Protein 6PBM (pdb70)

InterPro domains:
  IPR016935 Opine metallophore dehydrogenase [PF10100] (10-429)
  IPR016935 Opine metallophore dehydrogenase [PIRSF029692] (6-433)
  IPR036291 NAD(P)-binding domain superfamily [SSF51735] (10-129)

Solvent-accessible surface area: 34990 Å² total; per-residue (Å²): 190,50,2,16,33,0,0,0,5,4,1,16,22,35,0,1,1,2,0,15,0,0,66,115,71,40,1,54,100,0,0,0,16,18,143,92,45,136,89,1,114,68,0,41,97,23,40,91,94,66,44,41,1,62,5,80,2,84,61,142,26,187,156,4,52,25,102,5,60,23,71,41,34,26,66,53,54,62,90,1,131,82,63,4,37,0,0,0,0,16,25,40,3,43,25,2,40,92,34,0,144,54,11,10,26,145,63,2,47,28,2,120,15,0,4,0,3,27,0,4,4,0,1,1,8,8,0,87,42,27,25,59,111,78,43,144,12,20,0,0,0,4,1,5,28,3,12,28,26,136,9,92,56,77,94,78,2,4,76,1,36,0,101,38,31,42,130,58,3,28,0,0,5,34,124,110,128,6,80,8,39,90,17,3,71,139,2,3,44,24,2,51,2,86,4,39,68,39,88,49,14,10,12,0,1,0,24,1,15,36,7,3,7,27,2,4,2,0,0,18,148,28,0,1,45,59,0,25,22,99,163,46,50,25,2,6,23,64,13,11,51,24,13,0,7,0,14,26,50,14,0,2,7,2,37,100,0,18,56,29,0,9,64,0,0,152,105,5,64,7,133,18,16,18,0,0,96,11,2,6,31,8,18,56,30,12,48,100,61,4,1,46,99,85,19,2,70,30,0,49,144,30,48,47,56,66,11,27,2,6,0,0,1,15,11,3,3,18,22,29,13,9,100,15,123,48,69,147,101,6,88,28,137,40,73,1,34,64,71,8,145,63,12,60,112,32,137,116,32,42,14,109,16,2,132,31,0,20,20,8,18,71,8,0,10,16,0,6,14,0,0,51,60,25,126,23,69,5,92,21,0,113,64,12,14,41,35,9,80,94,9,4,54,149,14,29,111,110,51,24,55,90,68,3,42,77,22,9,83,134,80,79,20,172,84,20,0,51,18,0,63,140,40,82,81,116,136,5,26,33,0,0,0,4,10,0,20,17,34,0,0,0,1,0,15,0,1,82,113,72,42,32,31,107,3,0,0,9,15,143,95,37,45,50,0,126,106,0,42,130,18,44,92,91,66,40,33,0,62,6,64,1,91,48,154,27,165,139,3,53,25,107,6,67,26,70,28,45,38,58,66,43,51,103,3,175,73,57,5,61,2,1,0,0,18,28,51,21,84,39,2,51,109,28,0,183,44,8,14,17,144,113,4,50,18,4,131,11,0,1,0,5,39,0,17,3,0,0,0,7,7,0,57,36,27,26,56,118,68,39,153,11,17,0,0,0,0,1,12,29,0,10,31,5,155,24,89,58,75,115,85,7,5,74,0,45,0,134,42,29,70,140,42,1,26,0,0,6,33,129,108,132,7,73,18,40,88,19,1,64,144,2,1,36,25,1,56,4,86,6,37,58,38,87,46,9,10,12,0,2,2,34,10,31,34,8,3,4,26,2,5,2,0,0,19,152,34,0,2,45,61,0,25,25,105,156,44,48,28,3,9,23,61,13,12,55,24,14,0,8,0,17,24,48,14,0,2,8,0,39,102,0,18,54,28,0,7,61,0,0,147,103,6,59,5,138,17,16,13,0,0,98,20,1,8,33,24,82,64,54,12,48,108,62,4,1,48,99,83,18,4,65,33,0,50,164,28,49,47,58,76,10,27,4,7,0,0,1,6,10,3,4,17,24,28,20,8,100,16,125,47,60,154,89,4,76,29,134,43,67,2,26,64,74,8,191,64,14,63,117,29,171,114,29,41,18,100,13,20,142,42,0,18,56,10,15,52,36,1,11,15,0,6,16,0,0,54,66,19,127,26,70,4,94,21,0,112,65,11,16,41,33,9,80,95,8,4,57,150,14,27,112,107,48,28,52,90,74,2,41,76,19,8,81,133,66,80,21,166,94,21,0,53,14,0,62,140,46,92,77,116

B-factor: mean 24.75, std 10.6, range [9.32, 88.2]

Organism: Pseudomonas aeruginosa (strain ATCC 15692 / DSM 22644 / CIP 104116 / JCM 14847 / LMG 12228 / 1C / PRS 101 / PAO1) (NCBI:txid208964)

Nearest PDB structures (foldseek):
  6pbp-assembly1_A  TM=1.001E+00  e=6.819E-84  Pseudomonas aeruginosa PAO1
  6c4n-assembly1_A  TM=1.002E+00  e=1.172E-83  Pseudomonas aeruginosa PAO1
  6pbn-assembly1_B  TM=9.780E-01  e=3.100E-79  Pseudomonas aeruginosa PAO1
  6c4n-assembly1_B  TM=9.732E-01  e=2.852E-76  Pseudomonas aeruginosa PAO1
  6c4t-assembly1_A  TM=9.265E-01  e=3.755E-39  Staphylococcus aureus

Secondary structure (DSSP, 8-state):
--S-SEEEES-SHHHHHHHHHHHHH--SSEEEE--SSHHHHHHHHHHHTT--EEEEE-GGGGGG-EEE--SEEES-GGG--S--SEEEE-S-GGGHHHHHHHS-GGG-TT--EEEETT--TTHHHHHHHHSPTT---EEEEESS-SEEEEES-TTSTTEEEEEEE-SEEEEEESSTT-THHHHHHHHHHTTTPEEEE-SSHHHHHTT-HHHHHHHHHHSSHHHHHHHT-SSS---BTTSBTTTSSB-HHHHHHHHHHHHHHHHHHHHTT-----HHHIIIIII----TTTS-HHHHHTGGGS-HHHHHHHHHHHHHHTSS-TTSPP-TTS----TT-PBPP--EE-TTS-EE--HHHHHHHHHHHHHHHHHHTTT---HHHHHHHHHHHHHHHHHHHHH-GGGB-GGGS----HHHHHHHHHHHH-/---SEEEES-SHHHHHHHHHHHHH--S-EEEE--SSHHHHHHHHHHHTT--EEEEE-GGGGGG-EEE---EEES-GGG--S--SEEEE-S-GGGHHHHHHHS-GGG-TT--EEEETTPPTTHHHHHHHTS-TT---EEEEESS-SEEEEES-TTSTTEEEEEEE-SEEEEEESSTT-SHHHHHHHHHHTTTPEEEE-SSHHHHHT--HHHHHHHHHHSSHHHHHHHT-SSS---BTTSBTTTSSB-HHHHHHHHHHHHHHHHHHHHTT-----HHHHIIIII----TTTS-HHHHHTGGGS-HHHHHHHHHHHHHHTSS-TTSPP-SSS----TT--BPP--EE-TTS-EE--HHHHHHHHHHHHHHHHHHHTT---HHHHHHHHHHHHHHHHHHHHH-GGGB-GGGS----HHHHHHHHHHHH-

Radius of gyration: 34.22 Å; Cα contacts (8 Å, |Δi|>4): 1682; chains: 2; bounding box: 62×56×109 Å

Foldseek 3Di:
DLFAAEEEEAQAFLNLVLQLLCVVLPRHAYEYEYADDDLLVLVVVCVVVPDWFWEAEPDVLRVSTDTGHHPYYYNDLVPDAQRGAEYEYPDQLLCLLVSLLPHPVVRHQNHAEYEDQQAAALSLLLSVLNHDPPRNHKYKYKQHNFFAKHQPDSSNRRYMYTYGGWAEAEMAIPDFPDPVQVVVQSSCVSSNHGYHYDGHRNQRNLLRLCLLPLLLFQLADQNLVLQLDDDDFNAFDLDDPPRGRDDLNSLLLSVLLLVLSQVLCVLLVYHHDQNQLSCAVGGHHADCVQPNPVCSVCLVVDDSVSNSVSVSSGSVRVCFRPPADADPVGDGHRRGRHGDHHWDADPVQATDGPVRVLSSLSSLLLVCLLVVVVVRNSVSSVVSNVSNLVSLVVSCVVPPVVRHDCSSPDDDNNVSSVSSVVSSVD/DQEEEEEEAQFFLNLLLQLLCVVLDYYAYAYEYADDPLLVLVVVCVVVPDWQWEAEPDVLRVSTDTDHHPYYHHALVPDALRGQEYEYPDQLVCLLVVLLRHPQVRNLNHAEYEYADAAQLSLLLSVLNHDPPRNHKYKYKQHHFFAKHQPDSNSRNYMYTHGGWAEIEMAIPDFPDDVRVVVQSSVCVSVHHYHYDGHNNQRNQQHLCLLQLLLFCLADQNLVLQLDDDDFSAFDLDDPPRGRDDLVSLLLSVLLLVLSQVLCVLLPYHHDQNLLSCQVGPHHADCVQPNPVCSVCLVVDDSVSNSVSVSSVSVRVCFRPPADADPVGDGHRVRRHGDHHWDQDPVQATDGPVRVLSNLVSLLLVQLLVVVVVRNSVSSVVSNVSNLVSLVVSCVVPPVVRHDCSSPDDDNNVSSVSSVVSSVD

Structure (mmCIF, N/CA/C/O backbone):
data_6PBM
#
_entry.id   6PBM
#
_cell.length_a   180.854
_cell.length_b   53.865
_cell.length_c   96.881
_cell.angle_alpha   90.00
_cell.angle_beta   99.08
_cell.angle_gamma   90.00
#
_symmetry.space_group_name_H-M   'C 1 2 1'
#
loop_
_entity.id
_entity.type
_entity.pdbx_description
1 polymer 'Pseudopaline Dehydrogenase'
2 non-polymer 'NADP NICOTINAMIDE-ADENINE-DINUCLEOTIDE PHOSPHATE'
3 non-polymer 1,2-ETHANEDIOL
4 water water
#
loop_
_atom_site.group_PDB
_atom_site.id
_atom_site.type_symbol
_atom_site.label_atom_id
_atom_site.label_alt_id
_atom_site.label_comp_id
_atom_site.label_asym_id
_atom_site.label_entity_id
_atom_site.label_seq_id
_atom_site.pdbx_PDB_ins_code
_atom_site.Cartn_x
_atom_site.Cartn_y
_atom_site.Cartn_z
_atom_site.occupancy
_atom_site.B_iso_or_equiv
_atom_site.auth_seq_id
_atom_site.auth_comp_id
_atom_site.auth_asym_id
_atom_site.auth_atom_id
_atom_site.pdbx_PDB_model_num
ATOM 1 N N . GLU A 1 22 ? -63.141 61.883 -43.265 1.00 50.45 6 GLU A N 1
ATOM 2 C CA . GLU A 1 22 ? -61.967 62.527 -43.847 1.00 55.33 6 GLU A CA 1
ATOM 3 C C . GLU A 1 22 ? -60.753 61.634 -43.653 1.00 51.70 6 GLU A C 1
ATOM 4 O O . GLU A 1 22 ? -60.140 61.164 -44.612 1.00 63.00 6 GLU A O 1
ATOM 15 N N . SER A 1 23 ? -60.368 61.397 -42.406 1.00 55.21 7 SER A N 1
ATOM 16 C CA . SER A 1 23 ? -59.410 60.336 -42.139 1.00 54.44 7 SER A CA 1
ATOM 17 C C . SER A 1 23 ? -60.099 58.974 -42.138 1.00 41.70 7 SER A C 1
ATOM 18 O O . SER A 1 23 ? -59.426 57.960 -42.339 1.00 47.64 7 SER A O 1
ATOM 26 N N . LEU A 1 24 ? -61.416 58.931 -41.932 1.00 38.42 8 LEU A N 1
ATOM 27 C CA . LEU A 1 24 ? -62.148 57.674 -42.045 1.00 32.85 8 LEU A CA 1
ATOM 28 C C . LEU A 1 24 ? -62.772 57.476 -43.419 1.00 32.76 8 LEU A C 1
ATOM 29 O O . LEU A 1 24 ? -62.760 56.354 -43.949 1.00 24.32 8 LEU A O 1
ATOM 45 N N . GLY A 1 25 ? -63.266 58.542 -44.045 1.00 22.88 9 GLY A N 1
ATOM 46 C CA . GLY A 1 25 ? -63.852 58.349 -45.360 1.00 23.94 9 GLY A CA 1
ATOM 47 C C . GLY A 1 25 ? -65.064 57.438 -45.268 1.00 20.76 9 GLY A C 1
ATOM 48 O O . GLY A 1 25 ? -65.785 57.435 -44.274 1.00 22.70 9 GLY A O 1
ATOM 52 N N . ASN A 1 26 ? -65.276 56.653 -46.318 1.00 20.37 10 ASN A N 1
ATOM 53 C CA . ASN A 1 26 ? -66.341 55.659 -46.338 1.00 16.82 10 ASN A CA 1
ATOM 54 C C . ASN A 1 26 ? -65.855 54.399 -45.613 1.00 16.96 10 ASN A C 1
ATOM 55 O O . ASN A 1 26 ? -64.761 53.899 -45.897 1.00 17.70 10 ASN A O 1
ATOM 66 N N . VAL A 1 27 ? -66.681 53.899 -44.716 1.00 16.83 11 VAL A N 1
ATOM 67 C CA . VAL A 1 27 ? -66.292 52.860 -43.762 1.00 18.55 11 VAL A CA 1
ATOM 68 C C . VAL A 1 27 ? -67.124 51.616 -44.031 1.00 18.69 11 VAL A C 1
ATOM 69 O O . VAL A 1 27 ? -68.362 51.678 -44.013 1.00 17.42 11 VAL A O 1
ATOM 82 N N . LEU A 1 28 ? -66.434 50.467 -44.200 1.00 15.99 12 LEU A N 1
ATOM 83 C CA . LEU A 1 28 ? -67.085 49.173 -44.398 1.00 17.63 12 LEU A CA 1
ATOM 84 C C . LEU A 1 28 ? -66.876 48.311 -43.155 1.00 17.05 12 LEU A C 1
ATOM 85 O O . LEU A 1 28 ? -65.737 47.954 -42.816 1.00 15.25 12 LEU A O 1
ATOM 101 N N . LEU A 1 29 ? -67.970 47.992 -42.485 1.00 13.68 13 LEU A N 1
ATOM 102 C CA . LEU A 1 29 ? -67.949 47.073 -41.356 1.00 13.94 13 LEU A CA 1
ATOM 103 C C . LEU A 1 29 ? -67.946 45.653 -41.901 1.00 16.27 13 LEU A C 1
ATOM 104 O O . LEU A 1 29 ? -68.788 45.306 -42.730 1.00 19.01 13 LEU A O 1
ATOM 120 N N . VAL A 1 30 ? -66.976 44.859 -41.506 1.00 13.02 14 VAL A N 1
ATOM 121 C CA . VAL A 1 30 ? -66.873 43.473 -41.953 1.00 12.59 14 VAL A CA 1
ATOM 122 C C . VAL A 1 30 ? -67.301 42.586 -40.794 1.00 13.82 14 VAL A C 1
ATOM 123 O O . VAL A 1 30 ? -66.624 42.492 -39.753 1.00 14.55 14 VAL A O 1
ATOM 136 N N . GLY A 1 31 ? -68.450 41.943 -40.966 1.00 14.13 15 GLY A N 1
ATOM 137 C CA . GLY A 1 31 ? -69.132 41.276 -39.875 1.00 15.66 15 GLY A CA 1
ATOM 138 C C . GLY A 1 31 ? -70.146 42.264 -39.343 1.00 24.03 15 GLY A C 1
ATOM 139 O O . GLY A 1 31 ? -69.813 43.434 -39.152 1.00 30.96 15 GLY A O 1
ATOM 143 N N . LEU A 1 32 ? -71.375 41.858 -39.146 1.00 14.38 16 LEU A N 1
ATOM 144 C CA . LEU A 1 32 ? -72.414 42.776 -38.641 1.00 13.69 16 LEU A CA 1
ATOM 145 C C . LEU A 1 32 ? -73.172 42.086 -37.521 1.00 17.59 16 LEU A C 1
ATOM 146 O O . LEU A 1 32 ? -74.329 41.688 -37.664 1.00 18.66 16 LEU A O 1
ATOM 162 N N . GLY A 1 33 ? -72.484 41.922 -36.386 1.00 14.89 17 GLY A N 1
ATOM 163 C CA . GLY A 1 33 ? -73.053 41.425 -35.167 1.00 13.52 17 GLY A CA 1
ATOM 164 C C . GLY A 1 33 ? -73.061 42.478 -34.070 1.00 15.85 17 GLY A C 1
ATOM 165 O O . GLY A 1 33 ? -73.153 43.676 -34.367 1.00 15.36 17 GLY A O 1
ATOM 169 N N . ALA A 1 34 ? -72.962 42.019 -32.828 1.00 14.71 18 ALA A N 1
ATOM 170 C CA . ALA A 1 34 ? -73.127 42.892 -31.658 1.00 15.86 18 ALA A CA 1
ATOM 171 C C . ALA A 1 34 ? -72.068 43.992 -31.635 1.00 16.97 18 ALA A C 1
ATOM 172 O O . ALA A 1 34 ? -72.388 45.175 -31.480 1.00 16.13 18 ALA A O 1
ATOM 179 N N . VAL A 1 35 ? -70.798 43.616 -31.826 1.00 16.30 19 VAL A N 1
ATOM 180 C CA . VAL A 1 35 ? -69.710 44.595 -31.833 1.00 14.05 19 VAL A CA 1
ATOM 181 C C . VAL A 1 35 ? -69.938 45.630 -32.931 1.00 15.60 19 VAL A C 1
ATOM 182 O O . VAL A 1 35 ? -69.770 46.837 -32.734 1.00 15.69 19 VAL A O 1
ATOM 195 N N . ALA A 1 36 ? -70.331 45.174 -34.117 1.00 13.33 20 ALA A N 1
ATOM 196 C CA . ALA A 1 36 ? -70.493 46.075 -35.237 1.00 15.62 20 ALA A CA 1
ATOM 197 C C . ALA A 1 36 ? -71.553 47.135 -34.958 1.00 14.74 20 ALA A C 1
ATOM 198 O O . ALA A 1 36 ? -71.454 48.252 -35.457 1.00 15.81 20 ALA A O 1
ATOM 205 N N . ILE A 1 37 ? -72.610 46.769 -34.248 1.00 14.95 21 ILE A N 1
ATOM 206 C CA . ILE A 1 37 ? -73.696 47.716 -34.023 1.00 18.08 21 ILE A CA 1
ATOM 207 C C . ILE A 1 37 ? -73.246 48.819 -33.076 1.00 15.12 21 ILE A C 1
ATOM 208 O O . ILE A 1 37 ? -73.525 50.003 -33.325 1.00 16.33 21 ILE A O 1
ATOM 224 N N . GLN A 1 38 ? -72.519 48.460 -32.011 1.00 15.58 22 GLN A N 1
ATOM 225 C CA . GLN A 1 38 ? -71.924 49.473 -31.138 1.00 15.73 22 GLN A CA 1
ATOM 226 C C . GLN A 1 38 ? -70.946 50.343 -31.912 1.00 18.04 22 GLN A C 1
ATOM 227 O O . GLN A 1 38 ? -70.967 51.577 -31.800 1.00 16.78 22 GLN A O 1
ATOM 241 N N . VAL A 1 39 ? -70.052 49.721 -32.689 1.00 14.27 23 VAL A N 1
ATOM 242 C CA . VAL A 1 39 ? -69.082 50.495 -33.447 1.00 13.46 23 VAL A CA 1
ATOM 243 C C . VAL A 1 39 ? -69.787 51.424 -34.429 1.00 15.70 23 VAL A C 1
ATOM 244 O O . VAL A 1 39 ? -69.370 52.573 -34.649 1.00 18.40 23 VAL A O 1
ATOM 257 N N . ALA A 1 40 ? -70.870 50.948 -35.044 1.00 15.74 24 ALA A N 1
ATOM 258 C CA . ALA A 1 40 ? -71.598 51.780 -35.987 1.00 14.18 24 ALA A CA 1
ATOM 259 C C . ALA A 1 40 ? -72.172 53.018 -35.301 1.00 15.70 24 ALA A C 1
ATOM 260 O O . ALA A 1 40 ? -72.145 54.110 -35.886 1.00 16.63 24 ALA A O 1
ATOM 267 N N . LEU A 1 41 ? -72.725 52.865 -34.097 1.00 17.31 25 LEU A N 1
ATOM 268 C CA . LEU A 1 41 ? -73.253 54.026 -33.379 1.00 19.22 25 LEU A CA 1
ATOM 269 C C . LEU A 1 41 ? -72.139 55.024 -33.110 1.00 19.69 25 LEU A C 1
ATOM 270 O O . LEU A 1 41 ? -72.319 56.235 -33.324 1.00 18.42 25 LEU A O 1
ATOM 286 N N . ASP A 1 42 ? -70.957 54.526 -32.709 1.00 18.42 26 ASP A N 1
ATOM 287 C CA . ASP A 1 42 ? -69.829 55.434 -32.440 1.00 19.41 26 ASP A CA 1
ATOM 288 C C . ASP A 1 42 ? -69.314 56.089 -33.723 1.00 19.77 26 ASP A C 1
ATOM 289 O O . ASP A 1 42 ? -68.935 57.274 -33.727 1.00 19.33 26 ASP A O 1
ATOM 298 N N . LEU A 1 43 ? -69.337 55.363 -34.846 1.00 17.08 27 LEU A N 1
ATOM 299 C CA . LEU A 1 43 ? -68.890 55.939 -36.107 1.00 16.88 27 LEU A CA 1
ATOM 300 C C . LEU A 1 43 ? -69.859 56.996 -36.633 1.00 21.28 27 LEU A C 1
ATOM 301 O O . LEU A 1 43 ? -69.430 57.987 -37.241 1.00 21.80 27 LEU A O 1
ATOM 317 N N . ARG A 1 44 ? -71.163 56.781 -36.439 1.00 20.71 28 ARG A N 1
ATOM 318 C CA . ARG A 1 44 ? -72.147 57.743 -36.920 1.00 21.95 28 ARG A CA 1
ATOM 319 C C . ARG A 1 44 ? -72.144 59.019 -36.078 1.00 22.38 28 ARG A C 1
ATOM 320 O O . ARG A 1 44 ? -72.448 60.101 -36.600 1.00 26.26 28 ARG A O 1
ATOM 341 N N . ARG A 1 45 ? -71.833 58.919 -34.789 1.00 21.71 29 ARG A N 1
ATOM 342 C CA . ARG A 1 45 ? -71.635 60.132 -33.993 1.00 21.52 29 ARG A CA 1
ATOM 343 C C . ARG A 1 45 ? -70.503 60.966 -34.576 1.00 23.23 29 ARG A C 1
ATOM 344 O O . ARG A 1 45 ? -70.620 62.189 -34.734 1.00 23.90 29 ARG A O 1
ATOM 365 N N . HIS A 1 46 ? -69.383 60.316 -34.891 1.00 23.61 30 HIS A N 1
ATOM 366 C CA . HIS A 1 46 ? -68.188 60.997 -35.372 1.00 25.10 30 HIS A CA 1
ATOM 367 C C . HIS A 1 46 ? -68.377 61.532 -36.781 1.00 26.21 30 HIS A C 1
ATOM 368 O O . HIS A 1 46 ? -68.004 62.671 -37.087 1.00 27.08 30 HIS A O 1
ATOM 382 N N . GLY A 1 47 ? -68.924 60.712 -37.676 1.00 26.54 31 GLY A N 1
ATOM 383 C CA . GLY A 1 47 ? -69.141 61.152 -39.035 1.00 37.31 31 GLY A CA 1
ATOM 384 C C . GLY A 1 47 ? -68.339 60.309 -39.992 1.00 45.79 31 GLY A C 1
ATOM 385 O O . GLY A 1 47 ? -67.158 60.578 -40.239 1.00 48.08 31 GLY A O 1
ATOM 389 N N . ALA A 1 48 ? -68.989 59.291 -40.553 1.00 65.24 32 ALA A N 1
ATOM 390 C CA . ALA A 1 48 ? -68.301 58.233 -41.270 1.00 61.75 32 ALA A CA 1
ATOM 391 C C . ALA A 1 48 ? -68.384 58.364 -42.780 1.00 68.99 32 ALA A C 1
ATOM 392 O O . ALA A 1 48 ? -68.003 57.425 -43.484 1.00 70.40 32 ALA A O 1
ATOM 399 N N . GLY A 1 49 ? -68.861 59.483 -43.305 1.00 54.43 33 GLY A N 1
ATOM 400 C CA . GLY A 1 49 ? -69.204 59.462 -44.716 1.00 39.96 33 GLY A CA 1
ATOM 401 C C . GLY A 1 49 ? -70.236 58.361 -44.896 1.00 35.65 33 GLY A C 1
ATOM 402 O O . GLY A 1 49 ? -71.180 58.240 -44.110 1.00 38.41 33 GLY A O 1
ATOM 406 N N . ARG A 1 50 ? -70.057 57.525 -45.907 1.00 25.80 34 ARG A N 1
ATOM 407 C CA . ARG A 1 50 ? -70.933 56.386 -46.088 1.00 22.97 34 ARG A CA 1
ATOM 408 C C . ARG A 1 50 ? -70.523 55.269 -45.136 1.00 27.31 34 ARG A C 1
ATOM 409 O O . ARG A 1 50 ? -69.337 55.101 -44.827 1.00 26.66 34 ARG A O 1
ATOM 430 N N . LEU A 1 51 ? -71.516 54.537 -44.645 1.00 21.40 35 LEU A N 1
ATOM 431 C CA . LEU A 1 51 ? -71.301 53.398 -43.761 1.00 20.44 35 LEU A CA 1
ATOM 432 C C . LEU A 1 51 ? -71.927 52.185 -44.427 1.00 20.23 35 LEU A C 1
ATOM 433 O O . LEU A 1 51 ? -73.137 52.160 -44.666 1.00 20.47 35 LEU A O 1
ATOM 449 N N . GLY A 1 52 ? -71.106 51.175 -44.720 1.00 18.71 36 GLY A N 1
ATOM 450 C CA . GLY A 1 52 ? -71.579 49.926 -45.271 1.00 18.52 36 GLY A CA 1
ATOM 451 C C . GLY A 1 52 ? -71.195 48.755 -44.371 1.00 17.70 36 GLY A C 1
ATOM 452 O O . GLY A 1 52 ? -70.417 48.888 -43.415 1.00 15.12 36 GLY A O 1
ATOM 456 N N . ALA A 1 53 ? -71.754 47.596 -44.692 1.00 15.34 37 ALA A N 1
ATOM 457 C CA . ALA A 1 53 ? -71.415 46.382 -43.976 1.00 13.19 37 ALA A CA 1
ATOM 458 C C . ALA A 1 53 ? -71.429 45.205 -44.945 1.00 15.36 37 ALA A C 1
ATOM 459 O O . ALA A 1 53 ? -72.199 45.173 -45.912 1.00 15.95 37 ALA A O 1
ATOM 466 N N . LEU A 1 54 ? -70.563 44.240 -44.653 1.00 15.73 38 LEU A N 1
ATOM 467 C CA . LEU A 1 54 ? -70.453 42.986 -45.385 1.00 14.85 38 LEU A CA 1
ATOM 468 C C . LEU A 1 54 ? -70.545 41.866 -44.374 1.00 14.33 38 LEU A C 1
ATOM 469 O O . LEU A 1 54 ? -69.848 41.901 -43.360 1.00 15.44 38 LEU A O 1
ATOM 485 N N . ASN A 1 55 ? -71.417 40.889 -44.620 1.00 14.47 39 ASN A N 1
ATOM 486 C CA . ASN A 1 55 ? -71.539 39.718 -43.760 1.00 13.27 39 ASN A CA 1
ATOM 487 C C . ASN A 1 55 ? -71.788 38.501 -44.639 1.00 17.04 39 ASN A C 1
ATOM 488 O O . ASN A 1 55 ? -72.600 38.557 -45.570 1.00 18.46 39 ASN A O 1
ATOM 499 N N . HIS A 1 56 ? -71.071 37.412 -44.365 1.00 14.04 40 HIS A N 1
ATOM 500 C CA . HIS A 1 56 ? -71.163 36.238 -45.230 1.00 15.90 40 HIS A CA 1
ATOM 501 C C . HIS A 1 56 ? -72.574 35.658 -45.210 1.00 17.55 40 HIS A C 1
ATOM 502 O O . HIS A 1 56 ? -73.350 35.884 -44.283 1.00 15.79 40 HIS A O 1
ATOM 516 N N . PRO A 1 57 ? -72.938 34.924 -46.256 1.00 19.09 41 PRO A N 1
ATOM 517 C CA . PRO A 1 57 ? -74.306 34.394 -4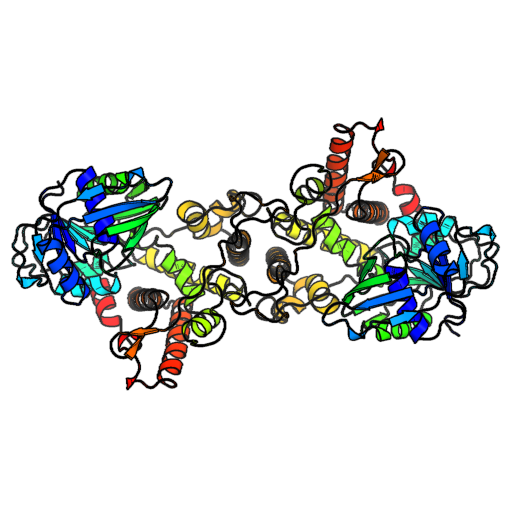6.345 1.00 20.10 41 PRO A CA 1
ATOM 518 C C . PRO A 1 57 ? -74.668 33.480 -45.192 1.00 18.88 41 PRO A C 1
ATOM 519 O O . PRO A 1 57 ? -73.830 32.789 -44.606 1.00 21.05 41 PRO A O 1
ATOM 530 N N . GLY A 1 58 ? -75.951 33.488 -44.871 1.00 18.83 42 GLY A N 1
ATOM 531 C CA . GLY A 1 58 ? -76.445 32.694 -43.776 1.00 17.08 42 GLY A CA 1
ATOM 532 C C . GLY A 1 58 ? -77.734 33.281 -43.259 1.00 15.43 42 GLY A C 1
ATOM 533 O O . GLY A 1 58 ? -78.252 34.264 -43.789 1.00 17.14 42 GLY A O 1
ATOM 537 N N . ARG A 1 59 ? -78.246 32.628 -42.221 1.00 17.90 43 ARG A N 1
ATOM 538 C CA . ARG A 1 59 ? -79.530 33.038 -41.657 1.00 18.59 43 ARG A CA 1
ATOM 539 C C . ARG A 1 59 ? -79.480 34.464 -41.131 1.00 16.24 43 ARG A C 1
ATOM 540 O O . ARG A 1 59 ? -80.433 35.237 -41.305 1.00 17.18 43 ARG A O 1
ATOM 550 N N . ARG A 1 60 ? -78.384 34.840 -40.480 1.00 17.12 44 ARG A N 1
ATOM 551 C CA A ARG A 1 60 ? -78.282 36.206 -39.967 0.52 16.71 44 ARG A CA 1
ATOM 552 C CA B ARG A 1 60 ? -78.280 36.203 -39.968 0.48 16.72 44 ARG A CA 1
ATOM 553 C C . ARG A 1 60 ? -78.305 37.215 -41.102 1.00 15.66 44 ARG A C 1
ATOM 554 O O . ARG A 1 60 ? -79.029 38.209 -41.033 1.00 15.62 44 ARG A O 1
ATOM 592 N N . SER A 1 61 ? -77.508 36.986 -42.158 1.00 13.14 45 SER A N 1
ATOM 593 C CA . SER A 1 61 ? -77.484 37.921 -43.277 1.00 12.74 45 SER A CA 1
ATOM 594 C C . SER A 1 61 ? -78.841 38.025 -43.947 1.00 13.33 45 SER A C 1
ATOM 595 O O . SER A 1 61 ? -79.214 39.097 -44.428 1.00 15.43 45 SER A O 1
ATOM 603 N N . GLN A 1 62 ? -79.554 36.905 -44.045 1.00 14.95 46 GLN A N 1
ATOM 604 C CA . GLN A 1 62 ? -80.889 36.937 -44.610 1.00 14.99 46 GLN A CA 1
ATOM 605 C C . GLN A 1 62 ? -81.806 37.805 -43.773 1.00 14.27 46 GLN A C 1
ATOM 606 O O . GLN A 1 62 ? -82.545 38.639 -44.319 1.00 17.36 46 GLN A O 1
ATOM 620 N N . ARG A 1 63 ? -81.729 37.654 -42.453 1.00 14.29 47 ARG A N 1
ATOM 621 C CA . ARG A 1 63 ? -82.539 38.450 -41.545 1.00 17.50 47 ARG A CA 1
ATOM 622 C C . ARG A 1 63 ? -82.148 39.919 -41.601 1.00 16.96 47 ARG A C 1
ATOM 623 O O . ARG A 1 63 ? -83.020 40.795 -41.528 1.00 16.55 47 ARG A O 1
ATOM 644 N N . ILE A 1 64 ? -80.843 40.207 -41.725 1.00 14.76 48 ILE A N 1
ATOM 645 C CA . ILE A 1 64 ? -80.385 41.589 -41.821 1.00 14.56 48 ILE A CA 1
ATOM 646 C C . ILE A 1 64 ? -80.934 42.245 -43.080 1.00 15.69 48 ILE A C 1
ATOM 647 O O . ILE A 1 64 ? -81.488 43.354 -43.031 1.00 18.35 48 ILE A O 1
ATOM 663 N N . ALA A 1 65 ? -80.782 41.578 -44.237 1.00 15.08 49 ALA A N 1
ATOM 664 C CA . ALA A 1 65 ? -81.274 42.138 -45.496 1.00 15.51 49 ALA A CA 1
ATOM 665 C C . ALA A 1 65 ? -82.775 42.387 -45.423 1.00 15.44 49 ALA A C 1
ATOM 666 O O . ALA A 1 65 ? -83.265 43.418 -45.917 1.00 18.69 49 ALA A O 1
ATOM 673 N N . GLU A 1 66 ? -83.518 41.462 -44.807 1.00 16.13 50 GLU A N 1
ATOM 674 C CA . GLU A 1 66 ? -84.957 41.648 -44.653 1.00 15.94 50 GLU A CA 1
ATOM 675 C C . GLU A 1 66 ? -85.262 42.887 -43.817 1.00 20.61 50 GLU A C 1
ATOM 676 O O . GLU A 1 66 ? -86.135 43.696 -44.168 1.00 20.49 50 GLU A O 1
ATOM 688 N N . ALA A 1 67 ? -84.546 43.049 -42.701 1.00 16.62 51 ALA A N 1
ATOM 689 C CA . ALA A 1 67 ? -84.795 44.190 -41.823 1.00 16.61 51 ALA A CA 1
ATOM 690 C C . ALA A 1 67 ? -84.444 45.494 -42.518 1.00 20.16 51 ALA A C 1
ATOM 691 O O . ALA A 1 67 ? -85.213 46.470 -42.473 1.00 19.43 51 ALA A O 1
ATOM 698 N N . LEU A 1 68 ? -83.294 45.538 -43.182 1.00 16.28 52 LEU A N 1
ATOM 699 C CA . LEU A 1 68 ? -82.918 46.758 -43.880 1.00 19.06 52 LEU A CA 1
ATOM 700 C C . LEU A 1 68 ? -83.918 47.098 -44.978 1.00 18.51 52 LEU A C 1
ATOM 701 O O . LEU A 1 68 ? -84.262 48.276 -45.176 1.00 20.66 52 LEU A O 1
ATOM 717 N N . ALA A 1 69 ? -84.402 46.073 -45.688 1.00 19.24 53 ALA A N 1
ATOM 718 C CA . ALA A 1 69 ? -85.320 46.315 -46.796 1.00 18.32 53 ALA A CA 1
ATOM 719 C C . ALA A 1 69 ? -86.655 46.862 -46.306 1.00 19.46 53 ALA A C 1
ATOM 720 O O . ALA A 1 69 ? -87.332 47.571 -47.074 1.00 20.50 53 ALA A O 1
ATOM 727 N N . ARG A 1 70 ? -87.050 46.552 -45.076 1.00 18.50 54 ARG A N 1
ATOM 728 C CA . ARG A 1 70 ? -88.282 47.074 -44.477 1.00 23.37 54 ARG A CA 1
ATOM 729 C C . ARG A 1 70 ? -88.073 48.433 -43.802 1.00 26.16 54 ARG A C 1
ATOM 730 O O . ARG A 1 70 ? -88.997 48.946 -43.159 1.00 28.45 54 ARG A O 1
ATOM 734 N N . GLY A 1 71 ? -86.879 49.001 -43.909 1.00 23.98 55 GLY A N 1
ATOM 735 C CA . GLY A 1 71 ? -86.590 50.317 -43.381 1.00 25.32 55 GLY A CA 1
ATOM 736 C C . GLY A 1 71 ? -85.958 50.356 -42.010 1.00 26.08 55 GLY A C 1
ATOM 737 O O . GLY A 1 71 ? -85.881 51.436 -41.421 1.00 27.95 55 GLY A O 1
ATOM 741 N N . ALA A 1 72 ? -85.510 49.225 -41.484 1.00 24.38 56 ALA A N 1
ATOM 742 C CA . ALA A 1 72 ? -84.939 49.210 -40.143 1.00 23.21 56 ALA A CA 1
ATOM 743 C C . ALA A 1 72 ? -83.574 49.900 -40.121 1.00 22.26 56 ALA A C 1
ATOM 744 O O . ALA A 1 72 ? -82.861 49.991 -41.121 1.00 24.45 56 ALA A O 1
ATOM 751 N N . CYS A 1 73 ? -83.211 50.397 -38.938 1.00 26.94 57 CYS A N 1
ATOM 752 C CA . CYS A 1 73 ? -81.878 50.932 -38.701 1.00 26.95 57 CYS A CA 1
ATOM 753 C C . CYS A 1 73 ? -81.204 50.112 -37.604 1.00 20.18 57 CYS A C 1
ATOM 754 O O . CYS A 1 73 ? -81.830 49.277 -36.947 1.00 20.81 57 CYS A O 1
ATOM 762 N N . LEU A 1 74 ? -79.906 50.349 -37.419 1.00 21.10 58 LEU A N 1
ATOM 763 C CA . LEU A 1 74 ? -79.186 49.774 -36.294 1.00 20.90 58 LEU A CA 1
ATOM 764 C C . LEU A 1 74 ? -79.657 50.468 -35.024 1.00 21.46 58 LEU A C 1
ATOM 765 O O . LEU A 1 74 ? -79.839 51.693 -35.004 1.00 25.05 58 LEU A O 1
ATOM 781 N N . GLN A 1 75 ? -79.904 49.684 -33.981 1.00 20.48 59 GLN A N 1
ATOM 782 C CA . GLN A 1 75 ? -80.330 50.230 -32.699 1.00 20.68 59 GLN A CA 1
ATOM 783 C C . GLN A 1 75 ? -79.421 49.718 -31.594 1.00 21.22 59 GLN A C 1
ATOM 784 O O . GLN A 1 75 ? -79.304 48.503 -31.392 1.00 21.28 59 GLN A O 1
ATOM 798 N N . LEU A 1 76 ? -78.871 50.650 -30.802 1.00 21.98 60 LEU A N 1
ATOM 799 C CA . LEU A 1 76 ? -78.017 50.329 -29.666 1.00 22.34 60 LEU A CA 1
ATOM 800 C C . LEU A 1 76 ? -78.696 50.843 -28.405 1.00 20.58 60 LEU A C 1
ATOM 801 O O . LEU A 1 76 ? -78.927 52.053 -28.279 1.00 28.23 60 LEU A O 1
ATOM 817 N N . GLU A 1 77 ? -79.032 49.928 -27.504 1.00 21.31 61 GLU A N 1
ATOM 818 C CA . GLU A 1 77 ? -79.555 50.278 -26.181 1.00 22.83 61 GLU A CA 1
ATOM 819 C C . GLU A 1 77 ? -78.468 50.082 -25.137 1.00 23.55 61 GLU A C 1
ATOM 820 O O . GLU A 1 77 ? -77.814 49.036 -25.106 1.00 21.57 61 GLU A O 1
ATOM 832 N N . GLY A 1 78 ? -78.300 51.078 -24.256 1.00 21.92 62 GLY A N 1
ATOM 833 C CA . GLY A 1 78 ? -77.436 50.930 -23.095 1.00 23.88 62 GLY A CA 1
ATOM 834 C C . GLY A 1 78 ? -78.226 50.480 -21.883 1.00 30.77 62 GLY A C 1
ATOM 835 O O . GLY A 1 78 ? -79.300 51.015 -21.601 1.00 27.52 62 GLY A O 1
ATOM 839 N N . GLN A 1 79 ? -77.696 49.483 -21.176 1.00 25.08 63 GLN A N 1
ATOM 840 C CA . GLN A 1 79 ? -78.349 48.922 -19.997 1.00 24.41 63 GLN A CA 1
ATOM 841 C C . GLN A 1 79 ? -77.966 49.683 -18.739 1.00 32.22 63 GLN A C 1
ATOM 842 O O . GLN A 1 79 ? -76.802 50.027 -18.544 1.00 27.90 63 GLN A O 1
ATOM 856 N N . GLY A 1 80 ? -78.944 49.923 -17.881 1.00 29.78 64 GLY A N 1
ATOM 857 C CA . GLY A 1 80 ? -78.662 50.478 -16.562 1.00 31.37 64 GLY A CA 1
ATOM 858 C C . GLY A 1 80 ? -77.931 51.803 -16.627 1.00 29.24 64 GLY A C 1
ATOM 859 O O . GLY A 1 80 ? -78.403 52.785 -17.217 1.00 30.82 64 GLY A O 1
ATOM 863 N N . GLN A 1 81 ? -76.765 51.870 -15.984 1.00 29.75 65 GLN A N 1
ATOM 864 C CA . GLN A 1 81 ? -76.023 53.126 -15.929 1.00 29.20 65 GLN A CA 1
ATOM 865 C C . GLN A 1 81 ? -75.505 53.539 -17.296 1.00 34.16 65 GLN A C 1
ATOM 866 O O . GLN A 1 81 ? -75.067 54.681 -17.466 1.00 32.77 65 GLN A O 1
ATOM 880 N N . HIS A 1 82 ? -75.566 52.640 -18.275 1.00 31.43 66 HIS A N 1
ATOM 881 C CA . HIS A 1 82 ? -75.111 52.916 -19.627 1.00 26.27 66 HIS A CA 1
ATOM 882 C C . HIS A 1 82 ? -76.235 53.380 -20.536 1.00 31.57 66 HIS A C 1
ATOM 883 O O . HIS A 1 82 ? -76.010 53.560 -21.733 1.00 25.29 66 HIS A O 1
ATOM 897 N N . ARG A 1 83 ? -77.432 53.605 -19.992 1.00 27.38 67 ARG A N 1
ATOM 898 C CA . ARG A 1 83 ? -78.573 54.020 -20.798 1.00 29.04 67 ARG A CA 1
ATOM 899 C C . ARG A 1 83 ? -78.287 55.271 -21.613 1.00 28.17 67 ARG A C 1
ATOM 900 O O . ARG A 1 83 ? -78.910 55.456 -22.664 1.00 25.40 67 ARG A O 1
ATOM 921 N N . TRP A 1 84 ? -77.384 56.093 -21.142 1.00 29.02 68 TRP A N 1
ATOM 922 C CA . TRP A 1 84 ? -77.050 57.324 -21.811 1.00 27.08 68 TRP A CA 1
ATOM 923 C C . TRP A 1 84 ? -76.537 57.191 -23.241 1.00 30.48 68 TRP A C 1
ATOM 924 O O . TRP A 1 84 ? -76.678 58.095 -24.004 1.00 28.89 68 TRP A O 1
ATOM 945 N N . LEU A 1 85 ? -75.858 56.115 -23.561 1.00 29.54 69 LEU A N 1
ATOM 946 C CA . LEU A 1 85 ? -75.382 55.998 -24.897 1.00 30.23 69 LEU A CA 1
ATOM 947 C C . LEU A 1 85 ? -76.358 55.341 -25.918 1.00 30.05 69 LEU A C 1
ATOM 948 O O . LEU A 1 85 ? -75.988 55.193 -27.023 1.00 31.17 69 LEU A O 1
ATOM 964 N N . SER A 1 86 ? -77.616 55.041 -25.562 1.00 29.51 70 SER A N 1
ATOM 965 C CA . SER A 1 86 ? -78.545 54.470 -26.479 1.00 25.96 70 SER A CA 1
ATOM 966 C C . SER A 1 86 ? -78.754 55.372 -27.686 1.00 28.51 70 SER A C 1
ATOM 967 O O . SER A 1 86 ? -78.825 56.551 -27.580 1.00 29.29 70 SER A O 1
ATOM 975 N N . GLY A 1 87 ? -78.824 54.769 -28.846 1.00 25.22 71 GLY A N 1
ATOM 976 C CA . GLY A 1 87 ? -79.031 55.527 -30.063 1.00 25.68 71 GLY A CA 1
ATOM 977 C C . GLY A 1 87 ? -79.293 54.625 -31.253 1.00 29.09 71 GLY A C 1
ATOM 978 O O . GLY A 1 87 ? -79.241 53.397 -31.159 1.00 26.42 71 GLY A O 1
ATOM 982 N N . ASN A 1 88 ? -79.585 55.281 -32.375 1.00 27.17 72 ASN A N 1
ATOM 983 C CA . ASN A 1 88 ? -79.872 54.655 -33.657 1.00 29.92 72 ASN A CA 1
ATOM 984 C C . ASN A 1 88 ? -78.837 55.078 -34.687 1.00 32.68 72 ASN A C 1
ATOM 985 O O . ASN A 1 88 ? -78.361 56.214 -34.678 1.00 32.29 72 ASN A O 1
ATOM 996 N N . ALA A 1 89 ? -78.503 54.161 -35.596 1.00 28.05 73 ALA A N 1
ATOM 997 C CA . ALA A 1 89 ? -77.541 54.437 -36.653 1.00 26.70 73 ALA A CA 1
ATOM 998 C C . ALA A 1 89 ? -78.063 53.843 -37.953 1.00 27.98 73 ALA A C 1
ATOM 999 O O . ALA A 1 89 ? -78.518 52.692 -37.966 1.00 27.19 73 ALA A O 1
ATOM 1006 N N . ALA A 1 90 ? -78.014 54.631 -39.027 1.00 26.10 74 ALA A N 1
ATOM 1007 C CA . ALA A 1 90 ? -78.419 54.164 -40.348 1.00 25.31 74 ALA A CA 1
ATOM 1008 C C . ALA A 1 90 ? -77.246 53.510 -41.059 1.00 23.50 74 ALA A C 1
ATOM 1009 O O . ALA A 1 90 ? -76.101 53.957 -40.946 1.00 24.18 74 ALA A O 1
ATOM 1016 N N . LEU A 1 91 ? -77.550 52.466 -41.826 1.00 24.77 75 LEU A N 1
ATOM 1017 C CA . LEU A 1 91 ? -76.595 51.787 -42.691 1.00 21.83 75 LEU A CA 1
ATOM 1018 C C . LEU A 1 91 ? -76.917 52.129 -44.134 1.00 20.86 75 LEU A C 1
ATOM 1019 O O . LEU A 1 91 ? -78.071 52.000 -44.550 1.00 26.85 75 LEU A O 1
ATOM 1035 N N . ASP A 1 92 ? -75.916 52.589 -44.887 1.00 21.81 76 ASP A N 1
ATOM 1036 C CA . ASP A 1 92 ? -76.179 52.988 -46.265 1.00 22.11 76 ASP A CA 1
ATOM 1037 C C . ASP A 1 92 ? -76.313 51.781 -47.186 1.00 21.31 76 ASP A C 1
ATOM 1038 O O . ASP A 1 92 ? -77.197 51.756 -48.057 1.00 24.78 76 ASP A O 1
ATOM 1047 N N . VAL A 1 93 ? -75.447 50.775 -47.006 1.00 19.24 77 VAL A N 1
ATOM 1048 C CA . VAL A 1 93 ? -75.455 49.599 -47.862 1.00 18.06 77 VAL A CA 1
ATOM 1049 C C . VAL A 1 93 ? -75.083 48.382 -47.020 1.00 18.86 77 VAL A C 1
ATOM 1050 O O . VAL A 1 93 ? -74.273 48.464 -46.080 1.00 19.97 77 VAL A O 1
ATOM 1063 N N . PHE A 1 94 ? -75.680 47.239 -47.373 1.00 17.06 78 PHE A N 1
ATOM 1064 C CA . PHE A 1 94 ? -75.377 45.958 -46.761 1.00 15.10 78 PHE A CA 1
ATOM 1065 C C . PHE A 1 94 ? -75.147 44.963 -47.890 1.00 20.13 78 PHE A C 1
ATOM 1066 O O . PHE A 1 94 ? -75.965 44.858 -48.812 1.00 32.87 78 PHE A O 1
ATOM 1083 N N . HIS A 1 95 ? -74.058 44.206 -47.783 1.00 16.52 79 HIS A N 1
ATOM 1084 C CA . HIS A 1 95 ? -73.690 43.189 -48.750 1.00 17.31 79 HIS A CA 1
ATOM 1085 C C . HIS A 1 95 ? -73.574 41.850 -48.047 1.00 18.27 79 HIS A C 1
ATOM 1086 O O . HIS A 1 95 ? -72.961 41.757 -46.977 1.00 16.40 79 HIS A O 1
ATOM 1100 N N . GLN A 1 96 ? -74.142 40.799 -48.647 1.00 17.26 80 GLN A N 1
ATOM 1101 C CA . GLN A 1 96 ? -73.842 39.442 -48.215 1.00 18.69 80 GLN A CA 1
ATOM 1102 C C . GLN A 1 96 ? -73.213 38.673 -49.365 1.00 26.33 80 GLN A C 1
ATOM 1103 O O . GLN A 1 96 ? -73.206 37.432 -49.375 1.00 27.92 80 GLN A O 1
ATOM 1117 N N . ASP A 1 97 ? -72.718 39.430 -50.346 1.00 29.04 81 ASP A N 1
ATOM 1118 C CA . ASP A 1 97 ? -72.132 38.879 -51.576 1.00 29.15 81 ASP A CA 1
ATOM 1119 C C . ASP A 1 97 ? -70.979 39.829 -51.901 1.00 32.01 81 ASP A C 1
ATOM 1120 O O . ASP A 1 97 ? -71.214 40.971 -52.352 1.00 27.20 81 ASP A O 1
ATOM 1129 N N . PRO A 1 98 ? -69.724 39.412 -51.655 1.00 23.37 82 PRO A N 1
ATOM 1130 C CA . PRO A 1 98 ? -68.577 40.306 -51.939 1.00 23.24 82 PRO A CA 1
ATOM 1131 C C . PRO A 1 98 ? -68.433 40.679 -53.404 1.00 21.05 82 PRO A C 1
ATOM 1132 O O . PRO A 1 98 ? -67.693 41.629 -53.711 1.00 21.93 82 PRO A O 1
ATOM 1143 N N . ALA A 1 99 ? -69.105 39.978 -54.318 1.00 21.65 83 ALA A N 1
ATOM 1144 C CA . ALA A 1 99 ? -68.987 40.309 -55.728 1.00 23.12 83 ALA A CA 1
ATOM 1145 C C . ALA A 1 99 ? -69.577 41.658 -56.080 1.00 21.92 83 ALA A C 1
ATOM 1146 O O . ALA A 1 99 ? -69.194 42.223 -57.115 1.00 22.63 83 ALA A O 1
ATOM 1153 N N . GLU A 1 100 ? -70.459 42.190 -55.233 1.00 20.98 84 GLU A N 1
ATOM 1154 C CA . GLU A 1 100 ? -71.084 43.478 -55.472 1.00 21.62 84 GLU A CA 1
ATOM 1155 C C . GLU A 1 100 ? -70.237 44.638 -54.961 1.00 22.03 84 GLU A C 1
ATOM 1156 O O . GLU A 1 100 ? -70.573 45.789 -55.245 1.00 23.47 84 GLU A O 1
ATOM 1168 N N . LEU A 1 101 ? -69.176 44.365 -54.201 1.00 21.53 85 LEU A N 1
ATOM 1169 C CA . LEU A 1 101 ? -68.349 45.430 -53.657 1.00 19.26 85 LEU A CA 1
ATOM 1170 C C . LEU A 1 101 ? -67.543 46.090 -54.766 1.00 22.78 85 LEU A C 1
ATOM 1171 O O . LEU A 1 101 ? -67.046 45.419 -55.683 1.00 22.56 85 LEU A O 1
ATOM 1187 N N . ARG A 1 102 ? -67.399 47.408 -54.654 1.00 21.47 86 ARG A N 1
ATOM 1188 C CA . ARG A 1 102 ? -66.572 48.183 -55.557 1.00 23.11 86 ARG A CA 1
ATOM 1189 C C . ARG A 1 102 ? -65.598 49.013 -54.732 1.00 24.14 86 ARG A C 1
ATOM 1190 O O . ARG A 1 102 ? -65.679 49.078 -53.500 1.00 21.41 86 ARG A O 1
ATOM 1211 N N . ASP A 1 103 ? -64.666 49.663 -55.432 1.00 25.24 87 ASP A N 1
ATOM 1212 C CA . ASP A 1 103 ? -63.588 50.409 -54.778 1.00 25.49 87 ASP A CA 1
ATOM 1213 C C . ASP A 1 103 ? -64.087 51.752 -54.248 1.00 26.00 87 ASP A C 1
ATOM 1214 O O . ASP A 1 103 ? -63.712 52.823 -54.722 1.00 28.77 87 ASP A O 1
ATOM 1223 N N . ASP A 1 104 ? -64.921 51.672 -53.203 1.00 21.10 88 ASP A N 1
ATOM 1224 C CA . ASP A 1 104 ? -65.593 52.809 -52.628 1.00 19.99 88 ASP A CA 1
ATOM 1225 C C . ASP A 1 104 ? -65.237 53.075 -51.169 1.00 21.38 88 ASP A C 1
ATOM 1226 O O . ASP A 1 104 ? -65.852 53.950 -50.555 1.00 21.80 88 ASP A O 1
ATOM 1235 N N . TRP A 1 105 ? -64.288 52.342 -50.601 1.00 20.65 89 TRP A N 1
ATOM 1236 C CA . TRP A 1 105 ? -64.118 52.245 -49.153 1.00 19.49 89 TRP A CA 1
ATOM 1237 C C . TRP A 1 105 ? -62.707 52.653 -48.775 1.00 19.36 89 TRP A C 1
ATOM 1238 O O . TRP A 1 105 ? -61.737 52.168 -49.354 1.00 20.58 89 TRP A O 1
ATOM 1259 N N . GLN A 1 106 ? -62.600 53.534 -47.784 1.00 18.16 90 GLN A N 1
ATOM 1260 C CA . GLN A 1 106 ? -61.297 53.941 -47.274 1.00 18.93 90 GLN A CA 1
ATOM 1261 C C . GLN A 1 106 ? -60.914 53.229 -45.984 1.00 17.43 90 GLN A C 1
ATOM 1262 O O . GLN A 1 106 ? -59.712 53.081 -45.692 1.00 18.62 90 GLN A O 1
ATOM 1276 N N . THR A 1 107 ? -61.887 52.775 -45.209 1.00 15.55 91 THR A N 1
ATOM 1277 C CA . THR A 1 107 ? -61.633 52.139 -43.916 1.00 18.92 91 THR A CA 1
ATOM 1278 C C . THR A 1 107 ? -62.416 50.834 -43.839 1.00 17.77 91 THR A C 1
ATOM 1279 O O . THR A 1 107 ? -63.622 50.812 -44.111 1.00 17.19 91 THR A O 1
ATOM 1290 N N . LEU A 1 108 ? -61.736 49.754 -43.456 1.00 15.07 92 LEU A N 1
ATOM 1291 C CA . LEU A 1 108 ? -62.387 48.489 -43.144 1.00 15.12 92 LEU A CA 1
ATOM 1292 C C . LEU A 1 108 ? -62.295 48.249 -41.639 1.00 13.65 92 LEU A C 1
ATOM 1293 O O . LEU A 1 108 ? -61.225 48.417 -41.053 1.00 16.54 92 LEU A O 1
ATOM 1309 N N . VAL A 1 109 ? -63.395 47.836 -41.016 1.00 14.85 93 VAL A N 1
ATOM 1310 C CA . VAL A 1 109 ? -63.444 47.555 -39.585 1.00 14.30 93 VAL A CA 1
ATOM 1311 C C . VAL A 1 109 ? -63.856 46.093 -39.428 1.00 16.64 93 VAL A C 1
ATOM 1312 O O . VAL A 1 109 ? -65.011 45.733 -39.723 1.00 15.16 93 VAL A O 1
ATOM 1325 N N . LEU A 1 110 ? -62.934 45.261 -38.954 1.00 14.56 94 LEU A N 1
ATOM 1326 C CA . LEU A 1 110 ? -63.219 43.833 -38.800 1.00 15.04 94 LEU A CA 1
ATOM 1327 C C . LEU A 1 110 ? -63.921 43.592 -37.463 1.00 15.12 94 LEU A C 1
ATOM 1328 O O . LEU A 1 110 ? -63.308 43.721 -36.392 1.00 14.67 94 LEU A O 1
ATOM 1344 N N . CYS A 1 111 ? -65.215 43.282 -37.518 1.00 12.85 95 CYS A N 1
ATOM 1345 C CA . CYS A 1 111 ? -66.079 43.012 -36.378 1.00 14.05 95 CYS A CA 1
ATOM 1346 C C . CYS A 1 111 ? -66.431 41.526 -36.295 1.00 16.97 95 CYS A C 1
ATOM 1347 O O . CYS A 1 111 ? -67.293 41.123 -35.509 1.00 18.05 95 CYS A O 1
ATOM 1355 N N . VAL A 1 112 ? -65.796 40.710 -37.123 1.00 16.06 96 VAL A N 1
ATOM 1356 C CA . VAL A 1 112 ? -65.928 39.263 -37.069 1.00 15.10 96 VAL A CA 1
ATOM 1357 C C . VAL A 1 112 ? -65.162 38.732 -35.867 1.00 15.55 96 VAL A C 1
ATOM 1358 O O . VAL A 1 112 ? -64.321 39.437 -35.277 1.00 15.55 96 VAL A O 1
ATOM 1371 N N . PRO A 1 113 ? -65.377 37.480 -35.499 1.00 13.44 97 PRO A N 1
ATOM 1372 C CA . PRO A 1 113 ? -64.568 36.877 -34.437 1.00 14.35 97 PRO A CA 1
ATOM 1373 C C . PRO A 1 113 ? -63.079 36.930 -34.770 1.00 15.00 97 PRO A C 1
ATOM 1374 O O . PRO A 1 113 ? -62.656 36.732 -35.913 1.00 13.75 97 PRO A O 1
ATOM 1385 N N . ALA A 1 114 ? -62.272 37.188 -33.743 1.00 15.09 98 ALA A N 1
ATOM 1386 C CA . ALA A 1 114 ? -60.839 37.278 -33.945 1.00 15.63 98 ALA A CA 1
ATOM 1387 C C . ALA A 1 114 ? -60.225 35.987 -34.480 1.00 16.59 98 ALA A C 1
ATOM 1388 O O . ALA A 1 114 ? -59.216 36.041 -35.196 1.00 17.69 98 ALA A O 1
ATOM 1395 N N . ASP A 1 115 ? -60.818 34.832 -34.198 1.00 15.90 99 ASP A N 1
ATOM 1396 C CA . ASP A 1 115 ? -60.275 33.595 -34.749 1.00 18.04 99 ASP A CA 1
ATOM 1397 C C . ASP A 1 115 ? -60.573 33.427 -36.234 1.00 17.65 99 ASP A C 1
ATOM 1398 O O . ASP A 1 115 ? -60.044 32.499 -36.860 1.00 21.59 99 ASP A O 1
ATOM 1407 N N . SER A 1 116 ? -61.341 34.345 -36.831 1.00 13.97 100 SER A N 1
ATOM 1408 C CA . SER A 1 116 ? -61.671 34.287 -38.243 1.00 13.23 100 SER A CA 1
ATOM 1409 C C . SER A 1 116 ? -60.928 35.343 -39.048 1.00 15.68 100 SER A C 1
ATOM 1410 O O . SER A 1 116 ? -61.158 35.461 -40.262 1.00 15.59 100 SER A O 1
ATOM 1418 N N . TYR A 1 117 ? -60.061 36.145 -38.407 1.00 15.73 101 TYR A N 1
ATOM 1419 C CA . TYR A 1 117 ? -59.443 37.249 -39.133 1.00 14.61 101 TYR A CA 1
ATOM 1420 C C . TYR A 1 117 ? -58.703 36.775 -40.390 1.00 15.54 101 TYR A C 1
ATOM 1421 O O . TYR A 1 117 ? -58.796 37.416 -41.441 1.00 15.50 101 TYR A O 1
ATOM 1439 N N . LEU A 1 118 ? -57.940 35.682 -40.293 1.00 16.03 102 LEU A N 1
ATOM 1440 C CA . LEU A 1 118 ? -57.168 35.206 -41.442 1.00 15.57 102 LEU A CA 1
ATOM 1441 C C . LEU A 1 118 ? -58.094 34.826 -42.599 1.00 15.61 102 LEU A C 1
ATOM 1442 O O . LEU A 1 118 ? -57.909 35.289 -43.744 1.00 16.45 102 LEU A O 1
ATOM 1458 N N . ASP A 1 119 ? -59.105 34.000 -42.314 1.00 15.16 103 ASP A N 1
ATOM 1459 C CA . ASP A 1 119 ? -60.073 33.621 -43.340 1.00 14.10 103 ASP A CA 1
ATOM 1460 C C . ASP A 1 119 ? -60.727 34.851 -43.961 1.00 15.20 103 ASP A C 1
ATOM 1461 O O . ASP A 1 119 ? -60.901 34.949 -45.184 1.00 15.17 103 ASP A O 1
ATOM 1470 N N . VAL A 1 120 ? -61.133 35.799 -43.113 1.00 13.20 104 VAL A N 1
ATOM 1471 C CA . VAL A 1 120 ? -61.924 36.922 -43.578 1.00 10.80 104 VAL A CA 1
ATOM 1472 C C . VAL A 1 120 ? -61.068 37.845 -44.426 1.00 14.53 104 VAL A C 1
ATOM 1473 O O . VAL A 1 120 ? -61.492 38.288 -45.491 1.00 15.88 104 VAL A O 1
ATOM 1486 N N . VAL A 1 121 ? -59.816 38.091 -44.019 1.00 15.00 105 VAL A N 1
ATOM 1487 C CA . VAL A 1 121 ? -58.943 38.938 -44.815 1.00 15.46 105 VAL A CA 1
ATOM 1488 C C . VAL A 1 121 ? -58.606 38.269 -46.149 1.00 16.27 105 VAL A C 1
ATOM 1489 O O . VAL A 1 121 ? -58.636 38.925 -47.200 1.00 16.85 105 VAL A O 1
ATOM 1502 N N . ARG A 1 122 ? -58.376 36.944 -46.147 1.00 14.84 106 ARG A N 1
ATOM 1503 C CA . ARG A 1 122 ? -58.139 36.228 -47.403 1.00 16.75 106 ARG A CA 1
ATOM 1504 C C . ARG A 1 122 ? -59.329 36.312 -48.352 1.00 17.28 106 ARG A C 1
ATOM 1505 O O . ARG A 1 122 ? -59.145 36.369 -49.577 1.00 19.02 106 ARG A O 1
ATOM 1526 N N . GLY A 1 123 ? -60.541 36.326 -47.825 1.00 17.28 107 GLY A N 1
ATOM 1527 C CA . GLY A 1 123 ? -61.728 36.293 -48.643 1.00 16.86 107 GLY A CA 1
ATOM 1528 C C . GLY A 1 123 ? -62.218 37.607 -49.162 1.00 20.50 107 GLY A C 1
ATOM 1529 O O . GLY A 1 123 ? -63.145 37.632 -49.990 1.00 19.23 107 GLY A O 1
ATOM 1533 N N . LEU A 1 124 ? -61.644 38.719 -48.709 1.00 17.56 108 LEU A N 1
ATOM 1534 C CA . LEU A 1 124 ? -62.080 40.014 -49.199 1.00 17.18 108 LEU A CA 1
ATOM 1535 C C . LEU A 1 124 ? -61.637 40.195 -50.649 1.00 19.11 108 LEU A C 1
ATOM 1536 O O . LEU A 1 124 ? -60.579 39.721 -51.062 1.00 20.02 108 LEU A O 1
ATOM 1552 N N . PRO A 1 125 ? -62.441 40.883 -51.452 1.00 19.99 109 PRO A N 1
ATOM 1553 C CA . PRO A 1 125 ? -62.043 41.054 -52.883 1.00 22.72 109 PRO A CA 1
ATOM 1554 C C . PRO A 1 125 ? -61.063 42.206 -53.072 1.00 23.76 109 PRO A C 1
ATOM 1555 O O . PRO A 1 125 ? -61.405 43.305 -53.513 1.00 26.79 109 PRO A O 1
ATOM 1566 N N . TRP A 1 126 ? -59.803 41.967 -52.716 1.00 23.39 110 TRP A N 1
ATOM 1567 C CA . TRP A 1 126 ? -58.827 43.054 -52.651 1.00 24.77 110 TRP A CA 1
ATOM 1568 C C . TRP A 1 126 ? -58.596 43.722 -54.000 1.00 30.58 110 TRP A C 1
ATOM 1569 O O . TRP A 1 126 ? -58.185 44.886 -54.030 1.00 28.61 110 TRP A O 1
ATOM 1590 N N . GLU A 1 127 ? -58.856 43.026 -55.109 1.00 32.06 111 GLU A N 1
ATOM 1591 C CA . GLU A 1 127 ? -58.736 43.643 -56.434 1.00 28.63 111 GLU A CA 1
ATOM 1592 C C . GLU A 1 127 ? -59.690 44.811 -56.612 1.00 31.59 111 GLU A C 1
ATOM 1593 O O . GLU A 1 127 ? -59.427 45.685 -57.451 1.00 31.40 111 GLU A O 1
ATOM 1605 N N . ARG A 1 128 ? -60.780 44.849 -55.846 1.00 26.80 112 ARG A N 1
ATOM 1606 C CA . ARG A 1 128 ? -61.738 45.941 -55.886 1.00 27.03 112 ARG A CA 1
ATOM 1607 C C . ARG A 1 128 ? -61.687 46.797 -54.624 1.00 24.39 112 ARG A C 1
ATOM 1608 O O . ARG A 1 128 ? -62.663 47.489 -54.311 1.00 25.76 112 ARG A O 1
ATOM 1629 N N . LEU A 1 129 ? -60.575 46.743 -53.878 1.00 25.06 113 LEU A N 1
ATOM 1630 C CA . LEU A 1 129 ? -60.453 47.470 -52.619 1.00 20.85 113 LEU A CA 1
ATOM 1631 C C . LEU A 1 129 ? -59.139 48.252 -52.541 1.00 25.75 113 LEU A C 1
ATOM 1632 O O . LEU A 1 129 ? -58.587 48.444 -51.456 1.00 24.11 113 LEU A O 1
ATOM 1648 N N . GLY A 1 130 ? -58.617 48.704 -53.684 1.00 26.55 114 GLY A N 1
ATOM 1649 C CA . GLY A 1 130 ? -57.336 49.383 -53.706 1.00 25.94 114 GLY A CA 1
ATOM 1650 C C . GLY A 1 130 ? -57.318 50.676 -52.933 1.00 20.90 114 GLY A C 1
ATOM 1651 O O . GLY A 1 130 ? -56.248 51.099 -52.476 1.00 26.82 114 GLY A O 1
ATOM 1655 N N . GLY A 1 131 ? -58.468 51.304 -52.772 1.00 20.91 115 GLY A N 1
ATOM 1656 C CA . GLY A 1 131 ? -58.539 52.536 -52.047 1.00 22.65 115 GLY A CA 1
ATOM 1657 C C . GLY A 1 131 ? -58.537 52.415 -50.545 1.00 19.23 115 GLY A C 1
ATOM 1658 O O . GLY A 1 131 ? -58.565 53.448 -49.863 1.00 20.96 115 GLY A O 1
ATOM 1662 N N . VAL A 1 132 ? -58.581 51.195 -50.013 1.00 19.88 116 VAL A N 1
ATOM 1663 C CA . VAL A 1 132 ? -58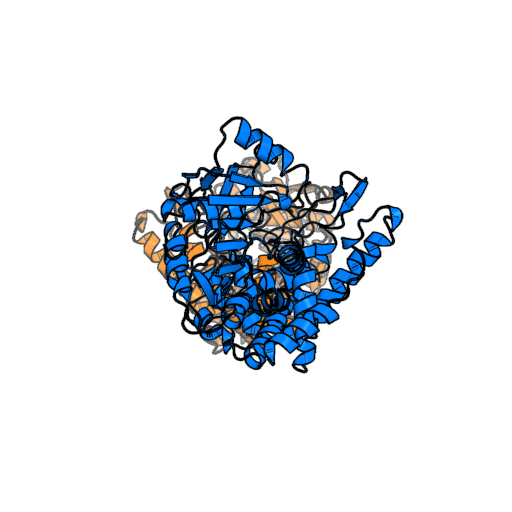.582 51.029 -48.563 1.00 21.21 116 VAL A CA 1
ATOM 1664 C C . VAL A 1 132 ? -57.255 51.510 -48.007 1.00 17.33 116 VAL A C 1
ATOM 1665 O O . VAL A 1 132 ? -56.178 51.091 -48.459 1.00 21.12 116 VAL A O 1
ATOM 1678 N N . ARG A 1 133 ? -57.333 52.417 -47.042 1.00 18.08 117 ARG A N 1
ATOM 1679 C CA . ARG A 1 133 ? -56.136 52.948 -46.398 1.00 21.28 117 ARG A CA 1
ATOM 1680 C C . ARG A 1 133 ? -55.929 52.433 -44.978 1.00 19.78 117 ARG A C 1
ATOM 1681 O O . ARG A 1 133 ? -54.778 52.418 -44.516 1.00 22.26 117 ARG A O 1
ATOM 1702 N N . THR A 1 134 ? -56.989 52.021 -44.273 1.00 19.69 118 THR A N 1
ATOM 1703 C CA . THR A 1 134 ? -56.835 51.489 -42.921 1.00 19.01 118 THR A CA 1
ATOM 1704 C C . THR A 1 134 ? -57.765 50.301 -42.734 1.00 16.69 118 THR A C 1
ATOM 1705 O O . THR A 1 134 ? -58.873 50.255 -43.279 1.00 16.31 118 THR A O 1
ATOM 1716 N N . LEU A 1 135 ? -57.282 49.342 -41.940 1.00 15.56 119 LEU A N 1
ATOM 1717 C CA . LEU A 1 135 ? -58.007 48.144 -41.546 1.00 14.45 119 LEU A CA 1
ATOM 1718 C C . LEU A 1 135 ? -57.873 48.014 -40.038 1.00 14.73 119 LEU A C 1
ATOM 1719 O O . LEU A 1 135 ? -56.754 47.868 -39.527 1.00 17.05 119 LEU A O 1
ATOM 1735 N N . LEU A 1 136 ? -58.989 48.071 -39.328 1.00 13.19 120 LEU A N 1
ATOM 1736 C CA . LEU A 1 136 ? -58.986 48.001 -37.873 1.00 14.41 120 LEU A CA 1
ATOM 1737 C C . LEU A 1 136 ? -59.449 46.631 -37.389 1.00 16.50 120 LEU A C 1
ATOM 1738 O O . LEU A 1 136 ? -60.541 46.169 -37.747 1.00 14.57 120 LEU A O 1
ATOM 1754 N N . LEU A 1 137 ? -58.630 46.016 -36.539 1.00 13.56 121 LEU A N 1
ATOM 1755 C CA . LEU A 1 137 ? -58.960 44.780 -35.837 1.00 13.24 121 LEU A CA 1
ATOM 1756 C C . LEU A 1 137 ? -59.496 45.149 -34.460 1.00 14.44 121 LEU A C 1
ATOM 1757 O O . LEU A 1 137 ? -58.742 45.636 -33.611 1.00 14.17 121 LEU A O 1
ATOM 1773 N N . VAL A 1 138 ? -60.785 44.920 -34.235 1.00 13.92 122 VAL A N 1
ATOM 1774 C CA . VAL A 1 138 ? -61.437 45.414 -33.027 1.00 14.42 122 VAL A CA 1
ATOM 1775 C C . VAL A 1 138 ? -61.100 44.587 -31.800 1.00 18.86 122 VAL A C 1
ATOM 1776 O O . VAL A 1 138 ? -61.142 45.102 -30.686 1.00 16.95 122 VAL A O 1
ATOM 1789 N N . SER A 1 139 ? -60.766 43.323 -31.952 1.00 15.09 123 SER A N 1
ATOM 1790 C CA . SER A 1 139 ? -60.395 42.451 -30.817 1.00 17.89 123 SER A CA 1
ATOM 1791 C C . SER A 1 139 ? -59.112 41.721 -31.192 1.00 18.77 123 SER A C 1
ATOM 1792 O O . SER A 1 139 ? -59.097 40.528 -31.538 1.00 19.32 123 SER A O 1
ATOM 1800 N N . ALA A 1 140 ? -58.000 42.433 -31.101 1.00 18.77 124 ALA A N 1
ATOM 1801 C CA . ALA A 1 140 ? -56.752 41.831 -31.531 1.00 15.52 124 ALA A CA 1
ATOM 1802 C C . ALA A 1 140 ? -56.165 40.955 -30.425 1.00 19.62 124 ALA A C 1
ATOM 1803 O O . ALA A 1 140 ? -56.668 40.885 -29.300 1.00 25.17 124 ALA A O 1
ATOM 1810 N N . PHE A 1 141 ? -55.191 40.162 -30.814 1.00 16.21 125 PHE A N 1
ATOM 1811 C CA . PHE A 1 141 ? -54.429 39.286 -29.943 1.00 18.58 125 PHE A CA 1
ATOM 1812 C C . PHE A 1 141 ? -52.994 39.280 -30.465 1.00 14.79 125 PHE A C 1
ATOM 1813 O O . PHE A 1 141 ? -52.727 39.729 -31.592 1.00 14.52 125 PHE A O 1
ATOM 1830 N N . ILE A 1 142 ? -52.071 38.771 -29.646 1.00 14.05 126 ILE A N 1
ATOM 1831 C CA . ILE A 1 142 ? -50.656 38.864 -29.998 1.00 13.32 126 ILE A CA 1
ATOM 1832 C C . ILE A 1 142 ? -50.413 38.168 -31.334 1.00 14.90 126 ILE A C 1
ATOM 1833 O O . ILE A 1 142 ? -50.681 36.965 -31.478 1.00 16.22 126 ILE A O 1
ATOM 1849 N N . GLY A 1 143 ? -49.856 38.917 -32.312 1.00 11.87 127 GLY A N 1
ATOM 1850 C CA . GLY A 1 143 ? -49.583 38.411 -33.638 1.00 14.31 127 GLY A CA 1
ATOM 1851 C C . GLY A 1 143 ? -50.668 38.678 -34.673 1.00 13.51 127 GLY A C 1
ATOM 1852 O O . GLY A 1 143 ? -50.429 38.431 -35.864 1.00 14.70 127 GLY A O 1
ATOM 1856 N N . ALA A 1 144 ? -51.837 39.183 -34.277 1.00 13.16 128 ALA A N 1
ATOM 1857 C CA . ALA A 1 144 ? -52.927 39.362 -35.229 1.00 11.94 128 ALA A CA 1
ATOM 1858 C C . ALA A 1 144 ? -52.590 40.373 -36.321 1.00 15.29 128 ALA A C 1
ATOM 1859 O O . ALA A 1 144 ? -52.912 40.148 -37.492 1.00 14.39 128 ALA A O 1
ATOM 1866 N N . ASN A 1 145 ? -51.982 41.504 -35.957 1.00 13.29 129 ASN A N 1
ATOM 1867 C CA . ASN A 1 145 ? -51.603 42.524 -36.941 1.00 12.62 129 ASN A CA 1
ATOM 1868 C C . ASN A 1 145 ? -50.687 41.918 -37.989 1.00 13.94 129 ASN A C 1
ATOM 1869 O O . ASN A 1 145 ? -50.909 42.078 -39.195 1.00 14.00 129 ASN A O 1
ATOM 1880 N N . LEU A 1 146 ? -49.671 41.191 -37.538 1.00 14.83 130 LEU A N 1
ATOM 1881 C CA . LEU A 1 146 ? -48.709 40.559 -38.434 1.00 13.60 130 LEU A CA 1
ATOM 1882 C C . LEU A 1 146 ? -49.366 39.496 -39.306 1.00 14.65 130 LEU A C 1
ATOM 1883 O O . LEU A 1 146 ? -49.060 39.390 -40.497 1.00 15.51 130 LEU A O 1
ATOM 1899 N N . LEU A 1 147 ? -50.275 38.710 -38.729 1.00 14.02 131 LEU A N 1
ATOM 1900 C CA . LEU A 1 147 ? -50.981 37.699 -39.516 1.00 14.64 131 LEU A CA 1
ATOM 1901 C C . LEU A 1 147 ? -51.800 38.344 -40.626 1.00 15.95 131 LEU A C 1
ATOM 1902 O O . LEU A 1 147 ? -51.783 37.892 -41.781 1.00 15.88 131 LEU A O 1
ATOM 1918 N N . VAL A 1 148 ? -52.557 39.384 -40.286 1.00 14.69 132 VAL A N 1
ATOM 1919 C CA . VAL A 1 148 ? -53.384 40.074 -41.272 1.00 14.75 132 VAL A CA 1
ATOM 1920 C C . VAL A 1 148 ? -52.513 40.661 -42.369 1.00 17.09 132 VAL A C 1
ATOM 1921 O O . VAL A 1 148 ? -52.820 40.523 -43.559 1.00 16.61 132 VAL A O 1
ATOM 1934 N N . ARG A 1 149 ? -51.405 41.321 -41.992 1.00 14.97 133 ARG A N 1
ATOM 1935 C CA . ARG A 1 149 ? -50.508 41.874 -43.006 1.00 18.71 133 ARG A CA 1
ATOM 1936 C C . ARG A 1 149 ? -49.939 40.789 -43.911 1.00 17.08 133 ARG A C 1
ATOM 1937 O O . ARG A 1 149 ? -49.750 41.015 -45.123 1.00 17.24 133 ARG A O 1
ATOM 1958 N N . SER A 1 150 ? -49.628 39.620 -43.353 1.00 18.28 134 SER A N 1
ATOM 1959 C CA . SER A 1 150 ? -49.121 38.513 -44.157 1.00 16.39 134 SER A CA 1
ATOM 1960 C C . SER A 1 150 ? -50.104 38.064 -45.232 1.00 19.42 134 SER A C 1
ATOM 1961 O O . SER A 1 150 ? -49.665 37.513 -46.250 1.00 21.98 134 SER A O 1
ATOM 1969 N N . ALA A 1 151 ? -51.404 38.281 -45.033 1.00 16.73 135 ALA A N 1
ATOM 1970 C CA . ALA A 1 151 ? -52.450 37.877 -45.973 1.00 16.65 135 ALA A CA 1
ATOM 1971 C C . ALA A 1 151 ? -52.844 38.949 -46.982 1.00 20.71 135 ALA A C 1
ATOM 1972 O O . ALA A 1 151 ? -53.587 38.644 -47.929 1.00 21.47 135 ALA A O 1
ATOM 1979 N N . LEU A 1 152 ? -52.379 40.177 -46.814 1.00 17.08 136 LEU A N 1
ATOM 1980 C CA . LEU A 1 152 ? -52.730 41.247 -47.728 1.00 16.97 136 LEU A CA 1
ATOM 1981 C C . LEU A 1 152 ? -52.005 41.045 -49.058 1.00 21.00 136 LEU A C 1
ATOM 1982 O O . LEU A 1 152 ? -50.931 40.439 -49.111 1.00 21.82 136 LEU A O 1
ATOM 1998 N N . PRO A 1 153 ? -52.586 41.516 -50.153 1.00 22.70 137 PRO A N 1
ATOM 1999 C CA . PRO A 1 153 ? -51.902 41.382 -51.446 1.00 25.73 137 PRO A CA 1
ATOM 2000 C C . PRO A 1 153 ? -50.625 42.207 -51.481 1.00 28.35 137 PRO A C 1
ATOM 2001 O O . PRO A 1 153 ? -50.448 43.184 -50.753 1.00 23.29 137 PRO A O 1
ATOM 2012 N N . ALA A 1 154 ? -49.713 41.797 -52.357 1.00 28.18 138 ALA A N 1
ATOM 2013 C CA . ALA A 1 154 ? -48.451 42.509 -52.485 1.00 31.73 138 ALA A CA 1
ATOM 2014 C C . ALA A 1 154 ? -48.703 43.960 -52.861 1.00 28.16 138 ALA A C 1
ATOM 2015 O O . ALA A 1 154 ? -49.560 44.262 -53.699 1.00 31.50 138 ALA A O 1
ATOM 2022 N N . GLY A 1 155 ? -47.956 44.860 -52.223 1.00 32.13 139 GLY A N 1
ATOM 2023 C CA . GLY A 1 155 ? -48.094 46.277 -52.477 1.00 36.74 139 GLY A CA 1
ATOM 2024 C C . GLY A 1 155 ? -49.313 46.928 -51.869 1.00 40.06 139 GLY A C 1
ATOM 2025 O O . GLY A 1 155 ? -49.584 48.093 -52.166 1.00 37.56 139 GLY A O 1
ATOM 2029 N N . CYS A 1 156 ? -50.060 46.222 -51.021 1.00 33.65 140 CYS A N 1
ATOM 2030 C CA . CYS A 1 156 ? -51.250 46.807 -50.422 1.00 28.35 140 CYS A CA 1
ATOM 2031 C C . CYS A 1 156 ? -50.863 47.987 -49.543 1.00 24.40 140 CYS A C 1
ATOM 2032 O O . CYS A 1 156 ? -49.893 47.933 -48.784 1.00 30.40 140 CYS A O 1
ATOM 2040 N N . GLN A 1 157 ? -51.638 49.072 -49.683 1.00 27.87 141 GLN A N 1
ATOM 2041 C CA . GLN A 1 157 ? -51.328 50.329 -49.020 1.00 35.83 141 GLN A CA 1
ATOM 2042 C C . GLN A 1 157 ? -51.887 50.423 -47.609 1.00 33.14 141 GLN A C 1
ATOM 2043 O O . GLN A 1 157 ? -51.604 51.394 -46.896 1.00 36.11 141 GLN A O 1
ATOM 2057 N N . ALA A 1 158 ? -52.655 49.447 -47.181 1.00 24.49 142 ALA A N 1
ATOM 2058 C CA . ALA A 1 158 ? -53.492 49.628 -46.006 1.00 19.37 142 ALA A CA 1
ATOM 2059 C C . ALA A 1 158 ? -52.644 49.530 -44.744 1.00 20.41 142 ALA A C 1
ATOM 2060 O O . ALA A 1 158 ? -51.827 48.616 -44.601 1.00 24.78 142 ALA A O 1
ATOM 2067 N N . THR A 1 159 ? -52.825 50.498 -43.861 1.00 17.39 143 THR A N 1
ATOM 2068 C CA . THR A 1 159 ? -52.331 50.410 -42.494 1.00 18.09 143 THR A CA 1
ATOM 2069 C C . THR A 1 159 ? -53.263 49.512 -41.690 1.00 15.93 143 THR A C 1
ATOM 2070 O O . THR A 1 159 ? -54.487 49.604 -41.821 1.00 16.26 143 THR A O 1
ATOM 2081 N N . VAL A 1 160 ? -52.687 48.636 -40.870 1.00 15.08 144 VAL A N 1
ATOM 2082 C CA . VAL A 1 160 ? -53.472 47.739 -40.035 1.00 12.35 144 VAL A CA 1
ATOM 2083 C C . VAL A 1 160 ? -53.358 48.228 -38.591 1.00 12.18 144 VAL A C 1
ATOM 2084 O O . VAL A 1 160 ? -52.249 48.343 -38.052 1.00 15.74 144 VAL A O 1
ATOM 2097 N N . LEU A 1 161 ? -54.502 48.434 -37.951 1.00 13.46 145 LEU A N 1
ATOM 2098 C CA . LEU A 1 161 ? -54.581 48.881 -36.565 1.00 13.32 145 LEU A CA 1
ATOM 2099 C C . LEU A 1 161 ? -55.086 47.750 -35.687 1.00 15.45 145 LEU A C 1
ATOM 2100 O O . LEU A 1 161 ? -56.019 47.025 -36.060 1.00 15.45 145 LEU A O 1
ATOM 2116 N N . SER A 1 162 ? -54.473 47.599 -34.519 1.00 12.74 146 SER A N 1
ATOM 2117 C CA . SER A 1 162 ? -54.882 46.605 -33.545 1.00 14.16 146 SER A CA 1
ATOM 2118 C C . SER A 1 162 ? -55.440 47.296 -32.310 1.00 14.49 146 SER A C 1
ATOM 2119 O O . SER A 1 162 ? -54.693 47.950 -31.569 1.00 14.87 146 SER A O 1
ATOM 2127 N N . LEU A 1 163 ? -56.739 47.142 -32.072 1.00 12.64 147 LEU A N 1
ATOM 2128 C CA . LEU A 1 163 ? -57.327 47.490 -30.772 1.00 12.20 147 LEU A CA 1
ATOM 2129 C C . LEU A 1 163 ? -57.149 46.336 -29.783 1.00 13.05 147 LEU A C 1
ATOM 2130 O O . LEU A 1 163 ? -57.363 45.171 -30.116 1.00 14.22 147 LEU A O 1
ATOM 2146 N N . SER A 1 164 ? -56.748 46.672 -28.555 1.00 11.53 148 SER A N 1
ATOM 2147 C CA . SER A 1 164 ? -56.376 45.636 -27.584 1.00 12.18 148 SER A CA 1
ATOM 2148 C C . SER A 1 164 ? -57.524 44.684 -27.297 1.00 14.84 148 SER A C 1
ATOM 2149 O O . SER A 1 164 ? -57.344 43.462 -27.296 1.00 15.41 148 SER A O 1
ATOM 2157 N N . SER A 1 165 ? -58.708 45.227 -27.027 1.00 13.52 149 SER A N 1
ATO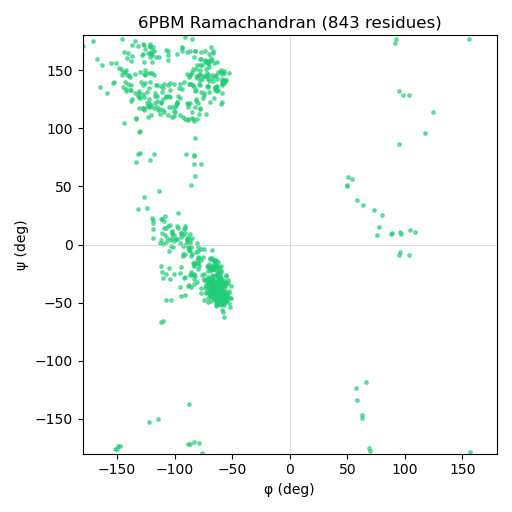M 2158 C CA . SER A 1 165 ? -59.875 44.459 -26.645 1.00 13.99 149 SER A CA 1
ATOM 2159 C C . SER A 1 165 ? -61.096 45.194 -27.178 1.00 15.03 149 SER A C 1
ATOM 2160 O O . SER A 1 165 ? -61.093 46.423 -27.296 1.00 13.97 149 SER A O 1
ATOM 2168 N N . TYR A 1 166 ? -62.163 44.463 -27.470 1.00 16.07 150 TYR A N 1
ATOM 2169 C CA . TYR A 1 166 ? -63.440 45.145 -27.640 1.00 14.02 150 TYR A CA 1
ATOM 2170 C C . TYR A 1 166 ? -63.745 45.936 -26.372 1.00 15.82 150 TYR A C 1
ATOM 2171 O O . TYR A 1 166 ? -63.497 45.461 -25.268 1.00 16.59 150 TYR A O 1
ATOM 2189 N N . TYR A 1 167 ? -64.303 47.130 -26.542 1.00 14.81 151 TYR A N 1
ATOM 2190 C CA . TYR A 1 167 ? -64.331 48.117 -25.463 1.00 15.15 151 TYR A CA 1
ATOM 2191 C C . TYR A 1 167 ? -65.602 48.107 -24.629 1.00 19.38 151 TYR A C 1
ATOM 2192 O O . TYR A 1 167 ? -65.776 48.994 -23.774 1.00 16.49 151 TYR A O 1
ATOM 2210 N N . ALA A 1 168 ? -66.457 47.106 -24.807 1.00 17.35 152 ALA A N 1
ATOM 2211 C CA . ALA A 1 168 ? -67.726 47.033 -24.111 1.00 17.74 152 ALA A CA 1
ATOM 2212 C C . ALA A 1 168 ? -68.132 45.572 -23.953 1.00 18.36 152 ALA A C 1
ATOM 2213 O O . ALA A 1 168 ? -67.365 44.648 -24.243 1.00 18.71 152 ALA A O 1
ATOM 2220 N N . ALA A 1 169 ? -69.318 45.370 -23.397 1.00 18.10 153 ALA A N 1
ATOM 2221 C CA . ALA A 1 169 ? -70.001 44.091 -23.428 1.00 18.21 153 ALA A CA 1
ATOM 2222 C C . ALA A 1 169 ? -71.336 44.340 -24.109 1.00 18.09 153 ALA A C 1
ATOM 2223 O O . ALA A 1 169 ? -72.168 45.101 -23.595 1.00 18.73 153 ALA A O 1
ATOM 2230 N N . THR A 1 170 ? -71.545 43.683 -25.243 1.00 17.91 154 THR A N 1
ATOM 2231 C CA . THR A 1 170 ? -72.668 43.961 -26.125 1.00 17.40 154 THR A CA 1
ATOM 2232 C C . THR A 1 170 ? -73.209 42.644 -26.664 1.00 19.50 154 THR A C 1
ATOM 2233 O O . THR A 1 170 ? -72.441 41.737 -27.009 1.00 18.50 154 THR A O 1
ATOM 2244 N N . LYS A 1 171 ? -74.541 42.540 -26.716 1.00 16.64 155 LYS A N 1
ATOM 2245 C CA . LYS A 1 171 ? -75.193 41.326 -27.199 1.00 19.52 155 LYS A CA 1
ATOM 2246 C C . LYS A 1 171 ? -76.377 41.694 -28.081 1.00 20.08 155 LYS A C 1
ATOM 2247 O O . LYS A 1 171 ? -77.070 42.691 -27.840 1.00 20.33 155 LYS A O 1
ATOM 2266 N N . VAL A 1 172 ? -76.598 40.890 -29.121 1.00 21.50 156 VAL A N 1
ATOM 2267 C CA . VAL A 1 172 ? -77.836 40.957 -29.893 1.00 19.13 156 VAL A CA 1
ATOM 2268 C C . VAL A 1 172 ? -78.881 40.204 -29.069 1.00 21.66 156 VAL A C 1
ATOM 2269 O O . VAL A 1 172 ? -78.788 38.987 -28.893 1.00 28.96 156 VAL A O 1
ATOM 2282 N N . ILE A 1 173 ? -79.859 40.945 -28.552 1.00 27.19 157 ILE A N 1
ATOM 2283 C CA . ILE A 1 173 ? -80.786 40.411 -27.564 1.00 34.43 157 ILE A CA 1
ATOM 2284 C C . ILE A 1 173 ? -81.630 39.300 -28.170 1.00 30.72 157 ILE A C 1
ATOM 2285 O O . ILE A 1 173 ? -81.826 38.233 -27.576 1.00 33.30 157 ILE A O 1
ATOM 2301 N N . ASP A 1 174 ? -82.131 39.552 -29.365 1.00 24.44 158 ASP A N 1
ATOM 2302 C CA . ASP A 1 174 ? -83.130 38.734 -30.047 1.00 26.53 158 ASP A CA 1
ATOM 2303 C C . ASP A 1 174 ? -82.653 38.554 -31.478 1.00 20.31 158 ASP A C 1
ATOM 2304 O O . ASP A 1 174 ? -82.702 39.501 -32.261 1.00 23.29 158 ASP A O 1
ATOM 2313 N N . GLU A 1 175 ? -82.224 37.326 -31.801 1.00 24.65 159 GLU A N 1
ATOM 2314 C CA . GLU A 1 175 ? -81.705 37.036 -33.133 1.00 29.91 159 GLU A CA 1
ATOM 2315 C C . GLU A 1 175 ? -82.718 37.286 -34.244 1.00 27.35 159 GLU A C 1
ATOM 2316 O O . GLU A 1 175 ? -82.311 37.460 -35.400 1.00 28.37 159 GLU A O 1
ATOM 2328 N N . THR A 1 176 ? -84.026 37.365 -33.943 1.00 26.57 160 THR A N 1
ATOM 2329 C CA . THR A 1 176 ? -84.993 37.747 -34.978 1.00 28.23 160 THR A CA 1
ATOM 2330 C C . THR A 1 176 ? -85.071 39.258 -35.205 1.00 36.99 160 THR A C 1
ATOM 2331 O O . THR A 1 176 ? -85.766 39.708 -36.129 1.00 31.60 160 THR A O 1
ATOM 2342 N N . GLN A 1 177 ? -84.387 40.051 -34.379 1.00 31.90 161 GLN A N 1
ATOM 2343 C CA . GLN A 1 177 ? -84.176 41.478 -34.616 1.00 28.03 161 GLN A CA 1
ATOM 2344 C C . GLN A 1 177 ? -82.665 41.676 -34.646 1.00 27.62 161 GLN A C 1
ATOM 2345 O O . GLN A 1 177 ? -82.065 42.211 -33.705 1.00 21.17 161 GLN A O 1
ATOM 2359 N N . PRO A 1 178 ? -82.014 41.231 -35.719 1.00 22.11 162 PRO A N 1
ATOM 2360 C CA . PRO A 1 178 ? -80.550 41.147 -35.718 1.00 22.23 162 PRO A CA 1
ATOM 2361 C C . PRO A 1 178 ? -79.869 42.485 -35.618 1.00 20.54 162 PRO A C 1
ATOM 2362 O O . PRO A 1 178 ? -78.647 42.506 -35.424 1.00 20.40 162 PRO A O 1
ATOM 2373 N N . LEU A 1 179 ? -80.593 43.586 -35.828 1.00 21.31 163 LEU A N 1
ATOM 2374 C CA . LEU A 1 179 ? -79.984 44.902 -35.873 1.00 16.84 163 LEU A CA 1
ATOM 2375 C C . LEU A 1 179 ? -80.101 45.650 -34.555 1.00 17.52 163 LEU A C 1
ATOM 2376 O O . LEU A 1 179 ? -79.665 46.810 -34.492 1.00 19.38 163 LEU A O 1
ATOM 2392 N N . ARG A 1 180 ? -80.642 45.008 -33.517 1.00 17.86 164 ARG A N 1
ATOM 2393 C CA . ARG A 1 180 ? -80.792 45.616 -32.193 1.00 20.90 164 ARG A CA 1
ATOM 2394 C C . ARG A 1 180 ? -79.875 44.963 -31.168 1.00 19.92 164 ARG A C 1
ATOM 2395 O O . ARG A 1 180 ? -79.975 43.755 -30.891 1.00 20.39 164 ARG A O 1
ATOM 2416 N N . ALA A 1 181 ? -79.017 45.776 -30.553 1.00 21.18 165 ALA A N 1
ATOM 2417 C CA . ALA A 1 181 ? -78.053 45.280 -29.586 1.00 18.84 165 ALA A CA 1
ATOM 2418 C C . ALA A 1 181 ? -78.167 46.056 -28.287 1.00 18.90 165 ALA A C 1
ATOM 2419 O O . ALA A 1 181 ? -78.681 47.177 -28.249 1.00 19.83 165 ALA A O 1
ATOM 2426 N N . LEU A 1 182 ? -77.705 45.394 -27.230 1.00 19.39 166 LEU A N 1
ATOM 2427 C CA . LEU A 1 182 ? -77.724 45.884 -25.853 1.00 18.61 166 LEU A CA 1
ATOM 2428 C C . LEU A 1 182 ? -76.294 45.905 -25.337 1.00 19.41 166 LEU A C 1
ATOM 2429 O O . LEU A 1 182 ? -75.648 44.863 -25.277 1.00 18.64 166 LEU A O 1
ATOM 2445 N N . THR A 1 183 ? -75.828 47.058 -24.915 1.00 17.88 167 THR A N 1
ATOM 2446 C CA . THR A 1 183 ? -74.502 47.160 -24.319 1.00 20.22 167 THR A CA 1
ATOM 2447 C C . THR A 1 183 ? -74.680 47.242 -22.799 1.00 16.95 167 THR A C 1
ATOM 2448 O O . THR A 1 183 ? -75.292 48.103 -22.339 1.00 22.33 167 THR A O 1
ATOM 2459 N N . LYS A 1 184 ? -74.160 46.286 -22.071 1.00 19.43 168 LYS A N 1
ATOM 2460 C CA . LYS A 1 184 ? -74.318 46.264 -20.620 1.00 20.82 168 LYS A CA 1
ATOM 2461 C C . LYS A 1 184 ? -73.110 46.654 -19.776 1.00 26.76 168 LYS A C 1
ATOM 2462 O O . LYS A 1 184 ? -73.227 46.665 -18.584 1.00 25.64 168 LYS A O 1
ATOM 2481 N N . ALA A 1 185 ? -71.957 46.889 -20.365 1.00 23.13 169 ALA A N 1
ATOM 2482 C CA . ALA A 1 185 ? -70.786 47.358 -19.658 1.00 21.75 169 ALA A CA 1
ATOM 2483 C C . ALA A 1 185 ? -69.920 48.071 -20.663 1.00 21.24 169 ALA A C 1
ATOM 2484 O O . ALA A 1 185 ? -69.968 47.806 -21.804 1.00 19.15 169 ALA A O 1
ATOM 2491 N N . VAL A 1 186 ? -69.095 48.967 -20.153 1.00 19.34 170 VAL A N 1
ATOM 2492 C CA . VAL A 1 186 ? -68.157 49.702 -20.992 1.00 19.44 170 VAL A CA 1
ATOM 2493 C C . VAL A 1 186 ? -66.845 49.763 -20.233 1.00 18.00 170 VAL A C 1
ATOM 2494 O O . VAL A 1 186 ? -66.828 50.092 -19.040 1.00 20.15 170 VAL A O 1
ATOM 2507 N N . LYS A 1 187 ? -65.749 49.456 -20.910 1.00 17.32 171 LYS A N 1
ATOM 2508 C CA . LYS A 1 187 ? -64.458 49.460 -20.258 1.00 16.46 171 LYS A CA 1
ATOM 2509 C C . LYS A 1 187 ? -64.001 50.890 -20.015 1.00 17.43 171 LYS A C 1
ATOM 2510 O O . LYS A 1 187 ? -64.428 51.821 -20.697 1.00 16.75 171 LYS A O 1
ATOM 2529 N N . ARG A 1 188 ? -63.104 51.056 -19.037 1.00 15.77 172 ARG A N 1
ATOM 2530 C CA . ARG A 1 188 ? -62.539 52.384 -18.785 1.00 17.47 172 ARG A CA 1
ATOM 2531 C C . ARG A 1 188 ? -61.479 52.762 -19.810 1.00 16.03 172 ARG A C 1
ATOM 2532 O O . ARG A 1 188 ? -61.428 53.917 -20.259 1.00 15.53 172 ARG A O 1
ATOM 2553 N N . ARG A 1 189 ? -60.659 51.793 -20.245 1.00 13.93 173 ARG A N 1
ATOM 2554 C CA . ARG A 1 189 ? -59.499 52.066 -21.074 1.00 14.47 173 ARG A CA 1
ATOM 2555 C C . ARG A 1 189 ? -59.160 50.849 -21.917 1.00 13.63 173 ARG A C 1
ATOM 2556 O O . ARG A 1 189 ? -59.206 49.714 -21.434 1.00 14.55 173 ARG A O 1
ATOM 2577 N N . VAL A 1 190 ? -58.812 51.119 -23.179 1.00 13.44 174 VAL A N 1
ATOM 2578 C CA . VAL A 1 190 ? -58.255 50.136 -24.107 1.00 13.80 174 VAL A CA 1
ATOM 2579 C C . VAL A 1 190 ? -57.062 50.796 -24.789 1.00 13.86 174 VAL A C 1
ATOM 2580 O O . VAL A 1 190 ? -56.796 51.983 -24.604 1.00 14.15 174 VAL A O 1
ATOM 2593 N N . TYR A 1 191 ? -56.357 50.023 -25.612 1.00 13.60 175 TYR A N 1
ATOM 2594 C CA . TYR A 1 191 ? -55.076 50.426 -26.204 1.00 14.72 175 TYR A CA 1
ATOM 2595 C C . TYR A 1 191 ? -55.089 50.185 -27.706 1.00 16.00 175 TYR A C 1
ATOM 2596 O O . TYR A 1 191 ? -55.759 49.274 -28.186 1.00 14.26 175 TYR A O 1
ATOM 2614 N N . LEU A 1 192 ? -54.361 51.026 -28.450 1.00 13.33 176 LEU A N 1
ATOM 2615 C CA . LEU A 1 192 ? -54.424 50.977 -29.907 1.00 11.96 176 LEU A CA 1
ATOM 2616 C C . LEU A 1 192 ? -53.034 51.112 -30.500 1.00 12.98 176 LEU A C 1
ATOM 2617 O O . LEU A 1 192 ? -52.345 52.105 -30.255 1.00 16.14 176 LEU A O 1
ATOM 2633 N N . GLY A 1 193 ? -52.640 50.134 -31.313 1.00 12.14 177 GLY A N 1
ATOM 2634 C CA . GLY A 1 193 ? -51.388 50.171 -32.035 1.00 12.22 177 GLY A CA 1
ATOM 2635 C C . GLY A 1 193 ? -51.634 50.079 -33.532 1.00 16.68 177 GLY A C 1
ATOM 2636 O O . GLY A 1 193 ? -52.731 49.718 -33.989 1.00 17.86 177 GLY A O 1
ATOM 2640 N N . SER A 1 194 ? -50.589 50.413 -34.290 1.00 15.21 178 SER A N 1
ATOM 2641 C CA . SER A 1 194 ? -50.679 50.548 -35.736 1.00 15.09 178 SER A CA 1
ATOM 2642 C C . SER A 1 194 ? -49.430 50.008 -36.415 1.00 16.07 178 SER A C 1
ATOM 2643 O O . SER A 1 194 ? -48.318 50.170 -35.904 1.00 15.16 178 SER A O 1
ATOM 2651 N N . SER A 1 195 ? -49.616 49.420 -37.607 1.00 14.52 179 SER A N 1
ATOM 2652 C CA . SER A 1 195 ? -48.483 48.933 -38.376 1.00 14.53 179 SER A CA 1
ATOM 2653 C C . SER A 1 195 ? -47.655 50.086 -38.925 1.00 15.60 179 SER A C 1
ATOM 2654 O O . SER A 1 195 ? -46.501 49.880 -39.315 1.00 18.65 179 SER A O 1
ATOM 2662 N N . ARG A 1 196 ? -48.208 51.280 -38.955 1.00 16.87 180 ARG A N 1
ATOM 2663 C CA . ARG A 1 196 ? -47.486 52.480 -39.382 1.00 18.47 180 ARG A CA 1
ATOM 2664 C C . ARG A 1 196 ? -46.928 53.199 -38.163 1.00 21.46 180 ARG A C 1
ATOM 2665 O O . ARG A 1 196 ? -47.676 53.486 -37.227 1.00 24.81 180 ARG A O 1
ATOM 2686 N N . PRO A 1 197 ? -45.636 53.480 -38.111 1.00 20.33 181 PRO A N 1
ATOM 2687 C CA . PRO A 1 197 ? -45.080 54.175 -36.957 1.00 25.29 181 PRO A CA 1
ATOM 2688 C C . PRO A 1 197 ? -45.660 55.552 -36.819 1.00 22.81 181 PRO A C 1
ATOM 2689 O O . PRO A 1 197 ? -45.918 56.156 -37.796 1.00 26.94 181 PRO A O 1
ATOM 2700 N N . ASP A 1 198 ? -45.902 55.998 -35.603 1.00 26.46 182 ASP A N 1
ATOM 2701 C CA . ASP A 1 198 ? -46.499 57.290 -35.357 1.00 27.57 182 ASP A CA 1
ATOM 2702 C C . ASP A 1 198 ? -47.758 57.519 -36.187 1.00 33.60 182 ASP A C 1
ATOM 2703 O O . ASP A 1 198 ? -47.856 58.484 -36.889 1.00 30.07 182 ASP A O 1
ATOM 2712 N N . CYS A 1 199 ? -48.662 56.576 -36.139 1.00 24.41 183 CYS A N 1
ATOM 2713 C CA . CYS A 1 199 ? -49.837 56.607 -36.986 1.00 31.11 183 CYS A CA 1
ATOM 2714 C C . CYS A 1 199 ? -50.923 57.606 -36.591 1.00 28.82 183 CYS A C 1
ATOM 2715 O O . CYS A 1 199 ? -51.338 57.610 -35.484 1.00 24.74 183 CYS A O 1
ATOM 2723 N N . PRO A 1 200 ? -51.385 58.407 -37.557 1.00 28.05 184 PRO A N 1
ATOM 2724 C CA . PRO A 1 200 ? -52.395 59.422 -37.216 1.00 32.76 184 PRO A CA 1
ATOM 2725 C C . PRO A 1 200 ? -53.804 58.879 -37.098 1.00 29.57 184 PRO A C 1
ATOM 2726 O O . PRO A 1 200 ? -54.685 59.575 -36.560 1.00 29.58 184 PRO A O 1
ATOM 2737 N N . ALA A 1 201 ? -54.054 57.675 -37.606 1.00 25.42 185 ALA A N 1
ATOM 2738 C CA . ALA A 1 201 ? -55.371 57.076 -37.481 1.00 26.66 185 ALA A CA 1
ATOM 2739 C C . ALA A 1 201 ? -55.670 56.718 -36.040 1.00 24.85 185 ALA A C 1
ATOM 2740 O O . ALA A 1 201 ? -56.843 56.549 -35.686 1.00 22.46 185 ALA A O 1
ATOM 2747 N N . ARG A 1 202 ? -54.639 56.560 -35.205 1.00 22.96 186 ARG A N 1
ATOM 2748 C CA . ARG A 1 202 ? -54.890 56.219 -33.814 1.00 24.07 186 ARG A CA 1
ATOM 2749 C C . ARG A 1 202 ? -55.709 57.317 -33.168 1.00 20.97 186 ARG A C 1
ATOM 2750 O O . ARG A 1 202 ? -56.604 57.038 -32.367 1.00 21.26 186 ARG A O 1
ATOM 2771 N N . GLU A 1 203 ? -55.403 58.588 -33.486 1.00 24.96 187 GLU A N 1
ATOM 2772 C CA . GLU A 1 203 ? -56.130 59.686 -32.848 1.00 23.39 187 GLU A CA 1
ATOM 2773 C C . GLU A 1 203 ? -57.587 59.714 -33.296 1.00 21.72 187 GLU A C 1
ATOM 2774 O O . GLU A 1 203 ? -58.485 59.987 -32.481 1.00 20.53 187 GLU A O 1
ATOM 2786 N N . THR A 1 204 ? -57.836 59.422 -34.576 1.00 21.30 188 THR A N 1
ATOM 2787 C CA . THR A 1 204 ? -59.208 59.356 -35.074 1.00 20.35 188 THR A CA 1
ATOM 2788 C C . THR A 1 204 ? -60.024 58.349 -34.275 1.00 19.21 188 THR A C 1
ATOM 2789 O O . THR A 1 204 ? -61.135 58.643 -33.802 1.00 17.84 188 THR A O 1
ATOM 2800 N N . TRP A 1 205 ? -59.474 57.152 -34.087 1.00 19.21 189 TRP A N 1
ATOM 2801 C CA . TRP A 1 205 ? -60.168 56.120 -33.323 1.00 17.66 189 TRP A CA 1
ATOM 2802 C C . TRP A 1 205 ? -60.251 56.442 -31.844 1.00 18.42 189 TRP A C 1
ATOM 2803 O O . TRP A 1 205 ? -61.219 56.036 -31.193 1.00 17.26 189 TRP A O 1
ATOM 2824 N N . ARG A 1 206 ? -59.267 57.167 -31.275 1.00 17.84 190 ARG A N 1
ATOM 2825 C CA . ARG A 1 206 ? -59.419 57.656 -29.910 1.00 16.81 190 ARG A CA 1
ATOM 2826 C C . ARG A 1 206 ? -60.699 58.465 -29.800 1.00 15.29 190 ARG A C 1
ATOM 2827 O O . ARG A 1 206 ? -61.500 58.288 -28.869 1.00 17.96 190 ARG A O 1
ATOM 2848 N N . ARG A 1 207 ? -60.897 59.385 -30.756 1.00 17.27 191 ARG A N 1
ATOM 2849 C CA . ARG A 1 207 ? -62.091 60.219 -30.729 1.00 17.68 191 ARG A CA 1
ATOM 2850 C C . ARG A 1 207 ? -63.363 59.404 -30.908 1.00 16.60 191 ARG A C 1
ATOM 2851 O O . ARG A 1 207 ? -64.327 59.587 -30.158 1.00 16.96 191 ARG A O 1
ATOM 2872 N N . VAL A 1 208 ? -63.363 58.456 -31.843 1.00 17.39 192 VAL A N 1
ATOM 2873 C CA . VAL A 1 208 ? -64.565 57.659 -32.091 1.00 16.19 192 VAL A CA 1
ATOM 2874 C C . VAL A 1 208 ? -65.017 56.950 -30.816 1.00 17.04 192 VAL A C 1
ATOM 2875 O O . VAL A 1 208 ? -66.187 57.040 -30.425 1.00 19.11 192 VAL A O 1
ATOM 2888 N N . LEU A 1 209 ? -64.098 56.252 -30.121 1.00 16.39 193 LEU A N 1
ATOM 2889 C CA . LEU A 1 209 ? -64.466 55.503 -28.913 1.00 19.26 193 LEU A CA 1
ATOM 2890 C C . LEU A 1 209 ? -64.712 56.403 -27.703 1.00 17.66 193 LEU A C 1
ATOM 2891 O O . LEU A 1 209 ? -65.437 56.026 -26.767 1.00 18.58 193 LEU A O 1
ATOM 2907 N N . ALA A 1 210 ? -64.104 57.590 -27.677 1.00 16.82 194 ALA A N 1
ATOM 2908 C CA . ALA A 1 210 ? -64.364 58.509 -26.583 1.00 18.67 194 ALA A CA 1
ATOM 2909 C C . ALA A 1 210 ? -65.834 58.891 -26.531 1.00 16.82 194 ALA A C 1
ATOM 2910 O O . ALA A 1 210 ? -66.361 59.176 -25.456 1.00 19.23 194 ALA A O 1
ATOM 2917 N N . GLY A 1 211 ? -66.500 58.891 -27.680 1.00 16.95 195 GLY A N 1
ATOM 2918 C CA . GLY A 1 211 ? -67.942 59.139 -27.709 1.00 20.69 195 GLY A CA 1
ATOM 2919 C C . GLY A 1 211 ? -68.759 58.208 -26.835 1.00 18.71 195 GLY A C 1
ATOM 2920 O O . GLY A 1 211 ? -69.848 58.576 -26.383 1.00 21.03 195 GLY A O 1
ATOM 2924 N N . SER A 1 212 ? -68.261 56.998 -26.572 1.00 19.59 196 SER A N 1
ATOM 2925 C CA . SER A 1 212 ? -68.927 56.095 -25.641 1.00 18.46 196 SER A CA 1
ATOM 2926 C C . SER A 1 212 ? -68.258 56.041 -24.284 1.00 17.60 196 SER A C 1
ATOM 2927 O O . SER A 1 212 ? -68.629 55.205 -23.444 1.00 20.13 196 SER A O 1
ATOM 2935 N N . GLY A 1 213 ? -67.326 56.965 -24.019 1.00 18.14 197 GLY A N 1
ATOM 2936 C CA . GLY A 1 213 ? -66.757 57.089 -22.702 1.00 18.92 197 GLY A CA 1
ATOM 2937 C C . GLY A 1 213 ? -65.544 56.240 -22.438 1.00 19.96 197 GLY A C 1
ATOM 2938 O O . GLY A 1 213 ? -65.090 56.183 -21.298 1.00 21.36 197 GLY A O 1
ATOM 2942 N N . VAL A 1 214 ? -64.979 55.612 -23.455 1.00 16.52 198 VAL A N 1
ATOM 2943 C CA . VAL A 1 214 ? -63.785 54.788 -23.314 1.00 17.81 198 VAL A CA 1
ATOM 2944 C C . VAL A 1 214 ? -62.577 55.626 -23.665 1.00 16.86 198 VAL A C 1
ATOM 2945 O O . VAL A 1 214 ? -62.586 56.331 -24.680 1.00 18.18 198 VAL A O 1
ATOM 2958 N N . GLU A 1 215 ? -61.532 55.535 -22.830 1.00 14.34 199 GLU A N 1
ATOM 2959 C CA . GLU A 1 215 ? -60.238 56.143 -23.132 1.00 14.62 199 GLU A CA 1
ATOM 2960 C C . GLU A 1 215 ? -59.391 55.170 -23.957 1.00 15.50 199 GLU A C 1
ATOM 2961 O O . GLU A 1 215 ? -59.102 54.061 -23.496 1.00 17.35 199 GLU A O 1
ATOM 2973 N N . VAL A 1 216 ? -58.973 55.593 -25.150 1.00 13.29 200 VAL A N 1
ATOM 2974 C CA . VAL A 1 216 ? -58.052 54.830 -25.994 1.00 13.58 200 VAL A CA 1
ATOM 2975 C C . VAL A 1 216 ? -56.658 55.392 -25.779 1.00 16.85 200 VAL A C 1
ATOM 2976 O O . VAL A 1 216 ? -56.426 56.588 -25.980 1.00 16.99 200 VAL A O 1
ATOM 2989 N N . VAL A 1 217 ? -55.730 54.548 -25.354 1.00 14.10 201 VAL A N 1
ATOM 2990 C CA . VAL A 1 217 ? -54.336 54.934 -25.185 1.00 15.82 201 VAL A CA 1
ATOM 2991 C C . VAL A 1 217 ? -53.535 54.444 -26.389 1.00 16.92 201 VAL A C 1
ATOM 2992 O O . VAL A 1 217 ? -53.417 53.230 -26.593 1.00 15.19 201 VAL A O 1
ATOM 3005 N N . PRO A 1 218 ? -52.983 55.334 -27.197 1.00 16.77 202 PRO A N 1
ATOM 3006 C CA . PRO A 1 218 ? -52.133 54.878 -28.299 1.00 15.80 202 PRO A CA 1
ATOM 3007 C C . PRO A 1 218 ? -50.811 54.341 -27.784 1.00 16.56 202 PRO A C 1
ATOM 3008 O O . PRO A 1 218 ? -50.182 54.925 -26.902 1.00 19.16 202 PRO A O 1
ATOM 3019 N N . LEU A 1 219 ? -50.390 53.216 -28.348 1.00 13.40 203 LEU A N 1
ATOM 3020 C CA . LEU A 1 219 ? -49.111 52.599 -28.045 1.00 13.98 203 LEU A CA 1
ATOM 3021 C C . LEU A 1 219 ? -48.273 52.514 -29.314 1.00 15.88 203 LEU A C 1
ATOM 3022 O O . LEU A 1 219 ? -48.771 52.694 -30.441 1.00 15.95 203 LEU A O 1
ATOM 3038 N N . ALA A 1 220 ? -46.980 52.225 -29.137 1.00 14.82 204 ALA A N 1
ATOM 3039 C CA . ALA A 1 220 ? -46.037 52.493 -30.221 1.00 15.95 204 ALA A CA 1
ATOM 3040 C C . ALA A 1 220 ? -45.978 51.395 -31.258 1.00 16.46 204 ALA A C 1
ATOM 3041 O O . ALA A 1 220 ? -45.449 51.635 -32.365 1.00 17.86 204 ALA A O 1
ATOM 3048 N N . THR A 1 221 ? -46.468 50.201 -30.942 1.00 15.16 205 THR A N 1
ATOM 3049 C CA . THR A 1 221 ? -46.461 49.089 -31.885 1.00 14.51 205 THR A CA 1
ATOM 3050 C C . THR A 1 221 ? -47.760 48.310 -31.725 1.00 16.38 205 THR A C 1
ATOM 3051 O O . THR A 1 221 ? -48.411 48.386 -30.676 1.00 15.05 205 THR A O 1
ATOM 3062 N N . PRO A 1 222 ? -48.137 47.514 -32.731 1.00 14.79 206 PRO A N 1
ATOM 3063 C CA . PRO A 1 222 ? -49.359 46.712 -32.580 1.00 14.40 206 PRO A CA 1
ATOM 3064 C C . PRO A 1 222 ? -49.252 45.700 -31.468 1.00 14.59 206 PRO A C 1
ATOM 3065 O O . PRO A 1 222 ? -50.235 45.462 -30.743 1.00 15.50 206 PRO A O 1
ATOM 3076 N N . GLU A 1 223 ? -48.082 45.078 -31.318 1.00 14.73 207 GLU A N 1
ATOM 3077 C CA . GLU A 1 223 ? -47.946 44.006 -30.341 1.00 17.74 207 GLU A CA 1
ATOM 3078 C C . GLU A 1 223 ? -48.096 44.533 -28.924 1.00 17.90 207 GLU A C 1
ATOM 3079 O O . GLU A 1 223 ? -48.589 43.810 -28.060 1.00 16.62 207 GLU A O 1
ATOM 3091 N N . ALA A 1 224 ? -47.694 45.781 -28.656 1.00 15.71 208 ALA A N 1
ATOM 3092 C CA . ALA A 1 224 ? -47.914 46.349 -27.325 1.00 16.14 208 ALA A CA 1
ATOM 3093 C C . ALA A 1 224 ? -49.408 46.426 -27.016 1.00 17.42 208 ALA A C 1
ATOM 3094 O O . ALA A 1 224 ? -49.849 46.086 -25.907 1.00 14.96 208 ALA A O 1
ATOM 3101 N N . ALA A 1 225 ? -50.220 46.848 -28.004 1.00 14.33 209 ALA A N 1
ATOM 3102 C CA . ALA A 1 225 ? -51.664 46.898 -27.796 1.00 12.80 209 ALA A CA 1
ATOM 3103 C C . ALA A 1 225 ? -52.233 45.480 -27.685 1.00 14.75 209 ALA A C 1
ATOM 3104 O O . ALA A 1 225 ? -53.083 45.208 -26.829 1.00 14.64 209 ALA A O 1
ATOM 3111 N N . GLU A 1 226 ? -51.787 44.566 -28.558 1.00 13.14 210 GLU A N 1
ATOM 3112 C CA . GLU A 1 226 ? -52.276 43.184 -28.544 1.00 12.99 210 GLU A CA 1
ATOM 3113 C C . GLU A 1 226 ? -51.950 42.492 -27.238 1.00 14.10 210 GLU A C 1
ATOM 3114 O O . GLU A 1 226 ? -52.711 41.621 -26.785 1.00 15.56 210 GLU A O 1
ATOM 3126 N N . GLY A 1 227 ? -50.841 42.875 -26.609 1.00 14.82 211 GLY A N 1
ATOM 3127 C CA . GLY A 1 227 ? -50.487 42.350 -25.300 1.00 15.13 211 GLY A CA 1
ATOM 3128 C C . GLY A 1 227 ? -51.406 42.784 -24.180 1.00 14.68 211 GLY A C 1
ATOM 3129 O O . GLY A 1 227 ? -51.232 42.343 -23.035 1.00 14.36 211 GLY A O 1
ATOM 3133 N N . ARG A 1 228 ? -52.358 43.649 -24.474 1.00 11.94 212 ARG A N 1
ATOM 3134 C CA . ARG A 1 228 ? -53.346 44.127 -23.519 1.00 11.60 212 ARG A CA 1
ATOM 3135 C C . ARG A 1 228 ? -54.747 43.618 -23.873 1.00 13.47 212 ARG A C 1
ATOM 3136 O O . ARG A 1 228 ? -55.741 44.152 -23.397 1.00 12.37 212 ARG A O 1
ATOM 3157 N N . ASN A 1 229 ? -54.833 42.532 -24.636 1.00 14.09 213 ASN A N 1
ATOM 3158 C CA . ASN A 1 229 ? -56.105 41.847 -24.912 1.00 12.64 213 ASN A CA 1
ATOM 3159 C C . ASN A 1 229 ? -56.583 41.105 -23.668 1.00 14.70 213 ASN A C 1
ATOM 3160 O O . ASN A 1 229 ? -55.959 40.129 -23.218 1.00 14.85 213 ASN A O 1
ATOM 3171 N N . VAL A 1 230 ? -57.688 41.574 -23.086 1.00 13.91 214 VAL A N 1
ATOM 3172 C CA . VAL A 1 230 ? -58.107 41.058 -21.789 1.00 12.94 214 VAL A CA 1
ATOM 3173 C C . VAL A 1 230 ? -58.523 39.590 -21.871 1.00 13.08 214 VAL A C 1
ATOM 3174 O O . VAL A 1 230 ? -58.191 38.800 -20.978 1.00 13.59 214 VAL A O 1
ATOM 3187 N N . THR A 1 231 ? -59.207 39.179 -22.949 1.00 12.97 215 THR A N 1
ATOM 3188 C CA . THR A 1 231 ? -59.735 37.818 -22.982 1.00 13.64 215 THR A CA 1
ATOM 3189 C C . THR A 1 231 ? -58.621 36.791 -23.044 1.00 13.41 215 THR A C 1
ATOM 3190 O O . THR A 1 231 ? -58.759 35.695 -22.479 1.00 13.72 215 THR A O 1
ATOM 3201 N N . THR A 1 232 ? -57.478 37.118 -23.664 1.00 13.00 216 THR A N 1
ATOM 3202 C CA . THR A 1 232 ? -56.372 36.169 -23.658 1.00 11.76 216 THR A CA 1
ATOM 3203 C C . THR A 1 232 ? -55.942 35.835 -22.232 1.00 12.83 216 THR A C 1
ATOM 3204 O O . THR A 1 232 ? -55.705 34.668 -21.903 1.00 14.13 216 THR A O 1
ATOM 3215 N N . TYR A 1 233 ? -55.860 36.847 -21.352 1.00 12.71 217 TYR A N 1
ATOM 3216 C CA . TYR A 1 233 ? -55.414 36.609 -19.984 1.00 11.52 217 TYR A CA 1
ATOM 3217 C C . TYR A 1 233 ? -56.463 35.932 -19.122 1.00 11.67 217 TYR A C 1
ATOM 3218 O O . TYR A 1 233 ? -56.098 35.229 -18.166 1.00 13.78 217 TYR A O 1
ATOM 3236 N N . VAL A 1 234 ? -57.743 36.164 -19.397 1.00 11.44 218 VAL A N 1
ATOM 3237 C CA . VAL A 1 234 ? -58.817 35.745 -18.479 1.00 12.34 218 VAL A CA 1
ATOM 3238 C C . VAL A 1 234 ? -59.526 34.486 -18.971 1.00 12.23 218 VAL A C 1
ATOM 3239 O O . VAL A 1 234 ? -59.703 33.516 -18.223 1.00 12.36 218 VAL A O 1
ATOM 3252 N N . HIS A 1 235 ? -59.900 34.475 -20.235 1.00 13.61 219 HIS A N 1
ATOM 3253 C CA . HIS A 1 235 ? -60.613 33.326 -20.773 1.00 11.40 219 HIS A CA 1
ATOM 3254 C C . HIS A 1 235 ? -59.731 32.088 -20.820 1.00 13.12 219 HIS A C 1
ATOM 3255 O O . HIS A 1 235 ? -60.224 30.972 -20.629 1.00 14.40 219 HIS A O 1
ATOM 3269 N N . SER A 1 236 ? -58.438 32.250 -21.130 1.00 12.22 220 SER A N 1
ATOM 3270 C CA . SER A 1 236 ? -57.563 31.085 -21.246 1.00 13.49 220 SER A CA 1
ATOM 3271 C C . SER A 1 236 ? -57.514 30.275 -19.956 1.00 14.02 220 SER A C 1
ATOM 3272 O O . SER A 1 236 ? -57.818 29.071 -19.987 1.00 12.97 220 SER A O 1
ATOM 3280 N N . PRO A 1 237 ? -57.155 30.854 -18.793 1.00 12.91 221 PRO A N 1
ATOM 3281 C CA . PRO A 1 237 ? -57.055 30.025 -17.581 1.00 12.71 221 PRO A CA 1
ATOM 3282 C C . PRO A 1 237 ? -58.417 29.585 -17.053 1.00 14.23 221 PRO A C 1
ATOM 3283 O O . PRO A 1 237 ? -58.516 28.493 -16.473 1.00 16.87 221 PRO A O 1
ATOM 3294 N N . PHE A 1 238 ? -59.481 30.376 -17.267 1.00 11.61 222 PHE A N 1
ATOM 3295 C CA . PHE A 1 238 ? -60.753 30.032 -16.664 1.00 11.04 222 PHE A CA 1
ATOM 3296 C C . PHE A 1 238 ? -61.600 29.098 -17.526 1.00 15.42 222 PHE A C 1
ATOM 3297 O O . PHE A 1 238 ? -62.314 28.248 -16.986 1.00 15.94 222 PHE A O 1
ATOM 3314 N N . PHE A 1 239 ? -61.555 29.244 -18.859 1.00 12.45 223 PHE A N 1
ATOM 3315 C CA . PHE A 1 239 ? -62.522 28.549 -19.712 1.00 11.78 223 PHE A CA 1
ATOM 3316 C C . PHE A 1 239 ? -61.886 27.431 -20.525 1.00 14.38 223 PHE A C 1
ATOM 3317 O O . PHE A 1 239 ? -62.614 26.726 -21.231 1.00 16.25 223 PHE A O 1
ATOM 3334 N N . LEU A 1 240 ? -60.576 27.202 -20.386 1.00 13.06 224 LEU A N 1
ATOM 3335 C CA . LEU A 1 240 ? -59.941 26.030 -20.974 1.00 13.38 224 LEU A CA 1
ATOM 3336 C C . LEU A 1 240 ? -59.669 24.950 -19.936 1.00 19.19 224 LEU A C 1
ATOM 3337 O O . LEU A 1 240 ? -59.069 23.920 -20.262 1.00 20.04 224 LEU A O 1
ATOM 3353 N N . GLY A 1 241 ? -60.123 25.143 -18.697 1.00 16.29 225 GLY A N 1
ATOM 3354 C CA . GLY A 1 241 ? -59.924 24.167 -17.649 1.00 18.66 225 GLY A CA 1
ATOM 3355 C C . GLY A 1 241 ? -61.060 23.147 -17.546 1.00 18.83 225 GLY A C 1
ATOM 3356 O O . GLY A 1 241 ? -62.050 23.174 -18.278 1.00 15.85 225 GLY A O 1
ATOM 3360 N N . GLU A 1 242 ? -60.889 22.221 -16.600 1.00 18.19 226 GLU A N 1
ATOM 3361 C CA . GLU A 1 242 ? -61.766 21.050 -16.532 1.00 19.56 226 GLU A CA 1
ATOM 3362 C C . GLU A 1 242 ? -63.210 21.448 -16.257 1.00 16.92 226 GLU A C 1
ATOM 3363 O O . GLU A 1 242 ? -64.143 20.919 -16.882 1.00 16.41 226 GLU A O 1
ATOM 3375 N N . PHE A 1 243 ? -63.426 22.352 -15.296 1.00 17.43 227 PHE A N 1
ATOM 3376 C CA . PHE A 1 243 ? -64.791 22.696 -14.917 1.00 15.65 227 PHE A CA 1
ATOM 3377 C C . PHE A 1 243 ? -65.533 23.316 -16.079 1.00 15.00 227 PHE A C 1
ATOM 3378 O O . PHE A 1 243 ? -66.654 22.913 -16.400 1.00 15.44 227 PHE A O 1
ATOM 3395 N N . ALA A 1 244 ? -64.940 24.328 -16.710 1.00 13.96 228 ALA A N 1
ATOM 3396 C CA . ALA A 1 244 ? -65.657 24.996 -17.779 1.00 12.97 228 ALA A CA 1
ATOM 3397 C C . ALA A 1 244 ? -65.993 24.022 -18.897 1.00 13.68 228 ALA A C 1
ATOM 3398 O O . ALA A 1 244 ? -67.103 24.036 -19.434 1.00 14.69 228 ALA A O 1
ATOM 3405 N N . LEU A 1 245 ? -65.001 23.244 -19.320 1.00 14.59 229 LEU A N 1
ATOM 3406 C CA . LEU A 1 245 ? -65.202 22.305 -20.421 1.00 15.84 229 LEU A CA 1
ATOM 3407 C C . LEU A 1 245 ? -66.288 21.287 -20.100 1.00 17.51 229 LEU A C 1
ATOM 3408 O O . LEU A 1 245 ? -67.098 20.954 -20.976 1.00 16.97 229 LEU A O 1
ATOM 3424 N N . ALA A 1 246 ? -66.369 20.837 -18.840 1.00 16.02 230 ALA A N 1
ATOM 3425 C CA . ALA A 1 246 ? -67.418 19.896 -18.447 1.00 15.51 230 ALA A CA 1
ATOM 3426 C C . ALA A 1 246 ? -68.800 20.512 -18.579 1.00 18.13 230 ALA A C 1
ATOM 3427 O O . ALA A 1 246 ? -69.754 19.829 -18.981 1.00 21.54 230 ALA A O 1
ATOM 3434 N N . ARG A 1 247 ? -68.935 21.793 -18.248 1.00 15.88 231 ARG A N 1
ATOM 3435 C CA A ARG A 1 247 ? -70.219 22.466 -18.399 0.58 17.33 231 ARG A CA 1
ATOM 3436 C CA B ARG A 1 247 ? -70.221 22.460 -18.394 0.42 17.41 231 ARG A CA 1
ATOM 3437 C C . ARG A 1 247 ? -70.539 22.690 -19.869 1.00 17.10 231 ARG A C 1
ATOM 3438 O O . ARG A 1 247 ? -71.652 22.419 -20.331 1.00 17.34 231 ARG A O 1
ATOM 3477 N N . ILE A 1 248 ? -69.564 23.199 -20.623 1.00 16.81 232 ILE A N 1
ATOM 3478 C CA . ILE A 1 248 ? -69.789 23.555 -22.020 1.00 14.25 232 ILE A CA 1
ATOM 3479 C C . ILE A 1 248 ? -70.130 22.331 -22.860 1.00 16.64 232 ILE A C 1
ATOM 3480 O O . ILE A 1 248 ? -70.992 22.406 -23.743 1.00 17.67 232 ILE A O 1
ATOM 3496 N N . LEU A 1 249 ? -69.486 21.198 -22.596 1.00 16.75 233 LEU A N 1
ATOM 3497 C CA . LEU A 1 249 ? -69.683 19.974 -23.381 1.00 16.45 233 LEU A CA 1
ATOM 3498 C C . LEU A 1 249 ? -70.850 19.135 -22.871 1.00 22.44 233 LEU A C 1
ATOM 3499 O O . LEU A 1 249 ? -70.999 17.986 -23.301 1.00 27.40 233 LEU A O 1
ATOM 3515 N N . SER A 1 250 ? -71.636 19.684 -21.933 1.00 25.87 234 SER A N 1
ATOM 3516 C CA . SER A 1 250 ? -72.786 19.022 -21.320 1.00 26.27 234 SER A CA 1
ATOM 3517 C C . SER A 1 250 ? -74.031 19.308 -22.144 1.00 22.80 234 SER A C 1
ATOM 3518 O O . SER A 1 250 ? -74.169 20.397 -22.706 1.00 23.03 234 SER A O 1
ATOM 3526 N N . GLU A 1 251 ? -74.950 18.339 -22.201 1.00 31.56 235 GLU A N 1
ATOM 3527 C CA . GLU A 1 251 ? -76.295 18.663 -22.662 1.00 36.53 235 GLU A CA 1
ATOM 3528 C C . GLU A 1 251 ? -77.338 18.601 -21.559 1.00 37.34 235 GLU A C 1
ATOM 3529 O O . GLU A 1 251 ? -78.333 19.320 -21.623 1.00 46.27 235 GLU A O 1
ATOM 3541 N N . GLN A 1 252 ? -77.135 17.768 -20.556 1.00 36.41 236 GLN A N 1
ATOM 3542 C CA . GLN A 1 252 ? -78.016 17.702 -19.404 1.00 47.96 236 GLN A CA 1
ATOM 3543 C C . GLN A 1 252 ? -77.319 18.350 -18.215 1.00 43.17 236 GLN A C 1
ATOM 3544 O O . GLN A 1 252 ? -76.090 18.448 -18.152 1.00 38.55 236 GLN A O 1
ATOM 3558 N N . GLY A 1 253 ? -78.121 18.762 -17.251 1.00 40.24 237 GLY A N 1
ATOM 3559 C CA . GLY A 1 253 ? -77.582 19.312 -16.044 1.00 38.97 237 GLY A CA 1
ATOM 3560 C C . GLY A 1 253 ? -77.463 20.809 -16.138 1.00 32.41 237 GLY A C 1
ATOM 3561 O O . GLY A 1 253 ? -77.762 21.439 -17.159 1.00 30.96 237 GLY A O 1
ATOM 3565 N N . PRO A 1 254 ? -77.029 21.416 -15.047 1.00 32.57 238 PRO A N 1
ATOM 3566 C CA . PRO A 1 254 ? -77.000 22.862 -14.982 1.00 30.97 238 PRO A CA 1
ATOM 3567 C C . PRO A 1 254 ? -75.810 23.396 -15.755 1.00 20.33 238 PRO A C 1
ATOM 3568 O O . PRO A 1 254 ? -74.708 22.828 -15.681 1.00 28.32 238 PRO A O 1
ATOM 3579 N N . PRO A 1 255 ? -75.982 24.514 -16.456 1.00 19.25 239 PRO A N 1
ATOM 3580 C CA . PRO A 1 255 ? -74.839 25.096 -17.190 1.00 21.76 239 PRO A CA 1
ATOM 3581 C C . PRO A 1 255 ? -73.784 25.717 -16.293 1.00 23.47 239 PRO A C 1
ATOM 3582 O O . PRO A 1 255 ? -72.631 25.852 -16.728 1.00 22.27 239 PRO A O 1
ATOM 3593 N N . GLY A 1 256 ? -74.140 26.097 -15.073 1.00 19.23 240 GLY A N 1
ATOM 3594 C CA . GLY A 1 256 ? -73.193 26.809 -14.228 1.00 17.87 240 GLY A CA 1
ATOM 3595 C C . GLY A 1 256 ? -72.929 28.209 -14.776 1.00 18.46 240 GLY A C 1
ATOM 3596 O O . GLY A 1 256 ? -73.542 28.675 -15.737 1.00 17.06 240 GLY A O 1
ATOM 3600 N N . PHE A 1 257 ? -71.991 28.890 -14.109 1.00 15.87 241 PHE A N 1
ATOM 3601 C CA . PHE A 1 257 ? -71.786 30.310 -14.302 1.00 16.63 241 PHE A CA 1
ATOM 3602 C C . PHE A 1 257 ? -70.323 30.620 -14.574 1.00 15.15 241 PHE A C 1
ATOM 3603 O O . PHE A 1 257 ? -69.428 30.073 -13.921 1.00 15.67 241 PHE A O 1
ATOM 3620 N N . MET A 1 258 ? -70.100 31.541 -15.510 1.00 15.66 242 MET A N 1
ATOM 3621 C CA . MET A 1 258 ? -68.761 31.774 -16.043 1.00 15.05 242 MET A CA 1
ATOM 3622 C C . MET A 1 258 ? -67.801 32.361 -15.013 1.00 14.36 242 MET A C 1
ATOM 3623 O O . MET A 1 258 ? -66.606 32.023 -15.021 1.00 13.82 242 MET A O 1
ATOM 3637 N N . TYR A 1 259 ? -68.277 33.244 -14.135 1.00 14.67 243 TYR A N 1
ATOM 3638 C CA . TYR A 1 259 ? -67.374 33.980 -13.242 1.00 15.16 243 TYR A CA 1
ATOM 3639 C C . TYR A 1 259 ? -67.653 33.724 -11.759 1.00 15.34 243 TYR A C 1
ATOM 3640 O O . TYR A 1 259 ? -67.237 34.520 -10.900 1.00 14.33 243 TYR A O 1
ATOM 3658 N N . LYS A 1 260 ? -68.287 32.605 -11.439 1.00 14.34 244 LYS A N 1
ATOM 3659 C CA . LYS A 1 260 ? -68.463 32.193 -10.057 1.00 12.43 244 LYS A CA 1
ATOM 3660 C C . LYS A 1 260 ? -67.346 31.245 -9.604 1.00 14.68 244 LYS A C 1
ATOM 3661 O O . LYS A 1 260 ? -66.557 30.712 -10.396 1.00 14.17 244 LYS A O 1
ATOM 3680 N N . LEU A 1 261 ? -67.266 31.049 -8.289 1.00 13.78 245 LEU A N 1
ATOM 3681 C CA . LEU A 1 261 ? -66.330 30.119 -7.701 1.00 14.01 245 LEU A CA 1
ATOM 3682 C C . LEU A 1 261 ? -66.873 28.701 -7.794 1.00 13.75 245 LEU A C 1
ATOM 3683 O O . LEU A 1 261 ? -68.090 28.483 -7.810 1.00 15.45 245 LEU A O 1
ATOM 3699 N N . TYR A 1 262 ? -65.962 27.736 -7.788 1.00 14.53 246 TYR A N 1
ATOM 3700 C CA . TYR A 1 262 ? -66.335 26.328 -7.720 1.00 13.84 246 TYR A CA 1
ATOM 3701 C C . TYR A 1 262 ? -67.175 26.115 -6.463 1.00 15.69 246 TYR A C 1
ATOM 3702 O O . TYR A 1 262 ? -66.865 26.696 -5.416 1.00 15.60 246 TYR A O 1
ATOM 3720 N N . PRO A 1 263 ? -68.257 25.313 -6.524 1.00 14.30 247 PRO A N 1
ATOM 3721 C CA . PRO A 1 263 ? -68.729 24.515 -7.661 1.00 15.94 247 PRO A CA 1
ATOM 3722 C C . PRO A 1 263 ? -69.780 25.170 -8.548 1.00 16.99 247 PRO A C 1
ATOM 3723 O O . PRO A 1 263 ? -70.350 24.455 -9.394 1.00 17.46 247 PRO A O 1
ATOM 3734 N N . GLU A 1 264 ? -70.054 26.465 -8.379 1.00 15.28 248 GLU A N 1
ATOM 3735 C CA . GLU A 1 264 ? -71.008 27.132 -9.262 1.00 14.72 248 GLU A CA 1
ATOM 3736 C C . GLU A 1 264 ? -70.376 27.574 -10.582 1.00 17.46 248 GLU A C 1
ATOM 3737 O O . GLU A 1 264 ? -71.085 27.718 -11.585 1.00 17.86 248 GLU A O 1
ATOM 3749 N N . GLY A 1 265 ? -69.067 27.822 -10.573 1.00 15.89 249 GLY A N 1
ATOM 3750 C CA . GLY A 1 265 ? -68.309 28.286 -11.707 1.00 13.41 249 GLY A CA 1
ATOM 3751 C C . GLY A 1 265 ? -66.882 27.780 -11.631 1.00 14.88 249 GLY A C 1
ATOM 3752 O O . GLY A 1 265 ? -66.525 26.981 -10.762 1.00 14.32 249 GLY A O 1
ATOM 3756 N N . PRO A 1 266 ? -66.039 28.207 -12.571 1.00 11.69 250 PRO A N 1
ATOM 3757 C CA . PRO A 1 266 ? -64.705 27.607 -12.729 1.00 12.59 250 PRO A CA 1
ATOM 3758 C C . PRO A 1 266 ? -63.604 28.212 -11.876 1.00 13.80 250 PRO A C 1
ATOM 3759 O O . PRO A 1 266 ? -62.468 27.722 -11.930 1.00 13.90 250 PRO A O 1
ATOM 3770 N N . ILE A 1 267 ? -63.878 29.279 -11.126 1.00 13.22 251 ILE A N 1
ATOM 3771 C CA . ILE A 1 267 ? -62.780 29.971 -10.458 1.00 13.78 251 ILE A CA 1
ATOM 3772 C C . ILE A 1 267 ? -62.376 29.227 -9.195 1.00 14.77 251 ILE A C 1
ATOM 3773 O O . ILE A 1 267 ? -63.184 29.029 -8.270 1.00 14.19 251 ILE A O 1
ATOM 3789 N N . THR A 1 268 ? -61.107 28.835 -9.151 1.00 12.66 252 THR A N 1
ATOM 3790 C CA . THR A 1 268 ? -60.479 28.072 -8.083 1.00 13.14 252 THR A CA 1
ATOM 3791 C C . THR A 1 268 ? -59.088 28.643 -7.874 1.00 13.62 252 THR A C 1
ATOM 3792 O O . THR A 1 268 ? -58.553 29.317 -8.768 1.00 13.36 252 THR A O 1
ATOM 3803 N N . PRO A 1 269 ? -58.426 28.319 -6.761 1.00 11.34 253 PRO A N 1
ATOM 3804 C CA . PRO A 1 269 ? -57.008 28.705 -6.642 1.00 11.92 253 PRO A CA 1
ATOM 3805 C C . PRO A 1 269 ? -56.144 28.135 -7.750 1.00 13.68 253 PRO A C 1
ATOM 3806 O O . PRO A 1 269 ? -55.215 28.801 -8.211 1.00 12.66 253 PRO A O 1
ATOM 3817 N N . GLY A 1 270 ? -56.442 26.930 -8.240 1.00 13.86 254 GLY A N 1
ATOM 3818 C CA . GLY A 1 270 ? -55.677 26.402 -9.360 1.00 13.78 254 GLY A CA 1
ATOM 3819 C C . GLY A 1 270 ? -55.850 27.218 -10.628 1.00 13.65 254 GLY A C 1
ATOM 3820 O O . GLY A 1 270 ? -54.893 27.407 -11.385 1.00 14.35 254 GLY A O 1
ATOM 3824 N N . ALA A 1 271 ? -57.064 27.688 -10.896 1.00 11.90 255 ALA A N 1
ATOM 3825 C CA . ALA A 1 271 ? -57.285 28.506 -12.080 1.00 11.59 255 ALA A CA 1
ATOM 3826 C C . ALA A 1 271 ? -56.536 29.827 -11.949 1.00 12.20 255 ALA A C 1
ATOM 3827 O O . ALA A 1 271 ? -56.034 30.359 -12.933 1.00 12.37 255 ALA A O 1
ATOM 3834 N N . ILE A 1 272 ? -56.521 30.410 -10.748 1.00 12.90 256 ILE A N 1
ATOM 3835 C CA . ILE A 1 272 ? -55.788 31.655 -10.507 1.00 11.47 256 ILE A CA 1
ATOM 3836 C C . ILE A 1 272 ? -54.296 31.446 -10.674 1.00 12.47 256 ILE A C 1
ATOM 3837 O O . ILE A 1 272 ? -53.593 32.308 -11.217 1.00 13.10 256 ILE A O 1
ATOM 3853 N N . GLY A 1 273 ? -53.774 30.297 -10.232 1.00 11.74 257 GLY A N 1
ATOM 3854 C CA . GLY A 1 273 ? -52.366 30.026 -10.475 1.00 14.17 257 GLY A CA 1
ATOM 3855 C C . GLY A 1 273 ? -52.058 29.915 -11.956 1.00 13.33 257 GLY A C 1
ATOM 3856 O O . GLY A 1 273 ? -51.032 30.404 -12.430 1.00 13.48 257 GLY A O 1
ATOM 3860 N N . ALA A 1 274 ? -52.937 29.255 -12.707 1.00 13.28 258 ALA A N 1
ATOM 3861 C CA . ALA A 1 274 ? -52.793 29.213 -14.149 1.00 12.43 258 ALA A CA 1
ATOM 3862 C C . ALA A 1 274 ? -52.819 30.622 -14.743 1.00 12.47 258 ALA A C 1
ATOM 3863 O O . ALA A 1 274 ? -52.055 30.930 -15.655 1.00 13.02 258 ALA A O 1
ATOM 3870 N N . MET A 1 275 ? -53.689 31.491 -14.234 1.00 11.24 259 MET A N 1
ATOM 3871 C CA . MET A 1 275 ? -53.756 32.864 -14.729 1.00 11.57 259 MET A CA 1
ATOM 3872 C C . MET A 1 275 ? -52.430 33.595 -14.508 1.00 12.81 259 MET A C 1
ATOM 3873 O O . MET A 1 275 ? -51.912 34.265 -15.418 1.00 12.07 259 MET A O 1
ATOM 3887 N N . ARG A 1 276 ? -51.868 33.476 -13.301 1.00 12.13 260 ARG A N 1
ATOM 3888 C CA . ARG A 1 276 ? -50.600 34.123 -13.017 1.00 11.19 260 ARG A CA 1
ATOM 3889 C C . ARG A 1 276 ? -49.498 33.571 -13.908 1.00 12.13 260 ARG A C 1
ATOM 3890 O O . ARG A 1 276 ? -48.716 34.340 -14.487 1.00 12.71 260 ARG A O 1
ATOM 3911 N N . ARG A 1 277 ? -49.383 32.239 -13.991 1.00 12.19 261 ARG A N 1
ATOM 3912 C CA . ARG A 1 277 ? -48.285 31.658 -14.757 1.00 11.40 261 ARG A CA 1
ATOM 3913 C C . ARG A 1 277 ? -48.419 31.982 -16.245 1.00 11.52 261 ARG A C 1
ATOM 3914 O O . ARG A 1 277 ? -47.414 32.256 -16.916 1.00 13.35 261 ARG A O 1
ATOM 3935 N N . LEU A 1 278 ? -49.639 31.998 -16.771 1.00 12.85 262 LEU A N 1
ATOM 3936 C CA . LEU A 1 278 ? -49.812 32.377 -18.172 1.00 11.59 262 LEU A CA 1
ATOM 3937 C C . LEU A 1 278 ? -49.422 33.837 -18.398 1.00 12.89 262 LEU A C 1
ATOM 3938 O O . LEU A 1 278 ? -48.834 34.182 -19.428 1.00 13.00 262 LEU A O 1
ATOM 3954 N N . TRP A 1 279 ? -49.801 34.727 -17.488 1.00 11.43 263 TRP A N 1
ATOM 3955 C CA . TRP A 1 279 ? -49.404 36.130 -17.587 1.00 12.37 263 TRP A CA 1
ATOM 3956 C C . TRP A 1 279 ? -47.881 36.264 -17.642 1.00 12.25 263 TRP A C 1
ATOM 3957 O O . TRP A 1 279 ? -47.350 37.036 -18.456 1.00 12.18 263 TRP A O 1
ATOM 3978 N N . CYS A 1 280 ? -47.165 35.499 -16.819 1.00 13.38 264 CYS A N 1
ATOM 3979 C CA . CYS A 1 280 ? -45.710 35.512 -16.888 1.00 14.44 264 CYS A CA 1
ATOM 3980 C C . CYS A 1 280 ? -45.219 35.069 -18.260 1.00 14.43 264 CYS A C 1
ATOM 3981 O O . CYS A 1 280 ? -44.295 35.671 -18.830 1.00 13.94 264 CYS A O 1
ATOM 3989 N N . GLU A 1 281 ? -45.793 33.981 -18.794 1.00 12.81 265 GLU A N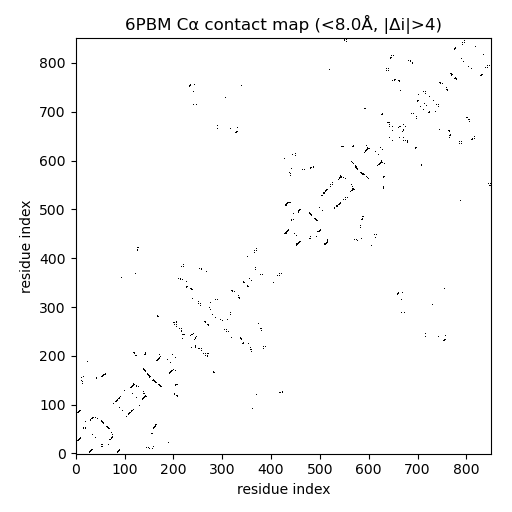 1
ATOM 3990 C CA . GLU A 1 281 ? -45.348 33.474 -20.096 1.00 13.86 265 GLU A CA 1
ATOM 3991 C C . GLU A 1 281 ? -45.627 34.489 -21.192 1.00 11.15 265 GLU A C 1
ATOM 3992 O O . GLU A 1 281 ? -44.762 34.774 -22.040 1.00 13.49 265 GLU A O 1
ATOM 4004 N N . LEU A 1 282 ? -46.854 35.019 -21.228 1.00 11.31 266 LEU A N 1
ATOM 4005 C CA . LEU A 1 282 ? -47.186 36.019 -22.238 1.00 13.93 266 LEU A CA 1
ATOM 4006 C C . LEU A 1 282 ? -46.320 37.271 -22.102 1.00 13.41 266 LEU A C 1
ATOM 4007 O O . LEU A 1 282 ? -45.977 37.889 -23.115 1.00 13.11 266 LEU A O 1
ATOM 4023 N N . SER A 1 283 ? -45.978 37.664 -20.877 1.00 13.19 267 SER A N 1
ATOM 4024 C CA . SER A 1 283 ? -45.139 38.845 -20.665 1.00 12.75 267 SER A CA 1
ATOM 4025 C C . SER A 1 283 ? -43.755 38.641 -21.264 1.00 13.69 267 SER A C 1
ATOM 4026 O O . SER A 1 283 ? -43.188 39.571 -21.843 1.00 14.16 267 SER A O 1
ATOM 4034 N N . GLU A 1 284 ? -43.191 37.436 -21.122 1.00 14.86 268 GLU A N 1
ATOM 4035 C CA . GLU A 1 284 ? -41.879 37.156 -21.716 1.00 14.81 268 GLU A CA 1
ATOM 4036 C C . GLU A 1 284 ? -41.951 37.160 -23.234 1.00 15.90 268 GLU A C 1
ATOM 4037 O O . GLU A 1 284 ? -41.055 37.688 -23.890 1.00 14.36 268 GLU A O 1
ATOM 4049 N N . LEU A 1 285 ? -43.029 36.613 -23.809 1.00 13.52 269 LEU A N 1
ATOM 4050 C CA . LEU A 1 285 ? -43.206 36.691 -25.254 1.00 14.46 269 LEU A CA 1
ATOM 4051 C C . LEU A 1 285 ? -43.240 38.136 -25.717 1.00 13.95 269 LEU A C 1
ATOM 4052 O O . LEU A 1 285 ? -42.570 38.500 -26.683 1.00 15.05 269 LEU A O 1
ATOM 4068 N N . LEU A 1 286 ? -44.030 38.971 -25.045 1.00 13.53 270 LEU A N 1
ATOM 4069 C CA . LEU A 1 286 ? -44.086 40.380 -25.397 1.00 12.85 270 LEU A CA 1
ATOM 4070 C C . LEU A 1 286 ? -42.702 41.006 -25.372 1.00 15.65 270 LEU A C 1
ATOM 4071 O O . LEU A 1 286 ? -42.343 41.743 -26.300 1.00 15.48 270 LEU A O 1
ATOM 4087 N N . ARG A 1 287 ? -41.898 40.713 -24.342 1.00 14.44 271 ARG A N 1
ATOM 4088 C CA . ARG A 1 287 ? -40.568 41.320 -24.263 1.00 15.44 271 ARG A CA 1
ATOM 4089 C C . ARG A 1 287 ? -39.715 40.873 -25.447 1.00 17.63 271 ARG A C 1
ATOM 4090 O O . ARG A 1 287 ? -38.979 41.675 -26.038 1.00 19.70 271 ARG A O 1
ATOM 4111 N N . ARG A 1 288 ? -39.859 39.613 -25.854 1.00 16.36 272 ARG A N 1
ATOM 4112 C CA . ARG A 1 288 ? -39.090 39.137 -27.008 1.00 16.33 272 ARG A CA 1
ATOM 4113 C C . ARG A 1 288 ? -39.585 39.730 -28.311 1.00 18.38 272 ARG A C 1
ATOM 4114 O O . ARG A 1 288 ? -38.824 39.755 -29.291 1.00 18.84 272 ARG A O 1
ATOM 4135 N N . MET A 1 289 ? -40.809 40.247 -28.353 1.00 17.85 273 MET A N 1
ATOM 4136 C CA . MET A 1 289 ? -41.294 40.982 -29.512 1.00 16.68 273 MET A CA 1
ATOM 4137 C C . MET A 1 289 ? -41.168 42.497 -29.357 1.00 21.26 273 MET A C 1
ATOM 4138 O O . MET A 1 289 ? -41.768 43.243 -30.141 1.00 25.94 273 MET A O 1
ATOM 4152 N N . GLY A 1 290 ? -40.402 42.970 -28.381 1.00 17.43 274 GLY A N 1
ATOM 4153 C CA . GLY A 1 290 ? -40.215 44.397 -28.248 1.00 19.74 274 GLY A CA 1
ATOM 4154 C C . GLY A 1 290 ? -41.410 45.164 -27.714 1.00 26.12 274 GLY A C 1
ATOM 4155 O O . GLY A 1 290 ? -41.585 46.345 -28.035 1.00 25.40 274 GLY A O 1
ATOM 4159 N N . ALA A 1 291 ? -42.230 44.537 -26.889 1.00 17.43 275 ALA A N 1
ATOM 4160 C CA . ALA A 1 291 ? -43.346 45.199 -26.268 1.00 14.77 275 ALA A CA 1
ATOM 4161 C C . ALA A 1 291 ? -43.230 45.122 -24.754 1.00 16.63 275 ALA A C 1
ATOM 4162 O O . ALA A 1 291 ? -42.694 44.154 -24.180 1.00 17.69 275 ALA A O 1
ATOM 4169 N N . GLU A 1 292 ? -43.729 46.161 -24.120 1.00 16.67 276 GLU A N 1
ATOM 4170 C CA . GLU A 1 292 ? -43.751 46.247 -22.668 1.00 15.85 276 GLU A CA 1
ATOM 4171 C C . GLU A 1 292 ? -44.934 45.466 -22.093 1.00 16.44 276 GLU A C 1
ATOM 4172 O O . GLU A 1 292 ? -46.082 45.721 -22.477 1.00 16.87 276 GLU A O 1
ATOM 4184 N N . PRO A 1 293 ? -44.699 44.508 -21.210 1.00 14.08 277 PRO A N 1
ATOM 4185 C CA . PRO A 1 293 ? -45.810 43.759 -20.596 1.00 16.75 277 PRO A CA 1
ATOM 4186 C C . PRO A 1 293 ? -46.619 44.658 -19.669 1.00 15.66 277 PRO A C 1
ATOM 4187 O O . PRO A 1 293 ? -46.255 45.780 -19.336 1.00 17.83 277 PRO A O 1
ATOM 4198 N N . LEU A 1 294 ? -47.757 44.117 -19.233 1.00 15.22 278 LEU A N 1
ATOM 4199 C CA . LEU A 1 294 ? -48.659 44.854 -18.345 1.00 14.17 278 LEU A CA 1
ATOM 4200 C C . LEU A 1 294 ? -48.590 44.320 -16.917 1.00 15.46 278 LEU A C 1
ATOM 4201 O O . LEU A 1 294 ? -48.035 43.247 -16.657 1.00 15.41 278 LEU A O 1
ATOM 4217 N N . ASN A 1 295 ? -49.102 45.141 -15.988 1.00 16.41 279 ASN A N 1
ATOM 4218 C CA . ASN A 1 295 ? -49.360 44.766 -14.591 1.00 13.27 279 ASN A CA 1
ATOM 4219 C C . ASN A 1 295 ? -50.766 44.188 -14.571 1.00 11.00 279 ASN A C 1
ATOM 4220 O O . ASN A 1 295 ? -51.740 44.921 -14.755 1.00 13.96 279 ASN A O 1
ATOM 4231 N N . LEU A 1 296 ? -50.878 42.854 -14.419 1.00 11.79 280 LEU A N 1
ATOM 4232 C CA . LEU A 1 296 ? -52.174 42.210 -14.650 1.00 12.29 280 LEU A CA 1
ATOM 4233 C C . LEU A 1 296 ? -53.257 42.747 -13.719 1.00 12.61 280 LEU A C 1
ATOM 4234 O O . LEU A 1 296 ? -54.367 43.029 -14.158 1.00 12.30 280 LEU A O 1
ATOM 4250 N N . LEU A 1 297 ? -52.955 42.895 -12.429 1.00 11.42 281 LEU A N 1
ATOM 4251 C CA . LEU A 1 297 ? -53.988 43.332 -11.495 1.00 12.24 281 LEU A CA 1
ATOM 4252 C C . LEU A 1 297 ? -54.429 44.765 -11.759 1.00 12.71 281 LEU A C 1
ATOM 4253 O O . LEU A 1 297 ? -55.625 45.072 -11.714 1.00 11.83 281 LEU A O 1
ATOM 4269 N N . ARG A 1 298 ? -53.481 45.660 -12.038 1.00 12.90 282 ARG A N 1
ATOM 4270 C CA . ARG A 1 298 ? -53.835 47.039 -12.299 1.00 13.52 282 ARG A CA 1
ATOM 4271 C C . ARG A 1 298 ? -54.628 47.149 -13.595 1.00 12.06 282 ARG A C 1
ATOM 4272 O O . ARG A 1 298 ? -55.605 47.897 -13.676 1.00 13.86 282 ARG A O 1
ATOM 4293 N N . PHE A 1 299 ? -54.235 46.374 -14.601 1.00 12.26 283 PHE A N 1
ATOM 4294 C CA . PHE A 1 299 ? -54.991 46.295 -15.845 1.00 14.69 283 PHE A CA 1
ATOM 4295 C C . PHE A 1 299 ? -56.427 45.859 -15.589 1.00 12.51 283 PHE A C 1
ATOM 4296 O O . PHE A 1 299 ? -57.379 46.480 -16.073 1.00 12.17 283 PHE A O 1
ATOM 4313 N N . LEU A 1 300 ? -56.612 44.755 -14.881 1.00 12.45 284 LEU A N 1
ATOM 4314 C CA . LEU A 1 300 ? -57.973 44.310 -14.614 1.00 11.41 284 LEU A CA 1
ATOM 4315 C C . LEU A 1 300 ? -58.766 45.371 -13.841 1.00 13.09 284 LEU A C 1
ATOM 4316 O O . LEU A 1 300 ? -59.901 45.691 -14.199 1.00 13.55 284 LEU A O 1
ATOM 4332 N N . ASN A 1 301 ? -58.178 45.939 -12.785 1.00 12.50 285 ASN A N 1
ATOM 4333 C CA . ASN A 1 301 ? -58.916 46.832 -11.895 1.00 11.48 285 ASN A CA 1
ATOM 4334 C C . ASN A 1 301 ? -59.154 48.192 -12.525 1.00 12.28 285 ASN A C 1
ATOM 4335 O O . ASN A 1 301 ? -60.265 48.722 -12.459 1.00 14.14 285 ASN A O 1
ATOM 4346 N N . ASP A 1 302 ? -58.115 48.792 -13.100 1.00 12.91 286 ASP A N 1
ATOM 4347 C CA . ASP A 1 302 ? -58.165 50.189 -13.529 1.00 13.10 286 ASP A CA 1
ATOM 4348 C C . ASP A 1 302 ? -58.708 50.330 -14.942 1.00 16.85 286 ASP A C 1
ATOM 4349 O O . ASP A 1 302 ? -59.363 51.329 -15.258 1.00 16.70 286 ASP A O 1
ATOM 4358 N N . ASP A 1 303 ? -58.420 49.380 -15.822 1.00 14.09 287 ASP A N 1
ATOM 4359 C CA . ASP A 1 303 ? -58.829 49.526 -17.211 1.00 15.81 287 ASP A CA 1
ATOM 4360 C C . ASP A 1 303 ? -60.148 48.839 -17.511 1.00 15.95 287 ASP A C 1
ATOM 4361 O O . ASP A 1 303 ? -60.836 49.252 -18.453 1.00 15.47 287 ASP A O 1
ATOM 4370 N N . ASN A 1 304 ? -60.519 47.818 -16.729 1.00 14.30 288 ASN A N 1
ATOM 4371 C CA . ASN A 1 304 ? -61.687 47.014 -17.020 1.00 14.33 288 ASN A CA 1
ATOM 4372 C C . ASN A 1 304 ? -62.797 47.219 -15.996 1.00 16.72 288 ASN A C 1
ATOM 4373 O O . ASN A 1 304 ? -63.833 47.765 -16.359 1.00 16.23 288 ASN A O 1
ATOM 4384 N N . TYR A 1 305 ? -62.625 46.825 -14.735 1.00 13.42 289 TYR A N 1
ATOM 4385 C CA . TYR A 1 305 ? -63.678 47.077 -13.753 1.00 14.31 289 TYR A CA 1
ATOM 4386 C C . TYR A 1 305 ? -63.057 47.033 -12.354 1.00 14.58 289 TYR A C 1
ATOM 4387 O O . TYR A 1 305 ? -62.339 46.069 -12.029 1.00 14.62 289 TYR A O 1
ATOM 4405 N N . PRO A 1 306 ? -63.311 48.032 -11.506 1.00 14.04 290 PRO A N 1
ATOM 4406 C CA . PRO A 1 306 ? -62.612 48.141 -10.220 1.00 13.26 290 PRO A CA 1
ATOM 4407 C C . PRO A 1 306 ? -63.350 47.505 -9.049 1.00 12.36 290 PRO A C 1
ATOM 4408 O O . PRO A 1 306 ? -64.518 47.117 -9.155 1.00 14.87 290 PRO A O 1
ATOM 4419 N N . VAL A 1 307 ? -62.622 47.403 -7.931 1.00 14.64 291 VAL A N 1
ATOM 4420 C CA . VAL A 1 307 ? -63.182 47.090 -6.623 1.00 13.56 291 VAL A CA 1
ATOM 4421 C C . VAL A 1 307 ? -62.749 48.163 -5.619 1.00 14.06 291 VAL A C 1
ATOM 4422 O O . VAL A 1 307 ? -61.916 49.026 -5.904 1.00 16.45 291 VAL A O 1
ATOM 4435 N N . HIS A 1 308 ? -63.335 48.100 -4.425 1.00 16.37 292 HIS A N 1
ATOM 4436 C CA . HIS A 1 308 ? -62.997 49.083 -3.409 1.00 14.53 292 HIS A CA 1
ATOM 4437 C C . HIS A 1 308 ? -61.582 48.867 -2.856 1.00 14.46 292 HIS A C 1
ATOM 4438 O O . HIS A 1 308 ? -61.037 47.749 -2.866 1.00 14.18 292 HIS A O 1
ATOM 4452 N N . GLU A 1 309 ? -61.002 49.965 -2.319 1.00 15.84 293 GLU A N 1
ATOM 4453 C CA . GLU A 1 309 ? -59.700 49.910 -1.653 1.00 17.05 293 GLU A CA 1
ATOM 4454 C C . GLU A 1 309 ? -59.664 48.902 -0.506 1.00 14.50 293 GLU A C 1
ATOM 4455 O O . GLU A 1 309 ? -58.603 48.326 -0.231 1.00 16.49 293 GLU A O 1
ATOM 4467 N N . THR A 1 310 ? -60.802 48.689 0.170 1.00 15.31 294 THR A N 1
ATOM 4468 C CA . THR A 1 310 ? -60.933 47.698 1.234 1.00 16.40 294 THR A CA 1
ATOM 4469 C C . THR A 1 310 ? -60.570 46.300 0.763 1.00 15.47 294 THR A C 1
ATOM 4470 O O . THR A 1 310 ? -60.030 45.501 1.538 1.00 16.35 294 THR A O 1
ATOM 4481 N N . MET A 1 311 ? -60.842 45.992 -0.491 1.00 13.56 295 MET A N 1
ATOM 4482 C CA . MET A 1 311 ? -60.571 44.673 -1.038 1.00 12.06 295 MET A CA 1
ATOM 4483 C C . MET A 1 311 ? -59.217 44.620 -1.732 1.00 14.87 295 MET A C 1
ATOM 4484 O O . MET A 1 311 ? -58.446 43.687 -1.479 1.00 14.38 295 MET A O 1
ATOM 4498 N N . LEU A 1 312 ? -58.874 45.630 -2.534 1.00 14.33 296 LEU A N 1
ATOM 4499 C CA . LEU A 1 312 ? -57.586 45.712 -3.220 1.00 16.22 296 LEU A CA 1
ATOM 4500 C C . LEU A 1 312 ? -57.000 47.092 -2.962 1.00 13.95 296 LEU A C 1
ATOM 4501 O O . LEU A 1 312 ? -57.380 48.061 -3.640 1.00 14.67 296 LEU A O 1
ATOM 4517 N N . PRO A 1 313 ? -56.099 47.230 -1.990 1.00 15.19 297 PRO A N 1
ATOM 4518 C CA . PRO A 1 313 ? -55.494 48.549 -1.731 1.00 15.26 297 PRO A CA 1
ATOM 4519 C C . PRO A 1 313 ? -54.673 49.046 -2.905 1.00 16.23 297 PRO A C 1
ATOM 4520 O O . PRO A 1 313 ? -54.045 48.258 -3.609 1.00 15.47 297 PRO A O 1
ATOM 4531 N N . ARG A 1 314 ? -54.672 50.377 -3.119 1.00 16.39 298 ARG A N 1
ATOM 4532 C CA . ARG A 1 314 ? -53.904 50.937 -4.231 1.00 16.83 298 ARG A CA 1
ATOM 4533 C C . ARG A 1 314 ? -52.446 50.466 -4.201 1.00 14.74 298 ARG A C 1
ATOM 4534 O O . ARG A 1 314 ? -51.852 50.182 -5.250 1.00 16.79 298 ARG A O 1
ATOM 4555 N N . ALA A 1 315 ? -51.825 50.424 -3.013 1.00 15.97 299 ALA A N 1
ATOM 4556 C CA . ALA A 1 315 ? -50.426 50.028 -2.949 1.00 16.53 299 ALA A CA 1
ATOM 4557 C C . ALA A 1 315 ? -50.228 48.608 -3.476 1.00 15.16 299 ALA A C 1
ATOM 4558 O O . ALA A 1 315 ? -49.187 48.301 -4.065 1.00 17.38 299 ALA A O 1
ATOM 4565 N N . SER A 1 316 ? -51.209 47.721 -3.238 1.00 14.68 300 SER A N 1
ATOM 4566 C CA . SER A 1 316 ? -51.111 46.351 -3.709 1.00 14.57 300 SER A CA 1
ATOM 4567 C C . SER A 1 316 ? -51.321 46.283 -5.207 1.00 15.93 300 SER A C 1
ATOM 4568 O O . SER A 1 316 ? -50.698 45.462 -5.886 1.00 15.44 300 SER A O 1
ATOM 4576 N N . ILE A 1 317 ? -52.230 47.116 -5.729 1.00 14.79 301 ILE A N 1
ATOM 4577 C CA . ILE A 1 317 ? -52.458 47.175 -7.172 1.00 13.50 301 ILE A CA 1
ATOM 4578 C C . ILE A 1 317 ? -51.207 47.675 -7.883 1.00 13.96 301 ILE A C 1
ATOM 4579 O O . ILE A 1 317 ? -50.698 47.038 -8.822 1.00 15.74 301 ILE A O 1
ATOM 4595 N N . ASP A 1 318 ? -50.680 48.820 -7.445 1.00 14.42 302 ASP A N 1
ATOM 4596 C CA . ASP A 1 318 ? -49.543 49.397 -8.138 1.00 14.11 302 ASP A CA 1
ATOM 4597 C C . ASP A 1 318 ? -48.298 48.539 -7.992 1.00 15.06 302 ASP A C 1
ATOM 4598 O O . ASP A 1 318 ? -47.470 48.517 -8.909 1.00 17.14 302 ASP A O 1
ATOM 4607 N N . GLY A 1 319 ? -48.147 47.832 -6.874 1.00 16.47 303 GLY A N 1
ATOM 4608 C CA . GLY A 1 319 ? -47.001 47.007 -6.590 1.00 16.84 303 GLY A CA 1
ATOM 4609 C C . GLY A 1 319 ? -47.062 45.566 -7.056 1.00 15.58 303 GLY A C 1
ATOM 4610 O O . GLY A 1 319 ? -46.124 44.794 -6.830 1.00 15.46 303 GLY A O 1
ATOM 4614 N N . PHE A 1 320 ? -48.134 45.191 -7.751 1.00 15.32 304 PHE A N 1
ATOM 4615 C CA . PHE A 1 320 ? -48.416 43.786 -8.046 1.00 14.06 304 PHE A CA 1
ATOM 4616 C C . PHE A 1 320 ? -47.280 43.084 -8.764 1.00 17.18 304 PHE A C 1
ATOM 4617 O O . PHE A 1 320 ? -46.987 41.919 -8.476 1.00 15.10 304 PHE A O 1
ATOM 4634 N N . ALA A 1 321 ? -46.654 43.749 -9.727 1.00 16.36 305 ALA A N 1
ATOM 4635 C CA . ALA A 1 321 ? -45.636 43.074 -10.532 1.00 19.71 305 ALA A CA 1
ATOM 4636 C C . ALA A 1 321 ? -44.396 42.689 -9.734 1.00 22.35 305 ALA A C 1
ATOM 4637 O O . ALA A 1 321 ? -43.675 41.776 -10.144 1.00 23.37 305 ALA A O 1
ATOM 4644 N N . GLU A 1 322 ? -44.145 43.328 -8.592 1.00 17.26 306 GLU A N 1
ATOM 4645 C CA . GLU A 1 322 ? -43.009 43.015 -7.734 1.00 20.27 306 GLU A CA 1
ATOM 4646 C C . GLU A 1 322 ? -43.394 42.226 -6.505 1.00 22.08 306 GLU A C 1
ATOM 4647 O O . GLU A 1 322 ? -42.538 41.968 -5.651 1.00 24.30 306 GLU A O 1
ATOM 4659 N N . ALA A 1 323 ? -44.660 41.848 -6.376 1.00 16.36 307 ALA A N 1
ATOM 4660 C CA . ALA A 1 323 ? -45.084 41.049 -5.249 1.00 17.77 307 ALA A CA 1
ATOM 4661 C C . ALA A 1 323 ? -44.647 39.613 -5.511 1.00 20.35 307 ALA A C 1
ATOM 4662 O O . ALA A 1 323 ? -44.376 39.224 -6.649 1.00 23.68 307 ALA A O 1
ATOM 4669 N N . GLY A 1 324 ? -44.561 38.825 -4.473 1.00 26.49 308 GLY A N 1
ATOM 4670 C CA . GLY A 1 324 ? -44.236 37.432 -4.710 1.00 25.97 308 GLY A CA 1
ATOM 4671 C C . GLY A 1 324 ? -45.357 36.724 -5.456 1.00 19.24 308 GLY A C 1
ATOM 4672 O O . GLY A 1 324 ? -46.482 37.208 -5.535 1.00 16.47 308 GLY A O 1
ATOM 4676 N N . ALA A 1 325 ? -45.046 35.546 -6.003 1.00 16.86 309 ALA A N 1
ATOM 4677 C CA . ALA A 1 325 ? -46.078 34.737 -6.648 1.00 15.09 309 ALA A CA 1
ATOM 4678 C C . ALA A 1 325 ? -47.261 34.444 -5.722 1.00 11.97 309 ALA A C 1
ATOM 4679 O O . ALA A 1 325 ? -48.420 34.445 -6.168 1.00 14.12 309 ALA A O 1
ATOM 4686 N N . GLU A 1 326 ? -47.007 34.139 -4.438 1.00 14.70 310 GLU A N 1
ATOM 4687 C CA . GLU A 1 326 ? -48.115 33.826 -3.534 1.00 16.40 310 GLU A CA 1
ATOM 4688 C C . GLU A 1 326 ? -49.045 35.021 -3.351 1.00 12.62 310 GLU A C 1
ATOM 4689 O O . GLU A 1 326 ? -50.272 34.891 -3.484 1.00 13.30 310 GLU A O 1
ATOM 4701 N N . ARG A 1 327 ? -48.467 36.201 -3.104 1.00 14.71 311 ARG A N 1
ATOM 4702 C CA . ARG A 1 327 ? -49.254 37.423 -2.963 1.00 15.71 311 ARG A CA 1
ATOM 4703 C C . ARG A 1 327 ? -49.992 37.742 -4.255 1.00 13.38 311 ARG A C 1
ATOM 4704 O O . ARG A 1 327 ? -51.150 38.170 -4.217 1.00 12.46 311 ARG A O 1
ATOM 4725 N N . GLN A 1 328 ? -49.348 37.526 -5.401 1.00 14.32 312 GLN A N 1
ATOM 4726 C CA . GLN A 1 328 ? -49.996 37.811 -6.673 1.00 12.51 312 GLN A CA 1
ATOM 4727 C C . GLN A 1 328 ? -51.247 36.954 -6.847 1.00 11.55 312 GLN A C 1
ATOM 4728 O O . GLN A 1 328 ? -52.297 37.447 -7.286 1.00 11.56 312 GLN A O 1
ATOM 4742 N N . GLU A 1 329 ? -51.139 35.650 -6.562 1.00 10.78 313 GLU A N 1
ATOM 4743 C CA . GLU A 1 329 ? -52.295 34.769 -6.691 1.00 11.49 313 GLU A CA 1
ATOM 4744 C C . GLU A 1 329 ? -53.381 35.148 -5.690 1.00 11.34 313 GLU A C 1
ATOM 4745 O O . GLU A 1 329 ? -54.562 35.187 -6.042 1.00 11.60 313 GLU A O 1
ATOM 4757 N N . TYR A 1 330 ? -53.005 35.459 -4.451 1.00 11.44 314 TYR A N 1
ATOM 4758 C CA . TYR A 1 330 ? -53.995 35.900 -3.465 1.00 10.49 314 TYR A CA 1
ATOM 4759 C C . TYR A 1 330 ? -54.757 37.124 -3.964 1.00 12.00 314 TYR A C 1
ATOM 4760 O O . TYR A 1 330 ? -56.000 37.160 -3.923 1.00 11.11 314 TYR A O 1
ATOM 4778 N N . LEU A 1 331 ? -54.036 38.127 -4.473 1.00 10.47 315 LEU A N 1
ATOM 4779 C CA . LEU A 1 331 ? -54.688 39.349 -4.941 1.00 13.54 315 LEU A CA 1
ATOM 4780 C C . LEU A 1 331 ? -55.623 39.083 -6.112 1.00 12.42 315 LEU A C 1
ATOM 4781 O O . LEU A 1 331 ? -56.730 39.642 -6.174 1.00 12.20 315 LEU A O 1
ATOM 4797 N N . LEU A 1 332 ? -55.203 38.234 -7.053 1.00 11.09 316 LEU A N 1
ATOM 4798 C CA . LEU A 1 332 ? -56.074 37.909 -8.179 1.00 12.08 316 LEU A CA 1
ATOM 4799 C C . LEU A 1 332 ? -57.330 37.176 -7.721 1.00 11.45 316 LEU A C 1
ATOM 4800 O O . LEU A 1 332 ? -58.425 37.440 -8.222 1.00 11.61 316 LEU A O 1
ATOM 4816 N N . PHE A 1 333 ? -57.197 36.253 -6.770 1.00 11.20 317 PHE A N 1
ATOM 4817 C CA . PHE A 1 333 ? -58.371 35.569 -6.241 1.00 11.36 317 PHE A CA 1
ATOM 4818 C C . PHE A 1 333 ? -59.326 36.544 -5.575 1.00 11.89 317 PHE A C 1
ATOM 4819 O O . PHE A 1 333 ? -60.542 36.482 -5.786 1.00 11.24 317 PHE A O 1
ATOM 4836 N N . VAL A 1 334 ? -58.790 37.440 -4.743 1.00 12.13 318 VAL A N 1
ATOM 4837 C CA . VAL A 1 334 ? -59.619 38.445 -4.094 1.00 11.36 318 VAL A CA 1
ATOM 4838 C C . VAL A 1 334 ? -60.344 39.278 -5.138 1.00 11.65 318 VAL A C 1
ATOM 4839 O O . VAL A 1 334 ? -61.529 39.598 -4.987 1.00 12.84 318 VAL A O 1
ATOM 4852 N N . ARG A 1 335 ? -59.651 39.641 -6.220 1.00 11.69 319 ARG A N 1
ATOM 4853 C CA . ARG A 1 335 ? -60.275 40.481 -7.234 1.00 12.36 319 ARG A CA 1
ATOM 4854 C C . ARG A 1 335 ? -61.547 39.822 -7.764 1.00 12.93 319 ARG A C 1
ATOM 4855 O O . ARG A 1 335 ? -62.597 40.467 -7.868 1.00 11.94 319 ARG A O 1
ATOM 4876 N N . TYR A 1 336 ? -61.460 38.543 -8.133 1.00 11.21 320 TYR A N 1
ATOM 4877 C CA . TYR A 1 336 ? -62.622 37.856 -8.690 1.00 12.28 320 TYR A CA 1
ATOM 4878 C C . TYR A 1 336 ? -63.668 37.558 -7.614 1.00 11.74 320 TYR A C 1
ATOM 4879 O O . TYR A 1 336 ? -64.862 37.671 -7.901 1.00 13.16 320 TYR A O 1
ATOM 4897 N N . ALA A 1 337 ? -63.254 37.238 -6.376 1.00 12.09 321 ALA A N 1
ATOM 4898 C CA . ALA A 1 337 ? -64.245 37.011 -5.322 1.00 13.90 321 ALA A CA 1
ATOM 4899 C C . ALA A 1 337 ? -64.992 38.302 -4.983 1.00 11.52 321 ALA A C 1
ATOM 4900 O O . ALA A 1 337 ? -66.210 38.273 -4.711 1.00 12.80 321 ALA A O 1
ATOM 4907 N N . ALA A 1 338 ? -64.298 39.437 -5.032 1.00 12.43 322 ALA A N 1
ATOM 4908 C CA . ALA A 1 338 ? -64.896 40.733 -4.752 1.00 10.81 322 ALA A CA 1
ATOM 4909 C C . ALA A 1 338 ? -65.907 41.154 -5.806 1.00 14.08 322 ALA A C 1
ATOM 4910 O O . ALA A 1 338 ? -66.693 42.073 -5.547 1.00 16.08 322 ALA A O 1
ATOM 4917 N N . LEU A 1 339 ? -65.881 40.545 -6.997 1.00 12.60 323 LEU A N 1
ATOM 4918 C CA . LEU A 1 339 ? -66.794 40.885 -8.088 1.00 12.63 323 LEU A CA 1
ATOM 4919 C C . LEU A 1 339 ? -67.857 39.813 -8.320 1.00 15.38 323 LEU A C 1
ATOM 4920 O O . LEU A 1 339 ? -68.559 39.844 -9.334 1.00 15.87 323 LEU A O 1
ATOM 4936 N N . LEU A 1 340 ? -68.038 38.888 -7.384 1.00 13.22 324 LEU A N 1
ATOM 4937 C CA . LEU A 1 340 ? -69.183 37.992 -7.486 1.00 12.66 324 LEU A CA 1
ATOM 4938 C C . LEU A 1 340 ? -70.491 38.773 -7.441 1.00 15.28 324 LEU A C 1
ATOM 4939 O O . LEU A 1 340 ? -71.480 38.368 -8.061 1.00 17.80 324 LEU A O 1
ATOM 4955 N N . VAL A 1 341 ? -70.530 39.857 -6.669 1.00 16.23 325 VAL A N 1
ATOM 4956 C CA . VAL A 1 341 ? -71.568 40.871 -6.776 1.00 16.63 325 VAL A CA 1
ATOM 4957 C C . VAL A 1 341 ? -70.890 42.158 -7.217 1.00 16.30 325 VAL A C 1
ATOM 4958 O O . VAL A 1 341 ? -69.681 42.331 -7.070 1.00 16.56 325 VAL A O 1
ATOM 4971 N N . ASP A 1 342 ? -71.696 43.097 -7.737 1.00 15.74 326 ASP A N 1
ATOM 4972 C CA . ASP A 1 342 ? -71.176 44.403 -8.128 1.00 17.53 326 ASP A CA 1
ATOM 4973 C C . ASP A 1 342 ? -71.053 45.281 -6.892 1.00 17.86 326 ASP A C 1
ATOM 4974 O O . ASP A 1 342 ? -72.071 45.679 -6.322 1.00 17.01 326 ASP A O 1
ATOM 4983 N N . PRO A 1 343 ? -69.853 45.567 -6.399 1.00 16.01 327 PRO A N 1
ATOM 4984 C CA . PRO A 1 343 ? -69.770 46.310 -5.132 1.00 15.73 327 PRO A CA 1
ATOM 4985 C C . PRO A 1 343 ? -70.218 47.746 -5.241 1.00 18.25 327 PRO A C 1
ATOM 4986 O O . PRO A 1 343 ? -70.392 48.405 -4.203 1.00 17.89 327 PRO A O 1
ATOM 4997 N N . PHE A 1 344 ? -70.392 48.269 -6.451 1.00 17.98 328 PHE A N 1
ATOM 4998 C CA . PHE A 1 344 ? -70.793 49.659 -6.644 1.00 18.47 328 PHE A CA 1
ATOM 4999 C C . PHE A 1 344 ? -72.269 49.787 -6.964 1.00 20.87 328 PHE A C 1
ATOM 5000 O O . PHE A 1 344 ? -72.769 50.903 -7.103 1.00 24.54 328 PHE A O 1
ATOM 5017 N N . SER A 1 345 ? -72.976 48.679 -7.066 1.00 18.35 329 SER A N 1
ATOM 5018 C CA . SER A 1 345 ? -74.402 48.710 -7.277 1.00 23.99 329 SER A CA 1
ATOM 5019 C C . SER A 1 345 ? -75.100 49.154 -5.999 1.00 22.60 329 SER A C 1
ATOM 5020 O O . SER A 1 345 ? -74.544 49.063 -4.901 1.00 22.02 329 SER A O 1
ATOM 5028 N N . PRO A 1 346 ? -76.320 49.669 -6.119 1.00 21.97 330 PRO A N 1
ATOM 5029 C CA . PRO A 1 346 ? -77.080 50.000 -4.904 1.00 21.50 330 PRO A CA 1
ATOM 5030 C C . PRO A 1 346 ? -77.503 48.733 -4.187 1.00 25.14 330 PRO A C 1
ATOM 5031 O O . PRO A 1 346 ? -77.828 47.727 -4.815 1.00 32.12 330 PRO A O 1
ATOM 5042 N N . ALA A 1 347 ? -77.440 48.761 -2.857 1.00 24.97 331 ALA A N 1
ATOM 5043 C CA . ALA A 1 347 ? -77.882 47.629 -2.071 1.00 26.35 331 ALA A CA 1
ATOM 5044 C C . ALA A 1 347 ? -79.407 47.609 -1.973 1.00 27.38 331 ALA A C 1
ATOM 5045 O O . ALA A 1 347 ? -80.064 48.651 -1.995 1.00 29.60 331 ALA A O 1
ATOM 5052 N N . ASP A 1 348 ? -79.966 46.411 -1.845 1.00 27.23 332 ASP A N 1
ATOM 5053 C CA . ASP A 1 348 ? -81.392 46.275 -1.565 1.00 34.18 332 ASP A CA 1
ATOM 5054 C C . ASP A 1 348 ? -81.624 46.423 -0.059 1.00 33.16 332 ASP A C 1
ATOM 5055 O O . ASP A 1 348 ? -80.725 46.794 0.704 1.00 29.94 332 ASP A O 1
ATOM 5064 N N . GLU A 1 349 ? -82.854 46.123 0.387 1.00 39.80 333 GLU A N 1
ATOM 5065 C CA . GLU A 1 349 ? -83.243 46.371 1.770 1.00 40.49 333 GLU A CA 1
ATOM 5066 C C . GLU A 1 349 ? -82.437 45.562 2.772 1.00 41.94 333 GLU A C 1
ATOM 5067 O O . GLU A 1 349 ? -82.241 46.013 3.905 1.00 38.75 333 GLU A O 1
ATOM 5079 N N . GLN A 1 350 ? -82.001 44.364 2.404 1.00 46.20 334 GLN A N 1
ATOM 5080 C CA . GLN A 1 350 ? -81.249 43.513 3.317 1.00 40.13 334 GLN A CA 1
ATOM 5081 C C . GLN A 1 350 ? -79.745 43.705 3.185 1.00 40.96 334 GLN A C 1
ATOM 5082 O O . GLN A 1 350 ? -78.989 43.232 4.050 1.00 37.18 334 GLN A O 1
ATOM 5096 N N . GLY A 1 351 ? -79.307 44.455 2.182 1.00 32.04 335 GLY A N 1
ATOM 5097 C CA . GLY A 1 351 ? -77.910 44.739 2.003 1.00 25.17 335 GLY A CA 1
ATOM 5098 C C . GLY A 1 351 ? -77.266 43.948 0.891 1.00 20.86 335 GLY A C 1
ATOM 5099 O O . GLY A 1 351 ? -76.029 43.948 0.800 1.00 24.77 335 GLY A O 1
ATOM 5103 N N . ARG A 1 352 ? -78.063 43.299 0.049 1.00 25.26 336 ARG A N 1
ATOM 5104 C CA . ARG A 1 352 ? -77.514 42.545 -1.072 1.00 19.41 336 ARG A CA 1
ATOM 5105 C C . ARG A 1 352 ? -77.178 43.457 -2.238 1.00 21.66 336 ARG A C 1
ATOM 5106 O O . ARG A 1 352 ? -77.923 44.388 -2.567 1.00 24.34 336 ARG A O 1
ATOM 5127 N N . HIS A 1 353 ? -76.090 43.137 -2.926 1.00 19.29 337 HIS A N 1
ATOM 5128 C CA . HIS A 1 353 ? -75.739 43.831 -4.152 1.00 20.23 337 HIS A CA 1
ATOM 5129 C C . HIS A 1 353 ? -76.025 42.956 -5.370 1.00 18.14 337 HIS A C 1
ATOM 5130 O O . HIS A 1 353 ? -76.340 41.767 -5.268 1.00 18.01 337 HIS A O 1
ATOM 5144 N N . PHE A 1 354 ? -76.005 43.602 -6.524 1.00 18.48 338 PHE A N 1
ATOM 5145 C CA . PHE A 1 354 ? -76.404 42.941 -7.758 1.00 19.98 338 PHE A CA 1
ATOM 5146 C C . PHE A 1 354 ? -75.479 41.785 -8.094 1.00 21.40 338 PHE A C 1
ATOM 5147 O O . PHE A 1 354 ? -74.261 41.942 -8.081 1.00 20.87 338 PHE A O 1
ATOM 5164 N N . ASP A 1 355 ? -76.058 40.670 -8.509 1.00 19.30 339 ASP A N 1
ATOM 5165 C CA . ASP A 1 355 ? -75.294 39.484 -8.803 1.00 18.08 339 ASP A CA 1
ATOM 5166 C C . ASP A 1 355 ? -74.729 39.624 -10.212 1.00 22.74 339 ASP A C 1
ATOM 5167 O O . ASP A 1 355 ? -75.343 39.326 -11.162 1.00 25.47 339 ASP A O 1
ATOM 5176 N N . PHE A 1 356 ? -73.543 40.155 -10.246 1.00 23.32 340 PHE A N 1
ATOM 5177 C CA . PHE A 1 356 ? -72.694 40.381 -11.359 1.00 26.30 340 PHE A CA 1
ATOM 5178 C C . PHE A 1 356 ? -72.092 39.150 -12.067 1.00 22.27 340 PHE A C 1
ATOM 5179 O O . PHE A 1 356 ? -71.649 39.243 -13.168 1.00 26.84 340 PHE A O 1
ATOM 5196 N N . SER A 1 357 ? -72.036 38.036 -11.408 1.00 16.99 341 SER A N 1
ATOM 5197 C CA . SER A 1 357 ? -71.406 36.890 -11.912 1.00 17.75 341 SER A CA 1
ATOM 5198 C C . SER A 1 357 ? -72.395 35.826 -12.310 1.00 20.71 341 SER A C 1
ATOM 5199 O O . SER A 1 357 ? -72.052 34.746 -12.373 1.00 28.34 341 SER A O 1
ATOM 5207 N N . ALA A 1 358 ? -73.599 36.194 -12.624 1.00 20.85 342 ALA A N 1
ATOM 5208 C CA . ALA A 1 358 ? -74.647 35.241 -12.960 1.00 24.21 342 ALA A CA 1
ATOM 5209 C C . ALA A 1 358 ? -74.809 35.046 -14.466 1.00 19.47 342 ALA A C 1
ATOM 5210 O O . ALA A 1 358 ? -75.887 34.653 -14.906 1.00 23.25 342 ALA A O 1
ATOM 5217 N N . VAL A 1 359 ? -73.745 35.254 -15.242 1.00 24.97 343 VAL A N 1
ATOM 5218 C CA . VAL A 1 359 ? -73.749 34.939 -16.671 1.00 21.17 343 VAL A CA 1
ATOM 5219 C C . VAL A 1 359 ? -73.563 33.437 -16.848 1.00 17.26 343 VAL A C 1
ATOM 5220 O O . VAL A 1 359 ? -72.502 32.913 -16.504 1.00 18.35 343 VAL A O 1
ATOM 5233 N N . PRO A 1 360 ? -74.535 32.726 -17.427 1.00 17.00 344 PRO A N 1
ATOM 5234 C CA . PRO A 1 360 ? -74.385 31.275 -17.554 1.00 17.97 344 PRO A CA 1
ATOM 5235 C C . PRO A 1 360 ? -73.458 30.912 -18.699 1.00 16.13 344 PRO A C 1
ATOM 5236 O O . PRO A 1 360 ? -73.278 31.676 -19.651 1.00 19.97 344 PRO A O 1
ATOM 5247 N N . PHE A 1 361 ? -72.848 29.737 -18.579 1.00 15.50 345 PHE A N 1
ATOM 5248 C CA . PHE A 1 361 ? -72.121 29.181 -19.715 1.00 19.31 345 PHE A CA 1
ATOM 5249 C C . PHE A 1 361 ? -73.092 28.876 -20.852 1.00 16.19 345 PHE A C 1
ATOM 5250 O O . PHE A 1 361 ? -74.107 28.207 -20.632 1.00 18.42 345 PHE A O 1
ATOM 5267 N N . ARG A 1 362 ? -72.726 29.302 -22.056 1.00 17.29 346 ARG A N 1
ATOM 5268 C CA . ARG A 1 362 ? -73.281 28.737 -23.284 1.00 19.88 346 ARG A CA 1
ATOM 5269 C C . ARG A 1 362 ? -72.686 27.344 -23.509 1.00 18.93 346 ARG A C 1
ATOM 5270 O O . ARG A 1 362 ? -71.518 27.085 -23.207 1.00 17.30 346 ARG A O 1
ATOM 5291 N N . ARG A 1 363 ? -73.485 26.443 -24.048 1.00 18.44 347 ARG A N 1
ATOM 5292 C CA . ARG A 1 363 ? -73.068 25.056 -24.238 1.00 15.01 347 ARG A CA 1
ATOM 5293 C C . ARG A 1 363 ? -73.140 24.655 -25.703 1.00 17.11 347 ARG A C 1
ATOM 5294 O O . ARG A 1 363 ? -73.655 25.381 -26.554 1.00 18.87 347 ARG A O 1
ATOM 5315 N N . VAL A 1 364 ? -72.574 23.477 -25.973 1.00 16.78 348 VAL A N 1
ATOM 5316 C CA . VAL A 1 364 ? -72.613 22.882 -27.299 1.00 15.55 348 VAL A CA 1
ATOM 5317 C C . VAL A 1 364 ? -74.055 22.842 -27.777 1.00 17.84 348 VAL A C 1
ATOM 5318 O O . VAL A 1 364 ? -74.989 22.671 -26.967 1.00 19.86 348 VAL A O 1
ATOM 5331 N N . SER A 1 365 ? -74.242 22.985 -29.085 1.00 16.73 349 SER A N 1
ATOM 5332 C CA . SER A 1 365 ? -75.563 22.951 -29.686 1.00 18.59 349 SER A CA 1
ATOM 5333 C C . SER A 1 365 ? -75.432 22.435 -31.104 1.00 19.94 349 SER A C 1
ATOM 5334 O O . SER A 1 365 ? -74.379 22.523 -31.723 1.00 18.31 349 SER A O 1
ATOM 5342 N N . ARG A 1 366 ? -76.524 21.887 -31.615 1.00 21.41 350 ARG A N 1
ATOM 5343 C CA . ARG A 1 366 ? -76.540 21.327 -32.957 1.00 23.03 350 ARG A CA 1
ATOM 5344 C C . ARG A 1 366 ? -76.864 22.432 -33.937 1.00 21.88 350 ARG A C 1
ATOM 5345 O O . ARG A 1 366 ? -77.686 23.310 -33.651 1.00 23.58 350 ARG A O 1
ATOM 5366 N N . ASP A 1 367 ? -76.146 22.436 -35.068 1.00 20.37 351 ASP A N 1
ATOM 5367 C CA . ASP A 1 367 ? -76.367 23.425 -36.103 1.00 19.69 351 ASP A CA 1
ATOM 5368 C C . ASP A 1 367 ? -77.452 22.936 -37.068 1.00 21.34 351 ASP A C 1
ATOM 5369 O O . ASP A 1 367 ? -78.118 21.922 -36.825 1.00 20.80 351 ASP A O 1
ATOM 5378 N N . GLU A 1 368 ? -77.657 23.662 -38.171 1.00 23.32 352 GLU A N 1
ATOM 5379 C CA . GLU A 1 368 ? -78.764 23.331 -39.074 1.00 26.89 352 GLU A CA 1
ATOM 5380 C C . GLU A 1 368 ? -78.459 22.127 -39.950 1.00 30.63 352 GLU A C 1
ATOM 5381 O O . GLU A 1 368 ? -79.349 21.664 -40.671 1.00 27.88 352 GLU A O 1
ATOM 5393 N N . ASP A 1 369 ? -77.253 21.575 -39.863 1.00 26.41 353 ASP A N 1
ATOM 5394 C CA . ASP A 1 369 ? -76.930 20.288 -40.459 1.00 25.19 353 ASP A CA 1
ATOM 5395 C C . ASP A 1 369 ? -76.943 19.164 -39.435 1.00 24.46 353 ASP A C 1
ATOM 5396 O O . ASP A 1 369 ? -76.516 18.045 -39.743 1.00 25.05 353 ASP A O 1
ATOM 5405 N N . GLY A 1 370 ? -77.389 19.448 -38.210 1.00 21.93 354 GLY A N 1
ATOM 5406 C CA . GLY A 1 370 ? -77.416 18.461 -37.151 1.00 21.59 354 GLY A CA 1
ATOM 5407 C C . GLY A 1 370 ? -76.093 18.160 -36.477 1.00 20.18 354 GLY A C 1
ATOM 5408 O O . GLY A 1 370 ? -76.003 17.161 -35.761 1.00 23.05 354 GLY A O 1
ATOM 5412 N N . LEU A 1 371 ? -75.079 18.997 -36.655 1.00 20.00 355 LEU A N 1
ATOM 5413 C CA . LEU A 1 371 ? -73.742 18.736 -36.140 1.00 18.88 355 LEU A CA 1
ATOM 5414 C C . LEU A 1 371 ? -73.481 19.589 -34.896 1.00 17.05 355 LEU A C 1
ATOM 5415 O O . LEU A 1 371 ? -73.869 20.767 -34.833 1.00 18.39 355 LEU A O 1
ATOM 5431 N N . TRP A 1 372 ? -72.848 18.972 -33.898 1.00 16.63 356 TRP A N 1
ATOM 5432 C CA . TRP A 1 372 ? -72.454 19.697 -32.701 1.00 16.19 356 TRP A CA 1
ATOM 5433 C C . TRP A 1 372 ? -71.454 20.786 -33.037 1.00 17.26 356 TRP A C 1
ATOM 5434 O O . TRP A 1 372 ? -70.458 20.541 -33.732 1.00 15.88 356 TRP A O 1
ATOM 5455 N N . ARG A 1 373 ? -71.708 21.976 -32.508 1.00 16.24 357 ARG A N 1
ATOM 5456 C CA . ARG A 1 373 ? -70.792 23.092 -32.576 1.00 14.47 357 ARG A CA 1
ATOM 5457 C C . ARG A 1 373 ? -70.489 23.600 -31.170 1.00 17.77 357 ARG A C 1
ATOM 5458 O O . ARG A 1 373 ? -71.336 23.540 -30.264 1.00 17.33 357 ARG A O 1
ATOM 5479 N N . LEU A 1 374 ? -69.273 24.088 -30.988 1.00 15.51 358 LEU A N 1
ATOM 5480 C CA . LEU A 1 374 ? -68.854 24.722 -29.751 1.00 15.04 358 LEU A CA 1
ATOM 5481 C C . LEU A 1 374 ? -69.194 26.202 -29.756 1.00 17.17 358 LEU A C 1
ATOM 5482 O O . LEU A 1 374 ? -69.164 26.865 -30.805 1.00 18.62 358 LEU A O 1
ATOM 5498 N N . PRO A 1 375 ? -69.527 26.746 -28.593 1.00 16.85 359 PRO A N 1
ATOM 5499 C CA . PRO A 1 375 ? -69.699 28.193 -28.504 1.00 18.67 359 PRO A CA 1
ATOM 5500 C C . PRO A 1 375 ? -68.361 28.908 -28.641 1.00 18.43 359 PRO A C 1
ATOM 5501 O O . PRO A 1 375 ? -67.281 28.322 -28.498 1.00 17.53 359 PRO A O 1
ATOM 5512 N N . ARG A 1 376 ? -68.448 30.214 -28.909 1.00 19.27 360 ARG A N 1
ATOM 5513 C CA . ARG A 1 376 ? -67.244 31.019 -29.066 1.00 21.02 360 ARG A CA 1
ATOM 5514 C C . ARG A 1 376 ? -66.331 30.935 -27.843 1.00 18.63 360 ARG A C 1
ATOM 5515 O O . ARG A 1 376 ? -65.104 30.802 -27.974 1.00 18.04 360 ARG A O 1
ATOM 5536 N N . VAL A 1 377 ? -66.889 31.011 -26.635 1.00 17.65 361 VAL A N 1
ATOM 5537 C CA . VAL A 1 377 ? -66.204 30.548 -25.435 1.00 18.40 361 VAL A CA 1
ATOM 5538 C C . VAL A 1 377 ? -66.476 29.045 -25.338 1.00 18.95 361 VAL A C 1
ATOM 5539 O O . VAL A 1 377 ? -67.614 28.667 -25.035 1.00 20.71 361 VAL A O 1
ATOM 5552 N N . PRO A 1 378 ? -65.487 28.176 -25.567 1.00 16.59 362 PRO A N 1
ATOM 5553 C CA . PRO A 1 378 ? -64.043 28.361 -25.614 1.00 17.19 362 PRO A CA 1
ATOM 5554 C C . PRO A 1 378 ? -63.364 28.208 -26.967 1.00 15.27 362 PRO A C 1
ATOM 5555 O O . PRO A 1 378 ? -62.145 28.249 -26.981 1.00 13.88 362 PRO A O 1
ATOM 5566 N N . LEU A 1 379 ? -64.108 27.991 -28.057 1.00 13.21 363 LEU A N 1
ATOM 5567 C CA . LEU A 1 379 ? -63.446 27.702 -29.333 1.00 12.47 363 LEU A CA 1
ATOM 5568 C C . LEU A 1 379 ? -62.504 28.830 -29.761 1.00 13.06 363 LEU A C 1
ATOM 5569 O O . LEU A 1 379 ? -61.366 28.571 -30.179 1.00 14.12 363 LEU A O 1
ATOM 5585 N N . GLU A 1 380 ? -62.979 30.078 -29.733 1.00 14.04 364 GLU A N 1
ATOM 5586 C CA . GLU A 1 380 ? -62.138 31.208 -30.113 1.00 14.92 364 GLU A CA 1
ATOM 5587 C C . GLU A 1 380 ? -60.955 31.332 -29.165 1.00 12.72 364 GLU A C 1
ATOM 5588 O O . GLU A 1 380 ? -59.833 31.620 -29.593 1.00 13.03 364 GLU A O 1
ATOM 5600 N N . ASP A 1 381 ? -61.207 31.155 -27.866 1.00 14.27 365 ASP A N 1
ATOM 5601 C CA . ASP A 1 381 ? -60.146 31.237 -26.867 1.00 14.66 365 ASP A CA 1
ATOM 5602 C C . ASP A 1 381 ? -59.064 30.210 -27.136 1.00 13.55 365 ASP A C 1
ATOM 5603 O O . ASP A 1 381 ? -57.865 30.524 -27.075 1.00 12.75 365 ASP A O 1
ATOM 5612 N N . TYR A 1 382 ? -59.460 28.980 -27.476 1.00 11.99 366 TYR A N 1
ATOM 5613 C CA . TYR A 1 382 ? -58.484 27.948 -27.775 1.00 12.48 366 TYR A CA 1
ATOM 5614 C C . TYR A 1 382 ? -57.689 28.299 -29.030 1.00 12.32 366 TYR A C 1
ATOM 5615 O O . TYR A 1 382 ? -56.455 28.195 -29.059 1.00 13.14 366 TYR A O 1
ATOM 5633 N N . ARG A 1 383 ? -58.380 28.745 -30.083 1.00 12.11 367 ARG A N 1
ATOM 5634 C CA . ARG A 1 383 ? -57.697 28.996 -31.351 1.00 11.85 367 ARG A CA 1
ATOM 5635 C C . ARG A 1 383 ? -56.697 30.145 -31.209 1.00 13.94 367 ARG A C 1
ATOM 5636 O O . ARG A 1 383 ? -55.592 30.089 -31.756 1.00 13.52 367 ARG A O 1
ATOM 5657 N N . LYS A 1 384 ? -57.059 31.182 -30.461 1.00 13.17 368 LYS A N 1
ATOM 5658 C CA . LYS A 1 384 ? -56.123 32.271 -30.206 1.00 11.71 368 LYS A CA 1
ATOM 5659 C C . LYS A 1 384 ? -54.894 31.773 -29.462 1.00 12.70 368 LYS A C 1
ATOM 5660 O O . LYS A 1 384 ? -53.765 32.087 -29.833 1.00 13.67 368 LYS A O 1
ATOM 5679 N N . LEU A 1 385 ? -55.097 31.046 -28.358 1.00 12.79 369 LEU A N 1
ATOM 5680 C CA . LEU A 1 385 ? -53.960 30.637 -27.540 1.00 12.47 369 LEU A CA 1
ATOM 5681 C C . LEU A 1 385 ? -53.087 29.641 -28.301 1.00 12.73 369 LEU A C 1
ATOM 5682 O O . LEU A 1 385 ? -51.858 29.678 -28.190 1.00 13.26 369 LEU A O 1
ATOM 5698 N N . ALA A 1 386 ? -53.701 28.755 -29.091 1.00 12.74 370 ALA A N 1
ATOM 5699 C CA . ALA A 1 386 ? -52.915 27.811 -29.882 1.00 12.47 370 ALA A CA 1
ATOM 5700 C C . ALA A 1 386 ? -51.999 28.536 -30.865 1.00 13.05 370 ALA A C 1
ATOM 5701 O O . ALA A 1 386 ? -50.838 28.133 -31.053 1.00 13.81 370 ALA A O 1
ATOM 5708 N N . LEU A 1 387 ? -52.494 29.611 -31.484 1.00 12.89 371 LEU A N 1
ATOM 5709 C CA . LEU A 1 387 ? -51.658 30.384 -32.395 1.00 12.44 371 LEU A CA 1
ATOM 5710 C C . LEU A 1 387 ? -50.532 31.079 -31.641 1.00 14.19 371 LEU A C 1
ATOM 5711 O O . LEU A 1 387 ? -49.385 31.091 -32.096 1.00 14.93 371 LEU A O 1
ATOM 5727 N N . ILE A 1 388 ? -50.836 31.656 -30.472 1.00 13.27 372 ILE A N 1
ATOM 5728 C CA . ILE A 1 388 ? -49.809 32.342 -29.693 1.00 12.10 372 ILE A CA 1
ATOM 5729 C C . ILE A 1 388 ? -48.697 31.393 -29.273 1.00 13.44 372 ILE A C 1
ATOM 5730 O O . ILE A 1 388 ? -47.510 31.745 -29.333 1.00 14.18 372 ILE A O 1
ATOM 5746 N N . VAL A 1 389 ? -49.050 30.182 -28.862 1.00 12.05 373 VAL A N 1
ATOM 5747 C CA . VAL A 1 389 ? -48.056 29.196 -28.461 1.00 12.51 373 VAL A CA 1
ATOM 5748 C C . VAL A 1 389 ? -47.187 28.805 -29.654 1.00 14.32 373 VAL A C 1
ATOM 5749 O O . VAL A 1 389 ? -45.956 28.725 -29.538 1.00 14.63 373 VAL A O 1
ATOM 5762 N N . ALA A 1 390 ? -47.802 28.580 -30.824 1.00 14.60 374 ALA A N 1
ATOM 5763 C CA . ALA A 1 390 ? -47.031 28.245 -32.016 1.00 15.06 374 ALA A CA 1
ATOM 5764 C C . ALA A 1 390 ? -46.092 29.390 -32.412 1.00 15.82 374 ALA A C 1
ATOM 5765 O O . ALA A 1 390 ? -44.938 29.148 -32.796 1.00 15.39 374 ALA A O 1
ATOM 5772 N N . LEU A 1 391 ? -46.557 30.646 -32.293 1.00 14.29 375 LEU A N 1
ATOM 5773 C CA . LEU A 1 391 ? -45.691 31.794 -32.532 1.00 12.35 375 LEU A CA 1
ATOM 5774 C C . LEU A 1 391 ? -44.545 31.826 -31.537 1.00 15.55 375 LEU A C 1
ATOM 5775 O O . LEU A 1 391 ? -43.402 32.106 -31.902 1.00 15.20 375 LEU A O 1
ATOM 5791 N N . ALA A 1 392 ? -44.840 31.593 -30.262 1.00 13.30 376 ALA A N 1
ATOM 5792 C CA . ALA A 1 392 ? -43.809 31.710 -29.239 1.00 12.25 376 ALA A CA 1
ATOM 5793 C C . ALA A 1 392 ? -42.686 30.716 -29.449 1.00 17.44 376 ALA A C 1
ATOM 5794 O O . ALA A 1 392 ? -41.542 31.003 -29.085 1.00 16.48 376 ALA A O 1
ATOM 5801 N N . ALA A 1 393 ? -42.982 29.566 -30.059 1.00 16.16 377 ALA A N 1
ATOM 5802 C CA . ALA A 1 393 ? -41.928 28.612 -30.388 1.00 16.58 377 ALA A CA 1
ATOM 5803 C C . ALA A 1 393 ? -40.835 29.244 -31.245 1.00 19.26 377 ALA A C 1
ATOM 5804 O O . ALA A 1 393 ? -39.651 28.936 -31.074 1.00 19.80 377 ALA A O 1
ATOM 5811 N N . HIS A 1 394 ? -41.204 30.146 -32.144 1.00 16.29 378 HIS A N 1
ATOM 5812 C CA . HIS A 1 394 ? -40.201 30.809 -32.975 1.00 19.89 378 HIS A CA 1
ATOM 5813 C C . HIS A 1 394 ? -39.280 31.717 -32.164 1.00 21.66 378 HIS A C 1
ATOM 5814 O O . HIS A 1 394 ? -38.189 32.067 -32.637 1.00 24.24 378 HIS A O 1
ATOM 5828 N N . PHE A 1 395 ? -39.710 32.136 -30.973 1.00 17.12 379 PHE A N 1
ATOM 5829 C CA . PHE A 1 395 ? -38.895 32.906 -30.039 1.00 16.07 379 PHE A CA 1
ATOM 5830 C C . PHE A 1 395 ? -38.275 32.025 -28.958 1.00 19.96 379 PHE A C 1
ATOM 5831 O O . PHE A 1 395 ? -37.819 32.541 -27.927 1.00 23.57 379 PHE A O 1
ATOM 5848 N N . ASP A 1 396 ? -38.260 30.716 -29.169 1.00 21.40 380 ASP A N 1
ATOM 5849 C CA . ASP A 1 396 ? -37.658 29.740 -28.252 1.00 23.37 380 ASP A CA 1
ATOM 5850 C C . ASP A 1 396 ? -38.277 29.792 -26.860 1.00 24.22 380 ASP A C 1
ATOM 5851 O O . ASP A 1 396 ? -37.600 29.610 -25.851 1.00 21.93 380 ASP A O 1
ATOM 5860 N N . LEU A 1 397 ? -39.584 29.988 -26.812 1.00 17.62 381 LEU A N 1
ATOM 5861 C CA . LEU A 1 397 ? -40.367 29.988 -25.588 1.00 18.69 381 LEU A CA 1
ATOM 5862 C C . LEU A 1 397 ? -41.340 28.817 -25.602 1.00 19.61 381 LEU A C 1
ATOM 5863 O O . LEU A 1 397 ? -42.203 28.747 -26.483 1.00 22.17 381 LEU A O 1
ATOM 5879 N N . ALA A 1 398 ? -41.185 27.932 -24.659 1.00 19.06 382 ALA A N 1
ATOM 5880 C CA . ALA A 1 398 ? -42.041 26.761 -24.519 1.00 21.50 382 ALA A CA 1
ATOM 5881 C C . ALA A 1 398 ? -43.485 26.976 -24.038 1.00 25.66 382 ALA A C 1
ATOM 5882 O O . ALA A 1 398 ? -44.333 26.216 -24.392 1.00 21.67 382 ALA A O 1
ATOM 5889 N N . MET A 1 399 ? -43.705 27.952 -23.192 1.00 17.69 383 MET A N 1
ATOM 5890 C CA . MET A 1 399 ? -45.033 28.266 -22.716 1.00 15.88 383 MET A CA 1
ATOM 5891 C C . MET A 1 399 ? -45.770 27.046 -22.099 1.00 17.75 383 MET A C 1
ATOM 5892 O O . MET A 1 399 ? -46.820 26.731 -22.476 1.00 14.94 383 MET A O 1
ATOM 5906 N N . PRO A 1 400 ? -45.161 26.414 -21.096 1.00 16.57 384 PRO A N 1
ATOM 5907 C CA . PRO A 1 400 ? -45.778 25.215 -20.534 1.00 16.12 384 PRO A CA 1
ATOM 5908 C C . PRO A 1 400 ? -47.151 25.402 -19.939 1.00 16.03 384 PRO A C 1
ATOM 5909 O O . PRO A 1 400 ? -47.914 24.509 -20.064 1.00 15.30 384 PRO A O 1
ATOM 5920 N N . GLN A 1 401 ? -47.400 26.505 -19.253 1.00 13.73 385 GLN A N 1
ATOM 5921 C CA . GLN A 1 401 ? -48.749 26.700 -18.719 1.00 13.50 385 GLN A CA 1
ATOM 5922 C C . GLN A 1 401 ? -49.765 26.811 -19.845 1.00 12.35 385 GLN A C 1
ATOM 5923 O O . GLN A 1 401 ? -50.857 26.232 -19.771 1.00 14.09 385 GLN A O 1
ATOM 5937 N N . ALA A 1 402 ? -49.443 27.594 -20.869 1.00 14.19 386 ALA A N 1
ATOM 5938 C CA . ALA A 1 402 ? -50.330 27.694 -22.019 1.00 11.79 386 ALA A CA 1
ATOM 5939 C C . ALA A 1 402 ? -50.564 26.328 -22.642 1.00 12.04 386 ALA A C 1
ATOM 5940 O O . ALA A 1 402 ? -51.700 25.986 -22.988 1.00 13.73 386 ALA A O 1
ATOM 5947 N N . ARG A 1 403 ? -49.503 25.549 -22.822 1.00 13.33 387 ARG A N 1
ATOM 5948 C CA . ARG A 1 403 ? -49.648 24.217 -23.402 1.00 13.02 387 ARG A CA 1
ATOM 5949 C C . ARG A 1 403 ? -50.506 23.307 -22.535 1.00 14.75 387 ARG A C 1
ATOM 5950 O O . ARG A 1 403 ? -51.269 22.504 -23.072 1.00 15.75 387 ARG A O 1
ATOM 5971 N N . SER A 1 404 ? -50.439 23.453 -21.214 1.00 14.77 388 SER A N 1
ATOM 5972 C CA . SER A 1 404 ? -51.295 22.678 -20.323 1.00 13.96 388 SER A CA 1
ATOM 5973 C C . SER A 1 404 ? -52.764 23.023 -20.531 1.00 16.42 388 SER A C 1
ATOM 5974 O O . SER A 1 404 ? -53.637 22.139 -20.536 1.00 15.98 388 SER A O 1
ATOM 5982 N N . LEU A 1 405 ? -53.065 24.311 -20.710 1.00 14.08 389 LEU A N 1
ATOM 5983 C CA . LEU A 1 405 ? -54.437 24.718 -21.001 1.00 13.32 389 LEU A CA 1
ATOM 5984 C C . LEU A 1 405 ? -54.903 24.215 -22.357 1.00 13.21 389 LEU A C 1
ATOM 5985 O O . LEU A 1 405 ? -56.057 23.783 -22.486 1.00 14.42 389 LEU A O 1
ATOM 6001 N N . LEU A 1 406 ? -54.053 24.286 -23.377 1.00 13.37 390 LEU A N 1
ATOM 6002 C CA . LEU A 1 406 ? -54.425 23.715 -24.668 1.00 13.42 390 LEU A CA 1
ATOM 6003 C C . LEU A 1 406 ? -54.733 22.222 -24.547 1.00 16.24 390 LEU A C 1
ATOM 6004 O O . LEU A 1 406 ? -55.701 21.725 -25.155 1.00 15.29 390 LEU A O 1
ATOM 6020 N N . ALA A 1 407 ? -53.888 21.492 -23.821 1.00 16.37 391 ALA A N 1
ATOM 6021 C CA . ALA A 1 407 ? -54.075 20.053 -23.654 1.00 15.96 391 ALA A CA 1
ATOM 6022 C C . ALA A 1 407 ? -55.368 19.734 -22.932 1.00 16.60 391 ALA A C 1
ATOM 6023 O O . ALA A 1 407 ? -56.031 18.742 -23.259 1.00 16.35 391 ALA A O 1
ATOM 6030 N N . SER A 1 408 ? -55.740 20.552 -21.926 1.00 15.43 392 SER A N 1
ATOM 6031 C CA . SER A 1 408 ? -56.982 20.362 -21.192 1.00 12.14 392 SER A CA 1
ATOM 6032 C C . SER A 1 408 ? -58.167 20.460 -22.139 1.00 15.76 392 SER A C 1
ATOM 6033 O O . SER A 1 408 ? -59.066 19.599 -22.133 1.00 17.02 392 SER A O 1
ATOM 6041 N N . TYR A 1 409 ? -58.179 21.503 -22.974 1.00 13.81 393 TYR A N 1
ATOM 6042 C CA . TYR A 1 409 ? -59.223 21.635 -23.992 1.00 12.31 393 TYR A CA 1
ATOM 6043 C C . TYR A 1 409 ? -59.219 20.456 -24.949 1.00 15.64 393 TYR A C 1
ATOM 6044 O O . TYR A 1 409 ? -60.280 19.875 -25.246 1.00 15.98 393 TYR A O 1
ATOM 6062 N N . GLU A 1 410 ? -58.043 20.118 -25.482 1.00 14.63 394 GLU A N 1
ATOM 6063 C CA . GLU A 1 410 ? -57.969 19.087 -26.510 1.00 16.32 394 GLU A CA 1
ATOM 6064 C C . GLU A 1 410 ? -58.474 17.757 -25.970 1.00 17.38 394 GLU A C 1
ATOM 6065 O O . GLU A 1 410 ? -59.241 17.054 -26.649 1.00 19.36 394 GLU A O 1
ATOM 6077 N N . ASN A 1 411 ? -58.104 17.424 -24.742 1.00 16.64 395 ASN A N 1
ATOM 6078 C CA . ASN A 1 411 ? -58.514 16.156 -24.137 1.00 15.51 395 ASN A CA 1
ATOM 6079 C C . ASN A 1 411 ? -60.010 16.135 -23.886 1.00 18.71 395 ASN A C 1
ATOM 6080 O O . ASN A 1 411 ? -60.676 15.131 -24.181 1.00 18.10 395 ASN A O 1
ATOM 6091 N N . ALA A 1 412 ? -60.568 17.252 -23.402 1.00 17.03 396 ALA A N 1
ATOM 6092 C CA . ALA A 1 412 ? -61.997 17.299 -23.137 1.00 14.53 396 ALA A CA 1
ATOM 6093 C C . ALA A 1 412 ? -62.801 17.209 -24.424 1.00 17.79 396 ALA A C 1
ATOM 6094 O O . ALA A 1 412 ? -63.790 16.462 -24.488 1.00 17.47 396 ALA A O 1
ATOM 6101 N N . VAL A 1 413 ? -62.403 17.952 -25.465 1.00 14.61 397 VAL A N 1
ATOM 6102 C CA . VAL A 1 413 ? -63.154 17.904 -26.714 1.00 14.12 397 VAL A CA 1
ATOM 6103 C C . VAL A 1 413 ? -62.998 16.531 -27.364 1.00 15.91 397 VAL A C 1
ATOM 6104 O O . VAL A 1 413 ? -63.952 15.983 -27.929 1.00 15.95 397 VAL A O 1
ATOM 6117 N N . SER A 1 414 ? -61.809 15.948 -27.266 1.00 15.68 398 SER A N 1
ATOM 6118 C CA . SER A 1 414 ? -61.619 14.595 -27.793 1.00 18.42 398 SER A CA 1
ATOM 6119 C C . SER A 1 414 ? -62.553 13.582 -27.127 1.00 17.81 398 SER A C 1
ATOM 6120 O O . SER A 1 414 ? -63.096 12.695 -27.806 1.00 17.14 398 SER A O 1
ATOM 6128 N N . ARG A 1 415 ? -62.727 13.673 -25.809 1.00 16.00 399 ARG A N 1
ATOM 6129 C CA . ARG A 1 415 ? -63.628 12.757 -25.111 1.00 15.07 399 ARG A CA 1
ATOM 6130 C C . ARG A 1 415 ? -65.067 12.990 -25.567 1.00 18.09 399 ARG A C 1
ATOM 6131 O O . ARG A 1 415 ? -65.853 12.040 -25.697 1.00 18.85 399 ARG A O 1
ATOM 6152 N N . PHE A 1 416 ? -65.431 14.251 -25.811 1.00 14.33 400 PHE A N 1
ATOM 6153 C CA . PHE A 1 416 ? -66.769 14.542 -26.300 1.00 14.76 400 PHE A CA 1
ATOM 6154 C C . PHE A 1 416 ? -66.997 13.897 -27.654 1.00 15.91 400 PHE A C 1
ATOM 6155 O O . PHE A 1 416 ? -68.064 13.319 -27.900 1.00 16.56 400 PHE A O 1
ATOM 6172 N N . ILE A 1 417 ? -66.016 14.005 -28.560 1.00 13.87 401 ILE A N 1
ATOM 6173 C CA . ILE A 1 417 ? -66.147 13.369 -29.864 1.00 16.11 401 ILE A CA 1
ATOM 6174 C C . ILE A 1 417 ? -66.261 11.858 -29.691 1.00 18.31 401 ILE A C 1
ATOM 6175 O O . ILE A 1 417 ? -67.077 11.211 -30.353 1.00 17.12 401 ILE A O 1
ATOM 6191 N N . ASP A 1 418 ? -65.428 11.276 -28.819 1.00 16.00 402 ASP A N 1
ATOM 6192 C CA . ASP A 1 418 ? -65.523 9.834 -28.534 1.00 18.87 402 ASP A CA 1
ATOM 6193 C C . ASP A 1 418 ? -66.947 9.427 -28.161 1.00 21.07 402 ASP A C 1
ATOM 6194 O O . ASP A 1 418 ? -67.452 8.385 -28.614 1.00 19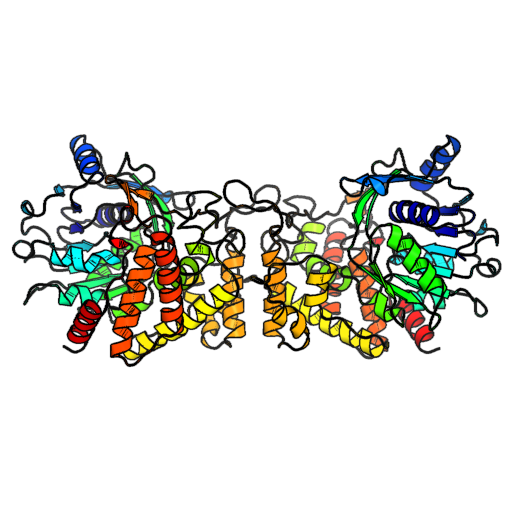.66 402 ASP A O 1
ATOM 6203 N N . CYS A 1 419 ? -67.579 10.205 -27.273 1.00 19.21 403 CYS A N 1
ATOM 6204 C CA A CYS A 1 419 ? -68.889 9.862 -26.732 0.51 19.00 403 CYS A CA 1
ATOM 6205 C CA B CYS A 1 419 ? -68.891 9.869 -26.726 0.49 19.02 403 CYS A CA 1
ATOM 6206 C C . CYS A 1 419 ? -70.011 10.112 -27.725 1.00 22.47 403 CYS A C 1
ATOM 6207 O O . CYS A 1 419 ? -70.895 9.261 -27.878 1.00 21.32 403 CYS A O 1
ATOM 6220 N N . GLN A 1 420 ? -69.987 11.255 -28.417 1.00 18.16 404 GLN A N 1
ATOM 6221 C CA . GLN A 1 420 ? -71.081 11.615 -29.312 1.00 20.97 404 GLN A CA 1
ATOM 6222 C C . GLN A 1 420 ? -70.956 10.972 -30.682 1.00 21.59 404 GLN A C 1
ATOM 6223 O O . GLN A 1 420 ? -71.970 10.761 -31.357 1.00 23.72 404 GLN A O 1
ATOM 6237 N N . GLY A 1 421 ? -69.733 10.719 -31.131 1.00 19.93 405 GLY A N 1
ATOM 6238 C CA . GLY A 1 421 ? -69.484 10.193 -32.449 1.00 22.93 405 GLY A CA 1
ATOM 6239 C C . GLY A 1 421 ? -68.990 11.263 -33.389 1.00 19.99 405 GLY A C 1
ATOM 6240 O O . GLY A 1 421 ? -69.607 12.322 -33.522 1.00 21.60 405 GLY A O 1
ATOM 6244 N N . ALA A 1 422 ? -67.878 10.994 -34.062 1.00 19.88 406 ALA A N 1
ATOM 6245 C CA . ALA A 1 422 ? -67.329 11.954 -35.006 1.00 22.31 406 ALA A CA 1
ATOM 6246 C C . ALA A 1 422 ? -68.344 12.327 -36.073 1.00 23.28 406 ALA A C 1
ATOM 6247 O O . ALA A 1 422 ? -68.370 13.480 -36.517 1.00 21.97 406 ALA A O 1
ATOM 6254 N N . SER A 1 423 ? -69.202 11.372 -36.449 1.00 26.56 407 SER A N 1
ATOM 6255 C CA . SER A 1 423 ? -70.254 11.601 -37.430 1.00 33.19 407 SER A CA 1
ATOM 6256 C C . SER A 1 423 ? -71.130 12.787 -37.062 1.00 25.00 407 SER A C 1
ATOM 6257 O O . SER A 1 423 ? -71.647 13.467 -37.954 1.00 25.88 407 SER A O 1
ATOM 6265 N N . GLN A 1 424 ? -71.298 13.052 -35.761 1.00 22.37 408 GLN A N 1
ATOM 6266 C CA . GLN A 1 424 ? -72.234 14.042 -35.254 1.00 22.94 408 GLN A CA 1
ATOM 6267 C C . GLN A 1 424 ? -71.577 15.371 -34.918 1.00 18.31 408 GLN A C 1
ATOM 6268 O O . GLN A 1 424 ? -72.262 16.263 -34.398 1.00 19.55 408 GLN A O 1
ATOM 6282 N N . CYS A 1 425 ? -70.293 15.522 -35.192 1.00 19.08 409 CYS A N 1
ATOM 6283 C CA . CYS A 1 425 ? -69.549 16.691 -34.722 1.00 16.59 409 CYS A CA 1
ATOM 6284 C C . CYS A 1 425 ? -69.072 17.529 -35.904 1.00 18.63 409 CYS A C 1
ATOM 6285 O O . CYS A 1 425 ? -68.582 17.001 -36.911 1.00 20.57 409 CYS A O 1
ATOM 6293 N N . HIS A 1 426 ? -69.209 18.851 -35.785 1.00 16.25 410 HIS A N 1
ATOM 6294 C CA . HIS A 1 426 ? -68.712 19.755 -36.808 1.00 17.54 410 HIS A CA 1
ATOM 6295 C C . HIS A 1 426 ? -67.176 19.726 -36.846 1.00 16.70 410 HIS A C 1
ATOM 6296 O O . HIS A 1 426 ? -66.522 19.524 -35.822 1.00 17.81 410 HIS A O 1
ATOM 6310 N N . PRO A 1 427 ? -66.567 19.871 -38.033 1.00 16.40 411 PRO A N 1
ATOM 6311 C CA . PRO A 1 427 ? -65.098 19.712 -38.119 1.00 16.84 411 PRO A CA 1
ATOM 6312 C C . PRO A 1 427 ? -64.309 20.758 -37.349 1.00 18.18 411 PRO A C 1
ATOM 6313 O O . PRO A 1 427 ? -63.105 20.545 -37.087 1.00 18.75 411 PRO A O 1
ATOM 6324 N N . SER A 1 428 ? -64.947 21.852 -36.929 1.00 16.95 412 SER A N 1
ATOM 6325 C CA . SER A 1 428 ? -64.259 22.804 -36.065 1.00 17.14 412 SER A CA 1
ATOM 6326 C C . SER A 1 428 ? -63.883 22.213 -34.722 1.00 17.51 412 SER A C 1
ATOM 6327 O O . SER A 1 428 ? -63.047 22.802 -34.015 1.00 19.15 412 SER A O 1
ATOM 6335 N N . LEU A 1 429 ? -64.475 21.081 -34.336 1.00 14.43 413 LEU A N 1
ATOM 6336 C CA . LEU A 1 429 ? -64.093 20.412 -33.115 1.00 14.84 413 LEU A CA 1
ATOM 6337 C C . LEU A 1 429 ? -62.821 19.578 -33.276 1.00 18.70 413 LEU A C 1
ATOM 6338 O O . LEU A 1 429 ? -62.297 19.080 -32.262 1.00 21.96 413 LEU A O 1
ATOM 6354 N N . TYR A 1 430 ? -62.354 19.378 -34.503 1.00 24.64 414 TYR A N 1
ATOM 6355 C CA . TYR A 1 430 ? -61.275 18.436 -34.774 1.00 29.44 414 TYR A CA 1
ATOM 6356 C C . TYR A 1 430 ? -59.942 19.130 -34.588 1.00 33.06 414 TYR A C 1
ATOM 6357 O O . TYR A 1 430 ? -59.869 20.371 -34.536 1.00 24.29 414 TYR A O 1
ATOM 6375 N N . PRO A 1 431 ? -58.857 18.355 -34.518 1.00 35.01 415 PRO A N 1
ATOM 6376 C CA . PRO A 1 431 ? -57.530 18.955 -34.329 1.00 36.07 415 PRO A CA 1
ATOM 6377 C C . PRO A 1 431 ? -57.185 19.922 -35.449 1.00 27.95 415 PRO A C 1
ATOM 6378 O O . PRO A 1 431 ? -57.503 19.688 -36.615 1.00 34.73 415 PRO A O 1
ATOM 6389 N N . ILE A 1 432 ? -56.517 21.003 -35.074 1.00 26.91 416 ILE A N 1
ATOM 6390 C CA . ILE A 1 432 ? -56.043 22.012 -35.999 1.00 32.83 416 ILE A CA 1
ATOM 6391 C C . ILE A 1 432 ? -54.522 22.074 -35.941 1.00 36.23 416 ILE A C 1
ATOM 6392 O O . ILE A 1 432 ? -53.884 21.562 -35.012 1.00 36.25 416 ILE A O 1
ATOM 6408 N N . ASP A 1 433 ? -53.953 22.758 -36.943 1.00 29.65 417 ASP A N 1
ATOM 6409 C CA . ASP A 1 433 ? -52.516 23.007 -37.030 1.00 26.69 417 ASP A CA 1
ATOM 6410 C C . ASP A 1 433 ? -52.292 24.512 -37.110 1.00 21.95 417 ASP A C 1
ATOM 6411 O O . ASP A 1 433 ? -52.615 25.144 -38.123 1.00 24.04 417 ASP A O 1
ATOM 6420 N N . SER A 1 434 ? -51.750 25.095 -36.039 1.00 20.47 418 SER A N 1
ATOM 6421 C CA . SER A 1 434 ? -51.477 26.519 -36.019 1.00 21.16 418 SER A CA 1
ATOM 6422 C C . SER A 1 434 ? -50.099 26.863 -36.557 1.00 20.64 418 SER A C 1
ATOM 6423 O O . SER A 1 434 ? -49.758 28.043 -36.631 1.00 17.48 418 SER A O 1
ATOM 6431 N N . ARG A 1 435 ? -49.296 25.866 -36.934 1.00 19.30 419 ARG A N 1
ATOM 6432 C CA . ARG A 1 435 ? -47.913 26.154 -37.299 1.00 20.46 419 ARG A CA 1
ATOM 6433 C C . ARG A 1 435 ? -47.809 26.960 -38.586 1.00 20.93 419 ARG A C 1
ATOM 6434 O O . ARG A 1 435 ? -47.000 27.894 -38.638 1.00 20.50 419 ARG A O 1
ATOM 6455 N N . PRO A 1 436 ? -48.608 26.695 -39.626 1.00 20.08 420 PRO A N 1
ATOM 6456 C CA . PRO A 1 436 ? -48.516 27.561 -40.818 1.00 19.84 420 PRO A CA 1
ATOM 6457 C C . PRO A 1 436 ? -48.762 29.033 -40.539 1.00 20.99 420 PRO A C 1
ATOM 6458 O O . PRO A 1 436 ? -48.002 29.873 -41.026 1.00 20.41 420 PRO A O 1
ATOM 6469 N N . ALA A 1 437 ? -49.805 29.381 -39.780 1.00 17.81 421 ALA A N 1
ATOM 6470 C CA . ALA A 1 437 ? -50.083 30.778 -39.486 1.00 16.76 421 ALA A CA 1
ATOM 6471 C C . ALA A 1 437 ? -48.974 31.386 -38.633 1.00 17.52 421 ALA A C 1
ATOM 6472 O O . ALA A 1 437 ? -48.598 32.541 -38.829 1.00 16.88 421 ALA A O 1
ATOM 6479 N N . ALA A 1 438 ? -48.458 30.632 -37.668 1.00 17.05 422 ALA A N 1
ATOM 6480 C CA . ALA A 1 438 ? -47.369 31.129 -36.829 1.00 16.38 422 ALA A CA 1
ATOM 6481 C C . ALA A 1 438 ? -46.123 31.398 -37.663 1.00 17.43 422 ALA A C 1
ATOM 6482 O O . ALA A 1 438 ? -45.429 32.395 -37.454 1.00 16.23 422 ALA A O 1
ATOM 6489 N N . ASP A 1 439 ? -45.847 30.531 -38.639 1.00 18.23 423 ASP A N 1
ATOM 6490 C CA . ASP A 1 439 ? -44.723 30.766 -39.531 1.00 17.97 423 ASP A CA 1
ATOM 6491 C C . ASP A 1 439 ? -44.926 32.021 -40.369 1.00 19.31 423 ASP A C 1
ATOM 6492 O O . ASP A 1 439 ? -43.982 32.794 -40.569 1.00 21.28 423 ASP A O 1
ATOM 6501 N N . ALA A 1 440 ? -46.151 32.264 -40.853 1.00 17.13 424 ALA A N 1
ATOM 6502 C CA . ALA A 1 440 ? -46.398 33.477 -41.616 1.00 19.04 424 ALA A CA 1
ATOM 6503 C C . ALA A 1 440 ? -46.184 34.710 -40.749 1.00 17.76 424 ALA A C 1
ATOM 6504 O O . ALA A 1 440 ? -45.683 35.737 -41.222 1.00 18.99 424 ALA A O 1
ATOM 6511 N N . ILE A 1 441 ? -46.621 34.641 -39.486 1.00 16.87 425 ILE A N 1
ATOM 6512 C CA . ILE A 1 441 ? -46.457 35.761 -38.573 1.00 15.35 425 ILE A CA 1
ATOM 6513 C C . ILE A 1 441 ? -44.979 36.042 -38.366 1.00 17.66 425 ILE A C 1
ATOM 6514 O O . ILE A 1 441 ? -44.536 37.193 -38.422 1.00 18.86 425 ILE A O 1
ATOM 6530 N N . TYR A 1 442 ? -44.211 34.991 -38.088 1.00 19.45 426 TYR A N 1
ATOM 6531 C CA . TYR A 1 442 ? -42.799 35.178 -37.785 1.00 19.73 426 TYR A CA 1
ATOM 6532 C C . TYR A 1 442 ? -42.044 35.718 -38.997 1.00 20.93 426 TYR A C 1
ATOM 6533 O O . TYR A 1 442 ? -41.154 36.569 -38.849 1.00 24.42 426 TYR A O 1
ATOM 6551 N N . ARG A 1 443 ? -42.386 35.247 -40.196 1.00 20.48 427 ARG A N 1
ATOM 6552 C CA . ARG A 1 443 ? -41.750 35.782 -41.396 1.00 20.73 427 ARG A CA 1
ATOM 6553 C C . ARG A 1 443 ? -42.087 37.253 -41.593 1.00 23.65 427 ARG A C 1
ATOM 6554 O O . ARG A 1 443 ? -41.212 38.055 -41.946 1.00 25.44 427 ARG A O 1
ATOM 6575 N N . GLN A 1 444 ? -43.351 37.622 -41.383 1.00 20.05 428 GLN A N 1
ATOM 6576 C CA . GLN A 1 444 ? -43.734 39.024 -41.467 1.00 19.59 428 GLN A CA 1
ATOM 6577 C C . GLN A 1 444 ? -42.970 39.848 -40.438 1.00 21.91 428 GLN A C 1
ATOM 6578 O O . GLN A 1 444 ? -42.489 40.954 -40.724 1.00 23.44 428 GLN A O 1
ATOM 6592 N N . TRP A 1 445 ? -42.846 39.318 -39.236 1.00 19.79 429 TRP A N 1
ATOM 6593 C CA . TRP A 1 445 ? -42.075 39.950 -38.182 1.00 24.51 429 TRP A CA 1
ATOM 6594 C C . TRP A 1 445 ? -40.654 40.220 -38.621 1.00 25.07 429 TRP A C 1
ATOM 6595 O O . TRP A 1 445 ? -40.118 41.314 -38.406 1.00 26.27 429 TRP A O 1
ATOM 6616 N N . CYS A 1 446 ? -40.017 39.233 -39.216 1.00 27.03 430 CYS A N 1
ATOM 6617 C CA . CYS A 1 446 ? -38.598 39.373 -39.515 1.00 30.37 430 CYS A CA 1
ATOM 6618 C C . CYS A 1 446 ? -38.347 40.216 -40.759 1.00 37.68 430 CYS A C 1
ATOM 6619 O O . CYS A 1 446 ? -37.192 40.563 -41.019 1.00 44.93 430 CYS A O 1
ATOM 6627 N N . SER A 1 447 ? -39.381 40.518 -41.538 1.00 32.93 431 SER A N 1
ATOM 6628 C CA . SER A 1 447 ? -39.220 41.256 -42.792 1.00 38.47 431 SER A CA 1
ATOM 6629 C C . SER A 1 447 ? -38.910 42.739 -42.573 1.00 35.71 431 SER A C 1
ATOM 6630 O O . SER A 1 447 ? -39.210 43.302 -41.515 1.00 45.46 431 SER A O 1
ATOM 6638 N N . SER B 1 23 ? -72.374 6.971 38.769 1.00 47.44 7 SER B N 1
ATOM 6639 C CA . SER B 1 23 ? -71.152 7.764 38.673 1.00 38.67 7 SER B CA 1
ATOM 6640 C C . SER B 1 23 ? -71.466 9.243 38.414 1.00 37.14 7 SER B C 1
ATOM 6641 O O . SER B 1 23 ? -70.656 10.110 38.711 1.00 42.96 7 SER B O 1
ATOM 6649 N N . LEU B 1 24 ? -72.632 9.516 37.821 1.00 31.89 8 LEU B N 1
ATOM 6650 C CA . LEU B 1 24 ? -73.123 10.893 37.741 1.00 25.70 8 LEU B CA 1
ATOM 6651 C C . LEU B 1 24 ? -73.838 11.291 39.022 1.00 21.97 8 LEU B C 1
ATOM 6652 O O . LEU B 1 24 ? -73.807 12.463 39.438 1.00 20.94 8 LEU B O 1
ATOM 6668 N N . GLY B 1 25 ? -74.508 10.330 39.643 1.00 21.04 9 GLY B N 1
ATOM 6669 C CA . GLY B 1 25 ? -75.297 10.629 40.813 1.00 19.88 9 GLY B CA 1
ATOM 6670 C C . GLY B 1 25 ? -76.433 11.588 40.506 1.00 17.87 9 GLY B C 1
ATOM 6671 O O . GLY B 1 25 ? -76.987 11.612 39.417 1.00 18.39 9 GLY B O 1
ATOM 6675 N N . ASN B 1 26 ? -76.794 12.390 41.510 1.00 17.79 10 ASN B N 1
ATOM 6676 C CA . ASN B 1 26 ? -77.824 13.396 41.326 1.00 18.58 10 ASN B CA 1
ATOM 6677 C C . ASN B 1 26 ? -77.181 14.613 40.663 1.00 14.02 10 ASN B C 1
ATOM 6678 O O . ASN B 1 26 ? -76.111 15.054 41.091 1.00 15.89 10 ASN B O 1
ATOM 6689 N N . VAL B 1 27 ? -77.824 15.130 39.625 1.00 13.99 11 VAL B N 1
ATOM 6690 C CA . VAL B 1 27 ? -77.239 16.163 38.775 1.00 14.65 11 VAL B CA 1
ATOM 6691 C C . VAL B 1 27 ? -78.056 17.436 38.902 1.00 16.81 11 VAL B C 1
ATOM 6692 O O . VAL B 1 27 ? -79.269 17.411 38.671 1.00 16.90 11 VAL B O 1
ATOM 6705 N N . LEU B 1 28 ? -77.378 18.547 39.196 1.00 15.01 12 LEU B N 1
ATOM 6706 C CA . LEU B 1 28 ? -77.982 19.872 39.213 1.00 15.31 12 LEU B CA 1
ATOM 6707 C C . LEU B 1 28 ? -77.568 20.654 37.976 1.00 13.41 12 LEU B C 1
ATOM 6708 O O . LEU B 1 28 ? -76.372 20.904 37.753 1.00 15.25 12 LEU B O 1
ATOM 6724 N N . LEU B 1 29 ? -78.554 21.023 37.168 1.00 15.24 13 LEU B N 1
ATOM 6725 C CA . LEU B 1 29 ? -78.358 21.884 36.008 1.00 15.33 13 LEU B CA 1
ATOM 6726 C C . LEU B 1 29 ? -78.486 23.332 36.461 1.00 17.28 13 LEU B C 1
ATOM 6727 O O . LEU B 1 29 ? -79.528 23.730 36.997 1.00 17.42 13 LEU B O 1
ATOM 6743 N N . VAL B 1 30 ? -77.416 24.100 36.312 1.00 13.91 14 VAL B N 1
ATOM 6744 C CA . VAL B 1 30 ? -77.425 25.511 36.706 1.00 13.01 14 VAL B CA 1
ATOM 6745 C C . VAL B 1 30 ? -77.640 26.331 35.444 1.00 17.28 14 VAL B C 1
ATOM 6746 O O . VAL B 1 30 ? -76.796 26.337 34.537 1.00 16.14 14 VAL B O 1
ATOM 6759 N N . GLY B 1 31 ? -78.785 27.009 35.379 1.00 17.27 15 GLY B N 1
ATOM 6760 C CA . GLY B 1 31 ? -79.172 27.738 34.201 1.00 18.38 15 GLY B CA 1
ATOM 6761 C C . GLY B 1 31 ? -80.061 26.881 33.340 1.00 19.02 15 GLY B C 1
ATOM 6762 O O . GLY B 1 31 ? -79.560 26.164 32.464 1.00 21.42 15 GLY B O 1
ATOM 6766 N N . LEU B 1 32 ? -81.376 26.894 33.607 1.00 17.17 16 LEU B N 1
ATOM 6767 C CA . LEU B 1 32 ? -82.320 25.984 32.954 1.00 17.53 16 LEU B CA 1
ATOM 6768 C C . LEU B 1 32 ? -82.859 26.644 31.684 1.00 19.71 16 LEU B C 1
ATOM 6769 O O . LEU B 1 32 ? -83.997 27.141 31.626 1.00 19.61 16 LEU B O 1
ATOM 6785 N N . GLY B 1 33 ? -82.027 26.614 30.636 1.00 19.17 17 GLY B N 1
ATOM 6786 C CA . GLY B 1 33 ? -82.393 27.088 29.319 1.00 19.24 17 GLY B CA 1
ATOM 6787 C C . GLY B 1 33 ? -82.253 26.017 28.248 1.00 17.70 17 GLY B C 1
ATOM 6788 O O . GLY B 1 33 ? -82.368 24.826 28.539 1.00 20.74 17 GLY B O 1
ATOM 6792 N N . ALA B 1 34 ? -82.008 26.454 27.009 1.00 18.82 18 ALA B N 1
ATOM 6793 C CA . ALA B 1 34 ? -81.949 25.518 25.878 1.00 20.23 18 ALA B CA 1
ATOM 6794 C C . ALA B 1 34 ? -80.869 24.455 26.069 1.00 19.77 18 ALA B C 1
ATOM 6795 O O . ALA B 1 34 ? -81.124 23.250 25.906 1.00 17.95 18 ALA B O 1
ATOM 6802 N N . VAL B 1 35 ? -79.646 24.888 26.371 1.00 19.84 19 VAL B N 1
ATOM 6803 C CA . VAL B 1 35 ? -78.546 23.944 26.585 1.00 18.66 19 VAL B CA 1
ATOM 6804 C C . VAL B 1 35 ? -78.912 22.926 27.656 1.00 17.99 19 VAL B C 1
ATOM 6805 O O . VAL B 1 35 ? -78.714 21.720 27.490 1.00 17.08 19 VAL B O 1
ATOM 6818 N N . ALA B 1 36 ? -79.441 23.402 28.801 1.00 17.68 20 ALA B N 1
ATOM 6819 C CA . ALA B 1 36 ? -79.771 22.503 29.888 1.00 18.56 20 ALA B CA 1
ATOM 6820 C C . ALA B 1 36 ? -80.784 21.440 29.482 1.00 15.42 20 ALA B C 1
ATOM 6821 O O . ALA B 1 36 ? -80.718 20.310 29.975 1.00 17.75 20 ALA B O 1
ATOM 6828 N N . ILE B 1 37 ? -81.734 21.765 28.598 1.00 19.08 21 ILE B N 1
ATOM 6829 C CA . ILE B 1 37 ? -82.764 20.792 28.255 1.00 17.65 21 ILE B CA 1
ATOM 6830 C C . ILE B 1 37 ? -82.176 19.691 27.379 1.00 17.34 21 ILE B C 1
ATOM 6831 O O . ILE B 1 37 ? -82.432 18.509 27.596 1.00 18.94 21 ILE B O 1
ATOM 6847 N N . GLN B 1 38 ? -81.315 20.053 26.436 1.00 18.21 22 GLN B N 1
ATOM 6848 C CA . GLN B 1 38 ? -80.574 19.036 25.685 1.00 18.29 22 GLN B CA 1
ATOM 6849 C C . GLN B 1 38 ? -79.714 18.175 26.608 1.00 17.54 22 GLN B C 1
ATOM 6850 O O . GLN B 1 38 ? -79.745 16.938 26.540 1.00 17.65 22 GLN B O 1
ATOM 6864 N N . VAL B 1 39 ? -78.959 18.805 27.518 1.00 15.62 23 VAL B N 1
ATOM 6865 C CA . VAL B 1 39 ? -78.105 18.022 28.412 1.00 17.90 23 VAL B CA 1
ATOM 6866 C C . VAL B 1 39 ? -78.936 17.074 29.277 1.00 16.13 23 VAL B C 1
ATOM 6867 O O . VAL B 1 39 ? -78.568 15.906 29.475 1.00 17.50 23 VAL B O 1
ATOM 6880 N N . ALA B 1 40 ? -80.089 17.544 29.793 1.00 17.58 24 ALA B N 1
ATOM 6881 C CA . ALA B 1 40 ? -80.920 16.700 30.636 1.00 18.04 24 ALA B CA 1
ATOM 6882 C C . ALA B 1 40 ? -81.327 15.416 29.916 1.00 17.99 24 ALA B C 1
ATOM 6883 O O . ALA B 1 40 ? -81.326 14.339 30.513 1.00 18.56 24 ALA B O 1
ATOM 6890 N N . LEU B 1 41 ? -81.710 15.527 28.642 1.00 18.81 25 LEU B N 1
ATOM 6891 C CA . LEU B 1 41 ? -82.156 14.339 27.923 1.00 21.55 25 LEU B CA 1
ATOM 6892 C C . LEU B 1 41 ? -80.982 13.409 27.648 1.00 20.13 25 LEU B C 1
ATOM 6893 O O . LEU B 1 41 ? -81.111 12.179 27.742 1.00 20.38 25 LEU B O 1
ATOM 6909 N N . ASP B 1 42 ? -79.815 13.972 27.333 1.00 19.32 26 ASP B N 1
ATOM 6910 C CA . ASP B 1 42 ? -78.630 13.134 27.166 1.00 20.91 26 ASP B CA 1
ATOM 6911 C C . ASP B 1 42 ? -78.254 12.436 28.469 1.00 18.85 26 ASP B C 1
ATOM 6912 O O . ASP B 1 42 ? -77.866 11.260 28.475 1.00 19.51 26 ASP B O 1
ATOM 6921 N N . LEU B 1 43 ? -78.367 13.145 29.604 1.00 17.82 27 LEU B N 1
ATOM 6922 C CA . LEU B 1 43 ? -78.145 12.513 30.894 1.00 20.13 27 LEU B CA 1
ATOM 6923 C C . LEU B 1 43 ? -79.121 11.376 31.168 1.00 18.38 27 LEU B C 1
ATOM 6924 O O . LEU B 1 43 ? -78.743 10.342 31.738 1.00 21.11 27 LEU B O 1
ATOM 6940 N N . ARG B 1 44 ? -80.390 11.572 30.821 1.00 20.66 28 ARG B N 1
ATOM 6941 C CA . ARG B 1 44 ? -81.381 10.543 31.092 1.00 23.20 28 ARG B CA 1
ATOM 6942 C C . ARG B 1 44 ? -81.148 9.323 30.213 1.00 24.80 28 ARG B C 1
ATOM 6943 O O . ARG B 1 44 ? -81.327 8.192 30.672 1.00 27.47 28 ARG B O 1
ATOM 6964 N N . ARG B 1 45 ? -80.756 9.538 28.949 1.00 22.07 29 ARG B N 1
ATOM 6965 C CA . ARG B 1 45 ? -80.414 8.404 28.082 1.00 20.95 29 ARG B CA 1
ATOM 6966 C C . ARG B 1 45 ? -79.290 7.573 28.691 1.00 22.77 29 ARG B C 1
ATOM 6967 O O . ARG B 1 45 ? -79.336 6.338 28.681 1.00 25.69 29 ARG B O 1
ATOM 6988 N N . HIS B 1 46 ? -78.274 8.234 29.241 1.00 19.28 30 HIS B N 1
ATOM 6989 C CA . HIS B 1 46 ? -77.140 7.526 29.819 1.00 20.45 30 HIS B CA 1
ATOM 6990 C C . HIS B 1 46 ? -77.528 6.823 31.108 1.00 23.89 30 HIS B C 1
ATOM 6991 O O . HIS B 1 46 ? -77.218 5.638 31.309 1.00 21.86 30 HIS B O 1
ATOM 7005 N N . GLY B 1 47 ? -78.182 7.552 32.018 1.00 23.67 31 GLY B N 1
ATOM 7006 C CA . GLY B 1 47 ? -78.496 7.017 33.319 1.00 24.04 31 GLY B CA 1
ATOM 7007 C C . GLY B 1 47 ? -77.939 7.906 34.412 1.00 22.39 31 GLY B C 1
ATOM 7008 O O . GLY B 1 47 ? -76.724 8.002 34.601 1.00 27.62 31 GLY B O 1
ATOM 7012 N N . ALA B 1 48 ? -78.824 8.528 35.180 1.00 23.36 32 ALA B N 1
ATOM 7013 C CA . ALA B 1 48 ? -78.399 9.397 36.267 1.00 24.40 32 ALA B CA 1
ATOM 7014 C C . ALA B 1 48 ? -79.406 9.259 37.397 1.00 26.61 32 ALA B C 1
ATOM 7015 O O . ALA B 1 48 ? -80.407 8.539 37.292 1.00 26.01 32 ALA B O 1
ATOM 7022 N N . GLY B 1 49 ? -79.128 9.946 38.500 1.00 25.90 33 GLY B N 1
ATOM 7023 C CA . GLY B 1 49 ? -80.048 9.945 39.618 1.00 23.21 33 GLY B CA 1
ATOM 7024 C C . GLY B 1 49 ? -81.091 11.030 39.472 1.00 21.64 33 GLY B C 1
ATOM 7025 O O . GLY B 1 49 ? -81.634 11.246 38.382 1.00 26.30 33 GLY B O 1
ATOM 7029 N N . ARG B 1 50 ? -81.369 11.715 40.580 1.00 22.56 34 ARG B N 1
ATOM 7030 C CA . ARG B 1 50 ? -82.290 12.833 40.562 1.00 22.24 34 ARG B CA 1
ATOM 7031 C C . ARG B 1 50 ? -81.767 13.934 39.666 1.00 21.69 34 ARG B C 1
ATOM 7032 O O . ARG B 1 50 ? -80.560 14.152 39.554 1.00 22.44 34 ARG B O 1
ATOM 7053 N N . LEU B 1 51 ? -82.696 14.646 39.057 1.00 19.89 35 LEU B N 1
ATOM 7054 C CA . LEU B 1 51 ? -82.355 15.781 38.212 1.00 19.07 35 LEU B CA 1
ATOM 7055 C C . LEU B 1 51 ? -82.949 17.041 38.821 1.00 22.53 35 LEU B C 1
ATOM 7056 O O . LEU B 1 51 ? -84.165 17.123 39.053 1.00 19.91 35 LEU B O 1
ATOM 7072 N N . GLY B 1 52 ? -82.092 18.019 39.120 1.00 18.12 36 GLY B N 1
ATOM 7073 C CA . GLY B 1 52 ? -82.519 19.285 39.677 1.00 18.37 36 GLY B CA 1
ATOM 7074 C C . GLY B 1 52 ? -82.055 20.421 38.784 1.00 20.17 36 GLY B C 1
ATOM 7075 O O . GLY B 1 52 ? -81.189 20.248 37.912 1.00 16.96 36 GLY B O 1
ATOM 7079 N N . ALA B 1 53 ? -82.630 21.603 39.004 1.00 17.00 37 ALA B N 1
ATOM 7080 C CA . ALA B 1 53 ? -82.169 22.771 38.296 1.00 16.04 37 ALA B CA 1
ATOM 7081 C C . ALA B 1 53 ? -82.207 23.982 39.212 1.00 17.50 37 ALA B C 1
ATOM 7082 O O . ALA B 1 53 ? -83.023 24.068 40.134 1.00 18.72 37 ALA B O 1
ATOM 7089 N N . LEU B 1 54 ? -81.292 24.900 38.939 1.00 16.67 38 LEU B N 1
ATOM 7090 C CA . LEU B 1 54 ? -81.180 26.208 39.589 1.00 16.22 38 LEU B CA 1
ATOM 7091 C C . LEU B 1 54 ? -81.221 27.257 38.492 1.00 20.33 38 LEU B C 1
ATOM 7092 O O . LEU B 1 54 ? -80.353 27.280 37.623 1.00 18.20 38 LEU B O 1
ATOM 7108 N N . ASN B 1 55 ? -82.230 28.126 38.527 1.00 16.85 39 ASN B N 1
ATOM 7109 C CA . ASN B 1 55 ? -82.351 29.224 37.584 1.00 16.59 39 ASN B CA 1
ATOM 7110 C C . ASN B 1 55 ? -82.592 30.491 38.386 1.00 17.07 39 ASN B C 1
ATOM 7111 O O . ASN B 1 55 ? -83.539 30.535 39.171 1.00 16.53 39 ASN B O 1
ATOM 7122 N N . HIS B 1 56 ? -81.773 31.514 38.159 1.00 16.17 40 HIS B N 1
ATOM 7123 C CA . HIS B 1 56 ? -81.853 32.707 39.023 1.00 18.70 40 HIS B CA 1
ATOM 7124 C C . HIS B 1 56 ? -83.177 33.443 38.806 1.00 22.15 40 HIS B C 1
ATOM 7125 O O . HIS B 1 56 ? -83.864 33.259 37.788 1.00 17.21 40 HIS B O 1
ATOM 7139 N N . PRO B 1 57 ? -83.584 34.244 39.786 1.00 20.39 41 PRO B N 1
ATOM 7140 C CA . PRO B 1 57 ? -84.893 34.910 39.701 1.00 23.57 41 PRO B CA 1
ATOM 7141 C C . PRO B 1 57 ? -85.027 35.763 38.452 1.00 18.03 41 PRO B C 1
ATOM 7142 O O . PRO B 1 57 ? -84.047 36.302 37.933 1.00 21.34 41 PRO B O 1
ATOM 7153 N N . GLY B 1 58 ? -86.261 35.862 37.983 1.00 23.54 42 GLY B N 1
ATOM 7154 C CA . GLY B 1 58 ? -86.558 36.538 36.737 1.00 25.41 42 GLY B CA 1
ATOM 7155 C C . GLY B 1 58 ? -87.853 36.016 36.151 1.00 17.53 42 GLY B C 1
ATOM 7156 O O . GLY B 1 58 ? -88.480 35.072 36.674 1.00 21.61 42 GLY B O 1
ATOM 7160 N N . ARG B 1 59 ? -88.242 36.642 35.024 1.00 25.68 43 ARG B N 1
ATOM 7161 C CA . ARG B 1 59 ? -89.476 36.238 34.353 1.00 21.94 43 ARG B CA 1
ATOM 7162 C C . ARG B 1 59 ? -89.416 34.796 33.870 1.00 21.02 43 ARG B C 1
ATOM 7163 O O . ARG B 1 59 ? -90.400 34.055 33.980 1.00 22.75 43 ARG B O 1
ATOM 7167 N N . ARG B 1 60 ? -88.265 34.356 33.367 1.00 23.41 44 ARG B N 1
ATOM 7168 C CA . ARG B 1 60 ? -88.182 32.971 32.921 1.00 23.17 44 ARG B CA 1
ATOM 7169 C C . ARG B 1 60 ? -88.420 32.005 34.081 1.00 18.22 44 ARG B C 1
ATOM 7170 O O . ARG B 1 60 ? -89.181 31.030 33.958 1.00 21.78 44 ARG B O 1
ATOM 7191 N N . SER B 1 61 ? -87.795 32.272 35.242 1.00 21.29 45 SER B N 1
ATOM 7192 C CA . SER B 1 61 ? -88.037 31.417 36.400 1.00 20.03 45 SER B CA 1
ATOM 7193 C C . SER B 1 61 ? -89.502 31.434 36.825 1.00 18.80 45 SER B C 1
ATOM 7194 O O . SER B 1 61 ? -90.061 30.396 37.198 1.00 20.09 45 SER B O 1
ATOM 7202 N N . GLN B 1 62 ? -90.153 32.595 36.762 1.00 20.46 46 GLN B N 1
ATOM 7203 C CA . GLN B 1 62 ? -91.579 32.622 37.081 1.00 23.24 46 GLN B CA 1
ATOM 7204 C C . GLN B 1 62 ? -92.378 31.720 36.143 1.00 20.99 46 GLN B C 1
ATOM 7205 O O . GLN B 1 62 ? -93.231 30.940 36.605 1.00 22.29 46 GLN B O 1
ATOM 7219 N N . ARG B 1 63 ? -92.075 31.763 34.835 1.00 23.08 47 ARG B N 1
ATOM 7220 C CA . ARG B 1 63 ? -92.791 30.926 33.878 1.00 22.93 47 ARG B CA 1
ATOM 7221 C C . ARG B 1 63 ? -92.496 29.455 34.102 1.00 20.90 47 ARG B C 1
ATOM 7222 O O . ARG B 1 63 ? -93.399 28.612 34.037 1.00 23.58 47 ARG B O 1
ATOM 7243 N N . ILE B 1 64 ? -91.229 29.126 34.408 1.00 22.68 48 ILE B N 1
ATOM 7244 C CA . ILE B 1 64 ? -90.880 27.740 34.705 1.00 20.81 48 ILE B CA 1
ATOM 7245 C C . ILE B 1 64 ? -91.653 27.238 35.915 1.00 19.59 48 ILE B C 1
ATOM 7246 O O . ILE B 1 64 ? -92.180 26.115 35.913 1.00 22.28 48 ILE B O 1
ATOM 7262 N N . ALA B 1 65 ? -91.685 28.034 36.992 1.00 20.94 49 ALA B N 1
ATOM 7263 C CA . ALA B 1 65 ? -92.356 27.604 38.205 1.00 18.62 49 ALA B CA 1
ATOM 7264 C C . ALA B 1 65 ? -93.837 27.340 37.959 1.00 21.58 49 ALA B C 1
ATOM 7265 O O . ALA B 1 65 ? -94.395 26.354 38.473 1.00 23.12 49 ALA B O 1
ATOM 7272 N N . GLU B 1 66 ? -94.491 28.213 37.188 1.00 23.43 50 GLU B N 1
ATOM 7273 C CA . GLU B 1 66 ? -95.895 27.983 36.879 1.00 22.76 50 GLU B CA 1
ATOM 7274 C C . GLU B 1 66 ? -96.059 26.755 35.990 1.00 22.29 50 GLU B C 1
ATOM 7275 O O . GLU B 1 66 ? -96.974 25.946 36.195 1.00 25.57 50 GLU B O 1
ATOM 7287 N N . ALA B 1 67 ? -95.172 26.588 35.009 1.00 22.88 51 ALA B N 1
ATOM 7288 C CA . ALA B 1 67 ? -95.275 25.436 34.121 1.00 23.79 51 ALA B CA 1
ATOM 7289 C C . ALA B 1 67 ? -95.103 24.141 34.896 1.00 22.67 51 ALA B C 1
ATOM 7290 O O . ALA B 1 67 ? -95.867 23.185 34.727 1.00 24.00 51 ALA B O 1
ATOM 7297 N N . LEU B 1 68 ? -94.098 24.089 35.771 1.00 21.75 52 LEU B N 1
ATOM 7298 C CA . LEU B 1 68 ? -93.921 22.914 36.605 1.00 22.26 52 LEU B CA 1
ATOM 7299 C C . LEU B 1 68 ? -95.150 22.663 37.478 1.00 22.41 52 LEU B C 1
ATOM 7300 O O . LEU B 1 68 ? -95.561 21.516 37.661 1.00 25.40 52 LEU B O 1
ATOM 7316 N N . ALA B 1 69 ? -95.751 23.726 38.024 1.00 23.00 53 ALA B N 1
ATOM 7317 C CA . ALA B 1 69 ? -96.940 23.564 38.854 1.00 23.70 53 ALA B CA 1
ATOM 7318 C C . ALA B 1 69 ? -98.091 22.940 38.075 1.00 22.66 53 ALA B C 1
ATOM 7319 O O . ALA B 1 69 ? -98.899 22.197 38.650 1.00 26.41 53 ALA B O 1
ATOM 7326 N N . ARG B 1 70 ? -98.173 23.219 36.778 1.00 23.32 54 ARG B N 1
ATOM 7327 C CA . ARG B 1 70 ? -99.213 22.696 35.901 1.00 29.16 54 ARG B CA 1
ATOM 7328 C C . ARG B 1 70 ? -98.818 21.381 35.236 1.00 28.73 54 ARG B C 1
ATOM 7329 O O . ARG B 1 70 ? -99.466 20.974 34.266 1.00 32.02 54 ARG B O 1
ATOM 7333 N N . GLY B 1 71 ? -97.768 20.727 35.722 1.00 28.46 55 GLY B N 1
ATOM 7334 C CA . GLY B 1 71 ? -97.411 19.394 35.290 1.00 29.09 55 GLY B CA 1
ATOM 7335 C C . GLY B 1 71 ? -96.352 19.293 34.213 1.00 32.07 55 GLY B C 1
ATOM 7336 O O . GLY B 1 71 ? -96.140 18.190 33.684 1.00 28.99 55 GLY B O 1
ATOM 7340 N N . ALA B 1 72 ? -95.684 20.383 33.866 1.00 23.79 56 ALA B N 1
ATOM 7341 C CA . ALA B 1 72 ? -94.770 20.350 32.739 1.00 27.71 56 ALA B CA 1
ATOM 7342 C C . ALA B 1 72 ? -93.520 19.537 33.059 1.00 29.39 56 ALA B C 1
ATOM 7343 O O . ALA B 1 72 ? -93.138 19.320 34.220 1.00 26.99 56 ALA B O 1
ATOM 7350 N N . CYS B 1 73 ? -92.884 19.074 31.992 1.00 28.66 57 CYS B N 1
ATOM 7351 C CA . CYS B 1 73 ? -91.611 18.379 32.066 1.00 30.68 57 CYS B CA 1
ATOM 7352 C C . CYS B 1 73 ? -90.681 19.004 31.038 1.00 25.13 57 CYS B C 1
ATOM 7353 O O . CYS B 1 73 ? -91.076 19.851 30.237 1.00 26.44 57 CYS B O 1
ATOM 7361 N N . LEU B 1 74 ? -89.413 18.613 31.098 1.00 22.17 58 LEU B N 1
ATOM 7362 C CA . LEU B 1 74 ? -88.446 19.047 30.106 1.00 21.30 58 LEU B CA 1
ATOM 7363 C C . LEU B 1 74 ? -88.716 18.285 28.824 1.00 24.67 58 LEU B C 1
ATOM 7364 O O . LEU B 1 74 ? -88.814 17.055 28.839 1.00 25.43 58 LEU B O 1
ATOM 7380 N N . GLN B 1 75 ? -88.833 19.016 27.725 1.00 24.85 59 GLN B N 1
ATOM 7381 C CA . GLN B 1 75 ? -89.251 18.454 26.441 1.00 28.50 59 GLN B CA 1
ATOM 7382 C C . GLN B 1 75 ? -88.239 18.834 25.373 1.00 24.64 59 GLN B C 1
ATOM 7383 O O . GLN B 1 75 ? -88.077 20.018 25.055 1.00 26.76 59 GLN B O 1
ATOM 7397 N N . LEU B 1 76 ? -87.593 17.833 24.789 1.00 26.60 60 LEU B N 1
ATOM 7398 C CA . LEU B 1 76 ? -86.642 18.059 23.718 1.00 23.11 60 LEU B CA 1
ATOM 7399 C C . LEU B 1 76 ? -87.232 17.521 22.423 1.00 24.15 60 LEU B C 1
ATOM 7400 O O . LEU B 1 76 ? -87.737 16.395 22.388 1.00 29.81 60 LEU B O 1
ATOM 7416 N N . GLU B 1 77 ? -87.176 18.330 21.385 1.00 29.72 61 GLU B N 1
ATOM 7417 C CA . GLU B 1 77 ? -87.550 17.906 20.047 1.00 31.71 61 GLU B CA 1
ATOM 7418 C C . GLU B 1 77 ? -86.319 17.997 19.166 1.00 33.55 61 GLU B C 1
ATOM 7419 O O . GLU B 1 77 ? -85.609 19.011 19.184 1.00 26.76 61 GLU B O 1
ATOM 7431 N N . GLY B 1 78 ? -86.047 16.915 18.445 1.00 33.61 62 GLY B N 1
ATOM 7432 C CA . GLY B 1 78 ? -85.001 16.891 17.438 1.00 39.84 62 GLY B CA 1
ATOM 7433 C C . GLY B 1 78 ? -85.623 17.179 16.084 1.00 44.29 62 GLY B C 1
ATOM 7434 O O . GLY B 1 78 ? -86.706 16.686 15.770 1.00 44.65 62 GLY B O 1
ATOM 7438 N N . GLN B 1 79 ? -84.937 17.995 15.297 1.00 47.02 63 GLN B N 1
ATOM 7439 C CA . GLN B 1 79 ? -85.455 18.455 14.016 1.00 50.08 63 GLN B CA 1
ATOM 7440 C C . GLN B 1 79 ? -84.895 17.601 12.883 1.00 53.88 63 GLN B C 1
ATOM 7441 O O . GLN B 1 79 ? -83.678 17.396 12.788 1.00 53.65 63 GLN B O 1
ATOM 7455 N N . GLY B 1 80 ? -85.797 17.085 12.051 1.00 58.69 64 GLY B N 1
ATOM 7456 C CA . GLY B 1 80 ? -85.405 16.371 10.837 1.00 54.73 64 GLY B CA 1
ATOM 7457 C C . GLY B 1 80 ? -84.688 15.070 11.154 1.00 60.67 64 GLY B C 1
ATOM 7458 O O . GLY B 1 80 ? -85.243 14.121 11.735 1.00 55.15 64 GLY B O 1
ATOM 7459 N N . GLN B 1 81 ? -83.425 14.998 10.715 1.00 57.54 65 GLN B N 1
ATOM 7460 C CA . GLN B 1 81 ? -82.621 13.800 10.939 1.00 54.49 65 GLN B CA 1
ATOM 7461 C C . GLN B 1 81 ? -82.329 13.567 12.413 1.00 59.90 65 GLN B C 1
ATOM 7462 O O . GLN B 1 81 ? -81.992 12.441 12.798 1.00 56.00 65 GLN B O 1
ATOM 7468 N N . HIS B 1 82 ? -82.446 14.601 13.241 1.00 51.92 66 HIS B N 1
ATOM 7469 C CA . HIS B 1 82 ? -82.255 14.475 14.679 1.00 48.35 66 HIS B CA 1
ATOM 7470 C C . HIS B 1 82 ? -83.556 14.185 15.414 1.00 51.61 66 HIS B C 1
ATOM 7471 O O . HIS B 1 82 ? -83.586 14.265 16.646 1.00 47.61 66 HIS B O 1
ATOM 7485 N N . ARG B 1 83 ? -84.613 13.809 14.688 1.00 44.34 67 ARG B N 1
ATOM 7486 C CA . ARG B 1 83 ? -85.895 13.508 15.319 1.00 49.93 67 ARG B CA 1
ATOM 7487 C C . ARG B 1 83 ? -85.734 12.528 16.471 1.00 45.56 67 ARG B C 1
ATOM 7488 O O . ARG B 1 83 ? -86.450 12.608 17.477 1.00 46.60 67 ARG B O 1
ATOM 7509 N N . TRP B 1 84 ? -84.803 11.578 16.331 1.00 39.74 68 TRP B N 1
ATOM 7510 C CA . TRP B 1 84 ? -84.554 10.536 17.317 1.00 43.56 68 TRP B CA 1
ATOM 7511 C C . TRP B 1 84 ? -84.006 11.068 18.637 1.00 45.43 68 TRP B C 1
ATOM 7512 O O . TRP B 1 84 ? -83.984 10.316 19.619 1.00 44.70 68 TRP B O 1
ATOM 7533 N N . LEU B 1 85 ? -83.551 12.325 18.688 1.00 48.15 69 LEU B N 1
ATOM 7534 C CA . LEU B 1 85 ? -83.168 12.918 19.961 1.00 48.97 69 LEU B CA 1
ATOM 7535 C C . LEU B 1 85 ? -84.372 13.318 20.811 1.00 40.13 69 LEU B C 1
ATOM 7536 O O . LEU B 1 85 ? -84.197 13.688 21.975 1.00 37.63 69 LEU B O 1
ATOM 7552 N N . SER B 1 86 ? -85.577 13.295 20.249 1.00 38.36 70 SER B N 1
ATOM 7553 C CA . SER B 1 86 ? -86.736 13.840 20.945 1.00 37.44 70 SER B CA 1
ATOM 7554 C C . SER B 1 86 ? -87.064 12.998 22.171 1.00 41.88 70 SER B C 1
ATOM 7555 O O . SER B 1 86 ? -86.961 11.767 22.143 1.00 38.97 70 SER B O 1
ATOM 7563 N N . GLY B 1 87 ? -87.450 13.666 23.258 1.00 31.20 71 GLY B N 1
ATOM 7564 C CA . GLY B 1 87 ? -87.812 12.955 24.471 1.00 30.81 71 GLY B CA 1
ATOM 7565 C C . GLY B 1 87 ? -88.234 13.920 25.559 1.00 27.52 71 GLY B C 1
ATOM 7566 O O . GLY B 1 87 ? -88.082 15.142 25.430 1.00 27.99 71 GLY B O 1
ATOM 7570 N N . ASN B 1 88 ? -88.762 13.334 26.637 1.00 30.06 72 ASN B N 1
ATOM 7571 C CA . ASN B 1 88 ? -89.225 14.057 27.816 1.00 28.13 72 ASN B CA 1
ATOM 7572 C C . ASN B 1 88 ? -88.451 13.601 29.047 1.00 30.06 72 ASN B C 1
ATOM 7573 O O . ASN B 1 88 ? -88.085 12.431 29.175 1.00 28.54 72 ASN B O 1
ATOM 7584 N N . ALA B 1 89 ? -88.243 14.527 29.983 1.00 26.77 73 ALA B N 1
ATOM 7585 C CA . ALA B 1 89 ? -87.574 14.221 31.238 1.00 30.80 73 ALA B CA 1
ATOM 7586 C C . ALA B 1 89 ? -88.237 15.009 32.358 1.00 23.81 73 ALA B C 1
ATOM 7587 O O . ALA B 1 89 ? -88.472 16.212 32.214 1.00 26.90 73 ALA B O 1
ATOM 7594 N N . ALA B 1 90 ? -88.548 14.332 33.457 1.00 25.54 74 ALA B N 1
ATOM 7595 C CA . ALA B 1 90 ? -89.114 15.010 34.612 1.00 24.15 74 ALA B CA 1
ATOM 7596 C C . ALA B 1 90 ? -88.026 15.790 35.330 1.00 27.36 74 ALA B C 1
ATOM 7597 O O . ALA B 1 90 ? -86.871 15.353 35.401 1.00 26.02 74 ALA B O 1
ATOM 7604 N N . LEU B 1 91 ? -88.399 16.935 35.875 1.00 26.58 75 LEU B N 1
ATOM 7605 C CA . LEU B 1 91 ? -87.526 17.689 36.762 1.00 25.28 75 LEU B CA 1
ATOM 7606 C C . LEU B 1 91 ? -87.915 17.383 38.200 1.00 28.46 75 LEU B C 1
ATOM 7607 O O . LEU B 1 91 ? -89.051 17.637 38.603 1.00 27.19 75 LEU B O 1
ATOM 7623 N N . ASP B 1 92 ? -86.972 16.849 38.971 1.00 23.28 76 ASP B N 1
ATOM 7624 C CA . ASP B 1 92 ? -87.270 16.454 40.340 1.00 23.66 76 ASP B CA 1
ATOM 7625 C C . ASP B 1 92 ? -87.259 17.623 41.317 1.00 25.96 76 ASP B C 1
ATOM 7626 O O . ASP B 1 92 ? -88.010 17.599 42.296 1.00 25.72 76 ASP B O 1
ATOM 7635 N N . VAL B 1 93 ? -86.426 18.629 41.083 1.00 21.72 77 VAL B N 1
ATOM 7636 C CA . VAL B 1 93 ? -86.225 19.741 42.011 1.00 21.79 77 VAL B CA 1
ATOM 7637 C C . VAL B 1 93 ? -85.991 21.002 41.193 1.00 20.34 77 VAL B C 1
ATOM 7638 O O . VAL B 1 93 ? -85.193 20.990 40.256 1.00 20.60 77 VAL B O 1
ATOM 7651 N N . PHE B 1 94 ? -86.636 22.111 41.580 1.00 19.74 78 PHE B N 1
ATOM 7652 C CA . PHE B 1 94 ? -86.375 23.404 40.966 1.00 17.18 78 PHE B CA 1
ATOM 7653 C C . PHE B 1 94 ? -86.143 24.464 42.026 1.00 19.54 78 PHE B C 1
ATOM 7654 O O . PHE B 1 94 ? -86.993 24.668 42.900 1.00 20.56 78 PHE B O 1
ATOM 7671 N N . HIS B 1 95 ? -85.016 25.163 41.904 1.00 17.22 79 HIS B N 1
ATOM 7672 C CA . HIS B 1 95 ? -84.607 26.212 42.812 1.00 17.17 79 HIS B CA 1
ATOM 7673 C C . HIS B 1 95 ? -84.317 27.494 42.039 1.00 18.93 79 HIS B C 1
ATOM 7674 O O . HIS B 1 95 ? -83.839 27.465 40.900 1.00 18.64 79 HIS B O 1
ATOM 7688 N N . GLN B 1 96 ? -84.531 28.628 42.689 1.00 17.59 80 GLN B N 1
ATOM 7689 C CA . GLN B 1 96 ? -84.051 29.907 42.190 1.00 17.75 80 GLN B CA 1
ATOM 7690 C C . GLN B 1 96 ? -82.940 30.499 43.042 1.00 17.52 80 GLN B C 1
ATOM 7691 O O . GLN B 1 96 ? -82.146 31.301 42.539 1.00 18.54 80 GLN B O 1
ATOM 7705 N N . ASP B 1 97 ? -82.865 30.100 44.313 1.00 20.08 81 ASP B N 1
ATOM 7706 C CA . ASP B 1 97 ? -81.988 30.683 45.320 1.00 17.68 81 ASP B CA 1
ATOM 7707 C C . ASP B 1 97 ? -80.868 29.720 45.670 1.00 14.78 81 ASP B C 1
ATOM 7708 O O . ASP B 1 97 ? -81.144 28.637 46.193 1.00 16.94 81 ASP B O 1
ATOM 7717 N N . PRO B 1 98 ? -79.603 30.039 45.368 1.00 17.05 82 PRO B N 1
ATOM 7718 C CA . PRO B 1 98 ? -78.532 29.075 45.660 1.00 15.31 82 PRO B CA 1
ATOM 7719 C C . PRO B 1 98 ? -78.454 28.699 47.120 1.00 18.73 82 PRO B C 1
ATOM 7720 O O . PRO B 1 98 ? -78.041 27.580 47.455 1.00 16.62 82 PRO B O 1
ATOM 7731 N N . ALA B 1 99 ? -78.833 29.610 48.035 1.00 16.56 83 ALA B N 1
ATOM 7732 C CA . ALA B 1 99 ? -78.758 29.291 49.453 1.00 16.96 83 ALA B CA 1
ATOM 7733 C C . ALA B 1 99 ? -79.712 28.182 49.870 1.00 17.00 83 ALA B C 1
ATOM 7734 O O . ALA B 1 99 ? -79.521 27.573 50.927 1.00 18.91 83 ALA B O 1
ATOM 7741 N N . GLU B 1 100 ? -80.705 27.874 49.039 1.00 14.84 84 GLU B N 1
ATOM 7742 C CA . GLU B 1 100 ? -81.678 26.841 49.351 1.00 18.45 84 GLU B CA 1
ATOM 7743 C C . GLU B 1 100 ? -81.208 25.442 48.955 1.00 17.60 84 GLU B C 1
ATOM 7744 O O . GLU B 1 100 ? -81.909 24.469 49.262 1.00 20.46 84 GLU B O 1
ATOM 7756 N N . LEU B 1 101 ? -80.025 25.303 48.344 1.00 17.46 85 LEU B N 1
ATOM 7757 C CA . LEU B 1 101 ? -79.559 23.988 47.922 1.00 16.10 85 LEU B CA 1
ATOM 7758 C C . LEU B 1 101 ? -79.184 23.115 49.105 1.00 17.77 85 LEU B C 1
ATOM 7759 O O . LEU B 1 101 ? -78.432 23.547 49.981 1.00 18.34 85 LEU B O 1
ATOM 7775 N N . ARG B 1 102 ? -79.694 21.888 49.108 1.00 17.62 86 ARG B N 1
ATOM 7776 C CA . ARG B 1 102 ? -79.214 20.858 49.997 1.00 18.46 86 ARG B CA 1
ATOM 7777 C C . ARG B 1 102 ? -77.977 20.184 49.411 1.00 18.07 86 ARG B C 1
ATOM 7778 O O . ARG B 1 102 ? -77.701 20.275 48.204 1.00 18.24 86 ARG B O 1
ATOM 7799 N N . ASP B 1 103 ? -77.228 19.513 50.286 1.00 18.38 87 ASP B N 1
ATOM 7800 C CA . ASP B 1 103 ? -76.002 18.809 49.918 1.00 18.57 87 ASP B CA 1
ATOM 7801 C C . ASP B 1 103 ? -76.359 17.437 49.344 1.00 17.91 87 ASP B C 1
ATOM 7802 O O . ASP B 1 103 ? -75.976 16.400 49.881 1.00 21.30 87 ASP B O 1
ATOM 7811 N N . ASP B 1 104 ? -77.147 17.469 48.263 1.00 18.38 88 ASP B N 1
ATOM 7812 C CA . ASP B 1 104 ? -77.734 16.279 47.669 1.00 19.17 88 ASP B CA 1
ATOM 7813 C C . ASP B 1 104 ? -77.273 16.068 46.228 1.00 17.96 88 ASP B C 1
ATOM 7814 O O . ASP B 1 104 ? -77.898 15.283 45.493 1.00 20.37 88 ASP B O 1
ATOM 7823 N N . TRP B 1 105 ? -76.238 16.784 45.785 1.00 16.15 89 TRP B N 1
ATOM 7824 C CA . TRP B 1 105 ? -75.845 16.844 44.381 1.00 15.49 89 TRP B CA 1
ATOM 7825 C C . TRP B 1 105 ? -74.412 16.388 44.212 1.00 16.34 89 TRP B C 1
ATOM 7826 O O . TRP B 1 105 ? -73.505 16.915 44.853 1.00 19.94 89 TRP B O 1
ATOM 7847 N N . GLN B 1 106 ? -74.218 15.403 43.342 1.00 15.52 90 GLN B N 1
ATOM 7848 C CA . GLN B 1 106 ? -72.886 14.910 43.046 1.00 18.18 90 GLN B CA 1
ATOM 7849 C C . GLN B 1 106 ? -72.271 15.626 41.852 1.00 16.14 90 GLN B C 1
ATOM 7850 O O . GLN B 1 106 ? -71.046 15.739 41.766 1.00 18.16 90 GLN B O 1
ATOM 7864 N N . THR B 1 107 ? -73.093 16.102 40.929 1.00 14.77 91 THR B N 1
ATOM 7865 C CA . THR B 1 107 ? -72.625 16.701 39.683 1.00 14.78 91 THR B CA 1
ATOM 7866 C C . THR B 1 107 ? -73.381 17.992 39.429 1.00 13.89 91 THR B C 1
ATOM 7867 O O . THR B 1 107 ? -74.614 18.005 39.478 1.00 17.18 91 THR B O 1
ATOM 7878 N N . LEU B 1 108 ? -72.643 19.067 39.139 1.00 13.49 92 LEU B N 1
ATOM 7879 C CA . LEU B 1 108 ? -73.220 20.329 38.689 1.00 15.64 92 LEU B CA 1
ATOM 7880 C C . LEU B 1 108 ? -72.828 20.565 37.238 1.00 13.72 92 LEU B C 1
ATOM 7881 O O . LEU B 1 108 ? -71.660 20.378 36.861 1.00 16.96 92 LEU B O 1
ATOM 7897 N N . VAL B 1 109 ? -73.790 21.010 36.431 1.00 14.67 93 VAL B N 1
ATOM 7898 C CA . VAL B 1 109 ? -73.522 21.367 35.041 1.00 15.15 93 VAL B CA 1
ATOM 7899 C C . VAL B 1 109 ? -73.895 22.836 34.854 1.00 16.94 93 VAL B C 1
ATOM 7900 O O . VAL B 1 109 ? -75.063 23.211 35.041 1.00 17.37 93 VAL B O 1
ATOM 7913 N N . LEU B 1 110 ? -72.925 23.654 34.467 1.00 13.91 94 LEU B N 1
ATOM 7914 C CA . LEU B 1 110 ? -73.163 25.092 34.282 1.00 14.33 94 LEU B CA 1
ATOM 7915 C C . LEU B 1 110 ? -73.575 25.341 32.836 1.00 17.19 94 LEU B C 1
ATOM 7916 O O . LEU B 1 110 ? -72.741 25.244 31.918 1.00 17.74 94 LEU B O 1
ATOM 7932 N N . CYS B 1 111 ? -74.860 25.655 32.648 1.00 16.86 95 CYS B N 1
ATOM 7933 C CA . CYS B 1 111 ? -75.497 25.895 31.361 1.00 17.13 95 CYS B CA 1
ATOM 7934 C C . CYS B 1 111 ? -75.875 27.366 31.205 1.00 16.81 95 CYS B C 1
ATOM 7935 O O . CYS B 1 111 ? -76.783 27.704 30.435 1.00 20.56 95 CYS B O 1
ATOM 7943 N N . VAL B 1 112 ? -75.217 28.242 31.951 1.00 19.67 96 VAL B N 1
ATOM 7944 C CA . VAL B 1 112 ? -75.442 29.676 31.873 1.00 18.75 96 VAL B CA 1
ATOM 7945 C C . VAL B 1 112 ? -74.438 30.268 30.889 1.00 19.38 96 VAL B C 1
ATOM 7946 O O . VAL B 1 112 ? -73.492 29.578 30.475 1.00 18.91 96 VAL B O 1
ATOM 7959 N N . PRO B 1 113 ? -74.576 31.536 30.491 1.00 20.20 97 PRO B N 1
ATOM 7960 C CA . PRO B 1 113 ? -73.511 32.165 29.697 1.00 22.53 97 PRO B CA 1
ATOM 7961 C C . PRO B 1 113 ? -72.177 32.080 30.419 1.00 18.36 97 PRO B C 1
ATOM 7962 O O . PRO B 1 113 ? -72.092 32.251 31.639 1.00 18.98 97 PRO B O 1
ATOM 7973 N N . ALA B 1 114 ? -71.110 31.846 29.654 1.00 21.26 98 ALA B N 1
ATOM 7974 C CA . ALA B 1 114 ? -69.796 31.667 30.268 1.00 22.26 98 ALA B CA 1
ATOM 7975 C C . ALA B 1 114 ? -69.343 32.894 31.053 1.00 22.81 98 ALA B C 1
ATOM 7976 O O . ALA B 1 114 ? -68.606 32.759 32.039 1.00 21.78 98 ALA B O 1
ATOM 7983 N N . ASP B 1 115 ? -69.766 34.100 30.648 1.00 19.80 99 ASP B N 1
ATOM 7984 C CA . ASP B 1 115 ? -69.389 35.278 31.417 1.00 20.89 99 ASP B CA 1
ATOM 7985 C C . ASP B 1 115 ? -69.951 35.236 32.837 1.00 22.86 99 ASP B C 1
ATOM 7986 O O . ASP B 1 115 ? -69.446 35.946 33.722 1.00 23.40 99 ASP B O 1
ATOM 7995 N N . SER B 1 116 ? -70.980 34.431 33.069 1.00 19.33 100 SER B N 1
ATOM 7996 C CA . SER B 1 116 ? -71.573 34.304 34.393 1.00 19.13 100 SER B CA 1
ATOM 7997 C C . SER B 1 116 ? -70.994 33.165 35.229 1.00 19.52 100 SER B C 1
ATOM 7998 O O . SER B 1 116 ? -71.440 32.976 36.359 1.00 18.97 100 SER B O 1
ATOM 8006 N N . TYR B 1 117 ? -70.044 32.382 34.708 1.00 18.78 101 TYR B N 1
ATOM 8007 C CA . TYR B 1 117 ? -69.552 31.236 35.473 1.00 17.98 101 TYR B CA 1
ATOM 8008 C C . TYR B 1 117 ? -68.982 31.660 36.832 1.00 18.56 101 TYR B C 1
ATOM 8009 O O . TYR B 1 117 ? -69.261 31.024 37.862 1.00 18.56 101 TYR B O 1
ATOM 8027 N N . LEU B 1 118 ? -68.160 32.709 36.852 1.00 20.46 102 LEU B N 1
ATOM 8028 C CA . LEU B 1 118 ? -67.536 33.142 38.103 1.00 22.42 102 LEU B CA 1
ATOM 8029 C C . LEU B 1 118 ? -68.601 33.558 39.116 1.00 20.95 102 LEU B C 1
ATOM 8030 O O . LEU B 1 118 ? -68.595 33.098 40.262 1.00 19.69 102 LEU B O 1
ATOM 8046 N N . ASP B 1 119 ? -69.545 34.399 38.691 1.00 21.16 103 ASP B N 1
ATOM 8047 C CA . ASP B 1 119 ? -70.649 34.806 39.561 1.00 20.03 103 ASP B CA 1
ATOM 8048 C C . ASP B 1 119 ? -71.417 33.607 40.103 1.00 19.33 103 ASP B C 1
ATOM 8049 O O . ASP B 1 119 ? -71.785 33.574 41.282 1.00 18.71 103 ASP B O 1
ATOM 8058 N N . VAL B 1 120 ? -71.705 32.626 39.252 1.00 17.48 104 VAL B N 1
ATOM 8059 C CA . VAL B 1 120 ? -72.489 31.485 39.696 1.00 18.23 104 VAL B CA 1
ATOM 8060 C C . VAL B 1 120 ? -71.728 30.723 40.763 1.00 18.66 104 VAL B C 1
ATOM 8061 O O . VAL B 1 120 ? -72.294 30.315 41.793 1.00 17.46 104 VAL B O 1
ATOM 8074 N N . VAL B 1 121 ? -70.437 30.476 40.515 1.00 16.03 105 VAL B N 1
ATOM 8075 C CA . VAL B 1 121 ? -69.639 29.698 41.451 1.00 15.68 105 VAL B CA 1
ATOM 8076 C C . VAL B 1 121 ? -69.470 30.445 42.759 1.00 17.51 105 VAL B C 1
ATOM 8077 O O . VAL B 1 121 ? -69.566 29.838 43.833 1.00 18.22 105 VAL B O 1
ATOM 8090 N N . ARG B 1 122 ? -69.245 31.772 42.699 1.00 17.84 106 ARG B N 1
ATOM 8091 C CA . ARG B 1 122 ? -69.102 32.551 43.930 1.00 18.64 106 ARG B CA 1
ATOM 8092 C C . ARG B 1 122 ? -70.389 32.550 44.754 1.00 20.66 106 ARG B C 1
ATOM 8093 O O . ARG B 1 122 ? -70.353 32.766 45.973 1.00 21.13 106 ARG B O 1
ATOM 8114 N N . GLY B 1 123 ? -71.533 32.372 44.109 1.00 15.71 107 GLY B N 1
ATOM 8115 C CA . GLY B 1 123 ? -72.812 32.431 44.779 1.00 15.58 107 GLY B CA 1
ATOM 8116 C C . GLY B 1 123 ? -73.261 31.163 45.457 1.00 16.98 107 GLY B C 1
ATOM 8117 O O . GLY B 1 123 ? -74.202 31.200 46.253 1.00 17.65 107 GLY B O 1
ATOM 8121 N N . LEU B 1 124 ? -72.648 30.034 45.145 1.00 15.01 108 LEU B N 1
ATOM 8122 C CA . LEU B 1 124 ? -73.061 28.763 45.701 1.00 16.23 108 LEU B CA 1
ATOM 8123 C C . LEU B 1 124 ? -72.490 28.561 47.105 1.00 13.54 108 LEU B C 1
ATOM 8124 O O . LEU B 1 124 ? -71.353 28.968 47.395 1.00 16.52 108 LEU B O 1
ATOM 8140 N N . PRO B 1 125 ? -73.250 27.910 47.993 1.00 16.45 109 PRO B N 1
ATOM 8141 C CA . PRO B 1 125 ? -72.781 27.703 49.389 1.00 16.19 109 PRO B CA 1
ATOM 8142 C C . PRO B 1 125 ? -71.864 26.492 49.510 1.00 17.51 109 PRO B C 1
ATOM 8143 O O . PRO B 1 125 ? -72.206 25.474 50.118 1.00 14.96 109 PRO B O 1
ATOM 8154 N N . TRP B 1 126 ? -70.659 26.620 48.938 1.00 18.61 110 TRP B N 1
ATOM 8155 C CA . TRP B 1 126 ? -69.772 25.467 48.791 1.00 18.49 110 TRP B CA 1
ATOM 8156 C C . TRP B 1 126 ? -69.392 24.826 50.120 1.00 19.87 110 TRP B C 1
ATOM 8157 O O . TRP B 1 126 ? -69.116 23.618 50.163 1.00 20.11 110 TRP B O 1
ATOM 8178 N N . GLU B 1 127 ? -69.356 25.605 51.201 1.00 17.00 111 GLU B N 1
ATOM 8179 C CA . GLU B 1 127 ? -69.017 25.026 52.496 1.00 19.93 111 GLU B CA 1
ATOM 8180 C C . GLU B 1 127 ? -70.038 23.994 52.971 1.00 19.69 111 GLU B C 1
ATOM 8181 O O . GLU B 1 127 ? -69.724 23.195 53.873 1.00 21.23 111 GLU B O 1
ATOM 8193 N N . ARG B 1 128 ? -71.249 23.973 52.396 1.00 17.84 112 ARG B N 1
ATOM 8194 C CA . ARG B 1 128 ? -72.235 22.941 52.690 1.00 17.17 112 ARG B CA 1
ATOM 8195 C C . ARG B 1 128 ? -72.694 22.234 51.415 1.00 18.86 112 ARG B C 1
ATOM 8196 O O . ARG B 1 128 ? -73.841 21.785 51.319 1.00 19.66 112 ARG B O 1
ATOM 8217 N N . LEU B 1 129 ? -71.790 22.133 50.442 1.00 18.12 113 LEU B N 1
ATOM 8218 C CA . LEU B 1 129 ? -71.987 21.334 49.234 1.00 18.06 113 LEU B CA 1
ATOM 8219 C C . LEU B 1 129 ? -70.819 20.373 49.066 1.00 18.49 113 LEU B C 1
ATOM 8220 O O . LEU B 1 129 ? -70.320 20.132 47.959 1.00 17.73 113 LEU B O 1
ATOM 8236 N N . GLY B 1 130 ? -70.389 19.785 50.191 1.00 17.82 114 GLY B N 1
ATOM 8237 C CA . GLY B 1 130 ? -69.260 18.873 50.173 1.00 22.42 114 GLY B CA 1
ATOM 8238 C C . GLY B 1 130 ? -69.452 17.639 49.315 1.00 21.20 114 GLY B C 1
ATOM 8239 O O . GLY B 1 130 ? -68.463 17.000 48.956 1.00 22.61 114 GLY B O 1
ATOM 8243 N N . GLY B 1 131 ? -70.689 17.289 48.985 1.00 17.71 115 GLY B N 1
ATOM 8244 C CA . GLY B 1 131 ? -70.980 16.143 48.153 1.00 18.87 115 GLY B CA 1
ATOM 8245 C C . GLY B 1 131 ? -70.734 16.337 46.673 1.00 17.73 115 GLY B C 1
ATOM 8246 O O . GLY B 1 131 ? -70.750 15.348 45.922 1.00 16.66 115 GLY B O 1
ATOM 8250 N N . VAL B 1 132 ? -70.540 17.580 46.228 1.00 16.25 116 VAL B N 1
ATOM 8251 C CA . VAL B 1 132 ? -70.293 17.818 44.809 1.00 15.95 116 VAL B CA 1
ATOM 8252 C C . VAL B 1 132 ? -68.923 17.270 44.435 1.00 14.99 116 VAL B C 1
ATOM 8253 O O . VAL B 1 132 ? -67.902 17.643 45.015 1.00 17.99 116 VAL B O 1
ATOM 8266 N N . ARG B 1 133 ? -68.903 16.375 43.463 1.00 16.68 117 ARG B N 1
ATOM 8267 C CA . ARG B 1 133 ? -67.671 15.760 42.998 1.00 17.28 117 ARG B CA 1
ATOM 8268 C C . ARG B 1 133 ? -67.203 16.321 41.661 1.00 17.88 117 ARG B C 1
ATOM 8269 O O . ARG B 1 133 ? -65.993 16.350 41.406 1.00 20.00 117 ARG B O 1
ATOM 8290 N N . THR B 1 134 ? -68.139 16.772 40.816 1.00 17.50 118 THR B N 1
ATOM 8291 C CA . THR B 1 134 ? -67.850 17.201 39.458 1.00 16.01 118 THR B CA 1
ATOM 8292 C C . THR B 1 134 ? -68.626 18.467 39.123 1.00 16.54 118 THR B C 1
ATOM 8293 O O . THR B 1 134 ? -69.830 18.553 39.393 1.00 16.26 118 THR B O 1
ATOM 8304 N N . LEU B 1 135 ? -67.946 19.405 38.460 1.00 14.28 119 LEU B N 1
ATOM 8305 C CA . LEU B 1 135 ? -68.550 20.629 37.938 1.00 15.26 119 LEU B CA 1
ATOM 8306 C C . LEU B 1 135 ? -68.176 20.736 36.469 1.00 16.61 119 LEU B C 1
ATOM 8307 O O . LEU B 1 135 ? -66.983 20.806 36.159 1.00 17.05 119 LEU B O 1
ATOM 8323 N N . LEU B 1 136 ? -69.179 20.716 35.578 1.00 14.59 120 LEU B N 1
ATOM 8324 C CA . LEU B 1 136 ? -68.932 20.762 34.133 1.00 15.45 120 LEU B CA 1
ATOM 8325 C C . LEU B 1 136 ? -69.266 22.142 33.576 1.00 16.26 120 LEU B C 1
ATOM 8326 O O . LEU B 1 136 ? -70.386 22.645 33.747 1.00 15.50 120 LEU B O 1
ATOM 8342 N N . LEU B 1 137 ? -68.313 22.718 32.860 1.00 13.91 121 LEU B N 1
ATOM 8343 C CA . LEU B 1 137 ? -68.462 23.997 32.174 1.00 16.11 121 LEU B CA 1
ATOM 8344 C C . LEU B 1 137 ? -68.721 23.696 30.702 1.00 16.35 121 LEU B C 1
ATOM 8345 O O . LEU B 1 137 ? -67.828 23.230 29.997 1.00 16.69 121 LEU B O 1
ATOM 8361 N N . VAL B 1 138 ? -69.932 23.970 30.233 1.00 15.37 122 VAL B N 1
ATOM 8362 C CA . VAL B 1 138 ? -70.308 23.545 28.884 1.00 15.86 122 VAL B CA 1
ATOM 8363 C C . VAL B 1 138 ? -69.675 24.390 27.787 1.00 20.08 122 VAL B C 1
ATOM 8364 O O . VAL B 1 138 ? -69.417 23.877 26.687 1.00 20.95 122 VAL B O 1
ATOM 8377 N N . SER B 1 139 ? -69.410 25.658 28.029 1.00 23.89 123 SER B N 1
ATOM 8378 C CA . SER B 1 139 ? -68.730 26.494 27.033 1.00 22.17 123 SER B CA 1
ATOM 8379 C C . SER B 1 139 ? -67.560 27.224 27.660 1.00 23.69 123 SER B C 1
ATOM 8380 O O . SER B 1 139 ? -67.628 28.417 27.941 1.00 29.03 123 SER B O 1
ATOM 8388 N N . ALA B 1 140 ? -66.452 26.521 27.833 1.00 21.11 124 ALA B N 1
ATOM 8389 C CA . ALA B 1 140 ? -65.326 27.023 28.610 1.00 20.81 124 ALA B CA 1
ATOM 8390 C C . ALA B 1 140 ? -64.371 27.835 27.733 1.00 30.05 124 ALA B C 1
ATOM 8391 O O . ALA B 1 140 ? -63.807 27.307 26.773 1.00 33.68 124 ALA B O 1
ATOM 8398 N N . PHE B 1 141 ? -64.163 29.101 28.096 1.00 23.36 125 PHE B N 1
ATOM 8399 C CA . PHE B 1 141 ? -63.154 29.959 27.497 1.00 24.49 125 PHE B CA 1
ATOM 8400 C C . PHE B 1 141 ? -61.791 29.684 28.137 1.00 19.62 125 PHE B C 1
ATOM 8401 O O . PHE B 1 141 ? -61.691 29.061 29.194 1.00 19.03 125 PHE B O 1
ATOM 8418 N N . ILE B 1 142 ? -60.723 30.185 27.499 1.00 18.83 126 ILE B N 1
ATOM 8419 C CA . ILE B 1 142 ? -59.364 29.997 28.002 1.00 17.96 126 ILE B CA 1
ATOM 8420 C C . ILE B 1 142 ? -59.274 30.600 29.394 1.00 19.56 126 ILE B C 1
ATOM 8421 O O . ILE B 1 142 ? -59.506 31.800 29.570 1.00 20.50 126 ILE B O 1
ATOM 8437 N N . GLY B 1 143 ? -58.925 29.773 30.381 1.00 19.85 127 GLY B N 1
ATOM 8438 C CA . GLY B 1 143 ? -58.829 30.207 31.758 1.00 19.26 127 GLY B CA 1
ATOM 8439 C C . GLY B 1 143 ? -60.065 29.952 32.590 1.00 18.54 127 GLY B C 1
ATOM 8440 O O . GLY B 1 143 ? -60.026 30.198 33.802 1.00 18.95 127 GLY B O 1
ATOM 8444 N N . ALA B 1 144 ? -61.155 29.479 31.985 1.00 17.39 128 ALA B N 1
ATOM 8445 C CA . ALA B 1 144 ? -62.404 29.298 32.742 1.00 17.00 128 ALA B CA 1
ATOM 8446 C C . ALA B 1 144 ? -62.244 28.284 33.872 1.00 18.77 128 ALA B C 1
ATOM 8447 O O . ALA B 1 144 ? -62.707 28.515 35.002 1.00 16.91 128 ALA B O 1
ATOM 8454 N N . ASN B 1 145 ? -61.607 27.145 33.590 1.00 16.22 129 ASN B N 1
ATOM 8455 C CA . ASN B 1 145 ? -61.384 26.118 34.608 1.00 15.97 129 ASN B CA 1
ATOM 8456 C C . ASN B 1 145 ? -60.632 26.698 35.801 1.00 18.24 129 ASN B C 1
ATOM 8457 O O . ASN B 1 145 ? -61.047 26.530 36.959 1.00 16.72 129 ASN B O 1
ATOM 8468 N N . LEU B 1 146 ? -59.539 27.420 35.535 1.00 17.49 130 LEU B N 1
ATOM 8469 C CA . LEU B 1 146 ? -58.763 28.059 36.591 1.00 16.84 130 LEU B CA 1
ATOM 8470 C C . LEU B 1 146 ? -59.573 29.121 37.335 1.00 18.43 130 LEU B C 1
ATOM 8471 O O . LEU B 1 146 ? -59.433 29.266 38.559 1.00 19.15 130 LEU B O 1
ATOM 8487 N N . LEU B 1 147 ? -60.377 29.904 36.617 1.00 16.96 131 LEU B N 1
ATOM 8488 C CA . LEU B 1 147 ? -61.177 30.955 37.251 1.00 18.23 131 LEU B CA 1
ATOM 8489 C C . LEU B 1 147 ? -62.188 30.352 38.208 1.00 20.47 131 LEU B C 1
ATOM 8490 O O . LEU B 1 147 ? -62.359 30.834 39.335 1.00 19.70 131 LEU B O 1
ATOM 8506 N N . VAL B 1 148 ? -62.875 29.295 37.769 1.00 18.47 132 VAL B N 1
ATOM 8507 C CA . VAL B 1 148 ? -63.857 28.621 38.619 1.00 18.19 132 VAL B CA 1
ATOM 8508 C C . VAL B 1 148 ? -63.182 28.069 39.859 1.00 21.90 132 VAL B C 1
ATOM 8509 O O . VAL B 1 148 ? -63.690 28.222 40.989 1.00 19.67 132 VAL B O 1
ATOM 8522 N N . ARG B 1 149 ? -62.029 27.428 39.685 1.00 16.07 133 ARG B N 1
ATOM 8523 C CA . ARG B 1 149 ? -61.328 26.849 40.821 1.00 16.82 133 ARG B CA 1
ATOM 8524 C C . ARG B 1 149 ? -60.839 27.910 41.785 1.00 17.37 133 ARG B C 1
ATOM 8525 O O . ARG B 1 149 ? -60.763 27.659 42.996 1.00 22.72 133 ARG B O 1
ATOM 8546 N N . SER B 1 150 ? -60.516 29.098 41.292 1.00 19.53 134 SER B N 1
ATOM 8547 C CA . SER B 1 150 ? -60.058 30.147 42.199 1.00 21.15 134 SER B CA 1
ATOM 8548 C C . SER B 1 150 ? -61.158 30.589 43.161 1.00 22.25 134 SER B C 1
ATOM 8549 O O . SER B 1 150 ? -60.853 31.201 44.192 1.00 25.72 134 SER B O 1
ATOM 8557 N N . ALA B 1 151 ? -62.419 30.349 42.817 1.00 19.54 135 ALA B N 1
ATOM 8558 C CA . ALA B 1 151 ? -63.546 30.743 43.647 1.00 22.52 135 ALA B CA 1
ATOM 8559 C C . ALA B 1 151 ? -63.956 29.662 44.631 1.00 23.53 135 ALA B C 1
ATOM 8560 O O . ALA B 1 151 ? -64.818 29.916 45.479 1.00 27.45 135 ALA B O 1
ATOM 8567 N N . LEU B 1 152 ? -63.398 28.468 44.535 1.00 19.24 136 LEU B N 1
ATOM 8568 C CA . LEU B 1 152 ? -63.788 27.373 45.415 1.00 21.39 136 LEU B CA 1
ATOM 8569 C C . LEU B 1 152 ? -63.068 27.486 46.761 1.00 23.38 136 LEU B C 1
ATOM 8570 O O . LEU B 1 152 ? -61.963 28.032 46.834 1.00 26.01 136 LEU B O 1
ATOM 8586 N N . PRO B 1 153 ? -63.679 26.998 47.842 1.00 26.79 137 PRO B N 1
ATOM 8587 C CA . PRO B 1 153 ? -62.993 27.034 49.145 1.00 29.39 137 PRO B CA 1
ATOM 8588 C C . PRO B 1 153 ? -61.830 26.055 49.214 1.00 29.30 137 PRO B C 1
ATOM 8589 O O . PRO B 1 153 ? -61.785 25.040 48.518 1.00 34.60 137 PRO B O 1
ATOM 8600 N N . ALA B 1 154 ? -60.893 26.353 50.129 1.00 41.97 138 ALA B N 1
ATOM 8601 C CA . ALA B 1 154 ? -59.571 25.729 50.071 1.00 44.04 138 ALA B CA 1
ATOM 8602 C C . ALA B 1 154 ? -59.649 24.205 50.069 1.00 43.01 138 ALA B C 1
ATOM 8603 O O . ALA B 1 154 ? -58.941 23.545 49.298 1.00 58.34 138 ALA B O 1
ATOM 8610 N N . GLY B 1 155 ? -60.483 23.623 50.916 1.00 34.94 139 GLY B N 1
ATOM 8611 C CA . GLY B 1 155 ? -60.576 22.178 50.937 1.00 40.08 139 GLY B CA 1
ATOM 8612 C C . GLY B 1 155 ? -61.418 21.539 49.852 1.00 43.89 139 GLY B C 1
ATOM 8613 O O . GLY B 1 155 ? -61.493 20.307 49.794 1.00 41.22 139 GLY B O 1
ATOM 8617 N N . CYS B 1 156 ? -62.044 22.337 48.986 1.00 38.63 140 CYS B N 1
ATOM 8618 C CA . CYS B 1 156 ? -63.016 21.805 48.035 1.00 30.28 140 CYS B CA 1
ATOM 8619 C C . CYS B 1 156 ? -62.388 20.744 47.145 1.00 32.89 140 CYS B C 1
ATOM 8620 O O . CYS B 1 156 ? -61.325 20.959 46.559 1.00 35.69 140 CYS B O 1
ATOM 8628 N N . GLN B 1 157 ? -63.052 19.598 47.028 1.00 29.84 141 GLN B N 1
ATOM 8629 C CA . GLN B 1 157 ? -62.511 18.497 46.241 1.00 36.16 141 GLN B CA 1
ATOM 8630 C C . GLN B 1 157 ? -63.273 18.257 44.937 1.00 29.62 141 GLN B C 1
ATOM 8631 O O . GLN B 1 157 ? -63.077 17.216 44.307 1.00 31.58 141 GLN B O 1
ATOM 8645 N N . ALA B 1 158 ? -64.120 19.198 44.515 1.00 24.91 142 ALA B N 1
ATOM 8646 C CA . ALA B 1 158 ? -64.787 19.070 43.226 1.00 20.27 142 ALA B CA 1
ATOM 8647 C C . ALA B 1 158 ? -63.771 19.124 42.089 1.00 24.42 142 ALA B C 1
ATOM 8648 O O . ALA B 1 158 ? -62.857 19.954 42.082 1.00 24.94 142 ALA B O 1
ATOM 8655 N N . THR B 1 159 ? -63.931 18.220 41.129 1.00 17.85 143 THR B N 1
ATOM 8656 C CA . THR B 1 159 ? -63.199 18.261 39.864 1.00 17.84 143 THR B CA 1
ATOM 8657 C C . THR B 1 159 ? -63.943 19.170 38.895 1.00 16.79 143 THR B C 1
ATOM 8658 O O . THR B 1 159 ? -65.167 19.113 38.812 1.00 17.50 143 THR B O 1
ATOM 8669 N N . VAL B 1 160 ? -63.209 19.993 38.156 1.00 16.20 144 VAL B N 1
ATOM 8670 C CA . VAL B 1 160 ? -63.825 20.921 37.207 1.00 15.20 144 VAL B CA 1
ATOM 8671 C C . VAL B 1 160 ? -63.484 20.439 35.798 1.00 14.87 144 VAL B C 1
ATOM 8672 O O . VAL B 1 160 ? -62.296 20.280 35.477 1.00 15.91 144 VAL B O 1
ATOM 8685 N N . LEU B 1 161 ? -64.524 20.224 34.966 1.00 15.11 145 LEU B N 1
ATOM 8686 C CA . LEU B 1 161 ? -64.375 19.809 33.571 1.00 15.50 145 LEU B CA 1
ATOM 8687 C C . LEU B 1 161 ? -64.663 20.989 32.647 1.00 17.88 145 LEU B C 1
ATOM 8688 O O . LEU B 1 161 ? -65.615 21.742 32.866 1.00 16.09 145 LEU B O 1
ATOM 8704 N N . SER B 1 162 ? -63.840 21.144 31.610 1.00 14.60 146 SER B N 1
ATOM 8705 C CA . SER B 1 162 ? -64.032 22.166 30.575 1.00 15.07 146 SER B CA 1
ATOM 8706 C C . SER B 1 162 ? -64.374 21.518 29.243 1.00 16.32 146 SER B C 1
ATOM 8707 O O . SER B 1 162 ? -63.558 20.764 28.688 1.00 16.89 146 SER B O 1
ATOM 8715 N N . LEU B 1 163 ? -65.569 21.801 28.734 1.00 14.78 147 LEU B N 1
ATOM 8716 C CA . LEU B 1 163 ? -65.954 21.415 27.382 1.00 13.69 147 LEU B CA 1
ATOM 8717 C C . LEU B 1 163 ? -65.606 22.577 26.459 1.00 15.64 147 LEU B C 1
ATOM 8718 O O . LEU B 1 163 ? -65.809 23.741 26.811 1.00 17.68 147 LEU B O 1
ATOM 8734 N N . SER B 1 164 ? -65.094 22.254 25.274 1.00 13.98 148 SER B N 1
ATOM 8735 C CA . SER B 1 164 ? -64.613 23.295 24.372 1.00 14.66 148 SER B CA 1
ATOM 8736 C C . SER B 1 164 ? -65.726 24.227 23.895 1.00 16.99 148 SER B C 1
ATOM 8737 O O . SER B 1 164 ? -65.485 25.417 23.647 1.00 18.92 148 SER B O 1
ATOM 8745 N N . SER B 1 165 ? -66.924 23.700 23.688 1.00 16.54 149 SER B N 1
ATOM 8746 C CA . SER B 1 165 ? -68.080 24.456 23.227 1.00 18.16 149 SER B CA 1
ATOM 8747 C C . SER B 1 165 ? -69.307 23.580 23.418 1.00 17.16 149 SER B C 1
ATOM 8748 O O . SER B 1 165 ? -69.200 22.358 23.587 1.00 16.57 149 SER B O 1
ATOM 8756 N N . TYR B 1 166 ? -70.469 24.221 23.458 1.00 17.97 150 TYR B N 1
ATOM 8757 C CA . TYR B 1 166 ? -71.707 23.475 23.392 1.00 16.25 150 TYR B CA 1
ATOM 8758 C C . TYR B 1 166 ? -71.720 22.683 22.086 1.00 19.92 150 TYR B C 1
ATOM 8759 O O . TYR B 1 166 ? -71.162 23.106 21.062 1.00 19.60 150 TYR B O 1
ATOM 8777 N N . TYR B 1 167 ? -72.344 21.513 22.139 1.00 16.14 151 TYR B N 1
ATOM 8778 C CA . TYR B 1 167 ? -72.194 20.484 21.122 1.00 16.98 151 TYR B CA 1
ATOM 8779 C C . TYR B 1 167 ? -73.367 20.406 20.167 1.00 18.58 151 TYR B C 1
ATOM 8780 O O . TYR B 1 167 ? -73.433 19.469 19.365 1.00 19.52 151 TYR B O 1
ATOM 8798 N N . ALA B 1 168 ? -74.284 21.369 20.224 1.00 19.27 152 ALA B N 1
ATOM 8799 C CA . ALA B 1 168 ? -75.450 21.360 19.360 1.00 21.83 152 ALA B CA 1
ATOM 8800 C C . ALA B 1 168 ? -75.872 22.798 19.076 1.00 19.63 152 ALA B C 1
ATOM 8801 O O . ALA B 1 168 ? -75.166 23.761 19.400 1.00 21.55 152 ALA B O 1
ATOM 8808 N N . ALA B 1 169 ? -77.017 22.926 18.404 1.00 22.82 153 ALA B N 1
ATOM 8809 C CA . ALA B 1 169 ? -77.700 24.198 18.202 1.00 21.76 153 ALA B CA 1
ATOM 8810 C C . ALA B 1 169 ? -79.125 23.979 18.683 1.00 24.03 153 ALA B C 1
ATOM 8811 O O . ALA B 1 169 ? -79.829 23.124 18.147 1.00 22.16 153 ALA B O 1
ATOM 8818 N N . THR B 1 170 ? -79.520 24.687 19.736 1.00 23.18 154 THR B N 1
ATOM 8819 C CA . THR B 1 170 ? -80.736 24.397 20.480 1.00 22.93 154 THR B CA 1
ATOM 8820 C C . THR B 1 170 ? -81.363 25.712 20.910 1.00 20.02 154 THR B C 1
ATOM 8821 O O . THR B 1 170 ? -80.655 26.644 21.289 1.00 26.09 154 THR B O 1
ATOM 8832 N N . LYS B 1 171 ? -82.689 25.802 20.827 1.00 22.25 155 LYS B N 1
ATOM 8833 C CA . LYS B 1 171 ? -83.369 27.002 21.301 1.00 27.36 155 LYS B CA 1
ATOM 8834 C C . LYS B 1 171 ? -84.717 26.641 21.883 1.00 23.09 155 LYS B C 1
ATOM 8835 O O . LYS B 1 171 ? -85.303 25.599 21.575 1.00 25.70 155 LYS B O 1
ATOM 8854 N N . VAL B 1 172 ? -85.141 27.460 22.849 1.00 24.10 156 VAL B N 1
ATOM 8855 C CA . VAL B 1 172 ? -86.495 27.354 23.379 1.00 26.50 156 VAL B CA 1
ATOM 8856 C C . VAL B 1 172 ? -87.422 28.007 22.363 1.00 32.38 156 VAL B C 1
ATOM 8857 O O . VAL B 1 172 ? -87.286 29.193 22.062 1.00 35.54 156 VAL B O 1
ATOM 8870 N N . ILE B 1 173 ? -88.322 27.207 21.795 1.00 30.66 157 ILE B N 1
ATOM 8871 C CA . ILE B 1 173 ? -89.175 27.660 20.702 1.00 43.68 157 ILE B CA 1
ATOM 8872 C C . ILE B 1 173 ? -89.969 28.885 21.138 1.00 39.00 157 ILE B C 1
ATOM 8873 O O . ILE B 1 173 ? -89.851 29.970 20.558 1.00 45.81 157 ILE B O 1
ATOM 8889 N N . ASP B 1 174 ? -90.787 28.704 22.130 1.00 36.81 158 ASP B N 1
ATOM 8890 C CA . ASP B 1 174 ? -91.645 29.741 22.597 1.00 40.36 158 ASP B CA 1
ATOM 8891 C C . ASP B 1 174 ? -91.584 29.899 24.104 1.00 35.27 158 ASP B C 1
ATOM 8892 O O . ASP B 1 174 ? -91.845 28.988 24.783 1.00 37.87 158 ASP B O 1
ATOM 8901 N N . GLU B 1 175 ? -91.358 31.085 24.616 1.00 40.99 159 GLU B N 1
ATOM 8902 C CA . GLU B 1 175 ? -91.301 31.217 26.083 1.00 45.92 159 GLU B CA 1
ATOM 8903 C C . GLU B 1 175 ? -92.580 30.891 26.891 1.00 46.92 159 GLU B C 1
ATOM 8904 O O . GLU B 1 175 ? -92.465 30.697 28.078 1.00 43.86 159 GLU B O 1
ATOM 8916 N N . THR B 1 176 ? -93.768 30.864 26.285 1.00 42.51 160 THR B N 1
ATOM 8917 C CA . THR B 1 176 ? -94.973 30.449 26.924 1.00 39.13 160 THR B CA 1
ATOM 8918 C C . THR B 1 176 ? -94.970 28.952 27.200 1.00 48.16 160 THR B C 1
ATOM 8919 O O . THR B 1 176 ? -95.773 28.499 27.973 1.00 40.39 160 THR B O 1
ATOM 8930 N N . GLN B 1 177 ? -94.106 28.180 26.504 1.00 46.11 161 GLN B N 1
ATOM 8931 C CA . GLN B 1 177 ? -93.862 26.780 26.855 1.00 38.03 161 GLN B CA 1
ATOM 8932 C C . GLN B 1 177 ? -92.383 26.712 27.223 1.00 33.10 161 GLN B C 1
ATOM 8933 O O . GLN B 1 177 ? -91.556 26.263 26.418 1.00 29.03 161 GLN B O 1
ATOM 8947 N N . PRO B 1 178 ? -92.010 27.156 28.424 1.00 30.47 162 PRO B N 1
ATOM 8948 C CA . PRO B 1 178 ? -90.601 27.515 28.665 1.00 29.32 162 PRO B CA 1
ATOM 8949 C C . PRO B 1 178 ? -89.645 26.334 28.712 1.00 26.63 162 PRO B C 1
ATOM 8950 O O . PRO B 1 178 ? -88.432 26.551 28.563 1.00 25.43 162 PRO B O 1
ATOM 8961 N N . LEU B 1 179 ? -90.136 25.113 28.910 1.00 23.90 163 LEU B N 1
ATOM 8962 C CA . LEU B 1 179 ? -89.276 23.946 29.081 1.00 22.52 163 LEU B CA 1
ATOM 8963 C C . LEU B 1 179 ? -89.230 23.062 27.830 1.00 22.18 163 LEU B C 1
ATOM 8964 O O . LEU B 1 179 ? -88.833 21.896 27.915 1.00 24.27 163 LEU B O 1
ATOM 8980 N N . ARG B 1 180 ? -89.647 23.585 26.694 1.00 25.76 164 ARG B N 1
ATOM 8981 C CA . ARG B 1 180 ? -89.676 22.831 25.441 1.00 26.59 164 ARG B CA 1
ATOM 8982 C C . ARG B 1 180 ? -88.672 23.445 24.467 1.00 25.23 164 ARG B C 1
ATOM 8983 O O . ARG B 1 180 ? -88.797 24.605 24.064 1.00 25.09 164 ARG B O 1
ATOM 9004 N N . ALA B 1 181 ? -87.648 22.672 24.119 1.00 27.17 165 ALA B N 1
ATOM 9005 C CA . ALA B 1 181 ? -86.547 23.146 23.311 1.00 25.15 165 ALA B CA 1
ATOM 9006 C C . ALA B 1 181 ? -86.458 22.328 22.028 1.00 21.33 165 ALA B C 1
ATOM 9007 O O . ALA B 1 181 ? -86.891 21.175 21.972 1.00 26.93 165 ALA B O 1
ATOM 9014 N N . LEU B 1 182 ? -85.837 22.942 21.031 1.00 28.11 166 LEU B N 1
ATOM 9015 C CA . LEU B 1 182 ? -85.634 22.356 19.713 1.00 30.68 166 LEU B CA 1
ATOM 9016 C C . LEU B 1 182 ? -84.153 22.369 19.379 1.00 20.84 166 LEU B C 1
ATOM 9017 O O . LEU B 1 182 ? -83.537 23.442 19.307 1.00 22.08 166 LEU B O 1
ATOM 9033 N N . THR B 1 183 ? -83.601 21.190 19.111 1.00 23.06 167 THR B N 1
ATOM 9034 C CA . THR B 1 183 ? -82.232 21.044 18.616 1.00 23.21 167 THR B CA 1
ATOM 9035 C C . THR B 1 183 ? -82.278 20.840 17.106 1.00 22.62 167 THR B C 1
ATOM 9036 O O . THR B 1 183 ? -82.868 19.869 16.632 1.00 26.25 167 THR B O 1
ATOM 9047 N N . LYS B 1 184 ? -81.678 21.769 16.378 1.00 24.49 168 LYS B N 1
ATOM 9048 C CA . LYS B 1 184 ? -81.714 21.747 14.917 1.00 31.23 168 LYS B CA 1
ATOM 9049 C C . LYS B 1 184 ? -80.498 21.056 14.313 1.00 33.47 168 LYS B C 1
ATOM 9050 O O . LYS B 1 184 ? -80.555 20.632 13.148 1.00 30.84 168 LYS B O 1
ATOM 9069 N N . ALA B 1 185 ? -79.411 20.922 15.075 1.00 26.97 169 ALA B N 1
ATOM 9070 C CA . ALA B 1 185 ? -78.162 20.387 14.557 1.00 24.35 169 ALA B CA 1
ATOM 9071 C C . ALA B 1 185 ? -77.275 19.984 15.721 1.00 27.04 169 ALA B C 1
ATOM 9072 O O . ALA B 1 185 ? -77.380 20.541 16.814 1.00 21.84 169 ALA B O 1
ATOM 9079 N N . VAL B 1 186 ? -76.379 19.040 15.451 1.00 21.11 170 VAL B N 1
ATOM 9080 C CA . VAL B 1 186 ? -75.380 18.549 16.395 1.00 21.56 170 VAL B CA 1
ATOM 9081 C C . VAL B 1 186 ? -74.002 18.677 15.752 1.00 23.63 170 VAL B C 1
ATOM 9082 O O . VAL B 1 186 ? -73.836 18.405 14.552 1.00 24.57 170 VAL B O 1
ATOM 9095 N N . LYS B 1 187 ? -73.016 19.103 16.545 1.00 18.98 171 LYS B N 1
ATOM 9096 C CA . LYS B 1 187 ? -71.653 19.240 16.058 1.00 19.62 171 LYS B CA 1
ATOM 9097 C C . LYS B 1 187 ? -71.021 17.880 15.781 1.00 18.99 171 LYS B C 1
ATOM 9098 O O . LYS B 1 187 ? -71.406 16.846 16.334 1.00 22.12 171 LYS B O 1
ATOM 9117 N N . ARG B 1 188 ? -70.000 17.901 14.926 1.00 22.50 172 ARG B N 1
ATOM 9118 C CA . ARG B 1 188 ? -69.222 16.697 14.696 1.00 19.55 172 ARG B CA 1
ATOM 9119 C C . ARG B 1 188 ? -68.388 16.321 15.914 1.00 18.67 172 ARG B C 1
ATOM 9120 O O . ARG B 1 188 ? -68.347 15.152 16.315 1.00 21.60 172 ARG B O 1
ATOM 9141 N N . ARG B 1 189 ? -67.740 17.305 16.528 1.00 18.76 173 ARG B N 1
ATOM 9142 C CA . ARG B 1 189 ? -66.681 17.049 17.491 1.00 21.40 173 ARG B CA 1
ATOM 9143 C C . ARG B 1 189 ? -66.573 18.188 18.492 1.00 18.82 173 ARG B C 1
ATOM 9144 O O . ARG B 1 189 ? -66.664 19.353 18.123 1.00 19.55 173 ARG B O 1
ATOM 9165 N N . VAL B 1 190 ? -66.356 17.831 19.765 1.00 16.43 174 VAL B N 1
ATOM 9166 C CA . VAL B 1 190 ? -65.949 18.779 20.801 1.00 14.51 174 VAL B CA 1
ATOM 9167 C C . VAL B 1 190 ? -64.849 18.119 21.632 1.00 14.98 174 VAL B C 1
ATOM 9168 O O . VAL B 1 190 ? -64.584 16.921 21.509 1.00 17.33 174 VAL B O 1
ATOM 9181 N N . TYR B 1 191 ? -64.245 18.905 22.521 1.00 15.12 175 TYR B N 1
ATOM 9182 C CA . TYR B 1 191 ? -63.080 18.497 23.302 1.00 14.62 175 TYR B CA 1
ATOM 9183 C C . TYR B 1 191 ? -63.367 18.721 24.783 1.00 14.78 175 TYR B C 1
ATOM 9184 O O . TYR B 1 191 ? -64.065 19.667 25.133 1.00 15.01 175 TYR B O 1
ATOM 9202 N N . LEU B 1 192 ? -62.805 17.857 25.637 1.00 14.85 176 LEU B N 1
ATOM 9203 C CA . LEU B 1 192 ? -63.118 17.848 27.067 1.00 13.94 176 LEU B CA 1
ATOM 9204 C C . LEU B 1 192 ? -61.827 17.686 27.855 1.00 15.90 176 LEU B C 1
ATOM 9205 O O . LEU B 1 192 ? -61.109 16.693 27.667 1.00 18.28 176 LEU B O 1
ATOM 9221 N N . GLY B 1 193 ? -61.566 18.617 28.786 1.00 15.12 177 GLY B N 1
ATOM 9222 C CA . GLY B 1 193 ? -60.431 18.506 29.671 1.00 14.55 177 GLY B CA 1
ATOM 9223 C C . GLY B 1 193 ? -60.865 18.639 31.119 1.00 17.98 177 GLY B C 1
ATOM 9224 O O . GLY B 1 193 ? -61.960 19.091 31.415 1.00 17.34 177 GLY B O 1
ATOM 9228 N N . SER B 1 194 ? -59.979 18.225 32.019 1.00 17.20 178 SER B N 1
ATOM 9229 C CA . SER B 1 194 ? -60.306 18.108 33.436 1.00 16.15 178 SER B CA 1
ATOM 9230 C C . SER B 1 194 ? -59.199 18.706 34.290 1.00 18.16 178 SER B C 1
ATOM 9231 O O . SER B 1 194 ? -58.015 18.601 33.968 1.00 20.38 178 SER B O 1
ATOM 9239 N N . SER B 1 195 ? -59.595 19.294 35.426 1.00 16.24 179 SER B N 1
ATOM 9240 C CA . SER B 1 195 ? -58.611 19.772 36.396 1.00 17.56 179 SER B CA 1
ATOM 9241 C C . SER B 1 195 ? -57.872 18.623 37.078 1.00 19.72 179 SER B C 1
ATOM 9242 O O . SER B 1 195 ? -56.807 18.836 37.667 1.00 21.39 179 SER B O 1
ATOM 9250 N N . ARG B 1 196 ? -58.425 17.426 37.046 1.00 16.14 180 ARG B N 1
ATOM 9251 C CA . ARG B 1 196 ? -57.820 16.261 37.646 1.00 23.58 180 ARG B CA 1
ATOM 9252 C C . ARG B 1 196 ? -57.086 15.474 36.584 1.00 29.08 180 ARG B C 1
ATOM 9253 O O . ARG B 1 196 ? -57.716 15.009 35.620 1.00 32.00 180 ARG B O 1
ATOM 9274 N N . PRO B 1 197 ? -55.797 15.256 36.741 1.00 26.68 181 PRO B N 1
ATOM 9275 C CA . PRO B 1 197 ? -55.044 14.547 35.743 1.00 38.19 181 PRO B CA 1
ATOM 9276 C C . PRO B 1 197 ? -55.626 13.184 35.539 1.00 35.28 181 PRO B C 1
ATOM 9277 O O . PRO B 1 197 ? -56.068 12.592 36.477 1.00 35.20 181 PRO B O 1
ATOM 9288 N N . ASP B 1 198 ? -55.670 12.751 34.299 1.00 36.07 182 ASP B N 1
ATOM 9289 C CA . ASP B 1 198 ? -56.129 11.423 33.947 1.00 54.85 182 ASP B CA 1
ATOM 9290 C C . ASP B 1 198 ? -57.506 11.122 34.623 1.00 54.11 182 ASP B C 1
ATOM 9291 O O . ASP B 1 198 ? -57.630 10.227 35.384 1.00 51.05 182 ASP B O 1
ATOM 9296 N N . CYS B 1 199 ? -58.449 12.039 34.464 1.00 57.72 183 CYS B N 1
ATOM 9297 C CA . CYS B 1 199 ? -59.789 12.016 35.100 1.00 56.11 183 CYS B CA 1
ATOM 9298 C C . CYS B 1 199 ? -60.898 11.126 34.520 1.00 53.88 183 CYS B C 1
ATOM 9299 O O . CYS B 1 199 ? -61.056 11.164 33.324 1.00 60.95 183 CYS B O 1
ATOM 9302 N N . PRO B 1 200 ? -61.682 10.441 35.364 1.00 39.62 184 PRO B N 1
ATOM 9303 C CA . PRO B 1 200 ? -62.804 9.524 35.104 1.00 47.47 184 PRO B CA 1
ATOM 9304 C C . PRO B 1 200 ? -64.254 10.017 34.928 1.00 50.44 184 PRO B C 1
ATOM 9305 O O . PRO B 1 200 ? -65.110 9.282 34.468 1.00 37.94 184 PRO B O 1
ATOM 9316 N N . ALA B 1 201 ? -64.545 11.157 35.523 1.00 44.91 185 ALA B N 1
ATOM 9317 C CA . ALA B 1 201 ? -65.753 11.801 35.301 1.00 35.52 185 ALA B CA 1
ATOM 9318 C C . ALA B 1 201 ? -65.598 12.142 33.829 1.00 32.15 185 ALA B C 1
ATOM 9319 O O . ALA B 1 201 ? -66.549 12.240 33.142 1.00 25.95 185 ALA B O 1
ATOM 9326 N N . ARG B 1 202 ? -64.375 12.300 33.364 1.00 32.66 186 ARG B N 1
ATOM 9327 C CA . ARG B 1 202 ? -64.127 12.655 31.983 1.00 25.34 186 ARG B CA 1
ATOM 9328 C C . ARG B 1 202 ? -64.657 11.594 31.014 1.00 30.16 186 ARG B C 1
ATOM 9329 O O . ARG B 1 202 ? -65.299 11.921 30.011 1.00 24.14 186 ARG B O 1
ATOM 9350 N N . GLU B 1 203 ? -64.403 10.307 31.294 1.00 29.82 187 GLU B N 1
ATOM 9351 C CA . GLU B 1 203 ? -64.900 9.278 30.380 1.00 30.15 187 GLU B CA 1
ATOM 9352 C C . GLU B 1 203 ? -66.421 9.156 30.444 1.00 19.80 187 GLU B C 1
ATOM 9353 O O . GLU B 1 203 ? -67.068 8.895 29.418 1.00 23.58 187 GLU B O 1
ATOM 9365 N N . THR B 1 204 ? -66.998 9.370 31.624 1.00 24.27 188 THR B N 1
ATOM 9366 C CA . THR B 1 204 ? -68.446 9.324 31.759 1.00 24.38 188 THR B CA 1
ATOM 9367 C C . THR B 1 204 ? -69.101 10.371 30.866 1.00 22.18 188 THR B C 1
ATOM 9368 O O . THR B 1 204 ? -70.026 10.073 30.101 1.00 20.16 188 THR B O 1
ATOM 9379 N N . TRP B 1 205 ? -68.611 11.613 30.936 1.00 22.65 189 TRP B N 1
ATOM 9380 C CA . TRP B 1 205 ? -69.190 12.683 30.130 1.00 24.70 189 TRP B CA 1
ATOM 9381 C C . TRP B 1 205 ? -68.891 12.506 28.647 1.00 18.53 189 TRP B C 1
ATOM 9382 O O . TRP B 1 205 ? -69.694 12.897 27.800 1.00 19.14 189 TRP B O 1
ATOM 9403 N N . ARG B 1 206 ? -67.769 11.868 28.286 1.00 22.75 190 ARG B N 1
ATOM 9404 C CA . ARG B 1 206 ? -67.582 11.501 26.889 1.00 21.28 190 ARG B CA 1
ATOM 9405 C C . ARG B 1 206 ? -68.735 10.628 26.392 1.00 18.81 190 ARG B C 1
ATOM 9406 O O . ARG B 1 206 ? -69.299 10.860 25.314 1.00 21.18 190 ARG B O 1
ATOM 9427 N N . ARG B 1 207 ? -69.092 9.599 27.168 1.00 16.93 191 ARG B N 1
ATOM 9428 C CA . ARG B 1 207 ? -70.194 8.740 26.773 1.00 18.60 191 ARG B CA 1
ATOM 9429 C C . ARG B 1 207 ? -71.537 9.467 26.809 1.00 17.17 191 ARG B C 1
ATOM 9430 O O . ARG B 1 207 ? -72.335 9.340 25.880 1.00 18.01 191 ARG B O 1
ATOM 9451 N N . VAL B 1 208 ? -71.811 10.232 27.872 1.00 19.88 192 VAL B N 1
ATOM 9452 C CA . VAL B 1 208 ? -73.093 10.930 27.951 1.00 20.30 192 VAL B CA 1
ATOM 9453 C C . VAL B 1 208 ? -73.339 11.739 26.687 1.00 18.43 192 VAL B C 1
ATOM 9454 O O . VAL B 1 208 ? -74.381 11.624 26.040 1.00 18.96 192 VAL B O 1
ATOM 9467 N N . LEU B 1 209 ? -72.383 12.603 26.331 1.00 17.84 193 LEU B N 1
ATOM 9468 C CA . LEU B 1 209 ? -72.590 13.521 25.223 1.00 22.59 193 LEU B CA 1
ATOM 9469 C C . LEU B 1 209 ? -72.580 12.790 23.891 1.00 21.56 193 LEU B C 1
ATOM 9470 O O . LEU B 1 209 ? -73.276 13.194 22.954 1.00 23.62 193 LEU B O 1
ATOM 9486 N N . ALA B 1 210 ? -71.868 11.665 23.805 1.00 22.85 194 ALA B N 1
ATOM 9487 C CA . ALA B 1 210 ? -71.868 10.873 22.586 1.00 20.66 194 ALA B CA 1
ATOM 9488 C C . ALA B 1 210 ? -73.259 10.372 22.198 1.00 19.94 194 ALA B C 1
ATOM 9489 O O . ALA B 1 210 ? -73.497 10.083 21.024 1.00 21.84 194 ALA B O 1
ATOM 9496 N N . GLY B 1 211 ? -74.182 10.255 23.151 1.00 21.24 195 GLY B N 1
ATOM 9497 C CA . GLY B 1 211 ? -75.537 9.864 22.814 1.00 25.55 195 GLY B CA 1
ATOM 9498 C C . GLY B 1 211 ? -76.235 10.808 21.858 1.00 21.19 195 GLY B C 1
ATOM 9499 O O . GLY B 1 211 ? -77.193 10.404 21.186 1.00 23.59 195 GLY B O 1
ATOM 9503 N N . SER B 1 212 ? -75.773 12.061 21.772 1.00 20.48 196 SER B N 1
ATOM 9504 C CA . SER B 1 212 ? -76.317 13.021 20.832 1.00 19.06 196 SER B CA 1
ATOM 9505 C C . SER B 1 212 ? -75.754 12.839 19.433 1.00 20.80 196 SER B C 1
ATOM 9506 O O . SER B 1 212 ? -76.272 13.427 18.474 1.00 24.28 196 SER B O 1
ATOM 9514 N N . GLY B 1 213 ? -74.692 12.063 19.303 1.00 19.66 197 GLY B N 1
ATOM 9515 C CA . GLY B 1 213 ? -74.011 11.905 18.034 1.00 22.64 197 GLY B CA 1
ATOM 9516 C C . GLY B 1 213 ? -72.709 12.667 17.917 1.00 26.78 197 GLY B C 1
ATOM 9517 O O . GLY B 1 213 ? -71.981 12.476 16.932 1.00 24.56 197 GLY B O 1
ATOM 9521 N N . VAL B 1 214 ? -72.389 13.527 18.869 1.00 19.51 198 VAL B N 1
ATOM 9522 C CA . VAL B 1 214 ? -71.122 14.245 18.818 1.00 17.79 198 VAL B CA 1
ATOM 9523 C C . VAL B 1 214 ? -70.009 13.318 19.281 1.00 19.59 198 VAL B C 1
ATOM 9524 O O . VAL B 1 214 ? -70.218 12.438 20.126 1.00 22.29 198 VAL B O 1
ATOM 9537 N N . GLU B 1 215 ? -68.821 13.492 18.696 1.00 19.16 199 GLU B N 1
ATOM 9538 C CA . GLU B 1 215 ? -67.606 12.844 19.174 1.00 18.59 199 GLU B CA 1
ATOM 9539 C C . GLU B 1 215 ? -66.950 13.756 20.206 1.00 17.53 199 GLU B C 1
ATOM 9540 O O . GLU B 1 215 ? -66.639 14.903 19.900 1.00 18.59 199 GLU B O 1
ATOM 9552 N N . VAL B 1 216 ? -66.757 13.261 21.420 1.00 19.35 200 VAL B N 1
ATOM 9553 C CA . VAL B 1 216 ? -66.051 14.001 22.451 1.00 20.04 200 VAL B CA 1
ATOM 9554 C C . VAL B 1 216 ? -64.623 13.488 22.467 1.00 19.16 200 VAL B C 1
ATOM 9555 O O . VAL B 1 216 ? -64.393 12.287 22.644 1.00 21.37 200 VAL B O 1
ATOM 9568 N N . VAL B 1 217 ? -63.668 14.389 22.273 1.00 17.76 201 VAL B N 1
ATOM 9569 C CA . VAL B 1 217 ? -62.248 14.050 22.280 1.00 17.61 201 VAL B CA 1
ATOM 9570 C C . VAL B 1 217 ? -61.668 14.480 23.627 1.00 16.54 201 VAL B C 1
ATOM 9571 O O . VAL B 1 217 ? -61.547 15.690 23.884 1.00 17.20 201 VAL B O 1
ATOM 9584 N N . PRO B 1 218 ? -61.310 13.554 24.509 1.00 18.69 202 PRO B N 1
ATOM 9585 C CA . PRO B 1 218 ? -60.660 13.971 25.751 1.00 16.29 202 PRO B CA 1
ATOM 9586 C C . PRO B 1 218 ? -59.240 14.458 25.510 1.00 17.90 202 PRO B C 1
ATOM 9587 O O . PRO B 1 218 ? -58.489 13.874 24.724 1.00 20.66 202 PRO B O 1
ATOM 9598 N N . LEU B 1 219 ? -58.897 15.562 26.167 1.00 18.52 203 LEU B N 1
ATOM 9599 C CA . LEU B 1 219 ? -57.567 16.146 26.122 1.00 15.62 203 LEU B CA 1
ATOM 9600 C C . LEU B 1 219 ? -56.980 16.227 27.523 1.00 17.20 203 LEU B C 1
ATOM 9601 O O . LEU B 1 219 ? -57.693 16.158 28.538 1.00 17.38 203 LEU B O 1
ATOM 9617 N N . ALA B 1 220 ? -55.657 16.373 27.577 1.00 17.41 204 ALA B N 1
ATOM 9618 C CA . ALA B 1 220 ? -54.943 16.134 28.821 1.00 18.81 204 ALA B CA 1
ATOM 9619 C C . ALA B 1 220 ? -55.033 17.293 29.803 1.00 20.12 204 ALA B C 1
ATOM 9620 O O . ALA B 1 220 ? -54.763 17.091 30.999 1.00 20.97 204 ALA B O 1
ATOM 9627 N N . THR B 1 221 ? -55.383 18.493 29.354 1.00 17.58 205 THR B N 1
ATOM 9628 C CA . THR B 1 221 ? -55.558 19.605 30.278 1.00 21.00 205 THR B CA 1
ATOM 9629 C C . THR B 1 221 ? -56.795 20.406 29.889 1.00 18.81 205 THR B C 1
ATOM 9630 O O . THR B 1 221 ? -57.245 20.362 28.739 1.00 17.17 205 THR B O 1
ATOM 9641 N N . PRO B 1 222 ? -57.364 21.157 30.837 1.00 17.32 206 PRO B N 1
ATOM 9642 C CA . PRO B 1 222 ? -58.529 21.989 30.495 1.00 19.37 206 PRO B CA 1
ATOM 9643 C C . PRO B 1 222 ? -58.230 23.022 29.445 1.00 16.69 206 PRO B C 1
ATOM 9644 O O . PRO B 1 222 ? -59.096 23.308 28.606 1.00 16.67 206 PRO B O 1
ATOM 9655 N N . GLU B 1 223 ? -57.029 23.620 29.490 1.00 17.84 207 GLU B N 1
ATOM 9656 C CA . GLU B 1 223 ? -56.733 24.728 28.600 1.00 18.72 207 GLU B CA 1
ATOM 9657 C C . GLU B 1 223 ? -56.629 24.244 27.161 1.00 17.26 207 GLU B C 1
ATOM 9658 O O . GLU B 1 223 ? -56.911 25.008 26.230 1.00 17.75 207 GLU B O 1
ATOM 9670 N N . ALA B 1 224 ? -56.213 22.991 26.970 1.00 16.27 208 ALA B N 1
ATOM 9671 C CA . ALA B 1 224 ? -56.197 22.415 25.631 1.00 14.99 208 ALA B CA 1
ATOM 9672 C C . ALA B 1 224 ? -57.602 22.364 25.040 1.00 15.49 208 ALA B C 1
ATOM 9673 O O . ALA B 1 224 ? -57.797 22.649 23.847 1.00 17.11 208 ALA B O 1
ATOM 9680 N N . ALA B 1 225 ? -58.605 22.013 25.851 1.00 14.23 209 ALA B N 1
ATOM 9681 C CA . ALA B 1 225 ? -59.980 22.033 25.379 1.00 13.59 209 ALA B CA 1
ATOM 9682 C C . ALA B 1 225 ? -60.503 23.461 25.215 1.00 15.06 209 ALA B C 1
ATOM 9683 O O . ALA B 1 225 ? -61.155 23.776 24.213 1.00 17.28 209 ALA B O 1
ATOM 9690 N N . GLU B 1 226 ? -60.197 24.351 26.167 1.00 15.50 210 GLU B N 1
ATOM 9691 C CA . GLU B 1 226 ? -60.665 25.728 26.098 1.00 18.26 210 GLU B CA 1
ATOM 9692 C C . GLU B 1 226 ? -60.129 26.454 24.868 1.00 19.72 210 GLU B C 1
ATOM 9693 O O . GLU B 1 226 ? -60.784 27.367 24.353 1.00 19.92 210 GLU B O 1
ATOM 9705 N N . GLY B 1 227 ? -58.973 26.039 24.369 1.00 17.75 211 GLY B N 1
ATOM 9706 C CA . GLY B 1 227 ? -58.374 26.661 23.203 1.00 20.95 211 GLY B CA 1
ATOM 9707 C C . GLY B 1 227 ? -58.939 26.197 21.893 1.00 20.25 211 GLY B C 1
ATOM 9708 O O . GLY B 1 227 ? -58.493 26.636 20.828 1.00 18.40 211 GLY B O 1
ATOM 9712 N N . ARG B 1 228 ? -59.921 25.306 21.930 1.00 16.11 212 ARG B N 1
ATOM 9713 C CA . ARG B 1 228 ? -60.532 24.739 20.732 1.00 14.64 212 ARG B CA 1
ATOM 9714 C C . ARG B 1 228 ? -61.992 25.176 20.577 1.00 14.99 212 ARG B C 1
ATOM 9715 O O . ARG B 1 228 ? -62.866 24.364 20.330 1.00 19.23 212 ARG B O 1
ATOM 9736 N N . ASN B 1 229 ? -62.287 26.460 20.750 1.00 25.28 213 ASN B N 1
ATOM 9737 C CA . ASN B 1 229 ? -63.616 26.978 20.441 1.00 25.58 213 ASN B CA 1
ATOM 9738 C C . ASN B 1 229 ? -63.541 27.903 19.234 1.00 24.01 213 ASN B C 1
ATOM 9739 O O . ASN B 1 229 ? -62.818 28.905 19.254 1.00 25.50 213 ASN B O 1
ATOM 9750 N N . VAL B 1 230 ? -64.313 27.590 18.192 1.00 24.26 214 VAL B N 1
ATOM 9751 C CA . VAL B 1 230 ? -64.212 28.324 16.939 1.00 26.26 214 VAL B CA 1
ATOM 9752 C C . VAL B 1 230 ? -64.507 29.804 17.145 1.00 22.24 214 VAL B C 1
ATOM 9753 O O . VAL B 1 230 ? -63.906 30.657 16.486 1.00 20.34 214 VAL B O 1
ATOM 9766 N N . THR B 1 231 ? -65.440 30.146 18.047 1.00 18.99 215 THR B N 1
ATOM 9767 C CA . THR B 1 231 ? -65.877 31.539 18.136 1.00 18.30 215 THR B CA 1
ATOM 9768 C C . THR B 1 231 ? -64.725 32.451 18.538 1.00 17.41 215 THR B C 1
ATOM 9769 O O . THR B 1 231 ? -64.621 33.585 18.057 1.00 16.99 215 THR B O 1
ATOM 9780 N N . THR B 1 232 ? -63.833 31.975 19.410 1.00 17.18 216 THR B N 1
ATOM 9781 C CA . THR B 1 232 ? -62.722 32.807 19.831 1.00 16.44 216 THR B CA 1
ATOM 9782 C C . THR B 1 232 ? -61.892 33.254 18.632 1.00 15.70 216 THR B C 1
ATOM 9783 O O . THR B 1 232 ? -61.445 34.405 18.560 1.00 17.09 216 THR B O 1
ATOM 9794 N N . TYR B 1 233 ? -61.682 32.345 17.683 1.00 14.65 217 TYR B N 1
ATOM 9795 C CA . TYR B 1 233 ? -60.822 32.627 16.541 1.00 14.25 217 TYR B CA 1
ATOM 9796 C C . TYR B 1 233 ? -61.540 33.384 15.426 1.00 14.38 217 TYR B C 1
ATOM 9797 O O . TYR B 1 233 ? -60.881 34.027 14.610 1.00 16.55 217 TYR B O 1
ATOM 9815 N N . VAL B 1 234 ? -62.861 33.260 15.319 1.00 15.12 218 VAL B N 1
ATOM 9816 C CA . VAL B 1 234 ? -63.615 33.773 14.174 1.00 14.89 218 VAL B CA 1
ATOM 9817 C C . VAL B 1 234 ? -64.432 35.001 14.544 1.00 14.29 218 VAL B C 1
ATOM 9818 O O . VAL B 1 234 ? -64.415 36.011 13.828 1.00 14.16 218 VAL B O 1
ATOM 9831 N N . HIS B 1 235 ? -65.166 34.937 15.657 1.00 16.19 219 HIS B N 1
ATOM 9832 C CA . HIS B 1 235 ? -65.992 36.084 16.014 1.00 13.69 219 HIS B CA 1
ATOM 9833 C C . HIS B 1 235 ? -65.138 37.313 16.334 1.00 13.00 219 HIS B C 1
ATOM 9834 O O . HIS B 1 235 ? -65.522 38.450 16.020 1.00 16.33 219 HIS B O 1
ATOM 9848 N N . SER B 1 236 ? -63.989 37.115 16.980 1.00 13.97 220 SER B N 1
ATOM 9849 C CA . SER B 1 236 ? -63.137 38.248 17.327 1.00 18.02 220 SER B CA 1
ATOM 9850 C C . SER B 1 236 ? -62.727 39.062 16.111 1.00 16.14 220 SER B C 1
ATOM 9851 O O . SER B 1 236 ? -63.006 40.269 16.072 1.00 17.94 220 SER B O 1
ATOM 9859 N N . PRO B 1 237 ? -62.075 38.490 15.092 1.00 14.13 221 PRO B N 1
ATOM 9860 C CA . PRO B 1 237 ? -61.680 39.320 13.948 1.00 12.71 221 PRO B CA 1
ATOM 9861 C C . PRO B 1 237 ? -62.832 39.807 13.079 1.00 14.82 221 PRO B C 1
ATOM 9862 O O . PRO B 1 237 ? -62.733 40.910 12.522 1.00 19.07 221 PRO B O 1
ATOM 9873 N N . PHE B 1 238 ? -63.898 39.022 12.916 1.00 13.93 222 PHE B N 1
ATOM 9874 C CA . PHE B 1 238 ? -64.941 39.401 11.984 1.00 14.33 222 PHE B CA 1
ATOM 9875 C C . PHE B 1 238 ? -65.971 40.332 12.602 1.00 18.30 222 PHE B C 1
ATOM 9876 O O . PHE B 1 238 ? -66.491 41.209 11.904 1.00 17.13 222 PHE B O 1
ATOM 9893 N N . PHE B 1 239 ? -66.320 40.157 13.888 1.00 16.39 223 PHE B N 1
ATOM 9894 C CA . PHE B 1 239 ? -67.475 40.874 14.430 1.00 15.42 223 PHE B CA 1
ATOM 9895 C C . PHE B 1 239 ? -67.090 41.914 15.477 1.00 18.61 223 PHE B C 1
ATOM 9896 O O . PHE B 1 239 ? -67.985 42.600 16.005 1.00 19.95 223 PHE B O 1
ATOM 9913 N N . LEU B 1 240 ? -65.800 42.090 15.766 1.00 15.04 224 LEU B N 1
ATOM 9914 C CA . LEU B 1 240 ? -65.336 43.249 16.535 1.00 15.56 224 LEU B CA 1
ATOM 9915 C C . LEU B 1 240 ? -64.736 44.337 15.654 1.00 17.77 224 LEU B C 1
ATOM 9916 O O . LEU B 1 240 ? -64.296 45.370 16.182 1.00 21.29 224 LEU B O 1
ATOM 9932 N N . GLY B 1 241 ? -64.749 44.163 14.313 1.00 19.49 225 GLY B N 1
ATOM 9933 C CA . GLY B 1 241 ? -64.246 45.159 13.398 1.00 17.23 225 GLY B CA 1
ATOM 9934 C C . GLY B 1 241 ? -65.276 46.226 13.049 1.00 17.98 225 GLY B C 1
ATOM 9935 O O . GLY B 1 241 ? -66.448 46.165 13.434 1.00 18.69 225 GLY B O 1
ATOM 9939 N N . GLU B 1 242 ? -64.816 47.196 12.247 1.00 20.35 226 GLU B N 1
ATOM 9940 C CA . GLU B 1 242 ? -65.597 48.402 11.990 1.00 20.99 226 GLU B CA 1
ATOM 9941 C C . GLU B 1 242 ? -66.892 48.103 11.242 1.00 20.52 226 GLU B C 1
ATOM 9942 O O . GLU B 1 242 ? -67.951 48.634 11.601 1.00 20.49 226 GLU B O 1
ATOM 9954 N N . PHE B 1 243 ? -66.846 47.231 10.232 1.00 19.74 227 PHE B N 1
ATOM 9955 C CA . PHE B 1 243 ? -68.044 46.948 9.448 1.00 15.94 227 PHE B CA 1
ATOM 9956 C C . PHE B 1 243 ? -69.123 46.308 10.309 1.00 18.92 227 PHE B C 1
ATOM 9957 O O . PHE B 1 243 ? -70.287 46.728 10.283 1.00 18.49 227 PHE B O 1
ATOM 9974 N N . ALA B 1 244 ? -68.767 45.241 11.037 1.00 15.75 228 ALA B N 1
ATOM 9975 C CA . ALA B 1 244 ? -69.742 44.536 11.861 1.00 15.52 228 ALA B CA 1
ATOM 9976 C C . ALA B 1 244 ? -70.345 45.468 12.897 1.00 15.96 228 ALA B C 1
ATOM 9977 O O . ALA B 1 244 ? -71.558 45.476 13.093 1.00 16.65 228 ALA B O 1
ATOM 9984 N N . LEU B 1 245 ? -69.512 46.272 13.551 1.00 18.01 229 LEU B N 1
ATOM 9985 C CA . LEU B 1 245 ? -70.018 47.147 14.602 1.00 18.58 229 LEU B CA 1
ATOM 9986 C C . LEU B 1 245 ? -70.951 48.213 14.026 1.00 21.08 229 LEU B C 1
ATOM 9987 O O . LEU B 1 245 ? -71.977 48.539 14.635 1.00 17.27 229 LEU B O 1
ATOM 10003 N N . ALA B 1 246 ? -70.658 48.728 12.835 1.00 17.69 230 ALA B N 1
ATOM 10004 C CA . ALA B 1 246 ? -71.567 49.684 12.211 1.00 16.73 230 ALA B CA 1
ATOM 10005 C C . ALA B 1 246 ? -72.935 49.076 11.932 1.00 18.74 230 ALA B C 1
ATOM 10006 O O . ALA B 1 246 ? -73.966 49.746 12.110 1.00 22.55 230 ALA B O 1
ATOM 10013 N N . ARG B 1 247 ? -72.985 47.814 11.503 1.00 17.16 231 ARG B N 1
ATOM 10014 C CA . ARG B 1 247 ? -74.270 47.149 11.299 1.00 17.12 231 ARG B CA 1
ATOM 10015 C C . ARG B 1 247 ? -74.982 46.896 12.624 1.00 21.05 231 ARG B C 1
ATOM 10016 O O . ARG B 1 247 ? -76.173 47.221 12.783 1.00 21.71 231 ARG B O 1
ATOM 10037 N N . ILE B 1 248 ? -74.257 46.338 13.601 1.00 17.90 232 ILE B N 1
ATOM 10038 C CA . ILE B 1 248 ? -74.858 45.927 14.869 1.00 18.42 232 ILE B CA 1
ATOM 10039 C C . ILE B 1 248 ? -75.436 47.117 15.618 1.00 18.47 232 ILE B C 1
ATOM 10040 O O . ILE B 1 248 ? -76.488 47.001 16.257 1.00 20.90 232 ILE B O 1
ATOM 10056 N N . LEU B 1 249 ? -74.773 48.265 15.559 1.00 18.98 233 LEU B N 1
ATOM 10057 C CA . LEU B 1 249 ? -75.173 49.439 16.323 1.00 19.76 233 LEU B CA 1
ATOM 10058 C C . LEU B 1 249 ? -76.146 50.313 15.547 1.00 23.01 233 LEU B C 1
ATOM 10059 O O . LEU B 1 249 ? -76.562 51.359 16.047 1.00 28.61 233 LEU B O 1
ATOM 10075 N N . SER B 1 250 ? -76.503 49.905 14.337 1.00 25.70 234 SER B N 1
ATOM 10076 C CA . SER B 1 250 ? -77.447 50.660 13.527 1.00 28.20 234 SER B CA 1
ATOM 10077 C C . SER B 1 250 ? -78.875 50.292 13.901 1.00 25.11 234 SER B C 1
ATOM 10078 O O . SER B 1 250 ? -79.165 49.176 14.328 1.00 26.80 234 SER B O 1
ATOM 10086 N N . GLU B 1 251 ? -79.787 51.245 13.724 1.00 35.19 235 GLU B N 1
ATOM 10087 C CA . GLU B 1 251 ? -81.202 50.948 13.903 1.00 38.68 235 GLU B CA 1
ATOM 10088 C C . GLU B 1 251 ? -81.983 50.999 12.599 1.00 42.84 235 GLU B C 1
ATOM 10089 O O . GLU B 1 251 ? -83.071 50.432 12.525 1.00 50.08 235 GLU B O 1
ATOM 10101 N N . GLN B 1 252 ? -81.445 51.632 11.575 1.00 33.89 236 GLN B N 1
ATOM 10102 C CA . GLN B 1 252 ? -82.063 51.709 10.269 1.00 45.20 236 GLN B CA 1
ATOM 10103 C C . GLN B 1 252 ? -81.040 51.271 9.230 1.00 44.24 236 GLN B C 1
ATOM 10104 O O . GLN B 1 252 ? -79.828 51.240 9.479 1.00 39.21 236 GLN B O 1
ATOM 10118 N N . GLY B 1 253 ? -81.544 50.950 8.046 1.00 43.46 237 GLY B N 1
ATOM 10119 C CA . GLY B 1 253 ? -80.708 50.453 6.989 1.00 42.92 237 GLY B CA 1
ATOM 10120 C C . GLY B 1 253 ? -80.644 48.943 7.038 1.00 39.65 237 GLY B C 1
ATOM 10121 O O . GLY B 1 253 ? -81.167 48.290 7.958 1.00 31.43 237 GLY B O 1
ATOM 10125 N N . PRO B 1 254 ? -80.011 48.349 6.034 1.00 38.83 238 PRO B N 1
ATOM 10126 C CA . PRO B 1 254 ? -79.921 46.893 5.993 1.00 39.65 238 PRO B CA 1
ATOM 10127 C C . PRO B 1 254 ? -78.962 46.400 7.059 1.00 20.24 238 PRO B C 1
ATOM 10128 O O . PRO B 1 254 ? -77.911 47.021 7.296 1.00 29.03 238 PRO B O 1
ATOM 10139 N N . PRO B 1 255 ? -79.259 45.258 7.664 1.00 25.16 239 PRO B N 1
ATOM 10140 C CA . PRO B 1 255 ? -78.332 44.701 8.661 1.00 22.18 239 PRO B CA 1
ATOM 10141 C C . PRO B 1 255 ? -77.043 44.135 8.082 1.00 28.01 239 PRO B C 1
ATOM 10142 O O . PRO B 1 255 ? -76.080 43.944 8.837 1.00 24.54 239 PRO B O 1
ATOM 10153 N N . GLY B 1 256 ? -76.998 43.829 6.788 1.00 23.48 240 GLY B N 1
ATOM 10154 C CA . GLY B 1 256 ? -75.848 43.130 6.236 1.00 22.66 240 GLY B CA 1
ATOM 10155 C C . GLY B 1 256 ? -75.805 41.690 6.726 1.00 21.47 240 GLY B C 1
ATOM 10156 O O . GLY B 1 256 ? -76.676 41.205 7.451 1.00 20.06 240 GLY B O 1
ATOM 10160 N N . PHE B 1 257 ? -74.753 40.984 6.301 1.00 16.30 241 PHE B N 1
ATOM 10161 C CA . PHE B 1 257 ? -74.668 39.545 6.480 1.00 17.25 241 PHE B CA 1
ATOM 10162 C C . PHE B 1 257 ? -73.355 39.152 7.143 1.00 16.50 241 PHE B C 1
ATOM 10163 O O . PHE B 1 257 ? -72.290 39.639 6.766 1.00 16.91 241 PHE B O 1
ATOM 10180 N N . MET B 1 258 ? -73.431 38.229 8.093 1.00 17.60 242 MET B N 1
ATOM 10181 C CA . MET B 1 258 ? -72.282 37.985 8.963 1.00 17.47 242 MET B CA 1
ATOM 10182 C C . MET B 1 258 ? -71.109 37.331 8.242 1.00 15.31 242 MET B C 1
ATOM 10183 O O . MET B 1 258 ? -69.955 37.572 8.618 1.00 15.14 242 MET B O 1
ATOM 10197 N N . TYR B 1 259 ? -71.361 36.496 7.220 1.00 15.44 243 TYR B N 1
ATOM 10198 C CA . TYR B 1 259 ? -70.298 35.704 6.591 1.00 14.06 243 TYR B CA 1
ATOM 10199 C C . TYR B 1 259 ? -70.108 36.040 5.110 1.00 16.28 243 TYR B C 1
ATOM 10200 O O . TYR B 1 259 ? -69.508 35.245 4.363 1.00 16.22 243 TYR B O 1
ATOM 10218 N N . LYS B 1 260 ? -70.553 37.215 4.670 1.00 13.00 244 LYS B N 1
ATOM 10219 C CA . LYS B 1 260 ? -70.300 37.622 3.297 1.00 11.63 244 LYS B CA 1
ATOM 10220 C C . LYS B 1 260 ? -69.097 38.553 3.191 1.00 14.51 244 LYS B C 1
ATOM 10221 O O . LYS B 1 260 ? -68.576 39.100 4.172 1.00 14.44 244 LYS B O 1
ATOM 10240 N N . LEU B 1 261 ? -68.616 38.682 1.963 1.00 14.69 245 LEU B N 1
ATOM 10241 C CA . LEU B 1 261 ? -67.528 39.595 1.668 1.00 11.02 245 LEU B CA 1
ATOM 10242 C C . LEU B 1 261 ? -68.026 41.031 1.632 1.00 13.53 245 LEU B C 1
ATOM 10243 O O . LEU B 1 261 ? -69.172 41.299 1.252 1.00 15.11 245 LEU B O 1
ATOM 10259 N N . TYR B 1 262 ? -67.131 41.957 1.902 1.00 14.44 246 TYR B N 1
ATOM 10260 C CA . TYR B 1 262 ? -67.423 43.376 1.758 1.00 15.11 246 TYR B CA 1
ATOM 10261 C C . TYR B 1 262 ? -67.836 43.660 0.319 1.00 16.08 246 TYR B C 1
ATOM 10262 O O . TYR B 1 262 ? -67.246 43.108 -0.597 1.00 14.55 246 TYR B O 1
ATOM 10280 N N . PRO B 1 263 ? -68.850 44.495 0.080 1.00 14.70 247 PRO B N 1
ATOM 10281 C CA . PRO B 1 263 ? -69.616 45.325 1.026 1.00 16.67 247 PRO B CA 1
ATOM 10282 C C . PRO B 1 263 ? -70.894 44.695 1.577 1.00 16.29 247 PRO B C 1
ATOM 10283 O O . PRO B 1 263 ? -71.640 45.407 2.288 1.00 18.71 247 PRO B O 1
ATOM 10294 N N . GLU B 1 264 ? -71.146 43.421 1.316 1.00 15.26 248 GLU B N 1
ATOM 10295 C CA . GLU B 1 264 ? -72.347 42.781 1.864 1.00 16.70 248 GLU B CA 1
ATOM 10296 C C . GLU B 1 264 ? -72.145 42.277 3.289 1.00 16.83 248 GLU B C 1
ATOM 10297 O O . GLU B 1 264 ? -73.125 42.132 4.052 1.00 18.68 248 GLU B O 1
ATOM 10309 N N . GLY B 1 265 ? -70.894 41.978 3.650 1.00 15.30 249 GLY B N 1
ATOM 10310 C CA . GLY B 1 265 ? -70.538 41.480 4.956 1.00 15.38 249 GLY B CA 1
ATOM 10311 C C . GLY B 1 265 ? -69.159 41.962 5.336 1.00 11.59 249 GLY B C 1
ATOM 10312 O O . GLY B 1 265 ? -68.544 42.751 4.625 1.00 15.16 249 GLY B O 1
ATOM 10316 N N . PRO B 1 266 ? -68.633 41.480 6.466 1.00 11.95 250 PRO B N 1
ATOM 10317 C CA . PRO B 1 266 ? -67.390 42.024 7.033 1.00 13.88 250 PRO B CA 1
ATOM 10318 C C . PRO B 1 266 ? -66.094 41.409 6.538 1.00 14.44 250 PRO B C 1
ATOM 10319 O O . PRO B 1 266 ? -65.008 41.860 6.954 1.00 15.20 250 PRO B O 1
ATOM 10330 N N . ILE B 1 267 ? -66.176 40.395 5.690 1.00 13.99 251 ILE B N 1
ATOM 10331 C CA . ILE B 1 267 ? -64.975 39.636 5.360 1.00 12.99 251 ILE B CA 1
ATOM 10332 C C . ILE B 1 267 ? -64.188 40.366 4.276 1.00 14.51 251 ILE B C 1
ATOM 10333 O O . ILE B 1 267 ? -64.668 40.581 3.152 1.00 15.03 251 ILE B O 1
ATOM 10349 N N . THR B 1 268 ? -62.968 40.748 4.628 1.00 12.77 252 THR B N 1
ATOM 10350 C CA . THR B 1 268 ? -62.020 41.484 3.812 1.00 12.03 252 THR B CA 1
ATOM 10351 C C . THR B 1 268 ? -60.650 40.849 4.009 1.00 13.38 252 THR B C 1
ATOM 10352 O O . THR B 1 268 ? -60.430 40.127 4.986 1.00 12.54 252 THR B O 1
ATOM 10363 N N . PRO B 1 269 ? -59.697 41.116 3.110 1.00 12.34 253 PRO B N 1
ATOM 10364 C CA . PRO B 1 269 ? -58.315 40.690 3.386 1.00 12.47 253 PRO B CA 1
ATOM 10365 C C . PRO B 1 269 ? -57.790 41.225 4.717 1.00 13.26 253 PRO B C 1
ATOM 10366 O O . PRO B 1 269 ? -57.069 40.504 5.417 1.00 13.42 253 PRO B O 1
ATOM 10377 N N . GLY B 1 270 ? -58.196 42.432 5.133 1.00 13.70 254 GLY B N 1
ATOM 10378 C CA . GLY B 1 270 ? -57.775 42.933 6.427 1.00 15.63 254 GLY B CA 1
ATOM 10379 C C . GLY B 1 270 ? -58.337 42.116 7.575 1.00 13.76 254 GLY B C 1
ATOM 10380 O O . GLY B 1 270 ? -57.648 41.889 8.581 1.00 14.12 254 GLY B O 1
ATOM 10384 N N . ALA B 1 271 ? -59.600 41.704 7.468 1.00 12.85 255 ALA B N 1
ATOM 10385 C CA . ALA B 1 271 ? -60.199 40.872 8.507 1.00 13.14 255 ALA B CA 1
ATOM 10386 C C . ALA B 1 271 ? -59.514 39.512 8.590 1.00 14.72 255 ALA B C 1
ATOM 10387 O O . ALA B 1 271 ? -59.308 38.970 9.682 1.00 13.16 255 ALA B O 1
ATOM 10394 N N . ILE B 1 272 ? -59.132 38.952 7.442 1.00 13.35 256 ILE B N 1
ATOM 10395 C CA . ILE B 1 272 ? -58.428 37.680 7.407 1.00 12.83 256 ILE B CA 1
ATOM 10396 C C . ILE B 1 272 ? -57.029 37.821 7.999 1.00 12.15 256 ILE B C 1
ATOM 10397 O O . ILE B 1 272 ? -56.553 36.930 8.705 1.00 14.00 256 ILE B O 1
ATOM 10413 N N . GLY B 1 273 ? -56.352 38.939 7.740 1.00 12.43 257 GLY B N 1
ATOM 10414 C CA . GLY B 1 273 ? -55.075 39.200 8.398 1.00 13.70 257 GLY B CA 1
ATOM 10415 C C . GLY B 1 273 ? -55.202 39.306 9.910 1.00 13.58 257 GLY B C 1
ATOM 10416 O O . GLY B 1 273 ? -54.392 38.763 10.658 1.00 14.64 257 GLY B O 1
ATOM 10420 N N . ALA B 1 274 ? -56.223 40.004 10.381 1.00 13.29 258 ALA B N 1
ATOM 10421 C CA . ALA B 1 274 ? -56.511 39.994 11.810 1.00 12.43 258 ALA B CA 1
ATOM 10422 C C . ALA B 1 274 ? -56.745 38.587 12.339 1.00 13.61 258 ALA B C 1
ATOM 10423 O O . ALA B 1 274 ? -56.294 38.263 13.447 1.00 14.02 258 ALA B O 1
ATOM 10430 N N . MET B 1 275 ? -57.474 37.755 11.591 1.00 12.98 259 MET B N 1
ATOM 10431 C CA . MET B 1 275 ? -57.728 36.386 12.027 1.00 13.34 259 MET B CA 1
ATOM 10432 C C . MET B 1 275 ? -56.419 35.622 12.174 1.00 12.16 259 MET B C 1
ATOM 10433 O O . MET B 1 275 ? -56.211 34.918 13.174 1.00 13.29 259 MET B O 1
ATOM 10447 N N . ARG B 1 276 ? -55.530 35.724 11.176 1.00 12.41 260 ARG B N 1
ATOM 10448 C CA . ARG B 1 276 ? -54.267 35.006 11.273 1.00 14.22 260 ARG B CA 1
ATOM 10449 C C . ARG B 1 276 ? -53.469 35.512 12.459 1.00 14.92 260 ARG B C 1
ATOM 10450 O O . ARG B 1 276 ? -52.928 34.713 13.226 1.00 14.29 260 ARG B O 1
ATOM 10471 N N . ARG B 1 277 ? -53.357 36.841 12.610 1.00 12.61 261 ARG B N 1
ATOM 10472 C CA . ARG B 1 277 ? -52.514 37.393 13.659 1.00 13.28 261 ARG B CA 1
ATOM 10473 C C . ARG B 1 277 ? -53.062 37.013 15.026 1.00 14.26 261 ARG B C 1
ATOM 10474 O O . ARG B 1 277 ? -52.297 36.652 15.927 1.00 15.11 261 ARG B O 1
ATOM 10495 N N . LEU B 1 278 ? -54.388 37.071 15.198 1.00 13.75 262 LEU B N 1
ATOM 10496 C CA . LEU B 1 278 ? -54.966 36.681 16.482 1.00 12.62 262 LEU B CA 1
ATOM 10497 C C . LEU B 1 278 ? -54.718 35.203 16.776 1.00 13.52 262 LEU B C 1
ATOM 10498 O O . LEU B 1 278 ? -54.439 34.834 17.926 1.00 14.04 262 LEU B O 1
ATOM 10514 N N . TRP B 1 279 ? -54.834 34.343 15.755 1.00 12.15 263 TRP B N 1
ATOM 10515 C CA . TRP B 1 279 ? -54.570 32.921 15.940 1.00 12.43 263 TRP B CA 1
ATOM 10516 C C . TRP B 1 279 ? -53.140 32.703 16.426 1.00 12.88 263 TRP B C 1
ATOM 10517 O O . TRP B 1 279 ? -52.903 31.893 17.322 1.00 13.48 263 TRP B O 1
ATOM 10538 N N . CYS B 1 280 ? -52.184 33.438 15.873 1.00 12.99 264 CYS B N 1
ATOM 10539 C CA . CYS B 1 280 ? -50.808 33.341 16.345 1.00 14.85 264 CYS B CA 1
ATOM 10540 C C . CYS B 1 280 ? -50.700 33.765 17.800 1.00 14.80 264 CYS B C 1
ATOM 10541 O O . CYS B 1 280 ? -50.022 33.104 18.592 1.00 16.64 264 CYS B O 1
ATOM 10549 N N . GLU B 1 281 ? -51.371 34.854 18.178 1.00 13.75 265 GLU B N 1
ATOM 10550 C CA . GLU B 1 281 ? -51.303 35.338 19.559 1.00 15.56 265 GLU B CA 1
ATOM 10551 C C . GLU B 1 281 ? -51.909 34.335 20.519 1.00 14.12 265 GLU B C 1
ATOM 10552 O O . GLU B 1 281 ? -51.327 34.033 21.581 1.00 15.44 265 GLU B O 1
ATOM 10564 N N . LEU B 1 282 ? -53.103 33.832 20.181 1.00 13.43 266 LEU B N 1
ATOM 10565 C CA . LEU B 1 282 ? -53.774 32.847 21.021 1.00 14.45 266 LEU B CA 1
ATOM 10566 C C . LEU B 1 282 ? -52.960 31.573 21.121 1.00 14.36 266 LEU B C 1
ATOM 10567 O O . LEU B 1 282 ? -52.918 30.932 22.185 1.00 14.90 266 LEU B O 1
ATOM 10583 N N . SER B 1 283 ? -52.308 31.180 20.018 1.00 13.45 267 SER B N 1
ATOM 10584 C CA . SER B 1 283 ? -51.541 29.945 20.038 1.00 15.00 267 SER B CA 1
ATOM 10585 C C . SER B 1 283 ? -50.360 30.054 20.984 1.00 15.99 267 SER B C 1
ATOM 10586 O O . SER B 1 283 ? -50.024 29.080 21.661 1.00 16.02 267 SER B O 1
ATOM 10594 N N . GLU B 1 284 ? -49.697 31.209 21.016 1.00 13.81 268 GLU B N 1
ATOM 10595 C CA . GLU B 1 284 ? -48.585 31.383 21.947 1.00 14.79 268 GLU B CA 1
ATOM 10596 C C . GLU B 1 284 ? -49.082 31.432 23.394 1.00 15.03 268 GLU B C 1
ATOM 10597 O O . GLU B 1 284 ? -48.428 30.883 24.285 1.00 15.04 268 GLU B O 1
ATOM 10609 N N . LEU B 1 285 ? -50.221 32.081 23.663 1.00 15.40 269 LEU B N 1
ATOM 10610 C CA . LEU B 1 285 ? -50.780 32.021 25.016 1.00 16.24 269 LEU B CA 1
ATOM 10611 C C . LEU B 1 285 ? -51.021 30.582 25.447 1.00 16.72 269 LEU B C 1
ATOM 10612 O O . LEU B 1 285 ? -50.665 30.184 26.577 1.00 15.94 269 LEU B O 1
ATOM 10628 N N . LEU B 1 286 ? -51.657 29.781 24.569 1.00 13.80 270 LEU B N 1
ATOM 10629 C CA . LEU B 1 286 ? -51.900 28.384 24.902 1.00 15.43 270 LEU B CA 1
ATOM 10630 C C . LEU B 1 286 ? -50.594 27.662 25.216 1.00 15.41 270 LEU B C 1
ATOM 10631 O O . LEU B 1 286 ? -50.518 26.903 26.180 1.00 16.17 270 LEU B O 1
ATOM 10647 N N . ARG B 1 287 ? -49.554 27.870 24.416 1.00 14.39 271 ARG B N 1
ATOM 10648 C CA . ARG B 1 287 ? -48.280 27.226 24.690 1.00 14.07 271 ARG B CA 1
ATOM 10649 C C . ARG B 1 287 ? -47.742 27.619 26.058 1.00 18.26 271 ARG B C 1
ATOM 10650 O O . ARG B 1 287 ? -47.229 26.767 26.789 1.00 16.91 271 ARG B O 1
ATOM 10671 N N . ARG B 1 288 ? -47.841 28.895 26.420 1.00 15.84 272 ARG B N 1
ATOM 10672 C CA . ARG B 1 288 ? -47.341 29.318 27.729 1.00 16.48 272 ARG B CA 1
ATOM 10673 C C . ARG B 1 288 ? -48.197 28.778 28.864 1.00 15.77 272 ARG B C 1
ATOM 10674 O O . ARG B 1 288 ? -47.707 28.669 29.994 1.00 15.56 272 ARG B O 1
ATOM 10695 N N . MET B 1 289 ? -49.448 28.420 28.609 1.00 16.73 273 MET B N 1
ATOM 10696 C CA . MET B 1 289 ? -50.286 27.746 29.609 1.00 18.02 273 MET B CA 1
ATOM 10697 C C . MET B 1 289 ? -50.199 26.218 29.537 1.00 21.17 273 MET B C 1
ATOM 10698 O O . MET B 1 289 ? -50.991 25.523 30.187 1.00 28.08 273 MET B O 1
ATOM 10712 N N . GLY B 1 290 ? -49.264 25.677 28.763 1.00 15.50 274 GLY B N 1
ATOM 10713 C CA . GLY B 1 290 ? -49.058 24.245 28.724 1.00 18.79 274 GLY B CA 1
ATOM 10714 C C . GLY B 1 290 ? -50.022 23.465 27.856 1.00 21.61 274 GLY B C 1
ATOM 10715 O O . GLY B 1 290 ? -50.244 22.273 28.098 1.00 21.66 274 GLY B O 1
ATOM 10719 N N . ALA B 1 291 ? -50.598 24.105 26.842 1.00 16.72 275 ALA B N 1
ATOM 10720 C CA . ALA B 1 291 ? -51.554 23.483 25.947 1.00 16.66 275 ALA B CA 1
ATOM 10721 C C . ALA B 1 291 ? -51.048 23.552 24.509 1.00 18.21 275 ALA B C 1
ATOM 10722 O O . ALA B 1 291 ? -50.494 24.572 24.071 1.00 20.55 275 ALA B O 1
ATOM 10729 N N . GLU B 1 292 ? -51.248 22.468 23.778 1.00 17.29 276 GLU B N 1
ATOM 10730 C CA . GLU B 1 292 ? -50.878 22.416 22.370 1.00 18.73 276 GLU B CA 1
ATOM 10731 C C . GLU B 1 292 ? -51.900 23.206 21.560 1.00 15.99 276 GLU B C 1
ATOM 10732 O O . GLU B 1 292 ? -53.093 22.918 21.647 1.00 18.45 276 GLU B O 1
ATOM 10744 N N . PRO B 1 293 ? -51.476 24.172 20.759 1.00 17.71 277 PRO B N 1
ATOM 10745 C CA . PRO B 1 293 ? -52.425 24.948 19.962 1.00 17.01 277 PRO B CA 1
ATOM 10746 C C . PRO B 1 293 ? -52.913 24.158 18.753 1.00 16.93 277 PRO B C 1
ATOM 10747 O O . PRO B 1 293 ? -52.548 23.004 18.513 1.00 17.98 277 PRO B O 1
ATOM 10758 N N . LEU B 1 294 ? -53.771 24.800 17.979 1.00 17.13 278 LEU B N 1
ATOM 10759 C CA . LEU B 1 294 ? -54.424 24.127 16.867 1.00 16.74 278 LEU B CA 1
ATOM 10760 C C . LEU B 1 294 ? -53.976 24.699 15.524 1.00 18.48 278 LEU B C 1
ATOM 10761 O O . LEU B 1 294 ? -53.365 25.761 15.441 1.00 16.21 278 LEU B O 1
ATOM 10777 N N . ASN B 1 295 ? -54.213 23.906 14.478 1.00 17.26 279 ASN B N 1
ATOM 10778 C CA . ASN B 1 295 ? -54.040 24.317 13.085 1.00 16.17 279 ASN B CA 1
ATOM 10779 C C . ASN B 1 295 ? -55.368 24.939 12.684 1.00 13.91 279 ASN B C 1
ATOM 10780 O O 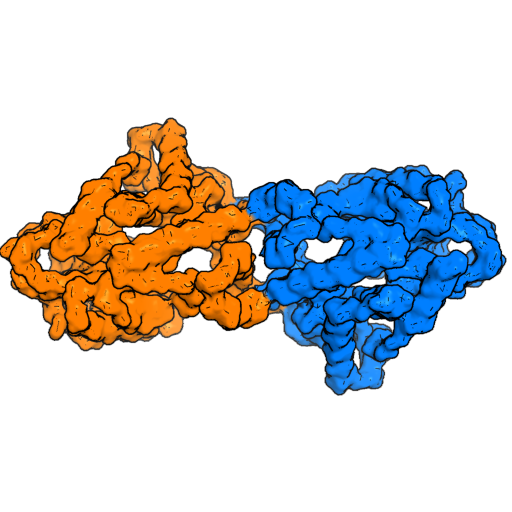. ASN B 1 295 ? -56.368 24.223 12.608 1.00 14.27 279 ASN B O 1
ATOM 10791 N N . LEU B 1 296 ? -55.408 26.279 12.521 1.00 13.34 280 LEU B N 1
ATOM 10792 C CA . LEU B 1 296 ? -56.699 26.945 12.397 1.00 13.52 280 LEU B CA 1
ATOM 10793 C C . LEU B 1 296 ? -57.481 26.433 11.194 1.00 15.43 280 LEU B C 1
ATOM 10794 O O . LEU B 1 296 ? -58.687 26.187 11.283 1.00 14.20 280 LEU B O 1
ATOM 10810 N N . LEU B 1 297 ? -56.820 26.312 10.039 1.00 14.01 281 LEU B N 1
ATOM 10811 C CA . LEU B 1 297 ? -57.544 25.897 8.839 1.00 12.56 281 LEU B CA 1
ATOM 10812 C C . LEU B 1 297 ? -58.060 24.463 8.958 1.00 14.25 281 LEU B C 1
ATOM 10813 O O . LEU B 1 297 ? -59.200 24.169 8.561 1.00 13.31 281 LEU B O 1
ATOM 10829 N N . ARG B 1 298 ? -57.257 23.567 9.532 1.00 15.82 282 ARG B N 1
ATOM 10830 C CA . ARG B 1 298 ? -57.718 22.197 9.720 1.00 15.91 282 ARG B CA 1
ATOM 10831 C C . ARG B 1 298 ? -58.888 22.156 10.693 1.00 13.91 282 ARG B C 1
ATOM 10832 O O . ARG B 1 298 ? -59.869 21.447 10.455 1.00 14.40 282 ARG B O 1
ATOM 10853 N N . PHE B 1 299 ? -58.817 22.951 11.760 1.00 14.59 283 PHE B N 1
ATOM 10854 C CA . PHE B 1 299 ? -59.901 23.045 12.732 1.00 14.06 283 PHE B CA 1
ATOM 10855 C C . PHE B 1 299 ? -61.188 23.526 12.079 1.00 15.16 283 PHE B C 1
ATOM 10856 O O . PHE B 1 299 ? -62.253 22.934 12.270 1.00 16.68 283 PHE B O 1
ATOM 10873 N N . LEU B 1 300 ? -61.111 24.603 11.292 1.00 13.51 284 LEU B N 1
ATOM 10874 C CA . LEU B 1 300 ? -62.297 25.107 10.623 1.00 14.27 284 LEU B CA 1
ATOM 10875 C C . LEU B 1 300 ? -62.862 24.069 9.655 1.00 17.87 284 LEU B C 1
ATOM 10876 O O . LEU B 1 300 ? -64.064 23.810 9.633 1.00 16.08 284 LEU B O 1
ATOM 10892 N N . ASN B 1 301 ? -62.004 23.471 8.833 1.00 14.30 285 ASN B N 1
ATOM 10893 C CA . ASN B 1 301 ? -62.484 22.561 7.806 1.00 15.02 285 ASN B CA 1
ATOM 10894 C C . ASN B 1 301 ? -63.064 21.285 8.400 1.00 14.52 285 ASN B C 1
ATOM 10895 O O . ASN B 1 301 ? -64.105 20.795 7.931 1.00 15.08 285 ASN B O 1
ATOM 10906 N N . ASP B 1 302 ? -62.385 20.714 9.399 1.00 15.43 286 ASP B N 1
ATOM 10907 C CA . ASP B 1 302 ? -62.750 19.396 9.907 1.00 16.95 286 ASP B CA 1
ATOM 10908 C C . ASP B 1 302 ? -63.754 19.459 11.055 1.00 19.36 286 ASP B C 1
ATOM 10909 O O . ASP B 1 302 ? -64.531 18.516 11.227 1.00 21.52 286 ASP B O 1
ATOM 10918 N N . ASP B 1 303 ? -63.766 20.536 11.824 1.00 16.14 287 ASP B N 1
ATOM 10919 C CA . ASP B 1 303 ? -64.665 20.666 12.966 1.00 17.25 287 ASP B CA 1
ATOM 10920 C C . ASP B 1 303 ? -65.848 21.591 12.738 1.00 21.47 287 ASP B C 1
ATOM 10921 O O . ASP B 1 303 ? -66.853 21.457 13.446 1.00 23.53 287 ASP B O 1
ATOM 10930 N N . ASN B 1 304 ? -65.800 22.504 11.760 1.00 16.45 288 ASN B N 1
ATOM 10931 C CA . ASN B 1 304 ? -66.880 23.459 11.521 1.00 18.37 288 ASN B CA 1
ATOM 10932 C C . ASN B 1 304 ? -67.596 23.135 10.216 1.00 19.40 288 ASN B C 1
ATOM 10933 O O . ASN B 1 304 ? -68.773 22.785 10.238 1.00 21.16 288 ASN B O 1
ATOM 10944 N N . TYR B 1 305 ? -66.933 23.253 9.072 1.00 17.95 289 TYR B N 1
ATOM 10945 C CA . TYR B 1 305 ? -67.571 22.886 7.814 1.00 17.67 289 TYR B CA 1
ATOM 10946 C C . TYR B 1 305 ? -66.527 22.754 6.710 1.00 17.87 289 TYR B C 1
ATOM 10947 O O . TYR B 1 305 ? -65.632 23.594 6.585 1.00 15.98 289 TYR B O 1
ATOM 10965 N N . PRO B 1 306 ? -66.608 21.703 5.905 1.00 16.82 290 PRO B N 1
ATOM 10966 C CA . PRO B 1 306 ? -65.558 21.424 4.924 1.00 17.66 290 PRO B CA 1
ATOM 10967 C C . PRO B 1 306 ? -65.812 22.118 3.592 1.00 13.48 290 PRO B C 1
ATOM 10968 O O . PRO B 1 306 ? -66.920 22.599 3.297 1.00 16.23 290 PRO B O 1
ATOM 10979 N N . VAL B 1 307 ? -64.753 22.151 2.779 1.00 14.94 291 VAL B N 1
ATOM 10980 C CA . VAL B 1 307 ? -64.831 22.513 1.369 1.00 16.19 291 VAL B CA 1
ATOM 10981 C C . VAL B 1 307 ? -64.194 21.401 0.528 1.00 15.85 291 VAL B C 1
ATOM 10982 O O . VAL B 1 307 ? -63.518 20.503 1.036 1.00 17.78 291 VAL B O 1
ATOM 10995 N N . HIS B 1 308 ? -64.414 21.478 -0.781 1.00 15.68 292 HIS B N 1
ATOM 10996 C CA . HIS B 1 308 ? -63.864 20.492 -1.698 1.00 17.28 292 HIS B CA 1
ATOM 10997 C C . HIS B 1 308 ? -62.348 20.614 -1.829 1.00 19.02 292 HIS B C 1
ATOM 10998 O O . HIS B 1 308 ? -61.772 21.698 -1.680 1.00 16.85 292 HIS B O 1
ATOM 11012 N N . GLU B 1 309 ? -61.708 19.479 -2.161 1.00 17.53 293 GLU B N 1
ATOM 11013 C CA . GLU B 1 309 ? -60.282 19.444 -2.447 1.00 15.13 293 GLU B CA 1
ATOM 11014 C C . GLU B 1 309 ? -59.888 20.451 -3.520 1.00 15.74 293 GLU B C 1
ATOM 11015 O O . GLU B 1 309 ? -58.781 21.004 -3.466 1.00 16.69 293 GLU B O 1
ATOM 11027 N N . THR B 1 310 ? -60.783 20.711 -4.483 1.00 16.00 294 THR B N 1
ATOM 11028 C CA . THR B 1 310 ? -60.540 21.698 -5.537 1.00 16.57 294 THR B CA 1
ATOM 11029 C C . THR B 1 310 ? -60.300 23.080 -4.976 1.00 18.90 294 THR B C 1
ATOM 11030 O O . THR B 1 310 ? -59.545 23.869 -5.554 1.00 20.34 294 THR B O 1
ATOM 11041 N N . MET B 1 311 ? -60.970 23.421 -3.881 1.00 15.12 295 MET B N 1
ATOM 11042 C CA . MET B 1 311 ? -60.760 24.729 -3.290 1.00 15.93 295 MET B CA 1
ATOM 11043 C C . MET B 1 311 ? -59.663 24.731 -2.237 1.00 17.43 295 MET B C 1
ATOM 11044 O O . MET B 1 311 ? -58.843 25.659 -2.215 1.00 18.64 295 MET B O 1
ATOM 11058 N N . LEU B 1 312 ? -59.623 23.739 -1.349 1.00 16.81 296 LEU B N 1
ATOM 11059 C CA . LEU B 1 312 ? -58.582 23.635 -0.330 1.00 16.39 296 LEU B CA 1
ATOM 11060 C C . LEU B 1 312 ? -58.044 22.213 -0.379 1.00 16.21 296 LEU B C 1
ATOM 11061 O O . LEU B 1 312 ? -58.659 21.305 0.206 1.00 15.80 296 LEU B O 1
ATOM 11077 N N . PRO B 1 313 ? -56.936 21.973 -1.077 1.00 17.66 297 PRO B N 1
ATOM 11078 C CA . PRO B 1 313 ? -56.331 20.632 -1.054 1.00 17.70 297 PRO B CA 1
ATOM 11079 C C . PRO B 1 313 ? -56.016 20.179 0.362 1.00 16.42 297 PRO B C 1
ATOM 11080 O O . PRO B 1 313 ? -55.555 20.962 1.206 1.00 16.19 297 PRO B O 1
ATOM 11091 N N . ARG B 1 314 ? -56.230 18.882 0.623 1.00 18.07 298 ARG B N 1
ATOM 11092 C CA . ARG B 1 314 ? -55.915 18.335 1.939 1.00 18.78 298 ARG B CA 1
ATOM 11093 C C . ARG B 1 314 ? -54.483 18.642 2.370 1.00 17.26 298 ARG B C 1
ATOM 11094 O O . ARG B 1 314 ? -54.238 18.985 3.533 1.00 16.06 298 ARG B O 1
ATOM 11115 N N . ALA B 1 315 ? -53.515 18.559 1.449 1.00 17.40 299 ALA B N 1
ATOM 11116 C CA . ALA B 1 315 ? -52.149 18.881 1.836 1.00 14.83 299 ALA B CA 1
ATOM 11117 C C . ALA B 1 315 ? -51.990 20.330 2.281 1.00 17.84 299 ALA B C 1
ATOM 11118 O O . ALA B 1 315 ? -51.152 20.618 3.139 1.00 19.29 299 ALA B O 1
ATOM 11125 N N . SER B 1 316 ? -52.754 21.252 1.693 1.00 16.12 300 SER B N 1
ATOM 11126 C CA . SER B 1 316 ? -52.711 22.645 2.117 1.00 16.90 300 SER B CA 1
ATOM 11127 C C . SER B 1 316 ? -53.352 22.814 3.487 1.00 14.61 300 SER B C 1
ATOM 11128 O O . SER B 1 316 ? -52.873 23.600 4.314 1.00 18.66 300 SER B O 1
ATOM 11136 N N . ILE B 1 317 ? -54.434 22.075 3.751 1.00 15.58 301 ILE B N 1
ATOM 11137 C CA . ILE B 1 317 ? -55.071 22.120 5.061 1.00 12.33 301 ILE B CA 1
ATOM 11138 C C . ILE B 1 317 ? -54.109 21.596 6.123 1.00 16.02 301 ILE B C 1
ATOM 11139 O O . ILE B 1 317 ? -53.862 22.247 7.151 1.00 16.91 301 ILE B O 1
ATOM 11155 N N . ASP B 1 318 ? -53.541 20.408 5.884 1.00 17.65 302 ASP B N 1
ATOM 11156 C CA . ASP B 1 318 ? -52.683 19.807 6.897 1.00 18.10 302 ASP B CA 1
ATOM 11157 C C . ASP B 1 318 ? -51.401 20.599 7.097 1.00 17.98 302 ASP B C 1
ATOM 11158 O O . ASP B 1 318 ? -50.859 20.617 8.211 1.00 19.82 302 ASP B O 1
ATOM 11167 N N . GLY B 1 319 ? -50.902 21.253 6.044 1.00 17.52 303 GLY B N 1
ATOM 11168 C CA . GLY B 1 319 ? -49.692 22.037 6.092 1.00 18.15 303 GLY B CA 1
ATOM 11169 C C . GLY B 1 319 ? -49.856 23.471 6.525 1.00 19.55 303 GLY B C 1
ATOM 11170 O O . GLY B 1 319 ? -48.868 24.205 6.584 1.00 19.26 303 GLY B O 1
ATOM 11174 N N . PHE B 1 320 ? -51.079 23.887 6.842 1.00 16.03 304 PHE B N 1
ATOM 11175 C CA . PHE B 1 320 ? -51.360 25.301 7.078 1.00 17.20 304 PHE B CA 1
ATOM 11176 C C . PHE B 1 320 ? -50.451 25.900 8.143 1.00 16.17 304 PHE B C 1
ATOM 11177 O O . PHE B 1 320 ? -49.963 27.026 7.984 1.00 15.09 304 PHE B O 1
ATOM 11194 N N . ALA B 1 321 ? -50.245 25.202 9.260 1.00 17.65 305 ALA B N 1
ATOM 11195 C CA . ALA B 1 321 ? -49.498 25.806 10.362 1.00 18.98 305 ALA B CA 1
ATOM 11196 C C . ALA B 1 321 ? -48.050 26.118 9.994 1.00 19.07 305 ALA B C 1
ATOM 11197 O O . ALA B 1 321 ? -47.442 27.002 10.611 1.00 21.56 305 ALA B O 1
ATOM 11204 N N . GLU B 1 322 ? -47.493 25.456 8.990 1.00 18.53 306 GLU B N 1
ATOM 11205 C CA . GLU B 1 322 ? -46.117 25.667 8.581 1.00 22.13 306 GLU B CA 1
ATOM 11206 C C . GLU B 1 322 ? -45.988 26.433 7.271 1.00 23.29 306 GLU B C 1
ATOM 11207 O O . GLU B 1 322 ? -44.871 26.6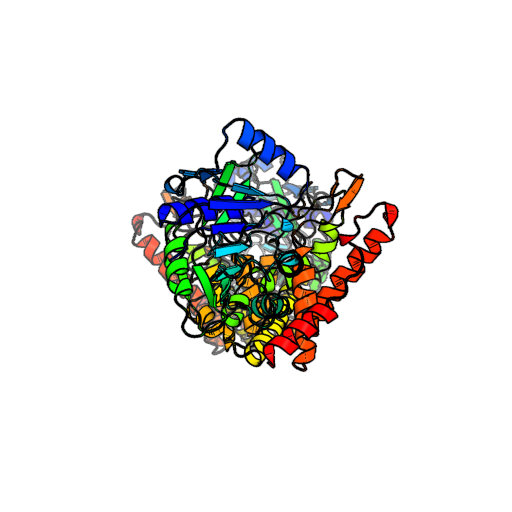10 6.771 1.00 25.76 306 GLU B O 1
ATOM 11219 N N . ALA B 1 323 ? -47.090 26.914 6.711 1.00 18.26 307 ALA B N 1
ATOM 11220 C CA . ALA B 1 323 ? -47.061 27.745 5.529 1.00 16.60 307 ALA B CA 1
ATOM 11221 C C . ALA B 1 323 ? -46.650 29.162 5.940 1.00 19.08 307 ALA B C 1
ATOM 11222 O O . ALA B 1 323 ? -46.723 29.544 7.106 1.00 23.28 307 ALA B O 1
ATOM 11229 N N . GLY B 1 324 ? -46.182 29.931 4.997 1.00 27.03 308 GLY B N 1
ATOM 11230 C CA . GLY B 1 324 ? -45.883 31.313 5.327 1.00 24.26 308 GLY B CA 1
ATOM 11231 C C . GLY B 1 324 ? -47.141 32.092 5.663 1.00 18.88 308 GLY B C 1
ATOM 11232 O O . GLY B 1 324 ? -48.255 31.656 5.399 1.00 17.72 308 GLY B O 1
ATOM 11236 N N . ALA B 1 325 ? -46.947 33.281 6.236 1.00 17.42 309 ALA B N 1
ATOM 11237 C CA . ALA B 1 325 ? -48.087 34.132 6.581 1.00 15.02 309 ALA B CA 1
ATOM 11238 C C . ALA B 1 325 ? -48.942 34.484 5.359 1.00 13.12 309 ALA B C 1
ATOM 11239 O O . ALA B 1 325 ? -50.175 34.529 5.441 1.00 14.28 309 ALA B O 1
ATOM 11246 N N . GLU B 1 326 ? -48.318 34.784 4.242 1.00 14.68 310 GLU B N 1
ATOM 11247 C CA . GLU B 1 326 ? -49.090 35.137 3.063 1.00 13.87 310 GLU B CA 1
ATOM 11248 C C . GLU B 1 326 ? -49.983 33.990 2.572 1.00 13.63 310 GLU B C 1
ATOM 11249 O O . GLU B 1 326 ? -51.081 34.164 2.263 1.00 14.41 310 GLU B O 1
ATOM 11261 N N . ARG B 1 327 ? -49.421 32.814 2.500 1.00 14.09 311 ARG B N 1
ATOM 11262 C CA . ARG B 1 327 ? -50.197 31.662 2.128 1.00 13.52 311 ARG B CA 1
ATOM 11263 C C . ARG B 1 327 ? -51.302 31.362 3.148 1.00 11.70 311 ARG B C 1
ATOM 11264 O O . ARG B 1 327 ? -52.342 31.009 2.778 1.00 13.84 311 ARG B O 1
ATOM 11285 N N . GLN B 1 328 ? -51.007 31.506 4.433 1.00 11.57 312 GLN B N 1
ATOM 11286 C CA . GLN B 1 328 ? -52.013 31.261 5.421 1.00 10.30 312 GLN B CA 1
ATOM 11287 C C . GLN B 1 328 ? -53.204 32.212 5.236 1.00 12.27 312 GLN B C 1
ATOM 11288 O O . GLN B 1 328 ? -54.296 31.799 5.317 1.00 12.31 312 GLN B O 1
ATOM 11302 N N . GLU B 1 329 ? -52.938 33.488 5.002 1.00 11.83 313 GLU B N 1
ATOM 11303 C CA . GLU B 1 329 ? -54.051 34.418 4.778 1.00 11.67 313 GLU B CA 1
ATOM 11304 C C . GLU B 1 329 ? -54.828 34.070 3.503 1.00 10.97 313 GLU B C 1
ATOM 11305 O O . GLU B 1 329 ? -56.067 34.064 3.506 1.00 12.44 313 GLU B O 1
ATOM 11317 N N . TYR B 1 330 ? -54.129 33.780 2.409 1.00 11.98 314 TYR B N 1
ATOM 11318 C CA . TYR B 1 330 ? -54.801 33.361 1.186 1.00 10.69 314 TYR B CA 1
ATOM 11319 C C . TYR B 1 330 ? -55.705 32.161 1.427 1.00 11.63 314 TYR B C 1
ATOM 11320 O O . TYR B 1 330 ? -56.877 32.185 1.035 1.00 11.58 314 TYR B O 1
ATOM 11338 N N . LEU B 1 331 ? -55.193 31.119 2.109 1.00 11.50 315 LEU B N 1
ATOM 11339 C CA . LEU B 1 331 ? -55.999 29.927 2.365 1.00 11.07 315 LEU B CA 1
ATOM 11340 C C . LEU B 1 331 ? -57.243 30.251 3.197 1.00 10.77 315 LEU B C 1
ATOM 11341 O O . LEU B 1 331 ? -58.336 29.739 2.921 1.00 12.32 315 LEU B O 1
ATOM 11357 N N . LEU B 1 332 ? -57.103 31.108 4.206 1.00 11.36 316 LEU B N 1
ATOM 11358 C CA . LEU B 1 332 ? -58.249 31.466 5.034 1.00 11.39 316 LEU B CA 1
ATOM 11359 C C . LEU B 1 332 ? -59.272 32.241 4.220 1.00 9.81 316 LEU B C 1
ATOM 11360 O O . LEU B 1 332 ? -60.484 32.008 4.331 1.00 11.94 316 LEU B O 1
ATOM 11376 N N . PHE B 1 333 ? -58.801 33.155 3.376 1.00 11.02 317 PHE B N 1
ATOM 11377 C CA . PHE B 1 333 ? -59.722 33.901 2.526 1.00 12.58 317 PHE B CA 1
ATOM 11378 C C . PHE B 1 333 ? -60.484 32.958 1.591 1.00 9.95 317 PHE B C 1
ATOM 11379 O O . PHE B 1 333 ? -61.709 33.053 1.443 1.00 12.49 317 PHE B O 1
ATOM 11396 N N . VAL B 1 334 ? -59.762 32.045 0.939 1.00 11.16 318 VAL B N 1
ATOM 11397 C CA . VAL B 1 334 ? -60.392 31.040 0.086 1.00 12.49 318 VAL B CA 1
ATOM 11398 C C . VAL B 1 334 ? -61.451 30.267 0.861 1.00 13.49 318 VAL B C 1
ATOM 11399 O O . VAL B 1 334 ? -62.544 30.019 0.351 1.00 12.79 318 VAL B O 1
ATOM 11412 N N . ARG B 1 335 ? -61.121 29.826 2.080 1.00 11.44 319 ARG B N 1
ATOM 11413 C CA . ARG B 1 335 ? -62.068 29.054 2.877 1.00 12.30 319 ARG B CA 1
ATOM 11414 C C . ARG B 1 335 ? -63.399 29.788 2.997 1.00 13.72 319 ARG B C 1
ATOM 11415 O O . ARG B 1 335 ? -64.458 29.202 2.767 1.00 13.68 319 ARG B O 1
ATOM 11436 N N . TYR B 1 336 ? -63.373 31.071 3.383 1.00 12.60 320 TYR B N 1
ATOM 11437 C CA . TYR B 1 336 ? -64.633 31.787 3.570 1.00 13.79 320 TYR B CA 1
ATOM 11438 C C . TYR B 1 336 ? -65.306 32.115 2.242 1.00 12.33 320 TYR B C 1
ATOM 11439 O O . TYR B 1 336 ? -66.540 32.042 2.136 1.00 14.67 320 TYR B O 1
ATOM 11457 N N . ALA B 1 337 ? -64.530 32.415 1.194 1.00 12.10 321 ALA B N 1
ATOM 11458 C CA . ALA B 1 337 ? -65.142 32.663 -0.107 1.00 11.00 321 ALA B CA 1
ATOM 11459 C C . ALA B 1 337 ? -65.820 31.408 -0.646 1.00 13.89 321 ALA B C 1
ATOM 11460 O O . ALA B 1 337 ? -66.885 31.481 -1.274 1.00 13.82 321 ALA B O 1
ATOM 11467 N N . ALA B 1 338 ? -65.199 30.259 -0.425 1.00 13.01 322 ALA B N 1
ATOM 11468 C CA . ALA B 1 338 ? -65.720 28.980 -0.890 1.00 12.64 322 ALA B CA 1
ATOM 11469 C C . ALA B 1 338 ? -67.026 28.601 -0.198 1.00 15.82 322 ALA B C 1
ATOM 11470 O O . ALA B 1 338 ? -67.736 27.726 -0.702 1.00 17.58 322 ALA B O 1
ATOM 11477 N N . LEU B 1 339 ? -67.312 29.180 0.978 1.00 13.90 323 LEU B N 1
ATOM 11478 C CA . LEU B 1 339 ? -68.519 28.896 1.744 1.00 13.19 323 LEU B CA 1
ATOM 11479 C C . LEU B 1 339 ? -69.538 30.031 1.672 1.00 15.01 323 LEU B C 1
ATOM 11480 O O . LEU B 1 339 ? -70.497 30.050 2.445 1.00 16.02 323 LEU B O 1
ATOM 11496 N N . LEU B 1 340 ? -69.396 30.956 0.713 1.00 12.58 324 LEU B N 1
ATOM 11497 C CA . LEU B 1 340 ? -70.464 31.912 0.492 1.00 13.55 324 LEU B CA 1
ATOM 11498 C C . LEU B 1 340 ? -71.743 31.184 0.109 1.00 17.48 324 LEU B C 1
ATOM 11499 O O . LEU B 1 340 ? -72.847 31.630 0.439 1.00 16.60 324 LEU B O 1
ATOM 11515 N N . VAL B 1 341 ? -71.616 30.060 -0.604 1.00 15.27 325 VAL B N 1
ATOM 11516 C CA . VAL B 1 341 ? -72.724 29.137 -0.827 1.00 16.66 325 VAL B CA 1
ATOM 11517 C C . VAL B 1 341 ? -72.285 27.807 -0.231 1.00 17.15 325 VAL B C 1
ATOM 11518 O O . VAL B 1 341 ? -71.107 27.593 0.063 1.00 17.80 325 VAL B O 1
ATOM 11531 N N . ASP B 1 342 ? -73.254 26.927 -0.002 1.00 16.56 326 ASP B N 1
ATOM 11532 C CA . ASP B 1 342 ? -72.948 25.608 0.538 1.00 15.85 326 ASP B CA 1
ATOM 11533 C C . ASP B 1 342 ? -72.525 24.682 -0.595 1.00 17.06 326 ASP B C 1
ATOM 11534 O O . ASP B 1 342 ? -73.369 24.273 -1.409 1.00 19.22 326 ASP B O 1
ATOM 11543 N N . PRO B 1 343 ? -71.238 24.344 -0.716 1.00 17.26 327 PRO B N 1
ATOM 11544 C CA . PRO B 1 343 ? -70.818 23.560 -1.894 1.00 16.56 327 PRO B CA 1
ATOM 11545 C C . PRO B 1 343 ? -71.336 22.135 -1.903 1.00 15.69 327 PRO B C 1
ATOM 11546 O O . PRO B 1 343 ? -71.263 21.481 -2.953 1.00 17.52 327 PRO B O 1
ATOM 11557 N N . PHE B 1 344 ? -71.897 21.655 -0.795 1.00 19.19 328 PHE B N 1
ATOM 11558 C CA . PHE B 1 344 ? -72.415 20.296 -0.700 1.00 23.72 328 PHE B CA 1
ATOM 11559 C C . PHE B 1 344 ? -73.930 20.225 -0.791 1.00 26.69 328 PHE B C 1
ATOM 11560 O O . PHE B 1 344 ? -74.480 19.122 -0.804 1.00 27.03 328 PHE B O 1
ATOM 11577 N N . SER B 1 345 ? -74.600 21.366 -0.920 1.00 20.28 329 SER B N 1
ATOM 11578 C CA . SER B 1 345 ? -76.033 21.415 -1.120 1.00 24.13 329 SER B CA 1
ATOM 11579 C C . SER B 1 345 ? -76.393 20.993 -2.537 1.00 26.57 329 SER B C 1
ATOM 11580 O O . SER B 1 345 ? -75.574 21.049 -3.461 1.00 23.19 329 SER B O 1
ATOM 11588 N N . PRO B 1 346 ? -77.630 20.570 -2.745 1.00 26.27 330 PRO B N 1
ATOM 11589 C CA . PRO B 1 346 ? -78.069 20.293 -4.114 1.00 26.40 330 PRO B CA 1
ATOM 11590 C C . PRO B 1 346 ? -78.140 21.573 -4.931 1.00 24.80 330 PRO B C 1
ATOM 11591 O O . PRO B 1 346 ? -78.492 22.643 -4.429 1.00 33.72 330 PRO B O 1
ATOM 11602 N N . ALA B 1 347 ? -77.779 21.462 -6.193 1.00 25.68 331 ALA B N 1
ATOM 11603 C CA . ALA B 1 347 ? -77.815 22.597 -7.090 1.00 26.65 331 ALA B CA 1
ATOM 11604 C C . ALA B 1 347 ? -79.210 22.728 -7.675 1.00 32.54 331 ALA B C 1
ATOM 11605 O O . ALA B 1 347 ? -79.903 21.735 -7.897 1.00 33.38 331 ALA B O 1
ATOM 11612 N N . ASP B 1 348 ? -79.623 23.964 -7.919 1.00 29.93 332 ASP B N 1
ATOM 11613 C CA . ASP B 1 348 ? -80.874 24.206 -8.629 1.00 33.98 332 ASP B CA 1
ATOM 11614 C C . ASP B 1 348 ? -80.630 24.002 -10.128 1.00 27.25 332 ASP B C 1
ATOM 11615 O O . ASP B 1 348 ? -79.575 23.516 -10.556 1.00 28.57 332 ASP B O 1
ATOM 11624 N N . GLU B 1 349 ? -81.625 24.363 -10.949 1.00 36.41 333 GLU B N 1
ATOM 11625 C CA . GLU B 1 349 ? -81.556 24.042 -12.368 1.00 37.80 333 GLU B CA 1
ATOM 11626 C C . GLU B 1 349 ? -80.465 24.825 -13.092 1.00 37.17 333 GLU B C 1
ATOM 11627 O O . GLU B 1 349 ? -79.899 24.323 -14.074 1.00 34.88 333 GLU B O 1
ATOM 11639 N N . GLN B 1 350 ? -80.147 26.039 -12.631 1.00 36.13 334 GLN B N 1
ATOM 11640 C CA . GLN B 1 350 ? -79.079 26.817 -13.245 1.00 33.91 334 GLN B CA 1
ATOM 11641 C C . GLN B 1 350 ? -77.698 26.431 -12.724 1.00 36.01 334 GLN B C 1
ATOM 11642 O O . GLN B 1 350 ? -76.686 26.746 -13.372 1.00 27.62 334 GLN B O 1
ATOM 11656 N N . GLY B 1 351 ? -77.636 25.760 -11.577 1.00 27.47 335 GLY B N 1
ATOM 11657 C CA . GLY B 1 351 ? -76.381 25.377 -10.972 1.00 26.00 335 GLY B CA 1
ATOM 11658 C C . GLY B 1 351 ? -76.046 26.150 -9.724 1.00 24.50 335 GLY B C 1
ATOM 11659 O O . GLY B 1 351 ? -74.908 26.048 -9.247 1.00 22.33 335 GLY B O 1
ATOM 11663 N N . ARG B 1 352 ? -76.993 26.910 -9.185 1.00 24.51 336 ARG B N 1
ATOM 11664 C CA . ARG B 1 352 ? -76.752 27.644 -7.951 1.00 23.50 336 ARG B CA 1
ATOM 11665 C C . ARG B 1 352 ? -76.858 26.726 -6.749 1.00 23.98 336 ARG B C 1
ATOM 11666 O O . ARG B 1 352 ? -77.706 25.835 -6.692 1.00 24.95 336 ARG B O 1
ATOM 11687 N N . HIS B 1 353 ? -76.047 27.005 -5.740 1.00 17.67 337 HIS B N 1
ATOM 11688 C CA . HIS B 1 353 ? -76.108 26.312 -4.468 1.00 18.68 337 HIS B CA 1
ATOM 11689 C C . HIS B 1 353 ? -76.704 27.226 -3.402 1.00 17.99 337 HIS B C 1
ATOM 11690 O O . HIS B 1 353 ? -76.870 28.434 -3.591 1.00 21.58 337 HIS B O 1
ATOM 11704 N N . PHE B 1 354 ? -77.050 26.611 -2.287 1.00 20.09 338 PHE B N 1
ATOM 11705 C CA . PHE B 1 354 ? -77.743 27.319 -1.220 1.00 20.75 338 PHE B CA 1
ATOM 11706 C C . PHE B 1 354 ? -76.879 28.421 -0.607 1.00 21.18 338 PHE B C 1
ATOM 11707 O O . PHE B 1 354 ? -75.703 28.211 -0.280 1.00 22.38 338 PHE B O 1
ATOM 11724 N N . ASP B 1 355 ? -77.486 29.563 -0.418 1.00 20.91 339 ASP B N 1
ATOM 11725 C CA . ASP B 1 355 ? -76.790 30.730 0.089 1.00 16.92 339 ASP B CA 1
ATOM 11726 C C . ASP B 1 355 ? -76.708 30.689 1.578 1.00 23.70 339 ASP B C 1
ATOM 11727 O O . ASP B 1 355 ? -77.405 31.398 2.225 1.00 27.90 339 ASP B O 1
ATOM 11736 N N . PHE B 1 356 ? -75.830 29.881 2.112 1.00 24.38 340 PHE B N 1
ATOM 11737 C CA . PHE B 1 356 ? -75.745 29.872 3.553 1.00 28.36 340 PHE B CA 1
ATOM 11738 C C . PHE B 1 356 ? -74.861 30.922 4.239 1.00 25.84 340 PHE B C 1
ATOM 11739 O O . PHE B 1 356 ? -74.751 30.843 5.402 1.00 26.11 340 PHE B O 1
ATOM 11756 N N . SER B 1 357 ? -74.288 31.867 3.522 1.00 19.37 341 SER B N 1
ATOM 11757 C CA . SER B 1 357 ? -73.606 32.931 4.142 1.00 19.18 341 SER B CA 1
ATOM 11758 C C . SER B 1 357 ? -74.557 34.086 4.464 1.00 21.65 341 SER B C 1
ATOM 11759 O O . SER B 1 357 ? -74.164 34.971 5.142 1.00 22.13 341 SER B O 1
ATOM 11767 N N . ALA B 1 358 ? -75.807 34.015 4.059 1.00 20.05 342 ALA B N 1
ATOM 11768 C CA . ALA B 1 358 ? -76.737 35.139 4.232 1.00 20.97 342 ALA B CA 1
ATOM 11769 C C . ALA B 1 358 ? -77.386 35.111 5.602 1.00 23.61 342 ALA B C 1
ATOM 11770 O O . ALA B 1 358 ? -78.605 35.184 5.758 1.00 24.80 342 ALA B O 1
ATOM 11777 N N . VAL B 1 359 ? -76.544 35.010 6.628 1.00 19.75 343 VAL B N 1
ATOM 11778 C CA . VAL B 1 359 ? -76.968 35.093 8.008 1.00 21.72 343 VAL B CA 1
ATOM 11779 C C . VAL B 1 359 ? -77.029 36.593 8.381 1.00 20.00 343 VAL B C 1
ATOM 11780 O O . VAL B 1 359 ? -75.966 37.212 8.423 1.00 20.71 343 VAL B O 1
ATOM 11793 N N . PRO B 1 360 ? -78.194 37.153 8.654 1.00 20.64 344 PRO B N 1
ATOM 11794 C CA . PRO B 1 360 ? -78.215 38.599 8.933 1.00 20.43 344 PRO B CA 1
ATOM 11795 C C . PRO B 1 360 ? -77.606 38.924 10.291 1.00 17.96 344 PRO B C 1
ATOM 11796 O O . PRO B 1 360 ? -77.675 38.131 11.239 1.00 20.77 344 PRO B O 1
ATOM 11807 N N . PHE B 1 361 ? -76.972 40.094 10.371 1.00 18.43 345 PHE B N 1
ATOM 11808 C CA . PHE B 1 361 ? -76.556 40.594 11.681 1.00 21.04 345 PHE B CA 1
ATOM 11809 C C . PHE B 1 361 ? -77.789 40.840 12.541 1.00 21.34 345 PHE B C 1
ATOM 11810 O O . PHE B 1 361 ? -78.757 41.451 12.072 1.00 21.49 345 PHE B O 1
ATOM 11827 N N . ARG B 1 362 ? -77.744 40.337 13.780 1.00 22.70 346 ARG B N 1
ATOM 11828 C CA . ARG B 1 362 ? -78.621 40.810 14.850 1.00 21.34 346 ARG B CA 1
ATOM 11829 C C . ARG B 1 362 ? -78.103 42.150 15.330 1.00 18.33 346 ARG B C 1
ATOM 11830 O O . ARG B 1 362 ? -76.889 42.372 15.418 1.00 19.65 346 ARG B O 1
ATOM 11851 N N . ARG B 1 363 ? -79.022 43.058 15.650 1.00 20.64 347 ARG B N 1
ATOM 11852 C CA . ARG B 1 363 ? -78.641 44.424 15.977 1.00 20.10 347 ARG B CA 1
ATOM 11853 C C . ARG B 1 363 ? -79.121 44.791 17.375 1.00 19.16 347 ARG B C 1
ATOM 11854 O O . ARG B 1 363 ? -79.801 44.023 18.058 1.00 21.57 347 ARG B O 1
ATOM 11875 N N . VAL B 1 364 ? -78.688 45.969 17.815 1.00 20.73 348 VAL B N 1
ATOM 11876 C CA . VAL B 1 364 ? -79.119 46.454 19.120 1.00 19.98 348 VAL B CA 1
ATOM 11877 C C . VAL B 1 364 ? -80.645 46.509 19.162 1.00 23.24 348 VAL B C 1
ATOM 11878 O O . VAL B 1 364 ? -81.312 46.794 18.150 1.00 23.01 348 VAL B O 1
ATOM 11891 N N . SER B 1 365 ? -81.190 46.265 20.363 1.00 22.15 349 SER B N 1
ATOM 11892 C CA . SER B 1 365 ? -82.619 46.152 20.619 1.00 22.10 349 SER B CA 1
ATOM 11893 C C . SER B 1 365 ? -82.852 46.787 21.985 1.00 25.90 349 SER B C 1
ATOM 11894 O O . SER B 1 365 ? -82.000 46.662 22.863 1.00 22.27 349 SER B O 1
ATOM 11902 N N . ARG B 1 366 ? -84.036 47.386 22.165 1.00 23.67 350 ARG B N 1
ATOM 11903 C CA . ARG B 1 366 ? -84.436 47.837 23.502 1.00 23.88 350 ARG B CA 1
ATOM 11904 C C . ARG B 1 366 ? -85.061 46.694 24.301 1.00 24.88 350 ARG B C 1
ATOM 11905 O O . ARG B 1 366 ? -85.858 45.915 23.777 1.00 28.74 350 ARG B O 1
ATOM 11926 N N . ASP B 1 367 ? -84.694 46.595 25.582 1.00 22.65 351 ASP B N 1
ATOM 11927 C CA . ASP B 1 367 ? -85.201 45.542 26.452 1.00 22.48 351 ASP B CA 1
ATOM 11928 C C . ASP B 1 367 ? -86.530 45.959 27.097 1.00 24.59 351 ASP B C 1
ATOM 11929 O O . ASP B 1 367 ? -87.123 46.981 26.736 1.00 25.09 351 ASP B O 1
ATOM 11938 N N . GLU B 1 368 ? -87.003 45.142 28.058 1.00 26.25 352 GLU B N 1
ATOM 11939 C CA . GLU B 1 368 ? -88.297 45.388 28.692 1.00 34.27 352 GLU B CA 1
ATOM 11940 C C . GLU B 1 368 ? -88.337 46.743 29.384 1.00 35.21 352 GLU B C 1
ATOM 11941 O O . GLU B 1 368 ? -89.406 47.360 29.495 1.00 37.84 352 GLU B O 1
ATOM 11953 N N . ASP B 1 369 ? -87.195 47.192 29.907 1.00 27.05 353 ASP B N 1
ATOM 11954 C CA . ASP B 1 369 ? -87.100 48.465 30.607 1.00 25.84 353 ASP B CA 1
ATOM 11955 C C . ASP B 1 369 ? -86.789 49.623 29.682 1.00 26.31 353 ASP B C 1
ATOM 11956 O O . ASP B 1 369 ? -86.580 50.742 30.163 1.00 27.90 353 ASP B O 1
ATOM 11965 N N . GLY B 1 370 ? -86.738 49.389 28.373 1.00 26.43 354 GLY B N 1
ATOM 11966 C CA . GLY B 1 370 ? -86.499 50.449 27.422 1.00 25.80 354 GLY B CA 1
ATOM 11967 C C . GLY B 1 370 ? -85.048 50.738 27.114 1.00 22.50 354 GLY B C 1
ATOM 11968 O O . GLY B 1 370 ? -84.766 51.720 26.428 1.00 23.42 354 GLY B O 1
ATOM 11972 N N . LEU B 1 371 ? -84.137 49.904 27.573 1.00 20.99 355 LEU B N 1
ATOM 11973 C CA . LEU B 1 371 ? -82.704 50.154 27.498 1.00 20.01 355 LEU B CA 1
ATOM 11974 C C . LEU B 1 371 ? -82.087 49.371 26.345 1.00 18.65 355 LEU B C 1
ATOM 11975 O O . LEU B 1 371 ? -82.413 48.193 26.123 1.00 21.90 355 LEU B O 1
ATOM 11991 N N . TRP B 1 372 ? -81.189 50.028 25.627 1.00 18.20 356 TRP B N 1
ATOM 11992 C CA . TRP B 1 372 ? -80.506 49.374 24.519 1.00 18.86 356 TRP B CA 1
ATOM 11993 C C . TRP B 1 372 ? -79.630 48.241 25.029 1.00 16.19 356 TRP B C 1
ATOM 11994 O O . TRP B 1 372 ? -78.845 48.418 25.977 1.00 18.57 356 TRP B O 1
ATOM 12015 N N . ARG B 1 373 ? -79.720 47.091 24.345 1.00 18.74 357 ARG B N 1
ATOM 12016 C CA . ARG B 1 373 ? -78.891 45.931 24.624 1.00 18.71 357 ARG B CA 1
ATOM 12017 C C . ARG B 1 373 ? -78.176 45.486 23.359 1.00 16.98 357 ARG B C 1
ATOM 12018 O O . ARG B 1 373 ? -78.718 45.591 22.258 1.00 20.82 357 ARG B O 1
ATOM 12039 N N . LEU B 1 374 ? -76.988 44.998 23.524 1.00 15.61 358 LEU B N 1
ATOM 12040 C CA . LEU B 1 374 ? -76.266 44.348 22.438 1.00 18.79 358 LEU B CA 1
ATOM 12041 C C . LEU B 1 374 ? -76.660 42.881 22.342 1.00 18.43 358 LEU B C 1
ATOM 12042 O O . LEU B 1 374 ? -76.926 42.229 23.358 1.00 21.71 358 LEU B O 1
ATOM 12058 N N . PRO B 1 375 ? -76.643 42.327 21.132 1.00 18.72 359 PRO B N 1
ATOM 12059 C CA . PRO B 1 375 ? -76.803 40.877 20.989 1.00 18.18 359 PRO B CA 1
ATOM 12060 C C . PRO B 1 375 ? -75.593 40.141 21.543 1.00 18.96 359 PRO B C 1
ATOM 12061 O O . PRO B 1 375 ? -74.505 40.711 21.707 1.00 19.47 359 PRO B O 1
ATOM 12072 N N . ARG B 1 376 ? -75.799 38.846 21.830 1.00 21.13 360 ARG B N 1
ATOM 12073 C CA . ARG B 1 376 ? -74.732 38.021 22.388 1.00 21.19 360 ARG B CA 1
ATOM 12074 C C . ARG B 1 376 ? -73.516 38.019 21.470 1.00 21.08 360 ARG B C 1
ATOM 12075 O O . ARG B 1 376 ? -72.373 38.043 21.939 1.00 19.32 360 ARG B O 1
ATOM 12096 N N . VAL B 1 377 ? -73.734 37.999 20.156 1.00 19.37 361 VAL B N 1
ATOM 12097 C CA . VAL B 1 377 ? -72.699 38.362 19.195 1.00 20.63 361 VAL B CA 1
ATOM 12098 C C . VAL B 1 377 ? -72.860 39.856 18.908 1.00 23.25 361 VAL B C 1
ATOM 12099 O O . VAL B 1 377 ? -73.846 40.243 18.259 1.00 26.24 361 VAL B O 1
ATOM 12112 N N . PRO B 1 378 ? -71.941 40.721 19.355 1.00 19.19 362 PRO B N 1
ATOM 12113 C CA . PRO B 1 378 ? -70.598 40.433 19.853 1.00 20.48 362 PRO B CA 1
ATOM 12114 C C . PRO B 1 378 ? -70.322 40.650 21.332 1.00 19.58 362 PRO B C 1
ATOM 12115 O O . PRO B 1 378 ? -69.149 40.646 21.699 1.00 18.82 362 PRO B O 1
ATOM 12126 N N . LEU B 1 379 ? -71.348 40.889 22.153 1.00 18.68 363 LEU B N 1
ATOM 12127 C CA . LEU B 1 379 ? -71.091 41.198 23.558 1.00 17.76 363 LEU B CA 1
ATOM 12128 C C . LEU B 1 379 ? -70.290 40.094 24.231 1.00 17.33 363 LEU B C 1
ATOM 12129 O O . LEU B 1 379 ? -69.307 40.367 24.948 1.00 16.79 363 LEU B O 1
ATOM 12145 N N . GLU B 1 380 ? -70.719 38.836 24.046 1.00 19.20 364 GLU B N 1
ATOM 12146 C CA . GLU B 1 380 ? -70.050 37.729 24.719 1.00 16.34 364 GLU B CA 1
ATOM 12147 C C . GLU B 1 380 ? -68.637 37.568 24.178 1.00 16.27 364 GLU B C 1
ATOM 12148 O O . GLU B 1 380 ? -67.714 37.207 24.917 1.00 16.62 364 GLU B O 1
ATOM 12160 N N . ASP B 1 381 ? -68.462 37.833 22.888 1.00 17.82 365 ASP B N 1
ATOM 12161 C CA . ASP B 1 381 ? -67.150 37.700 22.263 1.00 17.06 365 ASP B CA 1
ATOM 12162 C C . ASP B 1 381 ? -66.185 38.752 22.770 1.00 14.72 365 ASP B C 1
ATOM 12163 O O . ASP B 1 381 ? -65.014 38.455 23.050 1.00 16.94 365 ASP B O 1
ATOM 12172 N N . TYR B 1 382 ? -66.642 39.996 22.904 1.00 13.96 366 TYR B N 1
ATOM 12173 C CA . TYR B 1 382 ? -65.793 41.028 23.490 1.00 13.72 366 TYR B CA 1
ATOM 12174 C C . TYR B 1 382 ? -65.378 40.679 24.924 1.00 15.43 366 TYR B C 1
ATOM 12175 O O . TYR B 1 382 ? -64.203 40.797 25.296 1.00 15.41 366 TYR B O 1
ATOM 12193 N N . ARG B 1 383 ? -66.341 40.281 25.760 1.00 15.45 367 ARG B N 1
ATOM 12194 C CA . ARG B 1 383 ? -66.018 39.931 27.146 1.00 14.16 367 ARG B CA 1
ATOM 12195 C C . ARG B 1 383 ? -64.995 38.809 27.214 1.00 14.43 367 ARG B C 1
ATOM 12196 O O . ARG B 1 383 ? -64.055 38.873 28.013 1.00 15.87 367 ARG B O 1
ATOM 12217 N N . LYS B 1 384 ? -65.137 37.796 26.367 1.00 13.75 368 LYS B N 1
ATOM 12218 C CA . LYS B 1 384 ? -64.170 36.707 26.387 1.00 14.24 368 LYS B CA 1
ATOM 12219 C C . LYS B 1 384 ? -62.781 37.198 25.997 1.00 14.47 368 LYS B C 1
ATOM 12220 O O . LYS B 1 384 ? -61.784 36.894 26.674 1.00 15.62 368 LYS B O 1
ATOM 12239 N N . LEU B 1 385 ? -62.672 37.958 24.906 1.00 14.53 369 LEU B N 1
ATOM 12240 C CA . LEU B 1 385 ? -61.345 38.412 24.493 1.00 13.67 369 LEU B CA 1
ATOM 12241 C C . LEU B 1 385 ? -60.728 39.396 25.483 1.00 15.24 369 LEU B C 1
ATOM 12242 O O . LEU B 1 385 ? -59.509 39.396 25.674 1.00 14.98 369 LEU B O 1
ATOM 12258 N N . ALA B 1 386 ? -61.547 40.239 26.130 1.00 13.57 370 ALA B N 1
ATOM 12259 C CA . ALA B 1 386 ? -61.011 41.153 27.122 1.00 15.93 370 ALA B CA 1
ATOM 12260 C C . ALA B 1 386 ? -60.346 40.382 28.258 1.00 15.00 370 ALA B C 1
ATOM 12261 O O . ALA B 1 386 ? -59.262 40.760 28.733 1.00 15.11 370 ALA B O 1
ATOM 12268 N N . LEU B 1 387 ? -60.966 39.282 28.695 1.00 13.08 371 LEU B N 1
ATOM 12269 C CA . LEU B 1 387 ? -60.367 38.469 29.738 1.00 15.37 371 LEU B CA 1
ATOM 12270 C C . LEU B 1 387 ? -59.071 37.844 29.240 1.00 16.31 371 LEU B C 1
ATOM 12271 O O . LEU B 1 387 ? -58.057 37.823 29.948 1.00 14.50 371 LEU B O 1
ATOM 12287 N N . ILE B 1 388 ? -59.102 37.293 28.024 1.00 14.44 372 ILE B N 1
ATOM 12288 C CA . ILE B 1 388 ? -57.911 36.647 27.464 1.00 15.58 372 ILE B CA 1
ATOM 12289 C C . ILE B 1 388 ? -56.727 37.613 27.409 1.00 16.64 372 ILE B C 1
ATOM 12290 O O . ILE B 1 388 ? -55.593 37.244 27.738 1.00 16.04 372 ILE B O 1
ATOM 12306 N N . VAL B 1 389 ? -56.954 38.851 26.997 1.00 15.30 373 VAL B N 1
ATOM 12307 C CA . VAL B 1 389 ? -55.862 39.810 26.898 1.00 16.76 373 VAL B CA 1
ATOM 12308 C C . VAL B 1 389 ? -55.305 40.125 28.276 1.00 16.27 373 VAL B C 1
ATOM 12309 O O . VAL B 1 389 ? -54.084 40.184 28.464 1.00 17.14 373 VAL B O 1
ATOM 12322 N N . ALA B 1 390 ? -56.184 40.361 29.248 1.00 15.29 374 ALA B N 1
ATOM 12323 C CA . ALA B 1 390 ? -55.713 40.620 30.604 1.00 17.94 374 ALA B CA 1
ATOM 12324 C C . ALA B 1 390 ? -54.919 39.446 31.161 1.00 16.38 374 ALA B C 1
ATOM 12325 O O . ALA B 1 390 ? -53.929 39.650 31.878 1.00 18.37 374 ALA B O 1
ATOM 12332 N N . LEU B 1 391 ? -55.342 38.225 30.852 1.00 15.32 375 LEU B N 1
ATOM 12333 C CA . LEU B 1 391 ? -54.635 37.038 31.309 1.00 16.12 375 LEU B CA 1
ATOM 12334 C C . LEU B 1 391 ? -53.273 36.950 30.651 1.00 16.76 375 LEU B C 1
ATOM 12335 O O . LEU B 1 391 ? -52.260 36.677 31.311 1.00 15.56 375 LEU B O 1
ATOM 12351 N N . ALA B 1 392 ? -53.234 37.175 29.344 1.00 14.73 376 ALA B N 1
ATOM 12352 C CA . ALA B 1 392 ? -51.991 37.044 28.597 1.00 16.78 376 ALA B CA 1
ATOM 12353 C C . ALA B 1 392 ? -50.919 38.002 29.097 1.00 16.34 376 ALA B C 1
ATOM 12354 O O . ALA B 1 392 ? -49.724 37.707 28.979 1.00 18.46 376 ALA B O 1
ATOM 12361 N N . ALA B 1 393 ? -51.314 39.162 29.623 1.00 17.24 377 ALA B N 1
ATOM 12362 C CA . ALA B 1 393 ? -50.343 40.098 30.168 1.00 20.44 377 ALA B CA 1
ATOM 12363 C C . ALA B 1 393 ? -49.509 39.453 31.267 1.00 21.71 377 ALA B C 1
ATOM 12364 O O . ALA B 1 393 ? -48.312 39.742 31.400 1.00 20.64 377 ALA B O 1
ATOM 12371 N N . HIS B 1 394 ? -50.111 38.573 32.060 1.00 16.89 378 HIS B N 1
ATOM 12372 C CA . HIS B 1 394 ? -49.355 37.916 33.117 1.00 17.83 378 HIS B CA 1
ATOM 12373 C C . HIS B 1 394 ? -48.306 36.976 32.555 1.00 21.60 378 HIS B C 1
ATOM 12374 O O . HIS B 1 394 ? -47.311 36.694 33.235 1.00 22.90 378 HIS B O 1
ATOM 12388 N N . PHE B 1 395 ? -48.524 36.453 31.343 1.00 21.05 379 PHE B N 1
ATOM 12389 C CA . PHE B 1 395 ? -47.552 35.616 30.645 1.00 21.60 379 PHE B CA 1
ATOM 12390 C C . PHE B 1 395 ? -46.615 36.426 29.753 1.00 24.36 379 PHE B C 1
ATOM 12391 O O . PHE B 1 395 ? -45.940 35.848 28.891 1.00 25.38 379 PHE B O 1
ATOM 12408 N N . ASP B 1 396 ? -46.561 37.748 29.944 1.00 21.33 380 ASP B N 1
ATOM 12409 C CA . ASP B 1 396 ? -45.666 38.634 29.212 1.00 24.96 380 ASP B CA 1
ATOM 12410 C C . ASP B 1 396 ? -45.982 38.660 27.718 1.00 22.94 380 ASP B C 1
ATOM 12411 O O . ASP B 1 396 ? -45.088 38.823 26.892 1.00 23.83 380 ASP B O 1
ATOM 12420 N N . LEU B 1 397 ? -47.263 38.543 27.374 1.00 21.11 381 LEU B N 1
ATOM 12421 C CA . LEU B 1 397 ? -47.739 38.610 26.002 1.00 20.48 381 LEU B CA 1
ATOM 12422 C C . LEU B 1 397 ? -48.636 39.826 25.827 1.00 19.26 381 LEU B C 1
ATOM 12423 O O . LEU B 1 397 ? -49.648 39.948 26.518 1.00 21.91 381 LEU B O 1
ATOM 12439 N N . ALA B 1 398 ? -48.287 40.694 24.880 1.00 20.84 382 ALA B N 1
ATOM 12440 C CA . ALA B 1 398 ? -48.971 41.960 24.700 1.00 20.90 382 ALA B CA 1
ATOM 12441 C C . ALA B 1 398 ? -50.212 41.882 23.823 1.00 23.49 382 ALA B C 1
ATOM 12442 O O . ALA B 1 398 ? -51.096 42.740 23.954 1.00 21.40 382 ALA B O 1
ATOM 12449 N N . MET B 1 399 ? -50.294 40.885 22.954 1.00 18.51 383 MET B N 1
ATOM 12450 C CA . MET B 1 399 ? -51.468 40.636 22.126 1.00 15.90 383 MET B CA 1
ATOM 12451 C C . MET B 1 399 ? -51.942 41.877 21.373 1.00 17.70 383 MET B C 1
ATOM 12452 O O . MET B 1 399 ? -53.113 42.268 21.491 1.00 17.97 383 MET B O 1
ATOM 12466 N N . PRO B 1 400 ? -51.091 42.482 20.541 1.00 17.89 384 PRO B N 1
ATOM 12467 C CA . PRO B 1 400 ? -51.504 43.735 19.900 1.00 18.67 384 PRO B CA 1
ATOM 12468 C C . PRO B 1 400 ? -52.718 43.580 18.986 1.00 16.84 384 PRO B C 1
ATOM 12469 O O . PRO B 1 400 ? -53.540 44.506 18.925 1.00 17.53 384 PRO B O 1
ATOM 12480 N N . GLN B 1 401 ? -52.850 42.464 18.254 1.00 14.69 385 GLN B N 1
ATOM 12481 C CA . GLN B 1 401 ? -54.010 42.308 17.385 1.00 12.97 385 GLN B CA 1
ATOM 12482 C C . GLN B 1 401 ? -55.288 42.221 18.210 1.00 15.30 385 GLN B C 1
ATOM 12483 O O . GLN B 1 401 ? -56.296 42.859 17.885 1.00 14.63 385 GLN B O 1
ATOM 12497 N N . ALA B 1 402 ? -55.274 41.404 19.263 1.00 15.62 386 ALA B N 1
ATOM 12498 C CA . ALA B 1 402 ? -56.413 41.317 20.169 1.00 14.13 386 ALA B CA 1
ATOM 12499 C C . ALA B 1 402 ? -56.763 42.695 20.728 1.00 15.90 386 ALA B C 1
ATOM 12500 O O . ALA B 1 402 ? -57.943 43.077 20.771 1.00 15.29 386 ALA B O 1
ATOM 12507 N N . ARG B 1 403 ? -55.748 43.456 21.131 1.00 17.11 387 ARG B N 1
ATOM 12508 C CA . ARG B 1 403 ? -56.004 44.762 21.730 1.00 15.44 387 ARG B CA 1
ATOM 12509 C C . ARG B 1 403 ? -56.603 45.719 20.705 1.00 17.87 387 ARG B C 1
ATOM 12510 O O . ARG B 1 403 ? -57.444 46.555 21.059 1.00 16.14 387 ARG B O 1
ATOM 12531 N N . SER B 1 404 ? -56.203 45.616 19.436 1.00 16.35 388 SER B N 1
ATOM 12532 C CA . SER B 1 404 ? -56.804 46.441 18.398 1.00 16.80 388 SER B CA 1
ATOM 12533 C C . SER B 1 404 ? -58.281 46.123 18.210 1.00 16.77 388 SER B C 1
ATOM 12534 O O . SER B 1 404 ? -59.090 47.029 17.999 1.00 17.55 388 SER B O 1
ATOM 12542 N N . LEU B 1 405 ? -58.652 44.842 18.265 1.00 15.80 389 LEU B N 1
ATOM 12543 C CA . LEU B 1 405 ? -60.055 44.465 18.151 1.00 13.15 389 LEU B CA 1
ATOM 12544 C C . LEU B 1 405 ? -60.852 44.937 19.363 1.00 16.49 389 LEU B C 1
ATOM 12545 O O . LEU B 1 405 ? -61.982 45.423 19.214 1.00 16.23 389 LEU B O 1
ATOM 12561 N N . LEU B 1 406 ? -60.278 44.820 20.560 1.00 15.62 390 LEU B N 1
ATOM 12562 C CA . LEU B 1 406 ? -60.945 45.354 21.747 1.00 14.49 390 LEU B CA 1
ATOM 12563 C C . LEU B 1 406 ? -61.186 46.848 21.600 1.00 18.42 390 LEU B C 1
ATOM 12564 O O . LEU B 1 406 ? -62.274 47.339 21.932 1.00 16.81 390 LEU B O 1
ATOM 12580 N N . ALA B 1 407 ? -60.186 47.586 21.104 1.00 17.33 391 ALA B N 1
ATOM 12581 C CA . ALA B 1 407 ? -60.314 49.039 20.974 1.00 17.48 391 ALA B CA 1
ATOM 12582 C C . ALA B 1 407 ? -61.382 49.417 19.960 1.00 17.73 391 ALA B C 1
ATOM 12583 O O . ALA B 1 407 ? -62.086 50.419 20.127 1.00 18.35 391 ALA B O 1
ATOM 12590 N N . SER B 1 408 ? -61.469 48.659 18.882 1.00 14.80 392 SER B N 1
ATOM 12591 C CA . SER B 1 408 ? -62.490 48.881 17.870 1.00 15.52 392 SER B CA 1
ATOM 12592 C C . SER B 1 408 ? -63.885 48.787 18.473 1.00 19.43 392 SER B C 1
ATOM 12593 O O . SER B 1 408 ? -64.737 49.654 18.242 1.00 18.86 392 SER B O 1
ATOM 12601 N N . TYR B 1 409 ? -64.140 47.719 19.230 1.00 16.75 393 TYR B N 1
ATOM 12602 C CA . TYR B 1 409 ? -65.411 47.571 19.931 1.00 16.98 393 TYR B CA 1
ATOM 12603 C C . TYR B 1 409 ? -65.651 48.717 20.894 1.00 18.38 393 TYR B C 1
ATOM 12604 O O . TYR B 1 409 ? -66.731 49.316 20.899 1.00 20.44 393 TYR B O 1
ATOM 12622 N N . GLU B 1 410 ? -64.681 48.996 21.756 1.00 15.77 394 GLU B N 1
ATOM 12623 C CA . GLU B 1 410 ? -64.859 50.007 22.794 1.00 18.23 394 GLU B CA 1
ATOM 12624 C C . GLU B 1 410 ? -65.175 51.363 22.184 1.00 19.36 394 GLU B C 1
ATOM 12625 O O . GLU B 1 410 ? -66.077 52.069 22.653 1.00 19.51 394 GLU B O 1
ATOM 12637 N N . ASN B 1 411 ? -64.444 51.753 21.151 1.00 17.99 395 ASN B N 1
ATOM 12638 C CA . ASN B 1 411 ? -64.692 53.043 20.523 1.00 18.42 395 ASN B CA 1
ATOM 12639 C C . ASN B 1 411 ? -66.073 53.102 19.892 1.00 20.10 395 ASN B C 1
ATOM 12640 O O . ASN B 1 411 ? -66.767 54.120 20.029 1.00 18.64 395 ASN B O 1
ATOM 12651 N N . ALA B 1 412 ? -66.501 52.032 19.201 1.00 17.49 396 ALA B N 1
ATOM 12652 C CA . ALA B 1 412 ? -67.794 52.057 18.540 1.00 15.78 396 ALA B CA 1
ATOM 12653 C C . ALA B 1 412 ? -68.933 52.083 19.560 1.00 16.70 396 ALA B C 1
ATOM 12654 O O . ALA B 1 412 ? -69.904 52.845 19.406 1.00 18.45 396 ALA B O 1
ATOM 12661 N N . VAL B 1 413 ? -68.832 51.264 20.609 1.00 16.79 397 VAL B N 1
ATOM 12662 C CA . VAL B 1 413 ? -69.884 51.253 21.623 1.00 14.96 397 VAL B CA 1
ATOM 12663 C C . VAL B 1 413 ? -69.895 52.569 22.390 1.00 18.92 397 VAL B C 1
ATOM 12664 O O . VAL B 1 413 ? -70.964 53.099 22.731 1.00 17.83 397 VAL B O 1
ATOM 12677 N N . SER B 1 414 ? -68.717 53.128 22.664 1.00 16.45 398 SER B N 1
ATOM 12678 C CA . SER B 1 414 ? -68.666 54.433 23.328 1.00 19.67 398 SER B CA 1
ATOM 12679 C C . SER B 1 414 ? -69.372 55.504 22.509 1.00 21.39 398 SER B C 1
ATOM 12680 O O . SER B 1 414 ? -70.134 56.310 23.063 1.00 19.06 398 SER B O 1
ATOM 12688 N N . ARG B 1 415 ? -69.190 55.499 21.182 1.00 19.34 399 ARG B N 1
ATOM 12689 C CA . ARG B 1 415 ? -69.893 56.475 20.353 1.00 18.47 399 ARG B CA 1
ATOM 12690 C C . ARG B 1 415 ? -71.396 56.232 20.365 1.00 19.96 399 ARG B C 1
ATOM 12691 O O . ARG B 1 415 ? -72.183 57.190 20.356 1.00 21.64 399 ARG B O 1
ATOM 12712 N N . PHE B 1 416 ? -71.816 54.962 20.401 1.00 19.15 400 PHE B N 1
ATOM 12713 C CA . PHE B 1 416 ? -73.237 54.655 20.490 1.00 17.12 400 PHE B CA 1
ATOM 12714 C C . PHE B 1 416 ? -73.832 55.217 21.766 1.00 18.11 400 PHE B C 1
ATOM 12715 O O . PHE B 1 416 ? -74.926 55.796 21.733 1.00 18.99 400 PHE B O 1
ATOM 12732 N N . ILE B 1 417 ? -73.143 55.036 22.893 1.00 16.52 401 ILE B N 1
ATOM 12733 C CA . ILE B 1 417 ? -73.640 55.569 24.162 1.00 15.37 401 ILE B CA 1
ATOM 12734 C C . ILE B 1 417 ? -73.722 57.092 24.074 1.00 20.01 401 ILE B C 1
ATOM 12735 O O . ILE B 1 417 ? -74.701 57.711 24.512 1.00 20.41 401 ILE B O 1
ATOM 12751 N N . ASP B 1 418 ? -72.672 57.716 23.538 1.00 19.65 402 ASP B N 1
ATOM 12752 C CA . ASP B 1 418 ? -72.678 59.163 23.336 1.00 22.94 402 ASP B CA 1
ATOM 12753 C C . ASP B 1 418 ? -73.944 59.608 22.601 1.00 22.96 402 ASP B C 1
ATOM 12754 O O . ASP B 1 418 ? -74.603 60.581 22.986 1.00 22.48 402 ASP B O 1
ATOM 12763 N N . CYS B 1 419 ? -74.302 58.901 21.534 1.00 20.04 403 CYS B N 1
ATOM 12764 C CA A CYS B 1 419 ? -75.424 59.334 20.706 0.53 23.94 403 CYS B CA 1
ATOM 1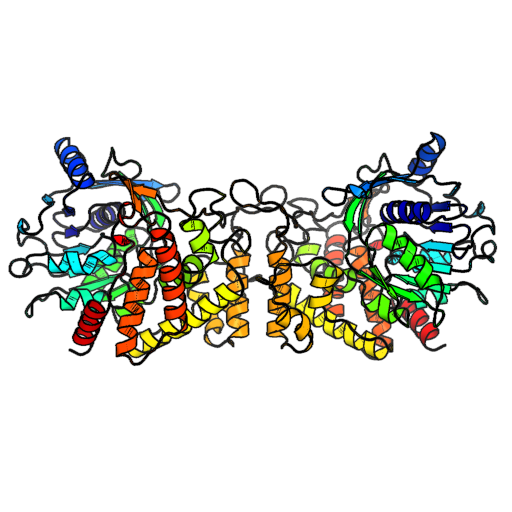2765 C CA B CYS B 1 419 ? -75.423 59.331 20.704 0.47 23.95 403 CYS B CA 1
ATOM 12766 C C . CYS B 1 419 ? -76.765 59.065 21.383 1.00 26.23 403 CYS B C 1
ATOM 12767 O O . CYS B 1 419 ? -77.670 59.916 21.344 1.00 27.58 403 CYS B O 1
ATOM 12780 N N . GLN B 1 420 ? -76.923 57.893 22.015 1.00 21.45 404 GLN B N 1
ATOM 12781 C CA . GLN B 1 420 ? -78.214 57.501 22.555 1.00 21.25 404 GLN B CA 1
ATOM 12782 C C . GLN B 1 420 ? -78.450 58.033 23.952 1.00 21.42 404 GLN B C 1
ATOM 12783 O O . GLN B 1 420 ? -79.609 58.211 24.350 1.00 25.83 404 GLN B O 1
ATOM 12797 N N . GLY B 1 421 ? -77.384 58.298 24.693 1.00 20.53 405 GLY B N 1
ATOM 12798 C CA . GLY B 1 421 ? -77.486 58.694 26.080 1.00 22.67 405 GLY B CA 1
ATOM 12799 C C . GLY B 1 421 ? -77.264 57.537 27.039 1.00 19.57 405 GLY B C 1
ATOM 12800 O O . GLY B 1 421 ? -77.905 56.484 26.911 1.00 20.45 405 GLY B O 1
ATOM 12804 N N . ALA B 1 422 ? -76.375 57.710 28.020 1.00 21.26 406 ALA B N 1
ATOM 12805 C CA . ALA B 1 422 ? -76.096 56.610 28.933 1.00 20.91 406 ALA B CA 1
ATOM 12806 C C . ALA B 1 422 ? -77.360 56.146 29.642 1.00 22.80 406 ALA B C 1
ATOM 12807 O O . ALA B 1 422 ? -77.516 54.950 29.908 1.00 19.94 406 ALA B O 1
ATOM 12814 N N . SER B 1 423 ? -78.286 57.072 29.939 1.00 22.41 407 SER B N 1
ATOM 12815 C CA . SER B 1 423 ? -79.510 56.692 30.635 1.00 23.16 407 SER B CA 1
ATOM 12816 C C . SER B 1 423 ? -80.401 55.769 29.811 1.00 24.46 407 SER B C 1
ATOM 12817 O O . SER B 1 423 ? -81.270 55.096 30.391 1.00 24.01 407 SER B O 1
ATOM 12825 N N . GLN B 1 424 ? -80.206 55.723 28.488 1.00 20.08 408 GLN B N 1
ATOM 12826 C CA . GLN B 1 424 ? -80.979 54.893 27.574 1.00 19.48 408 GLN B CA 1
ATOM 12827 C C . GLN B 1 424 ? -80.307 53.562 27.268 1.00 20.76 408 GLN B C 1
ATOM 12828 O O . GLN B 1 424 ? -80.868 52.775 26.500 1.00 20.23 408 GLN B O 1
ATOM 12842 N N . CYS B 1 425 ? -79.144 53.296 27.861 1.00 20.49 409 CYS B N 1
ATOM 12843 C CA . CYS B 1 425 ? -78.326 52.135 27.526 1.00 17.65 409 CYS B CA 1
ATOM 12844 C C . CYS B 1 425 ? -78.212 51.211 28.728 1.00 21.80 409 CYS B C 1
ATOM 12845 O O . CYS B 1 425 ? -78.011 51.663 29.864 1.00 21.42 409 CYS B O 1
ATOM 12853 N N . HIS B 1 426 ? -78.342 49.913 28.471 1.00 19.54 410 HIS B N 1
ATOM 12854 C CA . HIS B 1 426 ? -78.183 48.929 29.527 1.00 18.82 410 HIS B CA 1
ATOM 12855 C C . HIS B 1 426 ? -76.742 48.955 30.031 1.00 18.45 410 HIS B C 1
ATOM 12856 O O . HIS B 1 426 ? -75.814 49.177 29.242 1.00 18.73 410 HIS B O 1
ATOM 12870 N N . PRO B 1 427 ? -76.508 48.742 31.327 1.00 15.79 411 PRO B N 1
ATOM 12871 C CA . PRO B 1 427 ? -75.147 48.861 31.852 1.00 16.57 411 PRO B CA 1
ATOM 12872 C C . PRO B 1 427 ? -74.160 47.863 31.301 1.00 18.85 411 PRO B C 1
ATOM 12873 O O . PRO B 1 427 ? -72.949 48.081 31.447 1.00 19.84 411 PRO B O 1
ATOM 12884 N N . SER B 1 428 ? -74.627 46.813 30.630 1.00 17.37 412 SER B N 1
ATOM 12885 C CA . SER B 1 428 ? -73.706 45.874 29.998 1.00 19.67 412 SER B CA 1
ATOM 12886 C C . SER B 1 428 ? -72.936 46.505 28.859 1.00 23.85 412 SER B C 1
ATOM 12887 O O . SER B 1 428 ? -71.944 45.917 28.406 1.00 22.01 412 SER B O 1
ATOM 12895 N N . LEU B 1 429 ? -73.357 47.686 28.392 1.00 19.53 413 LEU B N 1
ATOM 12896 C CA . LEU B 1 429 ? -72.617 48.423 27.375 1.00 17.49 413 LEU B CA 1
ATOM 12897 C C . LEU B 1 429 ? -71.485 49.256 27.974 1.00 20.54 413 LEU B C 1
ATOM 12898 O O . LEU B 1 429 ? -70.650 49.776 27.212 1.00 23.06 413 LEU B O 1
ATOM 12914 N N . TYR B 1 430 ? -71.498 49.483 29.283 1.00 23.30 414 TYR B N 1
ATOM 12915 C CA . TYR B 1 430 ? -70.528 50.363 29.916 1.00 23.90 414 TYR B CA 1
ATOM 12916 C C . TYR B 1 430 ? -69.184 49.652 30.048 1.00 27.61 414 TYR B C 1
ATOM 12917 O O . TYR B 1 430 ? -69.076 48.430 29.890 1.00 27.12 414 TYR B O 1
ATOM 12935 N N . PRO B 1 431 ? -68.116 50.398 30.327 1.00 26.68 415 PRO B N 1
ATOM 12936 C CA . PRO B 1 431 ? -66.783 49.777 30.372 1.00 24.41 415 PRO B CA 1
ATOM 12937 C C . PRO B 1 431 ? -66.671 48.689 31.432 1.00 23.28 415 PRO B C 1
ATOM 12938 O O . PRO B 1 431 ? -67.306 48.741 32.493 1.00 28.97 415 PRO B O 1
ATOM 12949 N N . ILE B 1 432 ? -65.840 47.702 31.133 1.00 24.20 416 ILE B N 1
ATOM 12950 C CA . ILE B 1 432 ? -65.551 46.622 32.066 1.00 26.59 416 ILE B CA 1
ATOM 12951 C C . ILE B 1 432 ? -64.056 46.595 32.365 1.00 29.02 416 ILE B C 1
ATOM 12952 O O . ILE B 1 432 ? -63.243 47.178 31.655 1.00 32.79 416 ILE B O 1
ATOM 12968 N N . ASP B 1 433 ? -63.699 45.891 33.432 1.00 27.77 417 ASP B N 1
ATOM 12969 C CA . ASP B 1 433 ? -62.306 45.698 33.836 1.00 22.16 417 ASP B CA 1
ATOM 12970 C C . ASP B 1 433 ? -62.128 44.215 34.156 1.00 20.36 417 ASP B C 1
ATOM 12971 O O . ASP B 1 433 ? -62.610 43.735 35.183 1.00 25.30 417 ASP B O 1
ATOM 12980 N N . SER B 1 434 ? -61.425 43.490 33.281 1.00 21.12 418 SER B N 1
ATOM 12981 C CA . SER B 1 434 ? -61.212 42.070 33.470 1.00 19.16 418 SER B CA 1
ATOM 12982 C C . SER B 1 434 ? -59.958 41.739 34.271 1.00 19.97 418 SER B C 1
ATOM 12983 O O . SER B 1 434 ? -59.629 40.554 34.416 1.00 19.34 418 SER B O 1
ATOM 12991 N N . ARG B 1 435 ? -59.241 42.739 34.787 1.00 20.85 419 ARG B N 1
ATOM 12992 C CA . ARG B 1 435 ? -57.959 42.447 35.419 1.00 20.13 419 ARG B CA 1
ATOM 12993 C C . ARG B 1 435 ? -58.094 41.635 36.699 1.00 21.68 419 ARG B C 1
ATOM 12994 O O . ARG B 1 435 ? -57.276 40.742 36.938 1.00 20.31 419 ARG B O 1
ATOM 13015 N N . PRO B 1 436 ? -59.102 41.873 37.538 1.00 20.36 420 PRO B N 1
ATOM 13016 C CA . PRO B 1 436 ? -59.254 41.025 38.739 1.00 21.96 420 PRO B CA 1
ATOM 13017 C C . PRO B 1 436 ? -59.443 39.551 38.421 1.00 20.95 420 PRO B C 1
ATOM 13018 O O . PRO B 1 436 ? -58.795 38.693 39.052 1.00 20.11 420 PRO B O 1
ATOM 13029 N N . ALA B 1 437 ? -60.274 39.222 37.431 1.00 20.50 421 ALA B N 1
ATOM 13030 C CA . ALA B 1 437 ? -60.454 37.822 37.089 1.00 18.15 421 ALA B CA 1
ATOM 13031 C C . ALA B 1 437 ? -59.164 37.237 36.516 1.00 15.72 421 ALA B C 1
ATOM 13032 O O . ALA B 1 437 ? -58.799 36.096 36.825 1.00 17.65 421 ALA B O 1
ATOM 13039 N N . ALA B 1 438 ? -58.481 38.004 35.661 1.00 16.63 422 ALA B N 1
ATOM 13040 C CA . ALA B 1 438 ? -57.230 37.512 35.088 1.00 17.54 422 ALA B CA 1
ATOM 13041 C C . ALA B 1 438 ? -56.204 37.224 36.178 1.00 18.11 422 ALA B C 1
ATOM 13042 O O . ALA B 1 438 ? -55.486 36.209 36.114 1.00 17.47 422 ALA B O 1
ATOM 13049 N N . ASP B 1 439 ? -56.125 38.099 37.186 1.00 18.77 423 ASP B N 1
ATOM 13050 C CA . ASP B 1 439 ? -55.193 37.884 38.286 1.00 18.84 423 ASP B CA 1
ATOM 13051 C C . ASP B 1 439 ? -55.548 36.626 39.079 1.00 17.63 423 ASP B C 1
ATOM 13052 O O . ASP B 1 439 ? -54.665 35.858 39.476 1.00 19.87 423 ASP B O 1
ATOM 13061 N N . ALA B 1 440 ? -56.839 36.380 39.298 1.00 18.63 424 ALA B N 1
ATOM 13062 C CA . ALA B 1 440 ? -57.256 35.170 39.983 1.00 18.96 424 ALA B CA 1
ATOM 13063 C C . ALA B 1 440 ? -56.879 33.935 39.181 1.00 21.16 424 ALA B C 1
ATOM 13064 O O . ALA B 1 440 ? -56.413 32.932 39.742 1.00 19.20 424 ALA B O 1
ATOM 13071 N N . ILE B 1 441 ? -57.068 33.989 37.857 1.00 17.11 425 ILE B N 1
ATOM 13072 C CA . ILE B 1 441 ? -56.669 32.866 37.011 1.00 16.58 425 ILE B CA 1
ATOM 13073 C C . ILE B 1 441 ? -55.174 32.616 37.111 1.00 17.75 425 ILE B C 1
ATOM 13074 O O . ILE B 1 441 ? -54.731 31.475 37.276 1.00 18.50 425 ILE B O 1
ATOM 13090 N N . TYR B 1 442 ? -54.370 33.672 36.990 1.00 18.23 426 TYR B N 1
ATOM 13091 C CA . TYR B 1 442 ? -52.927 33.496 37.037 1.00 20.75 426 TYR B CA 1
ATOM 13092 C C . TYR B 1 442 ? -52.457 32.988 38.394 1.00 23.30 426 TYR B C 1
ATOM 13093 O O . TYR B 1 442 ? -51.599 32.098 38.464 1.00 22.68 426 TYR B O 1
ATOM 13111 N N . ARG B 1 443 ? -53.014 33.511 39.483 1.00 21.61 427 ARG B N 1
ATOM 13112 C CA . ARG B 1 443 ? -52.659 32.980 40.791 1.00 20.51 427 ARG B CA 1
ATOM 13113 C C . ARG B 1 443 ? -53.003 31.497 40.911 1.00 22.38 427 ARG B C 1
ATOM 13114 O O . ARG B 1 443 ? -52.213 30.715 41.455 1.00 22.94 427 ARG B O 1
ATOM 13135 N N . GLN B 1 444 ? -54.179 31.090 40.422 1.00 20.36 428 GLN B N 1
ATOM 13136 C CA . GLN B 1 444 ? -54.566 29.682 40.487 1.00 19.18 428 GLN B CA 1
ATOM 13137 C C . GLN B 1 444 ? -53.623 28.830 39.651 1.00 21.75 428 GLN B C 1
ATOM 13138 O O . GLN B 1 444 ? -53.226 27.739 40.067 1.00 24.76 428 GLN B O 1
ATOM 13152 N N . TRP B 1 445 ? -53.232 29.327 38.472 1.00 19.33 429 TRP B N 1
ATOM 13153 C CA . TRP B 1 445 ? -52.332 28.588 37.600 1.00 20.38 429 TRP B CA 1
ATOM 13154 C C . TRP B 1 445 ? -50.964 28.402 38.248 1.00 22.15 429 TRP B C 1
ATOM 13155 O O . TRP B 1 445 ? -50.327 27.356 38.065 1.00 24.27 429 TRP B O 1
ATOM 13176 N N . CYS B 1 446 ? -50.516 29.382 39.028 1.00 26.11 430 CYS B N 1
ATOM 13177 C CA . CYS B 1 446 ? -49.212 29.309 39.666 1.00 28.06 430 CYS B CA 1
ATOM 13178 C C . CYS B 1 446 ? -49.219 28.440 40.917 1.00 30.66 430 CYS B C 1
ATOM 13179 O O . CYS B 1 446 ? -48.147 28.023 41.359 1.00 39.69 430 CYS B O 1
ATOM 13187 N N . SER B 1 447 ? -50.390 28.133 41.473 1.00 28.66 431 SER B N 1
ATOM 13188 C CA . SER B 1 447 ? -50.492 27.372 42.714 1.00 32.43 431 SER B CA 1
ATOM 13189 C C . SER B 1 447 ? -50.046 25.923 42.540 1.00 31.87 431 SER B C 1
ATOM 13190 O O . SER B 1 447 ? -50.209 25.341 41.462 1.00 35.20 431 SER B O 1
#

Sequence (851 aa):
ESLGNVLLVGLGAVAIQVALDLRRHGAGRLGALNHPGRRRSQRIAEALARGACLQLEGQGQHRWLSGNAALDVFHQDPAELRDDWQTLVLCVPADSYLDVVRGLPWERLGGVRTLLLVSAFIGANLLVRSALPAGCQATVLSLSSYYAATKVIDETQPLRALTKAVKRRVYLGSSRPDCPARETWRRVLAGSGVEVVPLATPEAAEGRNVTTYVHSPFFLGEFALARRILSEQGPPGFMYKLYPEGPITPGAIGAMRRLWCELSELLRRMGAEPLNLLRFLNDDNYPVHETMLPRASIDGFAEAGAERQEYLLFVRYAALLVDPFSPADEQGRHFDFSAVPFRRVSRDEDGLWRLPRVPLEDYRKLALIVALAAHFDLAMPQARSLLASYENAVSRFIDCCQGASQCHPSLYPIDSRPAADAIYRQWCSSLGNVLLVGLGAVAIQVALDLRRHGAGRLGALNHPGRRSQRIAEALARGACLQLEGQGQHRWLSGNAALDVFHQDPAELRDDWQTLVLCVPADSYLDVVRGLPWERLGGVRTLLLVSAFIGANLLVRSALPAGCQATVLSLSSYYAATKVIDETQPLRALTKAVKRRVYLGSSRPDCPARETWRRVLAGSGVEVVPLATPEAAEGRNVTTYVHSPFFLGEFALARILSEQGPPGFMYKLYPEGPITPGAIGAMRRLWCELSELLRRMGAEPLNLLRFLNDDNYPVHETMLPRASIDGFAEAGAERQEYLLFVRYAALLVDPFSPADEQGRHFDFSAVPFRRVSRDEDGLWRLPRVPLEDYRKLALIVALAAHFDLAMPQARSLLASYENAVSRFIDCCQGASQCHPSLYPIDSRPAADAIYRQWCS